Protein AF-0000000079959938 (afdb_homodimer)

Sequence (916 aa):
MVASRHRDLFRQQSANSYNKYDHTDLESGNGFNQGPRPRQRFRDAIETTVQKSRAQEMKKLLLESVDHKGLEKFRKSDGELKKMQNKRLRHFYEEQNRRLDDWLEVDMVVMALADDVLDSMGPRDLDHDGVAEDRGPLGVSEENVECFLPDDEREKRRKNARHVKWAININVIVNILLLAAKGFAAIYSNSLSLIASLVDSALDLLCTLIIWTTNKLVGWRLAKLKKKFPVGRRRLEPIGILVFSIIMIVSFLQILQESIQKLLPSGDHTTATLPPAAIFSMVATIVVKGTIWFGCARVKTTQVQALAQDCKTDVYFNTFSLAFPLIGHQLDVWWLDPVGATLLSLFIIYDWAGTCLENVTRLTGEAANDRIARKMMYMAYRFSPLVGGFKNITSYHAGDGVWVEMDVLMDEKTPLRRCHDVAETLQYCTEGLNEVDRAFVTIDYTSQGPTGHATENQMVASRHRDLFRQQSANSYNKYDHTDLESGNGFNQGPRPRQRFRDAIETTVQKSRAQEMKKLLLESVDHKGLEKFRKSDGELKKMQNKRLRHFYEEQNRRLDDWLEVDMVVMALADDVLDSMGPRDLDHDGVAEDRGPLGVSEENVECFLPDDEREKRRKNARHVKWAININVIVNILLLAAKGFAAIYSNSLSLIASLVDSALDLLCTLIIWTTNKLVGWRLAKLKKKFPVGRRRLEPIGILVFSIIMIVSFLQILQESIQKLLPSGDHTTATLPPAAIFSMVATIVVKGTIWFGCARVKTTQVQALAQDCKTDVYFNTFSLAFPLIGHQLDVWWLDPVGATLLSLFIIYDWAGTCLENVTRLTGEAANDRIARKMMYMAYRFSPLVGGFKNITSYHAGDGVWVEMDVLMDEKTPLRRCHDVAETLQYCTEGLNEVDRAFVTIDYTSQGPTGHATENQ

pLDDT: mean 74.13, std 17.36, range [21.45, 92.62]

Secondary structure (DSSP, 8-state):
-TTSGGGSGGGTGGG----------TTTTS-------HHHHHHHHHHHHHHHHHHHHHHHHHHHS--HHHHHTTPPPHHHHHH---HHHHHHHHHHHHHHHHHHHHHHHHHHHHHHHHHHSS-B-TT-SSS-SB-HHHHHTTT-SGGGS-HHHHHHHHHHHHHHHHHHHHHHHHHHHHHHHHHHHHHHH--HHHHHHHHHHHHHHHHHHHHHHHHHHHH---HHHHHH-SS-GGGHHHHHHHHHHHHHHHHHHHHHHHHHHHHSTTS--------HHHHHHHHHHHHHHHHHHHHHTT--SHHHHHHHHHHHHHHHHHHHHHHHHHHHHHHT-TTHHHHHHHHHHHHHHHHHHHHHHHHHHHHTTPBPPHHHHHHHHHHHHHTTTTSSEEEEEEEEEETTEEEEEEEEE--TT-BHHHHHHHHHHHHHHHHTSTTEEEEEEEEES-SSS--SS-GGG-/-TTSGGGSHHHHGGG----------TTTTS-------HHHHHHHHHHHHHHHHHHHHHHHHHHHS--HHHHHTTPPPHHHHHH---HHHHHHHHHHHHHHHHHHHHHHHHHHHHHHHHHHSS-B-TTSSSS-SB-HHHHHTTT-SGGGS-HHHHHHHHHHHHHHHHHHHHHHHHHHHHHHHHHHHHHHH--HHHHHHHHHHHHHHHHHHHHHHHHHHHH---HHHHHH-SS-GGGHHHHHHHHHHHHHHHHHHHHHHHHHHHHSTTS--------HHHHHHHHHHHHHHHHHHHHHTT--SHHHHHHHHHHHHHHHHHHHHHHHHHHHHHHT-TTHHHHHHHHHHHHHHHHHHHHHHHHHHHHTTPBPPHHHHHHHHHHHHHTGGGSSEEEEEEEEEETTEEEEEEEEE--TT-BHHHHHHHHHHHHHHHHTSTTEEEEEEEEES-SSS--SS-GGG-

Foldseek 3Di:
DVVPPPVPPVVPPVPDPDDPPVPPPVVPPPPPPPPDPPVVVVVVVVVVVVLVVVLVVLLCLLLVPDPLVVLCVLQDDPVRLVPDPDPVVSVVNVVSNVLNVLLNVLSQLLNQQSNQLSQQLDQDPVVPPPDRPPRTPCVVVVNDSQVSGDPVVNVVVVVLLVLVLVLLVVQLVVLVVLLVLLVVVCVVPVDPLSVVVSVVSVLSNVLSVLQNVLSVQLVDPDPVVCVVDVDASLQSNLVSLLVSLVSLLVVLVVLLVLLVQCLPPVHPLPLPPQPPVNLVSLVVLLVVLVVSLVSLVPRPDLSSVSSSLVSVLSNVQSVQLNVQSVVCVVVVPSSSNSVSSNVSSVVSSVVSVVSNVVSVCLQVWAFDDPSVQVSLVSLVVSSCVLFVAWQDWTWTHNHQAIEIETETAHAPPDDPSSVVSSQVSSFSSVCNDPRHPGYHYHYDHDNPDDPPDDPVVD/DVVPDPVPPVVPPVPDPDDPPCPPPVVPPPPPPPPDPPVVVVVVVVVVVVLVVVLVVLLCLLLVPDPLVVLCVLQDDPVRLVPDPDPVVSVVNVVSNVLNVLLVVLSQLLNQQSNQLSQQLDQDPVVPPPDRPPRTPCVVVVNDSQVSGDPVVNVVVVVLLVLVLVLLVVQLVVLVVLLVLLVVVCVVPVDPLSVVVSVVSVLSNVLSVLQNVLSVQLPDPDPVVCVVDVDASLQSNLVSLLVSLVSLLVVLVVLLVLLVQCLPPVHPLPLPPQPPVNLVSLVVLLVSLVVSLVSLVPRPDLSSVSSSLVSVLSNVQSVQLNVQSVVCVVVVPSSSNSVSSNVSSVVSSVVSVVSNVVSVCLQVWAFDDPSVQVSLVSLVVSSCVLFVAWQDWTWTHNHQAIEIETETAHAPPDDPSSVVSSQSSSFSSVCNDPRHPGYHYHYDHDNPDDPPDDPVVD

Solvent-accessible surface area (backbone atoms only — not comparable to full-atom values): 48568 Å² total; per-residue (Å²): 128,82,83,67,63,75,73,59,64,76,67,59,73,71,65,70,75,74,80,75,76,71,72,64,71,61,80,62,57,80,76,83,73,74,61,79,55,71,64,56,54,49,51,50,49,48,50,47,49,52,50,52,50,51,47,48,51,55,46,49,54,53,63,66,68,61,68,70,71,65,61,56,72,73,54,73,52,70,70,59,47,70,67,43,81,49,65,66,58,34,49,51,50,50,50,48,43,49,50,51,50,52,52,50,49,50,50,50,37,42,68,43,34,44,61,42,46,60,58,14,62,65,42,42,39,83,78,72,73,82,56,51,78,48,36,33,60,34,52,74,47,65,32,40,56,68,78,51,47,57,67,68,60,49,50,52,51,48,50,52,53,48,52,51,53,49,52,51,51,50,52,44,51,50,35,51,49,53,35,52,54,38,46,56,49,25,72,72,60,71,40,69,70,36,48,54,50,34,52,52,33,49,50,50,36,50,45,44,47,43,45,48,50,30,53,48,56,51,67,55,81,46,68,70,50,44,67,44,29,54,38,34,41,64,28,35,48,42,50,30,51,34,55,39,27,49,54,51,36,55,55,35,50,49,52,31,50,53,25,52,48,44,65,36,89,87,27,81,70,64,71,73,79,72,53,69,68,52,52,51,53,39,51,50,48,32,54,54,33,45,54,50,25,66,63,29,64,76,46,87,47,69,68,44,40,52,51,23,49,49,25,48,48,49,31,53,49,41,50,49,64,51,48,30,46,54,51,16,63,73,65,71,35,70,62,44,36,34,50,49,48,35,53,51,26,52,51,50,37,52,55,33,48,51,53,32,51,53,39,49,42,24,53,24,12,24,43,48,52,70,66,56,49,48,51,53,50,49,55,54,54,60,47,42,88,81,38,77,41,72,70,45,78,48,47,25,18,56,25,83,30,28,34,37,38,37,32,34,27,39,63,47,75,40,36,33,51,62,54,39,53,51,38,48,36,52,22,46,34,51,38,53,37,89,58,28,42,44,50,45,59,46,70,38,63,59,84,79,35,74,89,69,60,50,51,77,53,58,128,82,80,68,64,75,72,58,65,75,67,60,72,71,65,70,74,75,81,75,75,71,73,64,70,60,81,62,58,79,75,82,72,75,60,79,54,71,65,56,54,49,50,50,49,49,52,47,49,51,51,50,49,53,48,48,52,53,45,49,55,54,62,66,68,61,70,70,74,68,62,56,72,73,55,73,52,71,70,59,47,70,68,43,82,49,64,67,61,34,51,50,51,50,50,48,43,49,51,51,51,51,52,48,49,50,50,51,36,43,67,42,36,43,60,43,47,60,59,14,62,65,43,41,37,81,78,71,73,82,56,52,75,48,36,34,61,34,53,75,47,65,33,40,56,66,79,52,47,57,65,68,59,48,49,52,53,50,51,51,53,48,52,51,52,48,52,51,49,51,52,44,52,50,36,51,49,52,36,49,53,39,48,55,49,24,72,72,60,72,40,70,68,36,48,55,50,34,51,51,34,48,50,51,37,49,44,44,47,42,46,48,50,29,54,50,57,50,66,57,80,46,69,70,52,43,66,45,30,54,38,36,42,63,28,34,48,42,50,29,51,35,54,41,26,50,54,52,35,53,55,33,50,51,52,30,52,53,23,53,48,44,64,37,88,86,26,80,70,66,72,73,78,72,52,68,67,52,52,51,52,40,51,50,48,30,54,54,32,45,54,48,24,66,62,28,64,75,46,86,47,70,71,44,39,51,51,23,49,48,25,48,49,50,29,52,50,40,50,49,64,50,48,29,47,55,50,17,64,73,64,70,35,71,62,45,35,31,49,52,47,34,52,51,28,52,51,51,36,50,55,33,49,50,52,31,51,52,39,50,42,25,54,26,13,24,44,50,54,70,67,57,48,49,51,52,49,50,54,53,54,60,47,43,88,82,39,76,41,73,70,46,77,47,48,25,18,58,24,82,30,28,34,35,38,37,31,35,26,40,63,48,75,39,35,33,51,62,54,37,53,52,38,48,36,52,23,47,36,51,39,54,37,89,57,29,42,45,50,44,58,46,72,36,64,59,83,77,34,74,87,68,61,50,50,78,54,59

InterPro domains:
  IPR027469 Cation efflux transmembrane domain superfamily [G3DSA:1.20.1510.10] (165-363)
  IPR027469 Cation efflux transmembrane domain superfamily [SSF161111] (162-365)
  IPR036837 Cation efflux protein, cytoplasmic domain superfamily [G3DSA:3.30.70.1350] (366-446)
  IPR036837 Cation efflux protein, cytoplasmic domain superfamily [SSF160240] (368-445)
  IPR050291 Cation-efflux pump FieF-like [PTHR43840] (59-448)
  IPR058533 Cation efflux protein, transmembrane domain [PF01545] (170-363)

Structure (mmCIF, N/CA/C/O backbone):
data_AF-0000000079959938-model_v1
#
loop_
_entity.id
_entity.type
_entity.pdbx_description
1 polymer 'Cation efflux protein'
#
loop_
_atom_site.group_PDB
_atom_site.id
_atom_site.type_symbol
_atom_site.label_atom_id
_atom_site.label_alt_id
_atom_site.label_comp_id
_atom_site.label_asym_id
_atom_site.label_entity_id
_atom_site.label_seq_id
_atom_site.pdbx_PDB_ins_code
_atom_site.Cartn_x
_atom_site.Cartn_y
_atom_site.Cartn_z
_atom_site.occupancy
_atom_site.B_iso_or_equiv
_atom_site.auth_seq_id
_atom_site.auth_comp_id
_atom_site.auth_asym_id
_atom_site.auth_atom_id
_atom_site.pdbx_PDB_model_num
ATOM 1 N N . MET A 1 1 ? -24.688 16.094 35.438 1 21.64 1 MET A N 1
ATOM 2 C CA . MET A 1 1 ? -24.328 15.445 36.719 1 21.64 1 MET A CA 1
ATOM 3 C C . MET A 1 1 ? -23.344 14.305 36.469 1 21.64 1 MET A C 1
ATOM 5 O O . MET A 1 1 ? -22.812 13.734 37.438 1 21.64 1 MET A O 1
ATOM 9 N N . VAL A 1 2 ? -23.391 13.773 35.219 1 24.5 2 VAL A N 1
ATOM 10 C CA . VAL A 1 2 ? -22.641 12.562 34.844 1 24.5 2 VAL A CA 1
ATOM 11 C C . VAL A 1 2 ? -21.156 12.891 34.719 1 24.5 2 VAL A C 1
ATOM 13 O O . VAL A 1 2 ? -20.344 11.992 34.5 1 24.5 2 VAL A O 1
ATOM 16 N N . ALA A 1 3 ? -20.75 14.211 34.656 1 27.92 3 ALA A N 1
ATOM 17 C CA . ALA A 1 3 ? -19.391 14.664 34.438 1 27.92 3 ALA A CA 1
ATOM 18 C C . ALA A 1 3 ? -18.516 14.344 35.656 1 27.92 3 ALA A C 1
ATOM 20 O O . ALA A 1 3 ? -17.281 14.359 35.531 1 27.92 3 ALA A O 1
ATOM 21 N N . SER A 1 4 ? -19.047 14.148 36.906 1 27.94 4 SER A N 1
ATOM 22 C CA . SER A 1 4 ? -18.312 14.164 38.156 1 27.94 4 SER A CA 1
ATOM 23 C C . SER A 1 4 ? -17.562 12.859 38.375 1 27.94 4 SER A C 1
ATOM 25 O O . SER A 1 4 ? -16.562 12.828 39.062 1 27.94 4 SER A O 1
ATOM 27 N N . ARG A 1 5 ? -18.109 11.734 37.938 1 28.14 5 ARG A N 1
ATOM 28 C CA . ARG A 1 5 ? -17.703 10.492 38.594 1 28.14 5 ARG A CA 1
ATOM 29 C C . ARG A 1 5 ? -16.344 10.023 38.062 1 28.14 5 ARG A C 1
ATOM 31 O O . ARG A 1 5 ? -15.633 9.297 38.781 1 28.14 5 ARG A O 1
ATOM 38 N N . HIS A 1 6 ? -16.031 10.234 36.812 1 29.06 6 HIS A N 1
ATOM 39 C CA . HIS A 1 6 ? -14.953 9.43 36.25 1 29.06 6 HIS A CA 1
ATOM 40 C C . HIS A 1 6 ? -13.594 9.938 36.719 1 29.06 6 HIS A C 1
ATOM 42 O O . HIS A 1 6 ? -12.555 9.414 36.312 1 29.06 6 HIS A O 1
ATOM 48 N N . ARG A 1 7 ? -13.406 11.039 37.531 1 30.69 7 ARG A N 1
ATOM 49 C CA . ARG A 1 7 ? -12.141 11.453 38.125 1 30.69 7 ARG A CA 1
ATOM 50 C C . ARG A 1 7 ? -11.633 10.406 39.125 1 30.69 7 ARG A C 1
ATOM 52 O O . ARG A 1 7 ? -10.445 10.375 39.438 1 30.69 7 ARG A O 1
ATOM 59 N N . ASP A 1 8 ? -12.531 9.539 39.719 1 29.17 8 ASP A N 1
ATOM 60 C CA . ASP A 1 8 ? -12.133 8.75 40.875 1 29.17 8 ASP A CA 1
ATOM 61 C C . ASP A 1 8 ? -11.312 7.527 40.438 1 29.17 8 ASP A C 1
ATOM 63 O O . ASP A 1 8 ? -10.539 6.996 41.25 1 29.17 8 ASP A O 1
ATOM 67 N N . LEU A 1 9 ? -11.609 6.922 39.312 1 29.69 9 LEU A N 1
ATOM 68 C CA . LEU A 1 9 ? -11.047 5.586 39.125 1 29.69 9 LEU A CA 1
ATOM 69 C C . LEU A 1 9 ? -9.539 5.652 38.906 1 29.69 9 LEU A C 1
ATOM 71 O O . LEU A 1 9 ? -8.805 4.75 39.344 1 29.69 9 LEU A O 1
ATOM 75 N N . PHE A 1 10 ? -8.977 6.578 38.219 1 30.97 10 PHE A N 1
ATOM 76 C CA . PHE A 1 10 ? -7.547 6.512 37.938 1 30.97 10 PHE A CA 1
ATOM 77 C C . PHE A 1 10 ? -6.723 6.805 39.188 1 30.97 10 PHE A C 1
ATOM 79 O O . PHE A 1 10 ? -5.492 6.82 39.125 1 30.97 10 PHE A O 1
ATOM 86 N N . ARG A 1 11 ? -7.289 7.258 40.344 1 28.69 11 ARG A N 1
ATOM 87 C CA . ARG A 1 11 ? -6.477 7.465 41.531 1 28.69 11 ARG A CA 1
ATOM 88 C C . ARG A 1 11 ? -5.902 6.145 42.031 1 28.69 11 ARG A C 1
ATOM 90 O O . ARG A 1 11 ? -4.855 6.129 42.688 1 28.69 11 ARG A O 1
ATOM 97 N N . GLN A 1 12 ? -6.645 4.996 41.875 1 27.98 12 GLN A N 1
ATOM 98 C CA . GLN A 1 12 ? -6.234 3.893 42.75 1 27.98 12 GLN A CA 1
ATOM 99 C C . GLN A 1 12 ? -5.008 3.182 42.188 1 27.98 12 GLN A C 1
ATOM 101 O O . GLN A 1 12 ? -4.191 2.65 42.938 1 27.98 12 GLN A O 1
ATOM 106 N N . GLN A 1 13 ? -4.984 2.855 40.906 1 28.83 13 GLN A N 1
ATOM 107 C CA . GLN A 1 13 ? -4.062 1.768 40.594 1 28.83 13 GLN A CA 1
ATOM 108 C C . GLN A 1 13 ? -2.613 2.242 40.656 1 28.83 13 GLN A C 1
ATOM 110 O O . GLN A 1 13 ? -1.689 1.466 40.406 1 28.83 13 GLN A O 1
ATOM 115 N N . SER A 1 14 ? -2.348 3.479 40.719 1 26.94 14 SER A N 1
ATOM 116 C CA . SER A 1 14 ? -0.933 3.83 40.625 1 26.94 14 SER A CA 1
ATOM 117 C C . SER A 1 14 ? -0.186 3.381 41.875 1 26.94 14 SER A C 1
ATOM 119 O O . SER A 1 14 ? 0.963 3.771 42.094 1 26.94 14 SER A O 1
ATOM 121 N N . ALA A 1 15 ? -0.83 2.652 42.875 1 26.81 15 ALA A N 1
ATOM 122 C CA . ALA A 1 15 ? -0.04 2.438 44.062 1 26.81 15 ALA A CA 1
ATOM 123 C C . ALA A 1 15 ? 1.046 1.391 43.844 1 26.81 15 ALA A C 1
ATOM 125 O O . ALA A 1 15 ? 1.589 0.829 44.781 1 26.81 15 ALA A O 1
ATOM 126 N N . ASN A 1 16 ? 1.205 0.768 42.719 1 24.61 16 ASN A N 1
ATOM 127 C CA . ASN A 1 16 ? 2.279 -0.212 42.812 1 24.61 16 ASN A CA 1
ATOM 128 C C . ASN A 1 16 ? 3.572 0.433 43.312 1 24.61 16 ASN A C 1
ATOM 130 O O . ASN A 1 16 ? 3.867 1.579 42.969 1 24.61 16 ASN A O 1
ATOM 134 N N . SER A 1 17 ? 4.32 -0.161 44.375 1 25.92 17 SER A N 1
ATOM 135 C CA . SER A 1 17 ? 5.453 0.086 45.25 1 25.92 17 SER A CA 1
ATOM 136 C C . SER A 1 17 ? 6.73 0.346 44.469 1 25.92 17 SER A C 1
ATOM 138 O O . SER A 1 17 ? 7.773 -0.239 44.75 1 25.92 17 SER A O 1
ATOM 140 N N . TYR A 1 18 ? 6.816 0.511 43.219 1 24.86 18 TYR A N 1
ATOM 141 C CA . TYR A 1 18 ? 8.211 0.694 42.844 1 24.86 18 TYR A CA 1
ATOM 142 C C . TYR A 1 18 ? 8.914 1.688 43.75 1 24.86 18 TYR A C 1
ATOM 144 O O . TYR A 1 18 ? 8.289 2.623 44.25 1 24.86 18 TYR A O 1
ATOM 152 N N . ASN A 1 19 ? 10.133 1.261 44.312 1 23.69 19 ASN A N 1
ATOM 153 C CA . ASN A 1 19 ? 11.117 1.885 45.188 1 23.69 19 ASN A CA 1
ATOM 154 C C . ASN A 1 19 ? 11.289 3.369 44.875 1 23.69 19 ASN A C 1
ATOM 156 O O . ASN A 1 19 ? 11.414 3.756 43.719 1 23.69 19 ASN A O 1
ATOM 160 N N . LYS A 1 20 ? 10.82 4.227 45.75 1 26.97 20 LYS A N 1
ATOM 161 C CA . LYS A 1 20 ? 11.039 5.645 46.031 1 26.97 20 LYS A CA 1
ATOM 162 C C . LYS A 1 20 ? 12.523 6.004 45.906 1 26.97 20 LYS A C 1
ATOM 164 O O . LYS A 1 20 ? 13.25 5.977 46.906 1 26.97 20 LYS A O 1
ATOM 169 N N . TYR A 1 21 ? 13.344 5.324 45.031 1 26.23 21 TYR A N 1
ATOM 170 C CA . TYR A 1 21 ? 14.625 6.012 45.094 1 26.23 21 TYR A CA 1
ATOM 171 C C . TYR A 1 21 ? 14.438 7.523 45.031 1 26.23 21 TYR A C 1
ATOM 173 O O . TYR A 1 21 ? 13.711 8.031 44.188 1 26.23 21 TYR A O 1
ATOM 181 N N . ASP A 1 22 ? 14.398 8.164 46.219 1 26.19 22 ASP A N 1
ATOM 182 C CA . ASP A 1 22 ? 14.523 9.555 46.656 1 26.19 22 ASP A CA 1
ATOM 183 C C . ASP A 1 22 ? 15.516 10.32 45.781 1 26.19 22 ASP A C 1
ATOM 185 O O . ASP A 1 22 ? 16.734 10.25 46 1 26.19 22 ASP A O 1
ATOM 189 N N . HIS A 1 23 ? 15.609 10.07 44.562 1 27.2 23 HIS A N 1
ATOM 190 C CA . HIS A 1 23 ? 16.562 11 43.969 1 27.2 23 HIS A CA 1
ATOM 191 C C . HIS A 1 23 ? 16.297 12.43 44.438 1 27.2 23 HIS A C 1
ATOM 193 O O . HIS A 1 23 ? 15.219 12.977 44.188 1 27.2 23 HIS A O 1
ATOM 199 N N . THR A 1 24 ? 16.703 12.75 45.625 1 28.41 24 THR A N 1
ATOM 200 C CA . THR A 1 24 ? 16.906 14.086 46.188 1 28.41 24 THR A CA 1
ATOM 201 C C . THR A 1 24 ? 17.219 15.086 45.062 1 28.41 24 THR A C 1
ATOM 203 O O . THR A 1 24 ? 18.047 14.812 44.188 1 28.41 24 THR A O 1
ATOM 206 N N . ASP A 1 25 ? 16.172 15.75 44.688 1 28.25 25 ASP A N 1
ATOM 207 C CA . ASP A 1 25 ? 16.375 16.938 43.875 1 28.25 25 ASP A CA 1
ATOM 208 C C . ASP A 1 25 ? 17.656 17.672 44.25 1 28.25 25 ASP A C 1
ATOM 210 O O . ASP A 1 25 ? 17.703 18.344 45.281 1 28.25 25 ASP A O 1
ATOM 214 N N . LEU A 1 26 ? 18.797 16.844 44.25 1 31.64 26 LEU A N 1
ATOM 215 C CA . LEU A 1 26 ? 20.094 17.406 44.625 1 31.64 26 LEU A CA 1
ATOM 216 C C . LEU A 1 26 ? 20.234 18.828 44.062 1 31.64 26 LEU A C 1
ATOM 218 O O . LEU A 1 26 ? 21.25 19.484 44.312 1 31.64 26 LEU A O 1
ATOM 222 N N . GLU A 1 27 ? 19.531 19.047 42.906 1 29.09 27 GLU A N 1
ATOM 223 C CA . GLU A 1 27 ? 19.906 20.375 42.469 1 29.09 27 GLU A CA 1
ATOM 224 C C . GLU A 1 27 ? 19.5 21.438 43.469 1 29.09 27 GLU A C 1
ATOM 226 O O . GLU A 1 27 ? 19.594 22.641 43.188 1 29.09 27 GLU A O 1
ATOM 231 N N . SER A 1 28 ? 18.656 20.984 44.562 1 29.06 28 SER A N 1
ATOM 232 C CA . SER A 1 28 ? 18.469 22.031 45.562 1 29.06 28 SER A CA 1
ATOM 233 C C . SER A 1 28 ? 19.797 22.469 46.156 1 29.06 28 SER A C 1
ATOM 235 O O . SER A 1 28 ? 20.094 22.141 47.312 1 29.06 28 SER A O 1
ATOM 237 N N . GLY A 1 29 ? 20.828 22.109 45.562 1 29.47 29 GLY A N 1
ATOM 238 C CA . GLY A 1 29 ? 21.922 22.578 46.406 1 29.47 29 GLY A CA 1
ATOM 239 C C . GLY A 1 29 ? 21.672 23.984 46.938 1 29.47 29 GLY A C 1
ATOM 240 O O . GLY A 1 29 ? 21.906 24.234 48.125 1 29.47 29 GLY A O 1
ATOM 241 N N . ASN A 1 30 ? 21.969 25.047 46.062 1 28.23 30 ASN A N 1
ATOM 242 C CA . ASN A 1 30 ? 22.109 26.328 46.75 1 28.23 30 ASN A CA 1
ATOM 243 C C . ASN A 1 30 ? 20.781 26.797 47.344 1 28.23 30 ASN A C 1
ATOM 245 O O . ASN A 1 30 ? 19.719 26.5 46.812 1 28.23 30 ASN A O 1
ATOM 249 N N . GLY A 1 31 ? 20.531 27.094 48.656 1 29.81 31 GLY A N 1
ATOM 250 C CA . GLY A 1 31 ? 19.625 27.594 49.656 1 29.81 31 GLY A CA 1
ATOM 251 C C . GLY A 1 31 ? 18.703 28.688 49.156 1 29.81 31 GLY A C 1
ATOM 252 O O . GLY A 1 31 ? 17.859 29.203 49.906 1 29.81 31 GLY A O 1
ATOM 253 N N . PHE A 1 32 ? 19.172 29.672 48.312 1 30.59 32 PHE A N 1
ATOM 254 C CA . PHE A 1 32 ? 18.375 30.891 48.25 1 30.59 32 PHE A CA 1
ATOM 255 C C . PHE A 1 32 ? 17.031 30.609 47.594 1 30.59 32 PHE A C 1
ATOM 257 O O . PHE A 1 32 ? 16.969 30.281 46.406 1 30.59 32 PHE A O 1
ATOM 264 N N . ASN A 1 33 ? 16.016 30.047 48.25 1 33.19 33 ASN A N 1
ATOM 265 C CA . ASN A 1 33 ? 14.586 29.812 48.125 1 33.19 33 ASN A CA 1
ATOM 266 C C . ASN A 1 33 ? 13.891 30.969 47.438 1 33.19 33 ASN A C 1
ATOM 268 O O . ASN A 1 33 ? 13.297 31.828 48.094 1 33.19 33 ASN A O 1
ATOM 272 N N . GLN A 1 34 ? 14.625 31.859 46.688 1 33.31 34 GLN A N 1
ATOM 273 C CA . GLN A 1 34 ? 13.805 33 46.312 1 33.31 34 GLN A CA 1
ATOM 274 C C . GLN A 1 34 ? 12.562 32.531 45.531 1 33.31 34 GLN A C 1
ATOM 276 O O . GLN A 1 34 ? 12.664 31.875 44.531 1 33.31 34 GLN A O 1
ATOM 281 N N . GLY A 1 35 ? 11.539 32.094 46.281 1 37.66 35 GLY A N 1
ATOM 282 C CA . GLY A 1 35 ? 10.164 31.906 45.844 1 37.66 35 GLY A CA 1
ATOM 283 C C . GLY A 1 35 ? 9.805 32.75 44.625 1 37.66 35 GLY A C 1
ATOM 284 O O . GLY A 1 35 ? 10.469 33.75 44.344 1 37.66 35 GLY A O 1
ATOM 285 N N . PRO A 1 36 ? 9.414 32.125 43.562 1 41.97 36 PRO A N 1
ATOM 286 C CA . PRO A 1 36 ? 9.047 33.031 42.469 1 41.97 36 PRO A CA 1
ATOM 287 C C . PRO A 1 36 ? 8.328 34.281 42.969 1 41.97 36 PRO A C 1
ATOM 289 O O . PRO A 1 36 ? 7.699 34.281 44.031 1 41.97 36 PRO A O 1
ATOM 292 N N . ARG A 1 37 ? 8.828 35.469 42.719 1 47.91 37 ARG A N 1
ATOM 293 C CA . ARG A 1 37 ? 8.242 36.75 43.156 1 47.91 37 ARG A CA 1
ATOM 294 C C . ARG A 1 37 ? 6.723 36.719 43.031 1 47.91 37 ARG A C 1
ATOM 296 O O . ARG A 1 37 ? 6.18 36 42.188 1 47.91 37 ARG A O 1
ATOM 303 N N . PRO A 1 38 ? 5.926 37.156 44.031 1 46.22 38 PRO A N 1
ATOM 304 C CA . PRO A 1 38 ? 4.461 37.219 44.062 1 46.22 38 PRO A CA 1
ATOM 305 C C . PRO A 1 38 ? 3.871 37.688 42.719 1 46.22 38 PRO A C 1
ATOM 307 O O . PRO A 1 38 ? 2.805 37.188 42.312 1 46.22 38 PRO A O 1
ATOM 310 N N . ARG A 1 39 ? 4.562 38.469 42.062 1 47.06 39 ARG A N 1
ATOM 311 C CA . ARG A 1 39 ? 4.02 39 40.812 1 47.06 39 ARG A CA 1
ATOM 312 C C . ARG A 1 39 ? 4.012 37.938 39.719 1 47.06 39 ARG A C 1
ATOM 314 O O . ARG A 1 39 ? 3.098 37.875 38.906 1 47.06 39 ARG A O 1
ATOM 321 N N . GLN A 1 40 ? 4.996 37.094 39.719 1 48.94 40 GLN A N 1
ATOM 322 C CA . GLN A 1 40 ? 5.078 36.094 38.688 1 48.94 40 GLN A CA 1
ATOM 323 C C . GLN A 1 40 ? 4.02 35 38.875 1 48.94 40 GLN A C 1
ATOM 325 O O . GLN A 1 40 ? 3.439 34.5 37.906 1 48.94 40 GLN A O 1
ATOM 330 N N . ARG A 1 41 ? 3.779 34.719 40.156 1 51.19 41 ARG A N 1
ATOM 331 C CA . ARG A 1 41 ? 2.717 33.75 40.438 1 51.19 41 ARG A CA 1
ATOM 332 C C . ARG A 1 41 ? 1.357 34.312 40.031 1 51.19 41 ARG A C 1
ATOM 334 O O . ARG A 1 41 ? 0.509 33.562 39.531 1 51.19 41 ARG A O 1
ATOM 341 N N . PHE A 1 42 ? 1.251 35.625 40.281 1 50.5 42 PHE A N 1
ATOM 342 C CA . PHE A 1 42 ? -0.007 36.25 39.906 1 50.5 42 PHE A CA 1
ATOM 343 C C . PHE A 1 42 ? -0.201 36.25 38.375 1 50.5 42 PHE A C 1
ATOM 345 O O . PHE A 1 42 ? -1.298 35.969 37.906 1 50.5 42 PHE A O 1
ATOM 352 N N . ARG A 1 43 ? 0.856 36.531 37.656 1 49.19 43 ARG A N 1
ATOM 353 C CA . ARG A 1 43 ? 0.787 36.5 36.188 1 49.19 43 ARG A CA 1
ATOM 354 C C . ARG A 1 43 ? 0.532 35.094 35.688 1 49.19 43 ARG A C 1
ATOM 356 O O . ARG A 1 43 ? -0.245 34.875 34.75 1 49.19 43 ARG A O 1
ATOM 363 N N . ASP A 1 44 ? 1.136 34.188 36.312 1 55.34 44 ASP A N 1
ATOM 364 C CA . ASP A 1 44 ? 0.918 32.781 35.906 1 55.34 44 ASP A CA 1
ATOM 365 C C . ASP A 1 44 ? -0.518 32.344 36.188 1 55.34 44 ASP A C 1
ATOM 367 O O . ASP A 1 44 ? -1.121 31.625 35.406 1 55.34 44 ASP A O 1
ATOM 371 N N . ALA A 1 45 ? -1.018 32.812 37.344 1 53.06 45 ALA A N 1
ATOM 372 C CA . ALA A 1 45 ? -2.393 32.469 37.719 1 53.06 45 ALA A CA 1
ATOM 373 C C . ALA A 1 45 ? -3.387 33.125 36.75 1 53.06 45 ALA A C 1
ATOM 375 O O . ALA A 1 45 ? -4.391 32.531 36.375 1 53.06 45 ALA A O 1
ATOM 376 N N . ILE A 1 46 ? -3.041 34.375 36.375 1 50.53 46 ILE A N 1
ATOM 377 C CA . ILE A 1 46 ? -3.912 35.062 35.438 1 50.53 46 ILE A CA 1
ATOM 378 C C . ILE A 1 46 ? -3.871 34.375 34.094 1 50.53 46 ILE A C 1
ATOM 380 O O . ILE A 1 46 ? -4.91 34.125 33.469 1 50.53 46 ILE A O 1
ATOM 384 N N . GLU A 1 47 ? -2.678 34.031 33.75 1 58.78 47 GLU A N 1
ATOM 385 C CA . GLU A 1 47 ? -2.527 33.375 32.438 1 58.78 47 GLU A CA 1
ATOM 386 C C . GLU A 1 47 ? -3.219 32 32.438 1 58.78 47 GLU A C 1
ATOM 388 O O . GLU A 1 47 ? -3.834 31.625 31.453 1 58.78 47 GLU A O 1
ATOM 393 N N . THR A 1 48 ? -3.156 31.406 33.562 1 61.03 48 THR A N 1
ATOM 394 C CA . THR A 1 48 ? -3.824 30.109 33.656 1 61.03 48 THR A CA 1
ATOM 395 C C . THR A 1 48 ? -5.34 30.281 33.656 1 61.03 48 THR A C 1
ATOM 397 O O . THR A 1 48 ? -6.051 29.484 33.031 1 61.03 48 THR A O 1
ATOM 400 N N . THR A 1 49 ? -5.82 31.297 34.344 1 58.47 49 THR A N 1
ATOM 401 C CA . THR A 1 49 ? -7.262 31.531 34.375 1 58.47 49 THR A CA 1
ATOM 402 C C . THR A 1 49 ? -7.781 31.922 33 1 58.47 49 THR A C 1
ATOM 404 O O . THR A 1 49 ? -8.852 31.484 32.562 1 58.47 49 THR A O 1
ATOM 407 N N . VAL A 1 50 ? -6.984 32.719 32.312 1 56.53 50 VAL A N 1
ATOM 408 C CA . VAL A 1 50 ? -7.379 33.156 30.984 1 56.53 50 VAL A CA 1
ATOM 409 C C . VAL A 1 50 ? -7.387 31.953 30.031 1 56.53 50 VAL A C 1
ATOM 411 O O . VAL A 1 50 ? -8.297 31.797 29.203 1 56.53 50 VAL A O 1
ATOM 414 N N . GLN A 1 51 ? -6.406 31.141 30.266 1 63.81 51 GLN A N 1
ATOM 415 C CA . GLN A 1 51 ? -6.336 29.938 29.438 1 63.81 51 GLN A CA 1
ATOM 416 C C . GLN A 1 51 ? -7.52 29.016 29.719 1 63.81 51 GLN A C 1
ATOM 418 O O . GLN A 1 51 ? -8.102 28.453 28.781 1 63.81 51 GLN A O 1
ATOM 423 N N . LYS A 1 52 ? -7.852 28.875 30.922 1 64.81 52 LYS A N 1
ATOM 424 C CA . LYS A 1 52 ? -8.969 28.016 31.312 1 64.81 52 LYS A CA 1
ATOM 425 C C . LYS A 1 52 ? -10.297 28.594 30.812 1 64.81 52 LYS A C 1
ATOM 427 O O . LYS A 1 52 ? -11.18 27.859 30.391 1 64.81 52 LYS A O 1
ATOM 432 N N . SER A 1 53 ? -10.398 29.922 30.859 1 65.06 53 SER A N 1
ATOM 433 C CA . SER A 1 53 ? -11.633 30.547 30.406 1 65.06 53 SER A CA 1
ATOM 434 C C . SER A 1 53 ? -11.82 30.375 28.906 1 65.06 53 SER A C 1
ATOM 436 O O . SER A 1 53 ? -12.93 30.094 28.438 1 65.06 53 SER A O 1
ATOM 438 N N . ARG A 1 54 ? -10.789 30.5 28.203 1 68.38 54 ARG A N 1
ATOM 439 C CA . ARG A 1 54 ? -10.867 30.344 26.766 1 68.38 54 ARG A CA 1
ATOM 440 C C . ARG A 1 54 ? -11.211 28.906 26.391 1 68.38 54 ARG A C 1
ATOM 442 O O . ARG A 1 54 ? -12.008 28.656 25.484 1 68.38 54 ARG A O 1
ATOM 449 N N . ALA A 1 55 ? -10.586 28.062 27.125 1 72.38 55 ALA A N 1
ATOM 450 C CA . ALA A 1 55 ? -10.898 26.656 26.891 1 72.38 55 ALA A CA 1
ATOM 451 C C . ALA A 1 55 ? -12.352 26.344 27.219 1 72.38 55 ALA A C 1
ATOM 453 O O . ALA A 1 55 ? -13.008 25.578 26.516 1 72.38 55 ALA A O 1
ATOM 454 N N . GLN A 1 56 ? -12.82 26.984 28.25 1 72.44 56 GLN A N 1
ATOM 455 C CA . GLN A 1 56 ? -14.203 26.766 28.656 1 72.44 56 GLN A CA 1
ATOM 456 C C . GLN A 1 56 ? -15.172 27.344 27.625 1 72.44 56 GLN A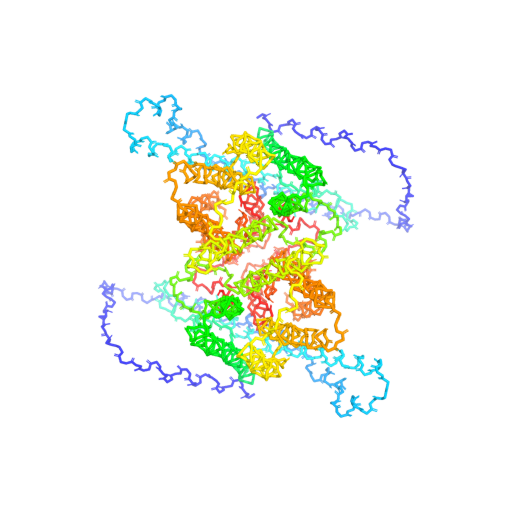 C 1
ATOM 458 O O . GLN A 1 56 ? -16.219 26.766 27.359 1 72.44 56 GLN A O 1
ATOM 463 N N . GLU A 1 57 ? -14.789 28.438 27.047 1 73.75 57 GLU A N 1
ATOM 464 C CA . GLU A 1 57 ? -15.633 29.031 26 1 73.75 57 GLU A CA 1
ATOM 465 C C . GLU A 1 57 ? -15.695 28.125 24.766 1 73.75 57 GLU A C 1
ATOM 467 O O . GLU A 1 57 ? -16.766 27.953 24.188 1 73.75 57 GLU A O 1
ATOM 472 N N . MET A 1 58 ? -14.594 27.672 24.453 1 74.44 58 MET A N 1
ATOM 473 C CA . MET A 1 58 ? -14.539 26.766 23.312 1 74.44 58 MET A CA 1
ATOM 474 C C . MET A 1 58 ? -15.367 25.516 23.562 1 74.44 58 MET A C 1
ATOM 476 O O . MET A 1 58 ? -16.062 25.031 22.672 1 74.44 58 MET A O 1
ATOM 480 N N . LYS A 1 59 ? -15.297 25.078 24.75 1 74.25 59 LYS A N 1
ATOM 481 C CA . LYS A 1 59 ? -16.062 23.891 25.156 1 74.25 59 LYS A CA 1
ATOM 482 C C . LYS A 1 59 ? -17.562 24.156 25.07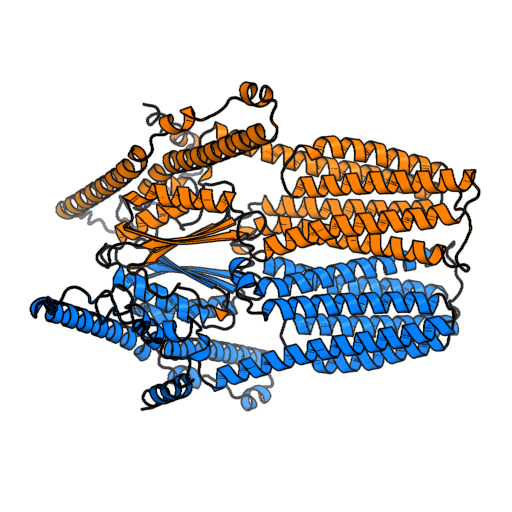8 1 74.25 59 LYS A C 1
ATOM 484 O O . LYS A 1 59 ? -18.312 23.312 24.578 1 74.25 59 LYS A O 1
ATOM 489 N N . LYS A 1 60 ? -17.922 25.25 25.547 1 73.94 60 LYS A N 1
ATOM 490 C CA . LYS A 1 60 ? -19.328 25.609 25.562 1 73.94 60 LYS A CA 1
ATOM 491 C C . LYS A 1 60 ? -19.891 25.719 24.156 1 73.94 60 LYS A C 1
ATOM 493 O O . LYS A 1 60 ? -21 25.25 23.875 1 73.94 60 LYS A O 1
ATOM 498 N N . LEU A 1 61 ? -19.094 26.219 23.281 1 74.88 61 LEU A N 1
ATOM 499 C CA . LEU A 1 61 ? -19.547 26.375 21.906 1 74.88 61 LEU A CA 1
ATOM 500 C C . LEU A 1 61 ? -19.672 25.031 21.219 1 74.88 61 LEU A C 1
ATOM 502 O O . LEU A 1 61 ? -20.578 24.828 20.391 1 74.88 61 LEU A O 1
ATOM 506 N N . LEU A 1 62 ? -18.859 24.188 21.562 1 73.06 62 LEU A N 1
ATOM 507 C CA . LEU A 1 62 ? -18.875 22.875 20.922 1 73.06 62 LEU A CA 1
ATOM 508 C C . LEU A 1 62 ? -19.984 22.016 21.5 1 73.06 62 LEU A C 1
ATOM 510 O O . LEU A 1 62 ? -20.609 21.234 20.781 1 73.06 62 LEU A O 1
ATOM 514 N N . LEU A 1 63 ? -20.266 22.125 22.781 1 69 63 LEU A N 1
ATOM 515 C CA . LEU A 1 63 ? -21.234 21.266 23.469 1 69 63 LEU A CA 1
ATOM 516 C C . LEU A 1 63 ? -22.656 21.781 23.266 1 69 63 LEU A C 1
ATOM 518 O O . LEU A 1 63 ? -23.594 21 23.203 1 69 63 LEU A O 1
ATOM 522 N N . GLU A 1 64 ? -22.828 23.047 23.141 1 64.94 64 GLU A N 1
ATOM 523 C CA . GLU A 1 64 ? -24.172 23.641 23.078 1 64.94 64 GLU A CA 1
ATOM 524 C C . GLU A 1 64 ? -24.688 23.641 21.641 1 64.94 64 GLU A C 1
ATOM 526 O O . GLU A 1 64 ? -25.891 23.734 21.406 1 64.94 64 GLU A O 1
ATOM 531 N N . SER A 1 65 ? -23.922 23.531 20.609 1 59.78 65 SER A N 1
ATOM 532 C CA . SER A 1 65 ? -24.344 23.75 19.234 1 59.78 65 SER A CA 1
ATOM 533 C C . SER A 1 65 ? -25.203 22.594 18.734 1 59.78 65 SER A C 1
ATOM 535 O O . SER A 1 65 ? -25.906 22.719 17.734 1 59.78 65 SER A O 1
ATOM 537 N N . VAL A 1 66 ? -25.172 21.391 19.234 1 62.25 66 VAL A N 1
ATOM 538 C CA . VAL A 1 66 ? -25.906 20.359 18.5 1 62.25 66 VAL A CA 1
ATOM 539 C C . VAL A 1 66 ? -27.047 19.828 19.359 1 62.25 66 VAL A C 1
ATOM 541 O O . VAL A 1 66 ? -26.844 19.484 20.531 1 62.25 66 VAL A O 1
ATOM 544 N N . ASP A 1 67 ? -28.281 20.062 18.891 1 60.78 67 ASP A N 1
ATOM 545 C CA . ASP A 1 67 ? -29.5 19.453 19.438 1 60.78 67 ASP A CA 1
ATOM 546 C C . ASP A 1 67 ? -29.531 17.953 19.203 1 60.78 67 ASP A C 1
ATOM 548 O O . ASP A 1 67 ? -29.906 17.5 18.109 1 60.78 67 ASP A O 1
ATOM 552 N N . HIS A 1 68 ? -28.859 17.141 19.953 1 60.19 68 HIS A N 1
ATOM 553 C CA . HIS A 1 68 ? -28.812 15.688 19.844 1 60.19 68 HIS A CA 1
ATOM 554 C C . HIS A 1 68 ? -30.219 15.109 19.703 1 60.19 68 HIS A C 1
ATOM 556 O O . HIS A 1 68 ? -30.438 14.172 18.922 1 60.19 68 HIS A O 1
ATOM 562 N N . LYS A 1 69 ? -31.156 15.594 20.516 1 61.69 69 LYS A N 1
ATOM 563 C CA . LYS A 1 69 ? -32.469 15.008 20.641 1 61.69 69 LYS A CA 1
ATOM 564 C C . LYS A 1 69 ? -33.344 15.32 19.422 1 61.69 69 LYS A C 1
ATOM 566 O O . LYS A 1 69 ? -34.219 14.547 19.062 1 61.69 69 LYS A O 1
ATOM 571 N N . GLY A 1 70 ? -32.875 16.297 18.719 1 64.06 70 GLY A N 1
ATOM 572 C CA . GLY A 1 70 ? -33.719 16.703 17.609 1 64.06 70 GLY A CA 1
ATOM 573 C C . GLY A 1 70 ? -33.656 15.758 16.422 1 64.06 70 GLY A C 1
ATOM 574 O O . GLY A 1 70 ? -34.656 15.539 15.734 1 64.06 70 GLY A O 1
ATOM 575 N N . LEU A 1 71 ? -32.531 15.078 16.25 1 69.62 71 LEU A N 1
ATOM 576 C CA . LEU A 1 71 ? -32.406 14.25 15.055 1 69.62 71 LEU A CA 1
ATOM 577 C C . LEU A 1 71 ? -32.938 12.852 15.297 1 69.62 71 LEU A C 1
ATOM 579 O O . LEU A 1 71 ? -33.281 12.141 14.344 1 69.62 71 LEU A O 1
ATOM 583 N N . GLU A 1 72 ? -33.125 12.477 16.531 1 75.12 72 GLU A N 1
ATOM 584 C CA . GLU A 1 72 ? -33.594 11.133 16.844 1 75.12 72 GLU A CA 1
ATOM 585 C C . GLU A 1 72 ? -35.094 10.977 16.547 1 75.12 72 GLU A C 1
ATOM 587 O O . GLU A 1 72 ? -35.594 9.859 16.359 1 75.12 72 GLU A O 1
ATOM 592 N N . LYS A 1 73 ? -35.719 12.094 16.375 1 71.88 73 LYS A N 1
ATOM 593 C CA . LYS A 1 73 ? -37.156 12.023 16.062 1 71.88 73 LYS A CA 1
ATOM 594 C C . LYS A 1 73 ? -37.375 11.406 14.695 1 71.88 73 LYS A C 1
ATOM 596 O O . LYS A 1 73 ? -38.438 10.844 14.43 1 71.88 73 LYS A O 1
ATOM 601 N N . PHE A 1 74 ? -36.375 11.406 13.93 1 75.75 74 PHE A N 1
ATOM 602 C CA . PHE A 1 74 ? -36.531 10.93 12.555 1 75.75 74 PHE A CA 1
ATOM 603 C C . PHE A 1 74 ? -36.125 9.469 12.445 1 75.75 74 PHE A C 1
ATOM 605 O O . PHE A 1 74 ? -36.25 8.859 11.383 1 75.75 74 PHE A O 1
ATOM 612 N N . ARG A 1 75 ? -35.719 8.875 13.562 1 80.69 75 ARG A N 1
ATOM 613 C CA . ARG A 1 75 ? -35.281 7.477 13.531 1 80.69 75 ARG A CA 1
ATOM 614 C C . ARG A 1 75 ? -36.5 6.539 13.484 1 80.69 75 ARG A C 1
ATOM 616 O O . ARG A 1 75 ? -37.469 6.762 14.18 1 80.69 75 ARG A O 1
ATOM 623 N N . LYS A 1 76 ? -36.375 5.641 12.477 1 80.88 76 LYS A N 1
ATOM 624 C CA . LYS A 1 76 ? -37.406 4.613 12.391 1 80.88 76 LYS A CA 1
ATOM 625 C C . LYS A 1 76 ? -36.938 3.312 13.039 1 80.88 76 LYS A C 1
ATOM 627 O O . LYS A 1 76 ? -35.781 2.92 12.891 1 80.88 76 LYS A O 1
ATOM 632 N N . SER A 1 77 ? -37.75 2.732 13.875 1 79.62 77 SER A N 1
ATOM 633 C CA . SER A 1 77 ? -37.406 1.5 14.578 1 79.62 77 SER A CA 1
ATOM 634 C C . SER A 1 77 ? -37.375 0.311 13.625 1 79.62 77 SER A C 1
ATOM 636 O O . SER A 1 77 ? -37.906 0.379 12.516 1 79.62 77 SER A O 1
ATOM 638 N N . ASP A 1 78 ? -36.594 -0.652 14.008 1 80 78 ASP A N 1
ATOM 639 C CA . ASP A 1 78 ? -36.469 -1.866 13.211 1 80 78 ASP A CA 1
ATOM 640 C C . ASP A 1 78 ? -37.844 -2.482 12.938 1 80 78 ASP A C 1
ATOM 642 O O . ASP A 1 78 ? -38.094 -3.012 11.852 1 80 78 ASP A O 1
ATOM 646 N N . GLY A 1 79 ? -38.688 -2.402 13.859 1 77.75 79 GLY A N 1
ATOM 647 C CA . GLY A 1 79 ? -40.031 -2.936 13.688 1 77.75 79 GLY A CA 1
ATOM 648 C C . GLY A 1 79 ? -40.844 -2.219 12.609 1 77.75 79 GLY A C 1
ATOM 649 O O . GLY A 1 79 ? -41.531 -2.854 11.82 1 77.75 79 GLY A O 1
ATOM 650 N N . GLU A 1 80 ? -40.625 -0.94 12.562 1 82.88 80 GLU A N 1
ATOM 651 C CA . GLU A 1 80 ? -41.312 -0.145 11.555 1 82.88 80 GLU A CA 1
ATOM 652 C C . GLU A 1 80 ? -40.75 -0.422 10.164 1 82.88 80 GLU A C 1
ATOM 654 O O . GLU A 1 80 ? -41.5 -0.405 9.18 1 82.88 80 GLU A O 1
ATOM 659 N N . LEU A 1 81 ? -39.469 -0.682 10.078 1 84.44 81 LEU A N 1
ATOM 660 C CA . LEU A 1 81 ? -38.812 -0.946 8.797 1 84.44 81 LEU A CA 1
ATOM 661 C C . LEU A 1 81 ? -39.281 -2.285 8.227 1 84.44 81 LEU A C 1
ATOM 663 O O . LEU A 1 81 ? -39.469 -2.41 7.02 1 84.44 81 LEU A O 1
ATOM 667 N N . LYS A 1 82 ? -39.469 -3.23 9.086 1 82 82 LYS A N 1
ATOM 668 C CA . LYS A 1 82 ? -39.875 -4.555 8.641 1 82 82 LYS A CA 1
ATOM 669 C C . LYS A 1 82 ? -41.344 -4.539 8.148 1 82 82 LYS A C 1
ATOM 671 O O . LYS A 1 82 ? -41.719 -5.336 7.289 1 82 82 LYS A O 1
ATOM 676 N N . LYS A 1 83 ? -42.031 -3.604 8.648 1 80.19 83 LYS A N 1
ATOM 677 C CA . LYS A 1 83 ? -43.469 -3.521 8.281 1 80.19 83 LYS A CA 1
ATOM 678 C C . LYS A 1 83 ? -43.625 -2.811 6.945 1 80.19 83 LYS A C 1
ATOM 680 O O . LYS A 1 83 ? -44.688 -2.924 6.316 1 80.19 83 LYS A O 1
ATOM 685 N N . MET A 1 84 ? -42.562 -2.283 6.562 1 81.31 84 MET A N 1
ATOM 686 C CA . MET A 1 84 ? -42.625 -1.556 5.301 1 81.31 84 MET A CA 1
ATOM 687 C C . MET A 1 84 ? -42.562 -2.512 4.117 1 81.31 84 MET A C 1
ATOM 689 O O . MET A 1 84 ? -41.594 -3.295 4.016 1 81.31 84 MET A O 1
ATOM 693 N N . GLN A 1 85 ? -43.469 -2.574 3.328 1 78.5 85 GLN A N 1
ATOM 694 C CA . GLN A 1 85 ? -43.562 -3.504 2.209 1 78.5 85 GLN A CA 1
ATOM 695 C C . GLN A 1 85 ? -42.75 -3.023 1.019 1 78.5 85 GLN A C 1
ATOM 697 O O . GLN A 1 85 ? -42.219 -3.834 0.266 1 78.5 85 GLN A O 1
ATOM 702 N N . ASN A 1 86 ? -42.594 -1.749 0.938 1 84.38 86 ASN A N 1
ATOM 703 C CA . ASN A 1 86 ? -41.844 -1.207 -0.185 1 84.38 86 ASN A CA 1
ATOM 704 C C . ASN A 1 86 ? -40.312 -1.29 0.061 1 84.38 86 ASN A C 1
ATOM 706 O O . ASN A 1 86 ? -39.812 -0.669 0.991 1 84.38 86 ASN A O 1
ATOM 710 N N . LYS A 1 87 ? -39.656 -1.995 -0.731 1 85.06 87 LYS A N 1
ATOM 711 C CA . LYS A 1 87 ? -38.25 -2.213 -0.564 1 85.06 87 LYS A CA 1
ATOM 712 C C . LYS A 1 87 ? -37.469 -0.91 -0.722 1 85.06 87 LYS A C 1
ATOM 714 O O . LYS A 1 87 ? -36.5 -0.663 0.006 1 85.06 87 LYS A O 1
ATOM 719 N N . ARG A 1 88 ? -38 -0.097 -1.605 1 86.62 88 ARG A N 1
ATOM 720 C CA . ARG A 1 88 ? -37.281 1.155 -1.855 1 86.62 88 ARG A CA 1
ATOM 721 C C . ARG A 1 88 ? -37.406 2.1 -0.664 1 86.62 88 ARG A C 1
ATOM 723 O O . ARG A 1 88 ? -36.438 2.75 -0.281 1 86.62 88 ARG A O 1
ATOM 730 N N . LEU A 1 89 ? -38.531 2.146 -0.134 1 84.88 89 LEU A N 1
ATOM 731 C CA . LEU A 1 89 ? -38.781 2.982 1.039 1 84.88 89 LEU A CA 1
ATOM 732 C C . LEU A 1 89 ? -38 2.451 2.246 1 84.88 89 LEU A C 1
ATOM 734 O O . LEU A 1 89 ? -37.469 3.229 3.037 1 84.88 89 LEU A O 1
ATOM 738 N N . ARG A 1 90 ? -37.969 1.174 2.285 1 85.56 90 ARG A N 1
ATOM 739 C CA . ARG A 1 90 ? -37.219 0.558 3.373 1 85.56 90 ARG A CA 1
ATOM 740 C C . ARG A 1 90 ? -35.719 0.905 3.281 1 85.56 90 ARG A C 1
ATOM 742 O O . ARG A 1 90 ? -35.094 1.216 4.289 1 85.56 90 ARG A O 1
ATOM 749 N N . HIS A 1 91 ? -35.281 0.922 2.045 1 86.19 91 HIS A N 1
ATOM 750 C CA . HIS A 1 91 ? -33.875 1.236 1.854 1 86.19 91 HIS A CA 1
ATOM 751 C C . HIS A 1 91 ? -33.562 2.701 2.168 1 86.19 91 HIS A C 1
ATOM 753 O O . HIS A 1 91 ? -32.531 3.029 2.707 1 86.19 91 HIS A O 1
ATOM 759 N N . PHE A 1 92 ? -34.562 3.463 1.882 1 85 92 PHE A N 1
ATOM 760 C CA . PHE A 1 92 ? -34.438 4.887 2.168 1 85 92 PHE A CA 1
ATOM 761 C C . PHE A 1 92 ? -34.312 5.129 3.668 1 85 92 PHE A C 1
ATOM 763 O O . PHE A 1 92 ? -33.438 5.852 4.125 1 85 92 PHE A O 1
ATOM 770 N N . TYR A 1 93 ? -35.156 4.453 4.352 1 84.25 93 TYR A N 1
ATOM 771 C CA . TYR A 1 93 ? -35.156 4.676 5.793 1 84.25 93 TYR A CA 1
ATOM 772 C C . TYR A 1 93 ? -33.969 3.973 6.457 1 84.25 93 TYR A C 1
ATOM 774 O O . TYR A 1 93 ? -33.469 4.438 7.477 1 84.25 93 TYR A O 1
ATOM 782 N N . GLU A 1 94 ? -33.594 2.955 5.871 1 84.75 94 GLU A N 1
ATOM 783 C CA . GLU A 1 94 ? -32.375 2.305 6.379 1 84.75 94 GLU A CA 1
ATOM 784 C C . GLU A 1 94 ? -31.156 3.201 6.211 1 84.75 94 GLU A C 1
ATOM 786 O O . GLU A 1 94 ? -30.312 3.285 7.105 1 84.75 94 GLU A O 1
ATOM 791 N N . GLU A 1 95 ? -31.141 3.838 5.117 1 85.25 95 GLU A N 1
ATOM 792 C CA . GLU A 1 95 ? -30.047 4.762 4.855 1 85.25 95 GLU A CA 1
ATOM 793 C C . GLU A 1 95 ? -30.109 5.973 5.781 1 85.25 95 GLU A C 1
ATOM 795 O O . GLU A 1 95 ? -29.078 6.469 6.238 1 85.25 95 GLU A O 1
ATOM 800 N N . GLN A 1 96 ? -31.281 6.348 5.984 1 83.69 96 GLN A N 1
ATOM 801 C CA . GLN A 1 96 ? -31.469 7.469 6.902 1 83.69 96 GLN A CA 1
ATOM 802 C C . GLN A 1 96 ? -31.031 7.102 8.32 1 83.69 96 GLN A C 1
ATOM 804 O O . GLN A 1 96 ? -30.375 7.895 9 1 83.69 96 GLN A O 1
ATOM 809 N N . ASN A 1 97 ? -31.469 5.941 8.688 1 84.94 97 ASN A N 1
ATOM 810 C CA . ASN A 1 97 ? -31.047 5.48 10.008 1 84.94 97 ASN A CA 1
ATOM 811 C C . ASN A 1 97 ? -29.531 5.367 10.102 1 84.94 97 ASN A C 1
ATOM 813 O O . ASN A 1 97 ? -28.938 5.691 11.141 1 84.94 97 ASN A O 1
ATOM 817 N N . ARG A 1 98 ? -28.953 5.008 9.031 1 84.5 98 ARG A N 1
ATOM 818 C CA . ARG A 1 98 ? -27.5 4.891 9.016 1 84.5 98 ARG A CA 1
ATOM 819 C C . ARG A 1 98 ? -26.828 6.262 9.133 1 84.5 98 ARG A C 1
ATOM 821 O O . ARG A 1 98 ? -25.812 6.41 9.812 1 84.5 98 ARG A O 1
ATOM 828 N N . ARG A 1 99 ? -27.406 7.176 8.547 1 84.25 99 ARG A N 1
ATOM 829 C CA . ARG A 1 99 ? -26.891 8.539 8.625 1 84.25 99 ARG A CA 1
ATOM 830 C C . ARG A 1 99 ? -27.016 9.094 10.039 1 84.25 99 ARG A C 1
ATOM 832 O O . ARG A 1 99 ? -26.109 9.758 10.539 1 84.25 99 ARG A O 1
ATOM 839 N N . LEU A 1 100 ? -28.125 8.758 10.602 1 83.81 100 LEU A N 1
ATOM 840 C CA . LEU A 1 100 ? -28.344 9.227 11.969 1 83.81 100 LEU A CA 1
ATOM 841 C C . LEU A 1 100 ? -27.359 8.562 12.93 1 83.81 100 LEU A C 1
ATOM 843 O O . LEU A 1 100 ? -26.875 9.203 13.867 1 83.81 100 LEU A O 1
ATOM 847 N N . ASP A 1 101 ? -27.094 7.348 12.641 1 83.31 101 ASP A N 1
ATOM 848 C CA . ASP A 1 101 ? -26.109 6.648 13.469 1 83.31 101 ASP A CA 1
ATOM 849 C C . ASP A 1 101 ? -24.734 7.285 13.344 1 83.31 101 ASP A C 1
ATOM 851 O O . ASP A 1 101 ? -24.016 7.418 14.336 1 83.31 101 ASP A O 1
ATOM 855 N N . ASP A 1 102 ? -24.406 7.676 12.18 1 85.56 102 ASP A N 1
ATOM 856 C CA . ASP A 1 102 ? -23.109 8.305 11.945 1 85.56 102 ASP A CA 1
ATOM 857 C C . ASP A 1 102 ? -23.016 9.648 12.648 1 85.56 102 ASP A C 1
ATOM 859 O O . ASP A 1 102 ? -21.984 9.977 13.234 1 85.56 102 ASP A O 1
ATOM 863 N N . TRP A 1 103 ? -24.094 10.359 12.609 1 83.94 103 TRP A N 1
ATOM 864 C CA . TRP A 1 103 ? -24.094 11.672 13.258 1 83.94 103 TRP A CA 1
ATOM 865 C C . TRP A 1 103 ? -24.016 11.531 14.773 1 83.94 103 TRP A C 1
ATOM 867 O O . TRP A 1 103 ? -23.359 12.32 15.445 1 83.94 103 TRP A O 1
ATOM 877 N N . LEU A 1 104 ? -24.641 10.5 15.211 1 82.56 104 LEU A N 1
ATOM 878 C CA . LEU A 1 104 ? -24.625 10.258 16.656 1 82.56 104 LEU A CA 1
ATOM 879 C C . LEU A 1 104 ? -23.219 9.852 17.109 1 82.56 104 LEU A C 1
ATOM 881 O O . LEU A 1 104 ? -22.781 10.219 18.203 1 82.56 104 LEU A O 1
ATOM 885 N N . GLU A 1 105 ? -22.609 9.164 16.328 1 85.12 105 GLU A N 1
ATOM 886 C CA . GLU A 1 105 ? -21.25 8.758 16.656 1 85.12 105 GLU A CA 1
ATOM 887 C C . GLU A 1 105 ? -20.312 9.961 16.703 1 85.12 105 GLU A C 1
ATOM 889 O O . GLU A 1 105 ? -19.469 10.07 17.594 1 85.12 105 GLU A O 1
ATOM 894 N N . VAL A 1 106 ? -20.438 10.797 15.734 1 87.12 106 VAL A N 1
ATOM 895 C CA . VAL A 1 106 ? -19.594 11.992 15.688 1 87.12 106 VAL A CA 1
ATOM 896 C C . VAL A 1 106 ? -19.844 12.852 16.922 1 87.12 106 VAL A C 1
ATOM 898 O O . VAL A 1 106 ? -18.906 13.328 17.562 1 87.12 106 VAL A O 1
ATOM 901 N N . ASP A 1 107 ? -21.094 12.961 17.266 1 83.62 107 ASP A N 1
ATOM 902 C CA . ASP A 1 107 ? -21.453 13.773 18.438 1 83.62 107 ASP A CA 1
ATOM 903 C C . ASP A 1 107 ? -20.906 13.148 19.719 1 83.62 107 ASP A C 1
ATOM 905 O O . ASP A 1 107 ? -20.422 13.859 20.609 1 83.62 107 ASP A O 1
ATOM 909 N N . MET A 1 108 ? -21 11.922 19.766 1 81.38 108 MET A N 1
ATOM 910 C CA . MET A 1 108 ? -20.484 11.211 20.938 1 81.38 108 MET A CA 1
ATOM 911 C C . MET A 1 108 ? -18.984 11.414 21.078 1 81.38 108 MET A C 1
ATOM 913 O O . MET A 1 108 ? -18.484 11.664 22.172 1 81.38 108 MET A O 1
ATOM 917 N N . VAL A 1 109 ? -18.281 11.352 20 1 84.06 109 VAL A N 1
ATOM 918 C CA . VAL A 1 109 ? -16.828 11.484 20.016 1 84.06 109 VAL A CA 1
ATOM 919 C C . VAL A 1 109 ? -16.438 12.906 20.406 1 84.06 109 VAL A C 1
ATOM 921 O O . VAL A 1 109 ? -15.531 13.109 21.219 1 84.06 109 VAL A O 1
ATOM 924 N N . VAL A 1 110 ? -17.109 13.852 19.844 1 84.62 110 VAL A N 1
ATOM 925 C CA . VAL A 1 110 ? -16.797 15.25 20.125 1 84.62 110 VAL A CA 1
ATOM 926 C C . VAL A 1 110 ? -17.094 15.57 21.578 1 84.62 110 VAL A C 1
ATOM 928 O O . VAL A 1 110 ? -16.297 16.219 22.266 1 84.62 110 VAL A O 1
ATOM 931 N N . MET A 1 111 ? -18.141 15.078 22.062 1 80.75 111 MET A N 1
ATOM 932 C CA . MET A 1 111 ? -18.547 15.352 23.438 1 80.75 111 MET A CA 1
ATOM 933 C C . MET A 1 111 ? -17.625 14.656 24.438 1 80.75 111 MET A C 1
ATOM 935 O O . MET A 1 111 ? -17.344 15.188 25.516 1 80.75 111 MET A O 1
ATOM 939 N N . ALA A 1 112 ? -17.125 13.594 24.047 1 79.38 112 ALA A N 1
ATOM 940 C CA . ALA A 1 112 ? -16.297 12.805 24.953 1 79.38 112 ALA A CA 1
ATOM 941 C C . ALA A 1 112 ? -14.844 13.281 24.938 1 79.38 112 ALA A C 1
ATOM 943 O O . ALA A 1 112 ? -14.18 13.312 25.969 1 79.38 112 ALA A O 1
ATOM 944 N N . LEU A 1 113 ? -14.359 13.703 23.766 1 80.75 113 LEU A N 1
ATOM 945 C CA . LEU A 1 113 ? -12.93 13.93 23.594 1 80.75 113 LEU A CA 1
ATOM 946 C C . LEU A 1 113 ? -12.594 15.414 23.703 1 80.75 113 LEU A C 1
ATOM 948 O O . LEU A 1 113 ? -11.523 15.781 24.203 1 80.75 113 LEU A O 1
ATOM 952 N N . ALA A 1 114 ? -13.438 16.25 23.281 1 78.31 114 ALA A N 1
ATOM 953 C CA . ALA A 1 114 ? -13.125 17.672 23.156 1 78.31 114 ALA A CA 1
ATOM 954 C C . ALA A 1 114 ? -12.688 18.266 24.5 1 78.31 114 ALA A C 1
ATOM 956 O O . ALA A 1 114 ? -11.695 18.984 24.562 1 78.31 114 ALA A O 1
ATOM 957 N N . ASP A 1 115 ? -13.375 17.844 25.547 1 76.25 115 ASP A N 1
ATOM 958 C CA . ASP A 1 1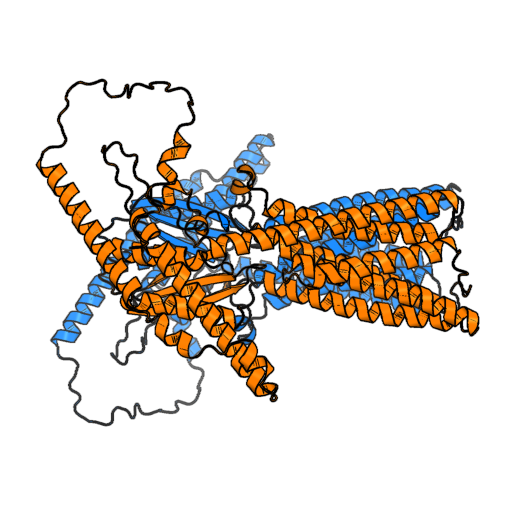15 ? -13.078 18.391 26.859 1 76.25 115 ASP A CA 1
ATOM 959 C C . ASP A 1 115 ? -11.703 17.938 27.344 1 76.25 115 ASP A C 1
ATOM 961 O O . ASP A 1 115 ? -10.898 18.766 27.781 1 76.25 115 ASP A O 1
ATOM 965 N N . ASP A 1 116 ? -11.445 16.75 27.172 1 76.19 116 ASP A N 1
ATOM 966 C CA . ASP A 1 116 ? -10.203 16.172 27.672 1 76.19 116 ASP A CA 1
ATOM 967 C C . ASP A 1 116 ? -9.008 16.656 26.844 1 76.19 116 ASP A C 1
ATOM 969 O O . ASP A 1 116 ? -7.918 16.859 27.391 1 76.19 116 ASP A O 1
ATOM 973 N N . VAL A 1 117 ? -9.188 16.797 25.609 1 76.69 117 VAL A N 1
ATOM 974 C CA . VAL A 1 117 ? -8.102 17.219 24.719 1 76.69 117 VAL A CA 1
ATOM 975 C C . VAL A 1 117 ? -7.758 18.688 25 1 76.69 117 VAL A C 1
ATOM 977 O O . VAL A 1 117 ? -6.582 19.047 25.078 1 76.69 117 VAL A O 1
ATOM 980 N N . LEU A 1 118 ? -8.75 19.516 25.156 1 76 118 LEU A N 1
ATOM 981 C CA . LEU A 1 118 ? -8.539 20.938 25.406 1 76 118 LEU A CA 1
ATOM 982 C C . LEU A 1 118 ? -7.836 21.156 26.734 1 76 118 LEU A C 1
ATOM 984 O O . LEU A 1 118 ? -7.02 22.078 26.875 1 76 118 LEU A O 1
AT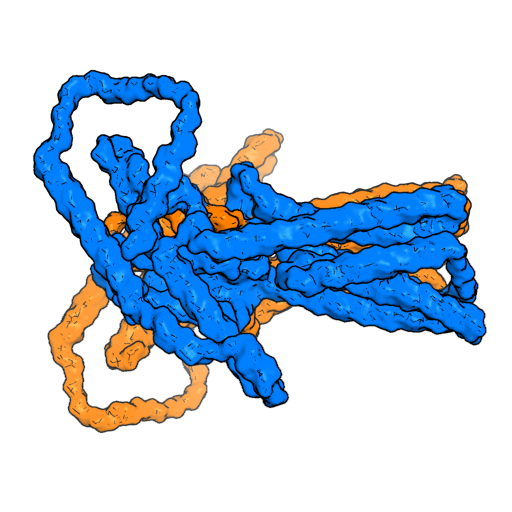OM 988 N N . ASP A 1 119 ? -8.117 20.266 27.641 1 71.69 119 ASP A N 1
ATOM 989 C CA . ASP A 1 119 ? -7.5 20.375 28.969 1 71.69 119 ASP A CA 1
ATOM 990 C C . ASP A 1 119 ? -6.031 19.953 28.922 1 71.69 119 ASP A C 1
ATOM 992 O O . ASP A 1 119 ? -5.258 20.297 29.812 1 71.69 119 ASP A O 1
ATOM 996 N N . SER A 1 120 ? -5.617 19.328 27.859 1 71.5 120 SER A N 1
ATOM 997 C CA . SER A 1 120 ? -4.266 18.781 27.781 1 71.5 120 SER A CA 1
ATOM 998 C C . SER A 1 120 ? -3.342 19.703 26.984 1 71.5 120 SER A C 1
ATOM 1000 O O . SER A 1 120 ? -2.141 19.438 26.891 1 71.5 120 SER A O 1
ATOM 1002 N N . MET A 1 121 ? -3.701 20.703 26.344 1 70.88 121 MET A N 1
ATOM 1003 C CA . MET A 1 121 ? -2.908 21.547 25.453 1 70.88 121 MET A CA 1
ATOM 1004 C C . MET A 1 121 ? -1.949 22.422 26.25 1 70.88 121 MET A C 1
ATOM 1006 O O . MET A 1 121 ? -0.915 22.844 25.734 1 70.88 121 MET A O 1
ATOM 1010 N N . GLY A 1 122 ? -2.189 22.766 27.438 1 61 122 GLY A N 1
ATOM 1011 C CA . GLY A 1 122 ? -1.327 23.625 28.234 1 61 122 GLY A CA 1
ATOM 1012 C C . GLY A 1 122 ? -0.734 22.938 29.438 1 61 122 GLY A C 1
ATOM 1013 O O . GLY A 1 122 ? -1.203 23.125 30.562 1 61 122 GLY A O 1
ATOM 1014 N N . PRO A 1 123 ? 0.33 21.984 28.969 1 60.5 123 PRO A N 1
ATOM 1015 C CA . PRO A 1 123 ? 0.902 21.328 30.156 1 60.5 123 PRO A CA 1
ATOM 1016 C C . PRO A 1 123 ? 1.551 22.328 31.109 1 60.5 123 PRO A C 1
ATOM 1018 O O . PRO A 1 123 ? 2.1 23.344 30.688 1 60.5 123 PRO A O 1
ATOM 1021 N N . ARG A 1 124 ? 1.155 22.422 32.406 1 55.03 124 ARG A N 1
ATOM 1022 C CA . ARG A 1 124 ? 1.564 23.359 33.438 1 55.03 124 ARG A CA 1
ATOM 1023 C C . ARG A 1 124 ? 2.764 22.828 34.219 1 55.03 124 ARG A C 1
ATOM 1025 O O . ARG A 1 124 ? 2.771 21.672 34.656 1 55.03 124 ARG A O 1
ATOM 1032 N N . ASP A 1 125 ? 3.902 23.453 33.812 1 47.16 125 ASP A N 1
ATOM 1033 C CA . ASP A 1 125 ? 5.023 23.234 34.719 1 47.16 125 ASP A CA 1
ATOM 1034 C C . ASP A 1 125 ? 4.789 23.922 36.062 1 47.16 125 ASP A C 1
ATOM 1036 O O . ASP A 1 125 ? 4.98 25.125 36.219 1 47.16 125 ASP A O 1
ATOM 1040 N N . LEU A 1 126 ? 4.043 23.266 36.969 1 45.56 126 LEU A N 1
ATOM 1041 C CA . LEU A 1 126 ? 3.668 23.859 38.25 1 45.56 126 LEU A CA 1
ATOM 1042 C C . LEU A 1 126 ? 4.906 24.266 39.031 1 45.56 126 LEU A C 1
ATOM 1044 O O . LEU A 1 126 ? 4.879 25.25 39.781 1 45.56 126 LEU A O 1
ATOM 1048 N N . ASP A 1 127 ? 5.961 23.469 38.875 1 44.84 127 ASP A N 1
ATOM 1049 C CA . ASP A 1 127 ? 7.102 23.781 39.719 1 44.84 127 ASP A CA 1
ATOM 1050 C C . ASP A 1 127 ? 8.219 24.469 38.938 1 44.84 127 ASP A C 1
ATOM 1052 O O . ASP A 1 127 ? 9.328 24.625 39.438 1 44.84 127 ASP A O 1
ATOM 1056 N N . HIS A 1 128 ? 7.879 25.016 37.719 1 48.41 128 HIS A N 1
ATOM 1057 C CA . HIS A 1 128 ? 8.766 25.828 36.906 1 48.41 128 HIS A CA 1
ATOM 1058 C C . HIS A 1 128 ? 10.086 25.109 36.656 1 48.41 128 HIS A C 1
ATOM 1060 O O . HIS A 1 128 ? 11.148 25.719 36.688 1 48.41 128 HIS A O 1
ATOM 1066 N N . ASP A 1 129 ? 10.188 23.75 36.719 1 46.16 129 ASP A N 1
ATOM 1067 C CA . ASP A 1 129 ? 11.445 23.047 36.5 1 46.16 129 ASP A CA 1
ATOM 1068 C C . ASP A 1 129 ? 11.602 22.672 35.031 1 46.16 129 ASP A C 1
ATOM 1070 O O . ASP A 1 129 ? 12.539 21.969 34.656 1 46.16 129 ASP A O 1
ATOM 1074 N N . GLY A 1 130 ? 10.766 23.078 34.219 1 49.97 130 GLY A N 1
ATOM 1075 C CA . GLY A 1 130 ? 10.914 22.859 32.781 1 49.97 130 GLY A CA 1
ATOM 1076 C C . GLY A 1 130 ? 10.141 21.656 32.281 1 49.97 130 GLY A C 1
ATOM 1077 O O . GLY A 1 130 ? 10.055 21.422 31.078 1 49.97 130 GLY A O 1
ATOM 1078 N N . VAL A 1 131 ? 9.859 20.812 33.344 1 52.66 131 VAL A N 1
ATOM 1079 C CA . VAL A 1 131 ? 9.102 19.625 32.938 1 52.66 131 VAL A CA 1
ATOM 1080 C C . VAL A 1 131 ? 7.645 19.781 33.375 1 52.66 131 VAL A C 1
ATOM 1082 O O . VAL A 1 131 ? 7.352 20.109 34.531 1 52.66 131 VAL A O 1
ATOM 1085 N N . ALA A 1 132 ? 6.754 19.766 32.438 1 56.81 132 ALA A N 1
ATOM 1086 C CA . ALA A 1 132 ? 5.332 19.922 32.75 1 56.81 132 ALA A CA 1
ATOM 1087 C C . ALA A 1 132 ? 4.812 18.719 33.531 1 56.81 132 ALA A C 1
ATOM 1089 O O . ALA A 1 132 ? 4.93 17.578 33.094 1 56.81 132 ALA A O 1
ATOM 1090 N N . GLU A 1 133 ? 4.484 18.719 34.812 1 51.69 133 GLU A N 1
ATOM 1091 C CA . GLU A 1 133 ? 3.967 17.656 35.688 1 51.69 133 GLU A CA 1
ATOM 1092 C C . GLU A 1 133 ? 2.529 17.312 35.344 1 51.69 133 GLU A C 1
ATOM 1094 O O . GLU A 1 133 ? 2.135 16.141 35.406 1 51.69 133 GLU A O 1
ATOM 1099 N N . ASP A 1 134 ? 1.717 18.281 35 1 53.81 134 ASP A N 1
ATOM 1100 C CA . ASP A 1 134 ? 0.323 18 34.656 1 53.81 134 ASP A CA 1
ATOM 1101 C C . ASP A 1 134 ? 0.11 17.984 33.156 1 53.81 134 ASP A C 1
ATOM 1103 O O . ASP A 1 134 ? 0.043 19.047 32.531 1 53.81 134 ASP A O 1
ATOM 1107 N N . ARG A 1 135 ? 0.241 16.812 32.594 1 60.59 135 ARG A N 1
ATOM 1108 C CA . ARG A 1 135 ? 0.149 16.688 31.141 1 60.59 135 ARG A CA 1
ATOM 1109 C C . ARG A 1 135 ? -1.292 16.453 30.703 1 60.59 135 ARG A C 1
ATOM 1111 O O . ARG A 1 135 ? -1.543 16.078 29.562 1 60.59 135 ARG A O 1
ATOM 1118 N N . GLY A 1 136 ? -2.271 16.672 31.531 1 64.81 136 GLY A N 1
ATOM 1119 C CA . GLY A 1 136 ? -3.672 16.516 31.172 1 64.81 136 GLY A CA 1
ATOM 1120 C C . GLY A 1 136 ? -4.062 15.086 30.875 1 64.81 136 GLY A C 1
ATOM 1121 O O . GLY A 1 136 ? -3.236 14.172 30.984 1 64.81 136 GLY A O 1
ATOM 1122 N N . PRO A 1 137 ? -5.262 14.828 30.672 1 66.31 137 PRO A N 1
ATOM 1123 C CA . PRO A 1 137 ? -5.773 13.469 30.453 1 66.31 137 PRO A CA 1
ATOM 1124 C C . PRO A 1 137 ? -5.125 12.789 29.25 1 66.31 137 PRO A C 1
ATOM 1126 O O . PRO A 1 137 ? -4.926 11.57 29.266 1 66.31 137 PRO A O 1
ATOM 1129 N N . LEU A 1 138 ? -4.785 13.531 28.281 1 71.38 138 LEU A N 1
ATOM 1130 C CA . LEU A 1 138 ? -4.176 12.93 27.109 1 71.38 138 LEU A CA 1
ATOM 1131 C C . LEU A 1 138 ? -2.75 12.477 27.391 1 71.38 138 LEU A C 1
ATOM 1133 O O . LEU A 1 138 ? -2.275 11.492 26.828 1 71.38 138 LEU A O 1
ATOM 1137 N N . GLY A 1 139 ? -2.076 13.227 28.172 1 62.41 139 GLY A N 1
ATOM 1138 C CA . GLY A 1 139 ? -0.728 12.859 28.578 1 62.41 139 GLY A CA 1
ATOM 1139 C C . GLY A 1 139 ? -0.678 11.586 29.406 1 62.41 139 GLY A C 1
ATOM 1140 O O . GLY A 1 139 ? 0.192 10.742 29.203 1 62.41 139 GLY A O 1
ATOM 1141 N N . VAL A 1 140 ? -1.691 11.422 30.234 1 61.28 140 VAL A N 1
ATOM 1142 C CA . VAL A 1 140 ? -1.76 10.266 31.125 1 61.28 140 VAL A CA 1
ATOM 1143 C C . VAL A 1 140 ? -2.098 9.016 30.328 1 61.28 140 VAL A C 1
ATOM 1145 O O . VAL A 1 140 ? -1.601 7.926 30.609 1 61.28 140 VAL A O 1
ATOM 1148 N N . SER A 1 141 ? -2.885 9.266 29.344 1 62.66 141 SER A N 1
ATOM 1149 C CA . SER A 1 141 ? -3.328 8.133 28.531 1 62.66 141 SER A CA 1
ATOM 1150 C C . SER A 1 141 ? -2.357 7.848 27.391 1 62.66 141 SER A C 1
ATOM 1152 O O . SER A 1 141 ? -2.631 7.008 26.531 1 62.66 141 SER A O 1
ATOM 1154 N N . GLU A 1 142 ? -1.211 8.383 27.422 1 60.09 142 GLU A N 1
ATOM 1155 C CA . GLU A 1 142 ? -0.224 8.188 26.375 1 60.09 142 GLU A CA 1
ATOM 1156 C C . GLU A 1 142 ? -0.822 8.469 25 1 60.09 142 GLU A C 1
ATOM 1158 O O . GLU A 1 142 ? -0.584 7.723 24.047 1 60.09 142 GLU A O 1
ATOM 1163 N N . GLU A 1 143 ? -1.849 9.414 25.031 1 67.31 143 GLU A N 1
ATOM 1164 C CA . GLU A 1 143 ? -2.453 9.945 23.812 1 67.31 143 GLU A CA 1
ATOM 1165 C C . GLU A 1 143 ? -3.375 8.922 23.156 1 67.31 143 GLU A C 1
ATOM 1167 O O . GLU A 1 143 ? -3.477 8.867 21.922 1 67.31 143 GLU A O 1
ATOM 1172 N N . ASN A 1 144 ? -3.861 8 23.953 1 70.88 144 ASN A N 1
ATOM 1173 C CA . ASN A 1 144 ? -4.91 7.094 23.5 1 70.88 144 ASN A CA 1
ATOM 1174 C C . ASN A 1 144 ? -6.289 7.734 23.594 1 70.88 144 ASN A C 1
ATOM 1176 O O . ASN A 1 144 ? -6.66 8.273 24.641 1 70.88 144 ASN A O 1
ATOM 1180 N N . VAL A 1 145 ? -7.004 7.809 22.562 1 73 145 VAL A N 1
ATOM 1181 C CA . VAL A 1 145 ? -8.289 8.5 22.516 1 73 145 VAL A CA 1
ATOM 1182 C C . VAL A 1 145 ? -9.414 7.516 22.812 1 73 145 VAL A C 1
ATOM 1184 O O . VAL A 1 145 ? -10.508 7.914 23.219 1 73 145 VAL A O 1
ATOM 1187 N N . GLU A 1 146 ? -9.18 6.25 22.688 1 74.69 146 GLU A N 1
ATOM 1188 C CA . GLU A 1 146 ? -10.242 5.258 22.844 1 74.69 146 GLU A CA 1
ATOM 1189 C C . GLU A 1 146 ? -10.688 5.152 24.297 1 74.69 146 GLU A C 1
ATOM 1191 O O . GLU A 1 146 ? -11.836 4.797 24.578 1 74.69 146 GLU A O 1
ATOM 1196 N N . CYS A 1 147 ? -9.828 5.469 25.156 1 70.38 147 CYS A N 1
ATOM 1197 C CA . CYS A 1 147 ? -10.141 5.344 26.578 1 70.38 147 CYS A CA 1
ATOM 1198 C C . CYS A 1 147 ? -11.172 6.383 27 1 70.38 147 CYS A C 1
ATOM 1200 O O . CYS A 1 147 ? -11.836 6.227 28.031 1 70.38 147 CYS A O 1
ATOM 1202 N N . PHE A 1 148 ? -11.312 7.418 26.188 1 71.12 148 PHE A N 1
ATOM 1203 C CA . PHE A 1 148 ? -12.219 8.5 26.562 1 71.12 148 PHE A CA 1
ATOM 1204 C C . PHE A 1 148 ? -13.609 8.266 25.984 1 71.12 148 PHE A C 1
ATOM 1206 O O . PHE A 1 148 ? -14.547 8.992 26.297 1 71.12 148 PHE A O 1
ATOM 1213 N N . LEU A 1 149 ? -13.734 7.234 25.219 1 74.56 149 LEU A N 1
ATOM 1214 C CA . LEU A 1 149 ? -15.023 6.934 24.609 1 74.56 149 LEU A CA 1
ATOM 1215 C C . LEU A 1 149 ? -15.945 6.246 25.625 1 74.56 149 LEU A C 1
ATOM 1217 O O . LEU A 1 149 ? -15.477 5.68 26.609 1 74.56 149 LEU A O 1
ATOM 1221 N N . PRO A 1 150 ? -17.188 6.336 25.438 1 76 150 PRO A N 1
ATOM 1222 C CA . PRO A 1 150 ? -18.141 5.676 26.344 1 76 150 PRO A CA 1
ATOM 1223 C C . PRO A 1 150 ? -17.922 4.164 26.422 1 76 150 PRO A C 1
ATOM 1225 O O . PRO A 1 150 ? -17.422 3.561 25.469 1 76 150 PRO A O 1
ATOM 1228 N N . ASP A 1 151 ? -18.25 3.574 27.453 1 75.75 151 ASP A N 1
ATOM 1229 C CA . ASP A 1 151 ? -18.016 2.168 27.766 1 75.75 151 ASP A CA 1
ATOM 1230 C C . ASP A 1 151 ? -18.719 1.257 26.766 1 75.75 151 ASP A C 1
ATOM 1232 O O . ASP A 1 151 ? -18.188 0.216 26.375 1 75.75 151 ASP A O 1
ATOM 1236 N N . ASP A 1 152 ? -19.844 1.724 26.359 1 76.12 152 ASP A N 1
ATOM 1237 C CA . ASP A 1 152 ? -20.609 0.887 25.438 1 76.12 152 ASP A CA 1
ATOM 1238 C C . ASP A 1 152 ? -19.875 0.724 24.109 1 76.12 152 ASP A C 1
ATOM 1240 O O . ASP A 1 152 ? -19.812 -0.378 23.562 1 76.12 152 ASP A O 1
ATOM 1244 N N . GLU A 1 153 ? -19.359 1.812 23.75 1 77.94 153 GLU A N 1
ATOM 1245 C CA . GLU A 1 153 ? -18.641 1.763 22.484 1 77.94 153 GLU A CA 1
ATOM 1246 C C . GLU A 1 153 ? -17.328 1.014 22.609 1 77.94 153 GLU A C 1
ATOM 1248 O O . GLU A 1 153 ? -16.922 0.288 21.703 1 77.94 153 GLU A O 1
ATOM 1253 N N . ARG A 1 154 ? -16.703 1.147 23.688 1 79.56 154 ARG A N 1
ATOM 1254 C CA . ARG A 1 154 ? -15.438 0.451 23.922 1 79.56 154 ARG A CA 1
ATOM 1255 C C . ARG A 1 154 ? -15.648 -1.06 23.969 1 79.56 154 ARG A C 1
ATOM 1257 O O . ARG A 1 154 ? -14.852 -1.82 23.422 1 79.56 154 ARG A O 1
ATOM 1264 N N . GLU A 1 155 ? -16.719 -1.421 24.562 1 79.56 155 GLU A N 1
ATOM 1265 C CA . GLU A 1 155 ? -17.016 -2.848 24.672 1 79.56 155 GLU A CA 1
ATOM 1266 C C . GLU A 1 155 ? -17.375 -3.436 23.312 1 79.56 155 GLU A C 1
ATOM 1268 O O . GLU A 1 155 ? -16.984 -4.562 22.984 1 79.56 155 GLU A O 1
ATOM 1273 N N . LYS A 1 156 ? -18.109 -2.654 22.609 1 80.94 156 LYS A N 1
ATOM 1274 C CA . LYS A 1 156 ? -18.469 -3.096 21.266 1 80.94 156 LYS A CA 1
ATOM 1275 C C . LYS A 1 156 ? -17.234 -3.297 20.406 1 80.94 156 LYS A C 1
ATOM 1277 O O . LYS A 1 156 ? -17.125 -4.297 19.688 1 80.94 156 LYS A O 1
ATOM 1282 N N . ARG A 1 157 ? -16.312 -2.379 20.578 1 79.31 157 ARG A N 1
ATOM 1283 C CA . ARG A 1 157 ? -15.07 -2.469 19.797 1 79.31 157 ARG A CA 1
ATOM 1284 C C . ARG A 1 157 ? -14.227 -3.652 20.25 1 79.31 157 ARG A C 1
ATOM 1286 O O . ARG A 1 157 ? -13.625 -4.344 19.422 1 79.31 157 ARG A O 1
ATOM 1293 N N . ARG A 1 158 ? -14.227 -3.934 21.453 1 82.19 158 ARG A N 1
ATOM 1294 C CA . ARG A 1 158 ? -13.453 -5.039 22 1 82.19 158 ARG A CA 1
ATOM 1295 C C . ARG A 1 158 ? -14.047 -6.383 21.594 1 82.19 158 ARG A C 1
ATOM 1297 O O . ARG A 1 158 ? -13.312 -7.316 21.25 1 82.19 158 ARG A O 1
ATOM 1304 N N . LYS A 1 159 ? -15.336 -6.426 21.641 1 83.12 159 LYS A N 1
ATOM 1305 C CA . LYS A 1 159 ? -16.016 -7.656 21.25 1 83.12 159 LYS A CA 1
ATOM 1306 C C . LYS A 1 159 ? -15.766 -7.965 19.766 1 83.12 159 LYS A C 1
ATOM 1308 O O . LYS A 1 159 ? -15.516 -9.117 19.406 1 83.12 159 LYS A O 1
ATOM 1313 N N . ASN A 1 160 ? -15.844 -7 19.031 1 82.5 160 ASN A N 1
ATOM 1314 C CA . ASN A 1 160 ? -15.586 -7.184 17.609 1 82.5 160 ASN A CA 1
ATOM 1315 C C . ASN A 1 160 ? -14.156 -7.637 17.359 1 82.5 160 ASN A C 1
ATOM 1317 O O . ASN A 1 160 ? -13.914 -8.5 16.5 1 82.5 160 ASN A O 1
ATOM 1321 N N . ALA A 1 161 ? -13.234 -7.039 18.047 1 83.06 161 ALA A N 1
ATOM 1322 C CA . ALA A 1 161 ? -11.828 -7.414 17.906 1 83.06 161 ALA A CA 1
ATOM 1323 C C . ALA A 1 161 ? -11.602 -8.859 18.328 1 83.06 161 ALA A C 1
ATOM 1325 O O . ALA A 1 161 ? -10.812 -9.578 17.719 1 83.06 161 ALA A O 1
ATOM 1326 N N . ARG A 1 162 ? -12.312 -9.273 19.297 1 84.38 162 ARG A N 1
ATOM 1327 C CA . ARG A 1 162 ? -12.188 -10.641 19.781 1 84.38 162 ARG A CA 1
ATOM 1328 C C . ARG A 1 162 ? -12.766 -11.633 18.781 1 84.38 162 ARG A C 1
ATOM 1330 O O . ARG A 1 162 ? -12.203 -12.711 18.562 1 84.38 162 ARG A O 1
ATOM 1337 N N . HIS A 1 163 ? -13.844 -11.32 18.234 1 85.75 163 HIS A N 1
ATOM 1338 C CA . HIS A 1 163 ? -14.461 -12.18 17.234 1 85.75 163 HIS A CA 1
ATOM 1339 C C . HIS A 1 163 ? -13.555 -12.359 16.016 1 85.75 163 HIS A C 1
ATOM 1341 O O . HIS A 1 163 ? -13.477 -13.445 15.453 1 85.75 163 HIS A O 1
ATOM 1347 N N . VAL A 1 164 ? -12.891 -11.289 15.68 1 85.56 164 VAL A N 1
ATOM 1348 C CA . VAL A 1 164 ? -11.969 -11.336 14.547 1 85.56 164 VAL A CA 1
ATOM 1349 C C . VAL A 1 164 ? -10.797 -12.258 14.867 1 85.56 164 VAL A C 1
ATOM 1351 O O . VAL A 1 164 ? -10.453 -13.133 14.078 1 85.56 164 VAL A O 1
ATOM 1354 N N . LYS A 1 165 ? -10.273 -12.156 16 1 87 165 LYS A N 1
ATOM 1355 C CA . LYS A 1 165 ? -9.133 -12.969 16.422 1 87 165 LYS A CA 1
ATOM 1356 C C . LYS A 1 165 ? -9.516 -14.445 16.516 1 87 165 LYS A C 1
ATOM 1358 O O . LYS A 1 165 ? -8.75 -15.32 16.094 1 87 165 LYS A O 1
ATOM 1363 N N . TRP A 1 166 ? -10.648 -14.664 16.984 1 87.81 166 TRP A N 1
ATOM 1364 C CA . TRP A 1 166 ? -11.133 -16.031 17.125 1 87.81 166 TRP A CA 1
ATOM 1365 C C . TRP A 1 166 ? -11.383 -16.672 15.758 1 87.81 166 TRP A C 1
ATOM 1367 O O . TRP A 1 166 ? -11.047 -17.828 15.539 1 87.81 166 TRP A O 1
ATOM 1377 N N . ALA A 1 167 ? -12.008 -15.914 14.93 1 87.44 167 ALA A N 1
ATOM 1378 C CA . ALA A 1 167 ? -12.289 -16.422 13.586 1 87.44 167 ALA A CA 1
ATOM 1379 C C . ALA A 1 167 ? -11.008 -16.797 12.859 1 87.44 167 ALA A C 1
ATOM 1381 O O . ALA A 1 167 ? -10.922 -17.844 12.234 1 87.44 167 ALA A O 1
ATOM 1382 N N . ILE A 1 168 ? -9.992 -15.977 12.992 1 88.25 168 ILE A N 1
ATOM 1383 C CA . ILE A 1 168 ? -8.719 -16.203 12.312 1 88.25 168 ILE A CA 1
ATOM 1384 C C . ILE A 1 168 ? -8.016 -17.406 12.922 1 88.25 168 ILE A C 1
ATOM 1386 O O . ILE A 1 168 ? -7.523 -18.281 12.203 1 88.25 168 ILE A O 1
ATOM 1390 N N . ASN A 1 169 ? -8.055 -17.578 14.219 1 90.69 169 ASN A N 1
ATOM 1391 C CA . ASN A 1 169 ? -7.383 -18.672 14.906 1 90.69 169 ASN A CA 1
ATOM 1392 C C . ASN A 1 169 ? -8.039 -20.016 14.609 1 90.69 169 ASN A C 1
ATOM 1394 O O . ASN A 1 169 ? -7.352 -21.016 14.422 1 90.69 169 ASN A O 1
ATOM 1398 N N . ILE A 1 170 ? -9.281 -19.953 14.547 1 88.81 170 ILE A N 1
ATOM 1399 C CA . ILE A 1 170 ? -10.008 -21.188 14.25 1 88.81 170 ILE A CA 1
ATOM 1400 C C . ILE A 1 170 ? -9.68 -21.656 12.836 1 88.81 170 ILE A C 1
ATOM 1402 O O . ILE A 1 170 ? -9.469 -22.844 12.602 1 88.81 170 ILE A O 1
ATOM 1406 N N . ASN A 1 171 ? -9.664 -20.766 11.984 1 89 171 ASN A N 1
ATOM 1407 C CA . ASN A 1 171 ? -9.336 -21.109 10.602 1 89 171 ASN A CA 1
ATOM 1408 C C . ASN A 1 171 ? -7.922 -21.672 10.492 1 89 171 ASN A C 1
ATOM 1410 O O . ASN A 1 171 ? -7.688 -22.625 9.742 1 89 171 ASN A O 1
ATOM 1414 N N . VAL A 1 172 ? -6.984 -21.125 11.203 1 90.69 172 VAL A N 1
ATOM 1415 C CA . VAL A 1 172 ? -5.605 -21.594 11.172 1 90.69 172 VAL A CA 1
ATOM 1416 C C . VAL A 1 172 ? -5.531 -23.016 11.734 1 90.69 172 VAL A C 1
ATOM 1418 O O . VAL A 1 172 ? -4.914 -23.906 11.133 1 90.69 172 VAL A O 1
ATOM 1421 N N . ILE A 1 173 ? -6.207 -23.25 12.812 1 91.94 173 ILE A N 1
ATOM 1422 C CA . ILE A 1 173 ? -6.184 -24.562 13.469 1 91.94 173 ILE A CA 1
ATOM 1423 C C . ILE A 1 173 ? -6.82 -25.609 12.555 1 91.94 173 ILE A C 1
ATOM 1425 O O . ILE A 1 173 ? -6.297 -26.719 12.414 1 91.94 173 ILE A O 1
ATOM 1429 N N . VAL A 1 174 ? -7.895 -25.266 12.008 1 89.38 174 VAL A N 1
ATOM 1430 C CA . VAL A 1 174 ? -8.602 -26.188 11.133 1 89.38 174 VAL A CA 1
ATOM 1431 C C . VAL A 1 174 ? -7.734 -26.531 9.93 1 89.38 174 VAL A C 1
ATOM 1433 O O . VAL A 1 174 ? -7.652 -27.703 9.523 1 89.38 174 VAL A O 1
ATOM 1436 N N . ASN A 1 175 ? -7.059 -25.547 9.359 1 88.69 175 ASN A N 1
ATOM 1437 C CA . ASN A 1 175 ? -6.188 -25.797 8.219 1 88.69 175 ASN A CA 1
ATOM 1438 C C . ASN A 1 175 ? -4.988 -26.656 8.609 1 88.69 175 ASN A C 1
ATOM 1440 O O . ASN A 1 175 ? -4.527 -27.484 7.816 1 88.69 175 ASN A O 1
ATOM 1444 N N . ILE A 1 176 ? -4.531 -26.438 9.781 1 91 176 ILE A N 1
ATOM 1445 C CA . ILE A 1 176 ? -3.436 -27.266 10.273 1 91 176 ILE A CA 1
ATOM 1446 C C . ILE A 1 176 ? -3.906 -28.703 10.43 1 91 176 ILE A C 1
ATOM 1448 O O . ILE A 1 176 ? -3.201 -29.641 10.039 1 91 176 ILE A O 1
ATOM 1452 N N . LEU A 1 177 ? -5.086 -28.891 10.938 1 89.62 177 LEU A N 1
ATOM 1453 C CA . LEU A 1 177 ? -5.652 -30.219 11.141 1 89.62 177 LEU A CA 1
ATOM 1454 C C . LEU A 1 177 ? -5.922 -30.906 9.805 1 89.62 177 LEU A C 1
ATOM 1456 O O . LEU A 1 177 ? -5.656 -32.094 9.648 1 89.62 177 LEU A O 1
ATOM 1460 N N . LEU A 1 178 ? -6.445 -30.203 8.852 1 86.88 178 LEU A N 1
ATOM 1461 C CA . LEU A 1 178 ? -6.711 -30.766 7.527 1 86.88 178 LEU A CA 1
ATOM 1462 C C . LEU A 1 178 ? -5.414 -31.188 6.84 1 86.88 178 LEU A C 1
ATOM 1464 O O . LEU A 1 178 ? -5.352 -32.219 6.199 1 86.88 178 LEU A O 1
ATOM 1468 N N . LEU A 1 179 ? -4.414 -30.312 6.922 1 88.19 179 LEU A N 1
ATOM 1469 C CA . LEU A 1 179 ? -3.117 -30.641 6.332 1 88.19 179 LEU A CA 1
ATOM 1470 C C . LEU A 1 179 ? -2.518 -31.875 6.98 1 88.19 179 LEU A C 1
ATOM 1472 O O . LEU A 1 179 ? -1.982 -32.75 6.289 1 88.19 179 LEU A O 1
ATOM 1476 N N . ALA A 1 180 ? -2.602 -32 8.297 1 88.06 180 ALA A N 1
ATOM 1477 C CA . ALA A 1 180 ? -2.082 -33.156 9.023 1 88.06 180 ALA A CA 1
ATOM 1478 C C . ALA A 1 180 ? -2.824 -34.438 8.625 1 88.06 180 ALA A C 1
ATOM 1480 O O . ALA A 1 180 ? -2.207 -35.469 8.43 1 88.06 180 ALA A O 1
ATOM 1481 N N . ALA A 1 181 ? -4.113 -34.344 8.5 1 83.94 181 ALA A N 1
ATOM 1482 C CA . ALA A 1 181 ? -4.918 -35.5 8.117 1 83.94 181 ALA A CA 1
ATOM 1483 C C . ALA A 1 181 ? -4.57 -35.969 6.711 1 83.94 181 ALA A C 1
ATOM 1485 O O . ALA A 1 181 ? -4.387 -37.156 6.477 1 83.94 181 ALA A O 1
ATOM 1486 N N . LYS A 1 182 ? -4.449 -35.031 5.789 1 82.19 182 LYS A N 1
ATOM 1487 C CA . LYS A 1 182 ? -4.09 -35.406 4.418 1 82.19 182 LYS A CA 1
ATOM 1488 C C . LYS A 1 182 ? -2.652 -35.906 4.34 1 82.19 182 LYS A C 1
ATOM 1490 O O . LYS A 1 182 ? -2.336 -36.75 3.514 1 82.19 182 LYS A O 1
ATOM 1495 N N . GLY A 1 183 ? -1.812 -35.25 5.168 1 82.88 183 GLY A N 1
ATOM 1496 C CA . GLY A 1 183 ? -0.434 -35.719 5.219 1 82.88 183 GLY A CA 1
ATOM 1497 C C . GLY A 1 183 ? -0.303 -37.156 5.672 1 82.88 183 GLY A C 1
ATOM 1498 O O . GLY A 1 183 ? 0.447 -37.938 5.078 1 82.88 183 GLY A O 1
ATOM 1499 N N . PHE A 1 184 ? -1.069 -37.562 6.625 1 82.62 184 PHE A N 1
ATOM 1500 C CA . PHE A 1 184 ? -1.078 -38.906 7.125 1 82.62 184 PHE A CA 1
ATOM 1501 C C . PHE A 1 184 ? -1.642 -39.875 6.078 1 82.62 184 PHE A C 1
ATOM 1503 O O . PHE A 1 184 ? -1.122 -40.969 5.887 1 82.62 184 PHE A O 1
ATOM 1510 N N . ALA A 1 185 ? -2.645 -39.438 5.387 1 77.31 185 ALA A N 1
ATOM 1511 C CA . ALA A 1 185 ? -3.258 -40.281 4.348 1 77.31 185 ALA A CA 1
ATOM 1512 C C . ALA A 1 185 ? -2.316 -40.438 3.16 1 77.31 185 ALA A C 1
ATOM 1514 O O . ALA A 1 185 ? -2.258 -41.531 2.562 1 77.31 185 ALA A O 1
ATOM 1515 N N . ALA A 1 186 ? -1.634 -39.438 2.818 1 76.75 186 ALA A N 1
ATOM 1516 C CA . ALA A 1 186 ? -0.726 -39.469 1.674 1 76.75 186 ALA A CA 1
ATOM 1517 C C . ALA A 1 186 ? 0.449 -40.406 1.935 1 76.75 186 ALA A C 1
ATOM 1519 O O . ALA A 1 186 ? 0.931 -41.062 1.019 1 76.75 186 ALA A O 1
ATOM 1520 N N . ILE A 1 187 ? 0.954 -40.438 3.133 1 76.25 187 ILE A N 1
ATOM 1521 C CA . ILE A 1 187 ? 2.076 -41.312 3.477 1 76.25 187 ILE A CA 1
ATOM 1522 C C . ILE A 1 187 ? 1.646 -42.781 3.385 1 76.25 187 ILE A C 1
ATOM 1524 O O . ILE A 1 187 ? 2.41 -43.625 2.922 1 76.25 187 ILE A O 1
ATOM 1528 N N . TYR A 1 188 ? 0.409 -43 3.627 1 74.56 188 TYR A N 1
ATOM 1529 C CA . TYR A 1 188 ? -0.063 -44.375 3.635 1 74.56 188 TYR A CA 1
ATOM 1530 C C . TYR A 1 188 ? -0.538 -44.812 2.248 1 74.56 188 TYR A C 1
ATOM 1532 O O . TYR A 1 188 ? -0.438 -45.969 1.883 1 74.56 188 TYR A O 1
ATOM 1540 N N . SER A 1 189 ? -1.094 -43.969 1.404 1 66.88 189 SER A N 1
ATOM 1541 C CA . SER A 1 189 ? -1.693 -44.375 0.135 1 66.88 189 SER A CA 1
ATOM 1542 C C . SER A 1 189 ? -0.744 -44.125 -1.03 1 66.88 189 SER A C 1
ATOM 1544 O O . SER A 1 189 ? -0.887 -44.719 -2.1 1 66.88 189 SER A O 1
ATOM 1546 N N . ASN A 1 190 ? 0.348 -43.625 -0.871 1 60.69 190 ASN A N 1
ATOM 1547 C CA . ASN A 1 190 ? 1.338 -43.281 -1.881 1 60.69 190 ASN A CA 1
ATOM 1548 C C . ASN A 1 190 ? 0.675 -42.844 -3.182 1 60.69 190 ASN A C 1
ATOM 1550 O O . ASN A 1 190 ? 1.171 -43.125 -4.27 1 60.69 190 ASN A O 1
ATOM 1554 N N . SER A 1 191 ? -0.562 -42.312 -3.186 1 64.94 191 SER A N 1
ATOM 1555 C CA . SER A 1 191 ? -1.253 -41.875 -4.391 1 64.94 191 SER A CA 1
ATOM 1556 C C . SER A 1 191 ? -0.844 -40.438 -4.766 1 64.94 191 SER A C 1
ATOM 1558 O O . SER A 1 191 ? -0.689 -39.594 -3.896 1 64.94 191 SER A O 1
ATOM 1560 N N . LEU A 1 192 ? -0.507 -40.219 -6.031 1 64 192 LEU A N 1
ATOM 1561 C CA . LEU A 1 192 ? -0.134 -38.906 -6.566 1 64 192 LEU A CA 1
ATOM 1562 C C . LEU A 1 192 ? -1.251 -37.875 -6.344 1 64 192 LEU A C 1
ATOM 1564 O O . LEU A 1 192 ? -0.984 -36.719 -6.125 1 64 192 LEU A O 1
ATOM 1568 N N . SER A 1 193 ? -2.467 -38.406 -6.363 1 65.69 193 SER A N 1
ATOM 1569 C CA . SER A 1 193 ? -3.605 -37.531 -6.172 1 65.69 193 SER A CA 1
ATOM 1570 C C . SER A 1 193 ? -3.645 -36.969 -4.754 1 65.69 193 SER A C 1
ATOM 1572 O O . SER A 1 193 ? -3.955 -35.781 -4.547 1 65.69 193 SER A O 1
ATOM 1574 N N . LEU A 1 194 ? -3.129 -37.812 -3.812 1 71.12 194 LEU A N 1
ATOM 1575 C CA . LEU A 1 194 ? -3.135 -37.375 -2.418 1 71.12 194 LEU A CA 1
ATOM 1576 C C . LEU A 1 194 ? -2.01 -36.375 -2.152 1 71.12 194 LEU A C 1
ATOM 1578 O O . LEU A 1 194 ? -2.174 -35.438 -1.356 1 71.12 194 LEU A O 1
ATOM 1582 N N . ILE A 1 195 ? -1.016 -36.531 -2.832 1 70.06 195 ILE A N 1
ATOM 1583 C CA . ILE A 1 195 ? 0.103 -35.625 -2.703 1 70.06 195 ILE A CA 1
ATOM 1584 C C . ILE A 1 195 ? -0.287 -34.25 -3.271 1 70.06 195 ILE A C 1
ATOM 1586 O O . ILE A 1 195 ? 0.028 -33.219 -2.684 1 70.06 195 ILE A O 1
ATOM 1590 N N . ALA A 1 196 ? -0.981 -34.281 -4.426 1 67 196 ALA A N 1
ATOM 1591 C CA . ALA A 1 196 ? -1.463 -33.031 -5.008 1 67 196 ALA A CA 1
ATOM 1592 C C . ALA A 1 196 ? -2.416 -32.312 -4.055 1 67 196 ALA A C 1
ATOM 1594 O O . ALA A 1 196 ? -2.361 -31.094 -3.92 1 67 196 ALA A O 1
ATOM 1595 N N . SER A 1 197 ? -3.172 -33.094 -3.4 1 72.81 197 SER A N 1
ATOM 1596 C CA . SER A 1 197 ? -4.125 -32.531 -2.449 1 72.81 197 SER A CA 1
ATOM 1597 C C . SER A 1 197 ? -3.412 -31.953 -1.225 1 72.81 197 SER A C 1
ATOM 1599 O O . SER A 1 197 ? -3.863 -30.969 -0.636 1 72.81 197 SER A O 1
ATOM 1601 N N . LEU A 1 198 ? -2.328 -32.625 -0.875 1 77.44 198 LEU A N 1
ATOM 1602 C CA . LEU A 1 198 ? -1.524 -32.125 0.242 1 77.44 198 LEU A CA 1
ATOM 1603 C C . LEU A 1 198 ? -0.923 -30.766 -0.071 1 77.44 198 LEU A C 1
ATOM 1605 O O . LEU A 1 198 ? -0.901 -29.875 0.787 1 77.44 198 LEU A O 1
ATOM 1609 N N . VAL A 1 199 ? -0.498 -30.578 -1.23 1 74 199 VAL A N 1
ATOM 1610 C CA . VAL A 1 199 ? 0.089 -29.312 -1.656 1 74 199 VAL A CA 1
ATOM 1611 C C . VAL A 1 199 ? -0.968 -28.219 -1.612 1 74 199 VAL A C 1
ATOM 1613 O O . VAL A 1 199 ? -0.692 -27.094 -1.168 1 74 199 VAL A O 1
ATOM 1616 N N . ASP A 1 200 ? -2.053 -28.594 -2.043 1 74.06 200 ASP A N 1
ATOM 1617 C CA . ASP A 1 200 ? -3.162 -27.641 -2.016 1 74.06 200 ASP A CA 1
ATOM 1618 C C . ASP A 1 200 ? -3.463 -27.188 -0.588 1 74.06 200 ASP A C 1
ATOM 1620 O O . ASP A 1 200 ? -3.617 -26 -0.33 1 74.06 200 ASP A O 1
ATOM 1624 N N . SER A 1 201 ? -3.465 -28.188 0.246 1 84.31 201 SER A N 1
ATOM 1625 C CA . SER A 1 201 ? -3.729 -27.875 1.646 1 84.31 201 SER A CA 1
ATOM 1626 C C . SER A 1 201 ? -2.602 -27.047 2.248 1 84.31 201 SER A C 1
ATOM 1628 O O . SER A 1 201 ? -2.84 -26.203 3.119 1 84.31 201 SER A O 1
ATOM 1630 N N . ALA A 1 202 ? -1.442 -27.281 1.789 1 84.19 202 ALA A N 1
ATOM 1631 C CA . ALA A 1 202 ? -0.305 -26.484 2.256 1 84.19 202 ALA A CA 1
ATOM 1632 C C . ALA A 1 202 ? -0.433 -25.031 1.816 1 84.19 202 ALA A C 1
ATOM 1634 O O . ALA A 1 202 ? -0.101 -24.125 2.574 1 84.19 202 ALA A O 1
ATOM 1635 N N . LEU A 1 203 ? -0.889 -24.906 0.658 1 79.75 203 LEU A N 1
ATOM 1636 C CA . LEU A 1 203 ? -1.099 -23.547 0.149 1 79.75 203 LEU A CA 1
ATOM 1637 C C . LEU A 1 203 ? -2.191 -22.844 0.938 1 79.75 203 LEU A C 1
ATOM 1639 O O . LEU A 1 203 ? -2.08 -21.641 1.216 1 79.75 203 LEU A O 1
ATOM 1643 N N . ASP A 1 204 ? -3.156 -23.609 1.28 1 85.31 204 ASP A N 1
ATOM 1644 C CA . ASP A 1 204 ? -4.23 -23.062 2.098 1 85.31 204 ASP A CA 1
ATOM 1645 C C . ASP A 1 204 ? -3.701 -22.562 3.441 1 85.31 204 ASP A C 1
ATOM 1647 O O . ASP A 1 204 ? -4.039 -21.469 3.883 1 85.31 204 ASP A O 1
ATOM 1651 N N . LEU A 1 205 ? -2.924 -23.406 3.975 1 88.31 205 LEU A N 1
ATOM 1652 C CA . LEU A 1 205 ? -2.344 -23.047 5.266 1 88.31 205 LEU A CA 1
ATOM 1653 C C . LEU A 1 205 ? -1.456 -21.812 5.137 1 88.31 205 LEU A C 1
ATOM 1655 O O . LEU A 1 205 ? -1.484 -20.938 6 1 88.31 205 LEU A O 1
ATOM 1659 N N . LEU A 1 206 ? -0.747 -21.75 4.102 1 85.56 206 LEU A N 1
ATOM 1660 C CA . LEU A 1 206 ? 0.117 -20.594 3.875 1 85.56 206 LEU A CA 1
ATOM 1661 C C . LEU A 1 206 ? -0.701 -19.312 3.785 1 85.56 206 LEU A C 1
ATOM 1663 O O . LEU A 1 206 ? -0.34 -18.297 4.383 1 85.56 206 LEU A O 1
ATOM 1667 N N . CYS A 1 207 ? -1.749 -19.359 3.055 1 86.44 207 CYS A N 1
ATOM 1668 C CA . CYS A 1 207 ? -2.609 -18.203 2.893 1 86.44 207 CYS A CA 1
ATOM 1669 C C . CYS A 1 207 ? -3.178 -17.75 4.234 1 86.44 207 CYS A C 1
ATOM 1671 O O . CYS A 1 207 ? -3.178 -16.562 4.547 1 86.44 207 CYS A O 1
ATOM 1673 N N . THR A 1 208 ? -3.572 -18.75 5.016 1 88.56 208 THR A N 1
ATOM 1674 C CA . THR A 1 208 ? -4.133 -18.422 6.32 1 88.56 208 THR A CA 1
ATOM 1675 C C . THR A 1 208 ? -3.059 -17.859 7.246 1 88.56 208 THR A C 1
ATOM 1677 O O . THR A 1 208 ? -3.326 -16.969 8.039 1 88.56 208 THR A O 1
ATOM 1680 N N . LEU A 1 209 ? -1.894 -18.406 7.09 1 89.81 209 LEU A N 1
ATOM 1681 C CA . LEU A 1 209 ? -0.794 -17.922 7.922 1 89.81 209 LEU A CA 1
ATOM 1682 C C . LEU A 1 209 ? -0.427 -16.484 7.57 1 89.81 209 LEU A C 1
ATOM 1684 O O . LEU A 1 209 ? -0.037 -15.711 8.445 1 89.81 209 LEU A O 1
ATOM 1688 N N . ILE A 1 210 ? -0.57 -16.156 6.379 1 87.75 210 ILE A N 1
ATOM 1689 C CA . ILE A 1 210 ? -0.278 -14.797 5.941 1 87.75 210 ILE A CA 1
ATOM 1690 C C . ILE A 1 210 ? -1.259 -13.828 6.598 1 87.75 210 ILE A C 1
ATOM 1692 O O . ILE A 1 210 ? -0.853 -12.805 7.145 1 87.75 210 ILE A O 1
ATOM 1696 N N . ILE A 1 211 ? -2.539 -14.188 6.566 1 87.62 211 ILE A N 1
ATOM 1697 C CA . ILE A 1 211 ? -3.559 -13.328 7.16 1 87.62 211 ILE A CA 1
ATOM 1698 C C . ILE A 1 211 ? -3.371 -13.273 8.672 1 87.62 211 ILE A C 1
ATOM 1700 O O . ILE A 1 211 ? -3.494 -12.211 9.281 1 87.62 211 ILE A O 1
ATOM 1704 N N . TRP A 1 212 ? -3.008 -14.445 9.234 1 89.31 212 TRP A N 1
ATOM 1705 C CA . TRP A 1 212 ? -2.791 -14.516 10.68 1 89.31 212 TRP A CA 1
ATOM 1706 C C . TRP A 1 212 ? -1.59 -13.672 11.094 1 89.31 212 TRP A C 1
ATOM 1708 O O . TRP A 1 212 ? -1.655 -12.922 12.07 1 89.31 212 TRP A O 1
ATOM 1718 N N . THR A 1 213 ? -0.547 -13.75 10.398 1 87.31 213 THR A N 1
ATOM 1719 C CA . THR A 1 213 ? 0.666 -13 10.719 1 87.31 213 THR A CA 1
ATOM 1720 C C . THR A 1 213 ? 0.434 -11.5 10.57 1 87.31 213 THR A C 1
ATOM 1722 O O . THR A 1 213 ? 0.903 -10.711 11.391 1 87.31 213 THR A O 1
ATOM 1725 N N . THR A 1 214 ? -0.233 -11.094 9.523 1 85.44 214 THR A N 1
ATOM 1726 C CA . THR A 1 214 ? -0.512 -9.68 9.312 1 85.44 214 THR A CA 1
ATOM 1727 C C . THR A 1 214 ? -1.399 -9.133 10.43 1 85.44 214 THR A C 1
ATOM 1729 O O . THR A 1 214 ? -1.189 -8.016 10.906 1 85.44 214 THR A O 1
ATOM 1732 N N . ASN A 1 215 ? -2.365 -9.922 10.859 1 83.69 215 ASN A N 1
ATOM 1733 C CA . ASN A 1 215 ? -3.23 -9.5 11.953 1 83.69 215 ASN A CA 1
ATOM 1734 C C . ASN A 1 215 ? -2.461 -9.391 13.266 1 83.69 215 ASN A C 1
ATOM 1736 O O . ASN A 1 215 ? -2.686 -8.469 14.047 1 83.69 215 ASN A O 1
ATOM 1740 N N . LYS A 1 216 ? -1.553 -10.273 13.469 1 84.12 216 LYS A N 1
ATOM 1741 C CA . LYS A 1 216 ? -0.758 -10.281 14.695 1 84.12 216 LYS A CA 1
ATOM 1742 C C . LYS A 1 216 ? 0.22 -9.109 14.719 1 84.12 216 LYS A C 1
ATOM 1744 O O . LYS A 1 216 ? 0.425 -8.492 15.766 1 84.12 216 LYS A O 1
ATOM 1749 N N . LEU A 1 217 ? 0.727 -8.797 13.664 1 77.88 217 LEU A N 1
ATOM 1750 C CA . LEU A 1 217 ? 1.696 -7.711 13.57 1 77.88 217 LEU A CA 1
ATOM 1751 C C . LEU A 1 217 ? 1.023 -6.359 13.797 1 77.88 217 LEU A C 1
ATOM 1753 O O . LEU A 1 217 ? 1.623 -5.453 14.375 1 77.88 217 LEU A O 1
ATOM 1757 N N . VAL A 1 218 ? -0.171 -6.215 13.383 1 74.5 218 VAL A N 1
ATOM 1758 C CA . VAL A 1 218 ? -0.914 -4.977 13.586 1 74.5 218 VAL A CA 1
ATOM 1759 C C . VAL A 1 218 ? -1.208 -4.793 15.07 1 74.5 218 VAL A C 1
ATOM 1761 O O . VAL A 1 218 ? -1.206 -3.666 15.578 1 74.5 218 VAL A O 1
ATOM 1764 N N . GLY A 1 219 ? -1.345 -5.891 15.781 1 68.38 219 GLY A N 1
ATOM 1765 C CA . GLY A 1 219 ? -1.692 -5.828 17.188 1 68.38 219 GLY A CA 1
ATOM 1766 C C . GLY A 1 219 ? -0.484 -5.707 18.109 1 68.38 219 GLY A C 1
ATOM 1767 O O . GLY A 1 219 ? -0.599 -5.246 19.234 1 68.38 219 GLY A O 1
ATOM 1768 N N . TRP A 1 220 ? 0.688 -6.098 17.609 1 63.69 220 TRP A N 1
ATOM 1769 C CA . TRP A 1 220 ? 1.876 -6.125 18.469 1 63.69 220 TRP A CA 1
ATOM 1770 C C . TRP A 1 220 ? 2.406 -4.719 18.703 1 63.69 220 TRP A C 1
ATOM 1772 O O . TRP A 1 220 ? 2.592 -3.947 17.766 1 63.69 220 TRP A O 1
ATOM 1782 N N . ARG A 1 221 ? 2.201 -4.219 19.828 1 57.88 221 ARG A N 1
ATOM 1783 C CA . ARG A 1 221 ? 2.621 -2.885 20.25 1 57.88 221 ARG A CA 1
ATOM 1784 C C . ARG A 1 221 ? 4.051 -2.904 20.781 1 57.88 221 ARG A C 1
ATOM 1786 O O . ARG A 1 221 ? 4.277 -2.812 21.984 1 57.88 221 ARG A O 1
ATOM 1793 N N . LEU A 1 222 ? 4.883 -3.496 20.078 1 54.72 222 LEU A N 1
ATOM 1794 C CA . LEU A 1 222 ? 6.25 -3.439 20.594 1 54.72 222 LEU A CA 1
ATOM 1795 C C . LEU A 1 222 ? 6.891 -2.094 20.266 1 54.72 222 LEU A C 1
ATOM 1797 O O . LEU A 1 222 ? 6.68 -1.543 19.188 1 54.72 222 LEU A O 1
ATOM 1801 N N . ALA A 1 223 ? 7.398 -1.503 21.234 1 55.59 223 ALA A N 1
ATOM 1802 C CA . ALA A 1 223 ? 8.078 -0.214 21.141 1 55.59 223 ALA A CA 1
ATOM 1803 C C . ALA A 1 223 ? 9.016 -0.175 19.938 1 55.59 223 ALA A C 1
ATOM 1805 O O . ALA A 1 223 ? 9.094 0.834 19.234 1 55.59 223 ALA A O 1
ATOM 1806 N N . LYS A 1 224 ? 9.773 -1.205 19.766 1 58.03 224 LYS A N 1
ATOM 1807 C CA . LYS A 1 224 ? 10.742 -1.245 18.688 1 58.03 224 LYS A CA 1
ATOM 1808 C C . LYS A 1 224 ? 10.047 -1.164 17.328 1 58.03 224 LYS A C 1
ATOM 1810 O O . LYS A 1 224 ? 10.555 -0.515 16.406 1 58.03 224 LYS A O 1
ATOM 1815 N N . LEU A 1 225 ? 8.906 -1.658 17.297 1 59.16 225 LEU A N 1
ATOM 1816 C CA . LEU A 1 225 ? 8.164 -1.641 16.031 1 59.16 225 LEU A CA 1
ATOM 1817 C C . LEU A 1 225 ? 7.582 -0.258 15.766 1 59.16 225 LEU A C 1
ATOM 1819 O O . LEU A 1 225 ? 7.473 0.163 14.617 1 59.16 225 LEU A O 1
ATOM 1823 N N . LYS A 1 226 ? 7.422 0.471 16.875 1 63.91 226 LYS A N 1
ATOM 1824 C CA . LYS A 1 226 ? 6.887 1.823 16.719 1 63.91 226 LYS A CA 1
ATOM 1825 C C . LYS A 1 226 ? 7.914 2.754 16.094 1 63.91 226 LYS A C 1
ATOM 1827 O O . LYS A 1 226 ? 7.555 3.66 15.336 1 63.91 226 LYS A O 1
ATOM 1832 N N . LYS A 1 227 ? 9.133 2.494 16.422 1 68.06 227 LYS A N 1
ATOM 1833 C CA . LYS A 1 227 ? 10.18 3.34 15.867 1 68.06 227 LYS A CA 1
ATOM 1834 C C . LYS A 1 227 ? 10.438 3.004 14.398 1 68.06 227 LYS A C 1
ATOM 1836 O O . LYS A 1 227 ? 10.664 3.898 13.586 1 68.06 227 LYS A O 1
ATOM 1841 N N . LYS A 1 228 ? 10.242 1.77 14.133 1 71.06 228 LYS A N 1
ATOM 1842 C CA . LYS A 1 228 ? 10.516 1.329 12.773 1 71.06 228 LYS A CA 1
ATOM 1843 C C . LYS A 1 228 ? 9.336 1.619 11.844 1 71.06 228 LYS A C 1
ATOM 1845 O O . LYS A 1 228 ? 9.531 1.951 10.672 1 71.06 228 LYS A O 1
ATOM 1850 N N . PHE A 1 229 ? 8.156 1.535 12.469 1 70.94 229 PHE A N 1
ATOM 1851 C CA . PHE A 1 229 ? 6.949 1.797 11.688 1 70.94 229 PHE A CA 1
ATOM 1852 C C . PHE A 1 229 ? 6.102 2.875 12.359 1 70.94 229 PHE A C 1
ATOM 1854 O O . PHE A 1 229 ? 5.102 2.57 13.008 1 70.94 229 PHE A O 1
ATOM 1861 N N . PRO A 1 230 ? 6.562 3.996 12.156 1 65.75 230 PRO A N 1
ATOM 1862 C CA . PRO A 1 230 ? 5.871 5.078 12.859 1 65.75 230 PRO A CA 1
ATOM 1863 C C . PRO A 1 230 ? 4.398 5.191 12.469 1 65.75 230 PRO A C 1
ATOM 1865 O O . PRO A 1 230 ? 3.568 5.578 13.289 1 65.75 230 PRO A O 1
ATOM 1868 N N . VAL A 1 231 ? 4.199 4.914 11.18 1 68.56 231 VAL A N 1
ATOM 1869 C CA . VAL A 1 231 ? 2.822 5.09 10.727 1 68.56 231 VAL A CA 1
ATOM 1870 C C . VAL A 1 231 ? 2.432 3.938 9.805 1 68.56 231 VAL A C 1
ATOM 1872 O O . VAL A 1 231 ? 3.283 3.359 9.125 1 68.56 231 VAL A O 1
ATOM 1875 N N . GLY A 1 232 ? 1.308 3.316 10.023 1 62.12 232 GLY A N 1
ATOM 1876 C CA . GLY A 1 232 ? 0.802 2.539 8.906 1 62.12 232 GLY A CA 1
ATOM 1877 C C . GLY A 1 232 ? 0.731 1.051 9.195 1 62.12 232 GLY A C 1
ATOM 1878 O O . GLY A 1 232 ? 0.894 0.228 8.289 1 62.12 232 GLY A O 1
ATOM 1879 N N . ARG A 1 233 ? 0.72 0.619 10.375 1 73.75 233 ARG A N 1
ATOM 1880 C CA . ARG A 1 233 ? 0.632 -0.811 10.656 1 73.75 233 ARG A CA 1
ATOM 1881 C C . ARG A 1 233 ? -0.705 -1.378 10.195 1 73.75 233 ARG A C 1
ATOM 1883 O O . ARG A 1 233 ? -0.801 -2.561 9.859 1 73.75 233 ARG A O 1
ATOM 1890 N N . ARG A 1 234 ? -1.64 -0.52 10.148 1 77.94 234 ARG A N 1
ATOM 1891 C CA . ARG A 1 234 ? -2.955 -0.971 9.711 1 77.94 234 ARG A CA 1
ATOM 1892 C C . ARG A 1 234 ? -2.953 -1.284 8.219 1 77.94 234 ARG A C 1
ATOM 1894 O O . ARG A 1 234 ? -3.83 -1.997 7.727 1 77.94 234 ARG A O 1
ATOM 1901 N N . ARG A 1 235 ? -1.939 -0.84 7.582 1 84.19 235 ARG A N 1
ATOM 1902 C CA . ARG A 1 235 ? -1.846 -1.073 6.145 1 84.19 235 ARG A CA 1
ATOM 1903 C C . ARG A 1 235 ? -1.413 -2.506 5.852 1 84.19 235 ARG A C 1
ATOM 1905 O O . ARG A 1 235 ? -1.549 -2.98 4.723 1 84.19 235 ARG A O 1
ATOM 1912 N N . LEU A 1 236 ? -0.923 -3.168 6.848 1 84.56 236 LEU A N 1
ATOM 1913 C CA . LEU A 1 236 ? -0.479 -4.547 6.656 1 84.56 236 LEU A CA 1
ATOM 1914 C C . LEU A 1 236 ? -1.662 -5.465 6.375 1 84.56 236 LEU A C 1
ATOM 1916 O O . LEU A 1 236 ? -1.514 -6.484 5.699 1 84.56 236 LEU A O 1
ATOM 1920 N N . GLU A 1 237 ? -2.799 -5.066 6.863 1 85.75 237 GLU A N 1
ATOM 1921 C CA . GLU A 1 237 ? -3.979 -5.906 6.688 1 85.75 237 GLU A CA 1
ATOM 1922 C C . GLU A 1 237 ? -4.383 -5.988 5.219 1 85.75 237 GLU A C 1
ATOM 1924 O O . GLU A 1 237 ? -4.453 -7.078 4.648 1 85.75 237 GLU A O 1
ATOM 1929 N N . PRO A 1 238 ? -4.543 -4.887 4.531 1 87.5 238 PRO A N 1
ATOM 1930 C CA . PRO A 1 238 ? -4.871 -4.977 3.105 1 87.5 238 PRO A CA 1
ATOM 1931 C C . PRO A 1 238 ? -3.736 -5.574 2.277 1 87.5 238 PRO A C 1
ATOM 1933 O O . PRO A 1 238 ? -3.984 -6.211 1.25 1 87.5 238 PRO A O 1
ATOM 1936 N N . ILE A 1 239 ? -2.521 -5.395 2.654 1 89.31 239 ILE A N 1
ATOM 1937 C CA . ILE A 1 239 ? -1.392 -5.984 1.943 1 89.31 239 ILE A CA 1
ATOM 1938 C C . ILE A 1 239 ? -1.441 -7.504 2.064 1 89.31 239 ILE A C 1
ATOM 1940 O O . ILE A 1 239 ? -1.171 -8.219 1.096 1 89.31 239 ILE A O 1
ATOM 1944 N N . GLY A 1 240 ? -1.748 -7.945 3.293 1 89.19 240 GLY A N 1
ATOM 1945 C CA . GLY A 1 240 ? -1.908 -9.375 3.471 1 89.19 240 GLY A CA 1
ATOM 1946 C C . GLY A 1 240 ? -2.986 -9.977 2.586 1 89.19 240 GLY A C 1
ATOM 1947 O O . GLY A 1 240 ? -2.801 -11.047 2.008 1 89.19 240 GLY A O 1
ATOM 1948 N N . ILE A 1 241 ? -4.086 -9.289 2.463 1 91.31 241 ILE A N 1
ATOM 1949 C CA . ILE A 1 241 ? -5.188 -9.75 1.628 1 91.31 241 ILE A CA 1
ATOM 1950 C C . ILE A 1 241 ? -4.773 -9.727 0.159 1 91.31 241 ILE A C 1
ATOM 1952 O O . ILE A 1 241 ? -5.145 -10.609 -0.614 1 91.31 241 ILE A O 1
ATOM 1956 N N . LEU A 1 242 ? -3.984 -8.734 -0.163 1 91.38 242 LEU A N 1
ATOM 1957 C CA . LEU A 1 242 ? -3.482 -8.633 -1.529 1 91.38 242 LEU A CA 1
ATOM 1958 C C . LEU A 1 242 ? -2.596 -9.82 -1.876 1 91.38 242 LEU A C 1
ATOM 1960 O O . LEU A 1 242 ? -2.777 -10.453 -2.92 1 91.38 242 LEU A O 1
ATOM 1964 N N . VAL A 1 243 ? -1.662 -10.102 -1.012 1 90.94 243 VAL A N 1
ATOM 1965 C CA . VAL A 1 243 ? -0.765 -11.234 -1.212 1 90.94 243 VAL A CA 1
ATOM 1966 C C . VAL A 1 243 ? -1.575 -12.523 -1.322 1 90.94 243 VAL A C 1
ATOM 1968 O O . VAL A 1 243 ? -1.351 -13.328 -2.229 1 90.94 243 VAL A O 1
ATOM 1971 N N . PHE A 1 244 ? -2.49 -12.625 -0.439 1 89.81 244 PHE A N 1
ATOM 1972 C CA . PHE A 1 244 ? -3.381 -13.781 -0.425 1 89.81 244 PHE A CA 1
ATOM 1973 C C . PHE A 1 244 ? -4.137 -13.898 -1.744 1 89.81 244 PHE A C 1
ATOM 1975 O O . PHE A 1 244 ? -4.203 -14.977 -2.332 1 89.81 244 PHE A O 1
ATOM 1982 N N . SER A 1 245 ? -4.699 -12.883 -2.174 1 91.75 245 SER A N 1
ATOM 1983 C CA . SER A 1 245 ? -5.508 -12.875 -3.391 1 91.75 245 SER A CA 1
ATOM 1984 C C . SER A 1 245 ? -4.664 -13.227 -4.613 1 91.75 245 SER A C 1
ATOM 1986 O O . SER A 1 245 ? -5.105 -13.984 -5.48 1 91.75 245 SER A O 1
ATOM 1988 N N . ILE A 1 246 ? -3.484 -12.719 -4.68 1 90.62 246 ILE A N 1
ATOM 1989 C CA . ILE A 1 246 ? -2.611 -12.984 -5.82 1 90.62 246 ILE A CA 1
ATOM 1990 C C . ILE A 1 246 ? -2.211 -14.453 -5.836 1 90.62 246 ILE A C 1
ATOM 1992 O O . ILE A 1 246 ? -2.195 -15.086 -6.895 1 90.62 246 ILE A O 1
ATOM 1996 N N . ILE A 1 247 ? -1.863 -14.977 -4.723 1 88.69 247 ILE A N 1
ATOM 1997 C CA . ILE A 1 247 ? -1.511 -16.391 -4.613 1 88.69 247 ILE A CA 1
ATOM 1998 C C . ILE A 1 247 ? -2.664 -17.25 -5.125 1 88.69 247 ILE A C 1
ATOM 2000 O O . ILE A 1 247 ? -2.449 -18.219 -5.867 1 88.69 247 ILE A O 1
ATOM 2004 N N . MET A 1 248 ? -3.881 -16.859 -4.785 1 88.5 248 MET A N 1
ATOM 2005 C CA . MET A 1 248 ? -5.055 -17.625 -5.211 1 88.5 248 MET A CA 1
ATOM 2006 C C . MET A 1 248 ? -5.242 -17.531 -6.723 1 88.5 248 MET A C 1
ATOM 2008 O O . MET A 1 248 ? -5.543 -18.531 -7.375 1 88.5 248 MET A O 1
ATOM 2012 N N . ILE A 1 249 ? -5.023 -16.391 -7.242 1 88.44 249 ILE A N 1
ATOM 2013 C CA . ILE A 1 249 ? -5.199 -16.172 -8.672 1 88.44 249 ILE A CA 1
ATOM 2014 C C . ILE A 1 249 ? -4.191 -17.016 -9.445 1 88.44 249 ILE A C 1
ATOM 2016 O O . ILE A 1 249 ? -4.555 -17.719 -10.398 1 88.44 249 ILE A O 1
ATOM 2020 N N . VAL A 1 250 ? -2.973 -17.016 -9.039 1 86.62 250 VAL A N 1
ATOM 2021 C CA . VAL A 1 250 ? -1.925 -17.75 -9.734 1 86.62 250 VAL A CA 1
ATOM 2022 C C . VAL A 1 250 ? -2.158 -19.25 -9.578 1 86.62 250 VAL A C 1
ATOM 2024 O O . VAL A 1 250 ? -1.972 -20.016 -10.531 1 86.62 250 VAL A O 1
ATOM 2027 N N . SER A 1 251 ? -2.506 -19.656 -8.438 1 85.19 251 SER A N 1
ATOM 2028 C CA . SER A 1 251 ? -2.783 -21.062 -8.195 1 85.19 251 SER A CA 1
ATOM 2029 C C . SER A 1 251 ? -3.891 -21.578 -9.109 1 85.19 251 SER A C 1
ATOM 2031 O O . SER A 1 251 ? -3.785 -22.672 -9.672 1 85.19 251 SER A O 1
ATOM 2033 N N . PHE A 1 252 ? -4.926 -20.797 -9.32 1 86.12 252 PHE A N 1
ATOM 2034 C CA . PHE A 1 252 ? -6.043 -21.25 -10.141 1 86.12 252 PHE A CA 1
ATOM 2035 C C . PHE A 1 252 ? -5.742 -21.062 -11.617 1 86.12 252 PHE A C 1
ATOM 2037 O O . PHE A 1 252 ? -6.359 -21.703 -12.469 1 86.12 252 PHE A O 1
ATOM 2044 N N . LEU A 1 253 ? -4.82 -20.156 -11.898 1 83.56 253 LEU A N 1
ATOM 2045 C CA . LEU A 1 253 ? -4.328 -20.078 -13.273 1 83.56 253 LEU A CA 1
ATOM 2046 C C . LEU A 1 253 ? -3.588 -21.344 -13.656 1 83.56 253 LEU A C 1
ATOM 2048 O O . LEU A 1 253 ? -3.689 -21.812 -14.797 1 83.56 253 LEU A O 1
ATOM 2052 N N . GLN A 1 254 ? -2.898 -21.875 -12.727 1 82.12 254 GLN A N 1
ATOM 2053 C CA . GLN A 1 254 ? -2.193 -23.125 -12.969 1 82.12 254 GLN A CA 1
ATOM 2054 C C . GLN A 1 254 ? -3.174 -24.281 -13.18 1 82.12 254 GLN A C 1
ATOM 2056 O O . GLN A 1 254 ? -2.959 -25.141 -14.039 1 82.12 254 GLN A O 1
ATOM 2061 N N . ILE A 1 255 ? -4.18 -24.297 -12.359 1 79.56 255 ILE A N 1
ATOM 2062 C CA . ILE A 1 255 ? -5.199 -25.328 -12.516 1 79.56 255 ILE A CA 1
ATOM 2063 C C . ILE A 1 255 ? -5.883 -25.172 -13.875 1 79.56 255 ILE A C 1
ATOM 2065 O O . ILE A 1 255 ? -6.176 -26.172 -14.539 1 79.56 255 ILE A O 1
ATOM 2069 N N . LEU A 1 256 ? -6.102 -23.938 -14.242 1 81.06 256 LEU A N 1
ATOM 2070 C CA . LEU A 1 256 ? -6.684 -23.672 -15.555 1 81.06 256 LEU A CA 1
ATOM 2071 C C . LEU A 1 256 ? -5.785 -24.188 -16.672 1 81.06 256 LEU A C 1
ATOM 2073 O O . LEU A 1 256 ? -6.27 -24.797 -17.625 1 81.06 256 LEU A O 1
ATOM 2077 N N . GLN A 1 257 ? -4.527 -24.031 -16.547 1 78.56 257 GLN A N 1
ATOM 2078 C CA . GLN A 1 257 ? -3.566 -24.516 -17.531 1 78.56 257 GLN A CA 1
ATOM 2079 C C . GLN A 1 257 ? -3.572 -26.047 -17.625 1 78.56 257 GLN A C 1
ATOM 2081 O O . GLN A 1 257 ? -3.539 -26.609 -18.703 1 78.56 257 GLN A O 1
ATOM 2086 N N . GLU A 1 258 ? -3.604 -26.672 -16.484 1 75.38 258 GLU A N 1
ATOM 2087 C CA . GLU A 1 258 ? -3.635 -28.125 -16.453 1 75.38 258 GLU A CA 1
ATOM 2088 C C . GLU A 1 258 ? -4.922 -28.672 -17.078 1 75.38 258 GLU A C 1
ATOM 2090 O O . GLU A 1 258 ? -4.906 -29.688 -17.766 1 75.38 258 GLU A O 1
ATOM 2095 N N . SER A 1 259 ? -5.988 -27.969 -16.781 1 76.5 259 SER A N 1
ATOM 2096 C CA . SER A 1 259 ? -7.273 -28.406 -17.312 1 76.5 259 SER A CA 1
ATOM 2097 C C . SER A 1 259 ? -7.32 -28.266 -18.828 1 76.5 259 SER A C 1
ATOM 2099 O O . SER A 1 259 ? -7.879 -29.109 -19.531 1 76.5 259 SER A O 1
ATOM 2101 N N . ILE A 1 260 ? -6.723 -27.281 -19.297 1 74.19 260 ILE A N 1
ATOM 2102 C CA . ILE A 1 260 ? -6.699 -27.047 -20.734 1 74.19 260 ILE A CA 1
ATOM 2103 C C . ILE A 1 260 ? -5.789 -28.078 -21.406 1 74.19 260 ILE A C 1
ATOM 2105 O O . ILE A 1 260 ? -6.09 -28.562 -22.516 1 74.19 260 ILE A O 1
ATOM 2109 N N . GLN A 1 261 ? -4.695 -28.438 -20.797 1 72.44 261 GLN A N 1
ATOM 2110 C CA . GLN A 1 261 ? -3.789 -29.438 -21.328 1 72.44 261 GLN A CA 1
ATOM 2111 C C . GLN A 1 261 ? -4.461 -30.812 -21.391 1 72.44 261 GLN A C 1
ATOM 2113 O O . GLN A 1 261 ? -4.227 -31.594 -22.312 1 72.44 261 GLN A O 1
ATOM 2118 N N . LYS A 1 262 ? -5.305 -31.031 -20.406 1 71.81 262 LYS A N 1
ATOM 2119 C CA . LYS A 1 262 ? -6.012 -32.312 -20.375 1 71.81 262 LYS A CA 1
ATOM 2120 C C . LYS A 1 262 ? -7.086 -32.375 -21.453 1 71.81 262 LYS A C 1
ATOM 2122 O O . LYS A 1 262 ? -7.445 -33.469 -21.922 1 71.81 262 LYS A O 1
ATOM 2127 N N . LEU A 1 263 ? -7.547 -31.234 -21.781 1 68.94 263 LEU A N 1
ATOM 2128 C CA . LEU A 1 263 ? -8.586 -31.172 -22.812 1 68.94 263 LEU A CA 1
ATOM 2129 C C . LEU A 1 263 ? -7.984 -31.359 -24.203 1 68.94 263 LEU A C 1
ATOM 2131 O O . LEU A 1 263 ? -8.688 -31.766 -25.125 1 68.94 263 LEU A O 1
ATOM 2135 N N . LEU A 1 264 ? -6.648 -31.219 -24.25 1 62.91 264 LEU A N 1
ATOM 2136 C CA . LEU A 1 264 ? -5.996 -31.422 -25.531 1 62.91 264 LEU A CA 1
ATOM 2137 C C . LEU A 1 264 ? -5.863 -32.906 -25.844 1 62.91 264 LEU A C 1
ATOM 2139 O O . LEU A 1 264 ? -5.785 -33.719 -24.938 1 62.91 264 LEU A O 1
ATOM 2143 N N . PRO A 1 265 ? -6.203 -33.344 -26.984 1 56.44 265 PRO A N 1
ATOM 2144 C CA . PRO A 1 265 ? -6.234 -34.75 -27.406 1 56.44 265 PRO A CA 1
ATOM 2145 C C . PRO A 1 265 ? -5.031 -35.531 -26.906 1 56.44 265 PRO A C 1
ATOM 2147 O O . PRO A 1 265 ? -5.141 -36.75 -26.641 1 56.44 265 PRO A O 1
ATOM 2150 N N . SER A 1 266 ? -3.877 -35 -26.734 1 50.84 266 SER A N 1
ATOM 2151 C CA . SER A 1 266 ? -2.684 -35.75 -26.359 1 50.84 266 SER A CA 1
ATOM 2152 C C . SER A 1 266 ? -2.562 -35.875 -24.844 1 50.84 266 SER A C 1
ATOM 2154 O O . SER A 1 266 ? -1.567 -36.406 -24.344 1 50.84 266 SER A O 1
ATOM 2156 N N . GLY A 1 267 ? -3.475 -35.312 -24.125 1 53 267 GLY A N 1
ATOM 2157 C CA . GLY A 1 267 ? -3.355 -35.312 -22.672 1 53 267 GLY A CA 1
ATOM 2158 C C . GLY A 1 267 ? -3.889 -36.594 -22.047 1 53 267 GLY A C 1
ATOM 2159 O O . GLY A 1 267 ? -4.488 -37.438 -22.719 1 53 267 GLY A O 1
ATOM 2160 N N . ASP A 1 268 ? -3.311 -37.094 -20.906 1 51.09 268 ASP A N 1
ATOM 2161 C CA . ASP A 1 268 ? -3.709 -38.312 -20.219 1 51.09 268 ASP A CA 1
ATOM 2162 C C . ASP A 1 268 ? -5.215 -38.312 -19.969 1 51.09 268 ASP A C 1
ATOM 2164 O O . ASP A 1 268 ? -5.746 -37.5 -19.234 1 51.09 268 ASP A O 1
ATOM 2168 N N . HIS A 1 269 ? -6.016 -38.781 -20.953 1 50.44 269 HIS A N 1
ATOM 2169 C CA . HIS A 1 269 ? -7.465 -38.938 -20.969 1 50.44 269 HIS A CA 1
ATOM 2170 C C . HIS A 1 269 ? -7.938 -39.875 -19.859 1 50.44 269 HIS A C 1
ATOM 2172 O O . HIS A 1 269 ? -9.078 -40.344 -19.875 1 50.44 269 HIS A O 1
ATOM 2178 N N . THR A 1 270 ? -6.988 -40.312 -19.016 1 48.66 270 THR A N 1
ATOM 2179 C CA . THR A 1 270 ? -7.477 -41.312 -18.094 1 48.66 270 THR A CA 1
ATOM 2180 C C . THR A 1 270 ? -8.406 -40.688 -17.062 1 48.66 270 THR A C 1
ATOM 2182 O O . THR A 1 270 ? -8.102 -39.656 -16.484 1 48.66 270 THR A O 1
ATOM 2185 N N . THR A 1 271 ? -9.672 -40.969 -17.25 1 50.03 271 THR A N 1
ATOM 2186 C CA . THR A 1 271 ? -10.688 -40.656 -16.25 1 50.03 271 THR A CA 1
ATOM 2187 C C . THR A 1 271 ? -10.164 -40.938 -14.844 1 50.03 271 THR A C 1
ATOM 2189 O O . THR A 1 271 ? -9.758 -42.062 -14.547 1 50.03 271 THR A O 1
ATOM 2192 N N . ALA A 1 272 ? -9.445 -40.094 -14.227 1 52.69 272 ALA A N 1
ATOM 2193 C CA . ALA A 1 272 ? -8.773 -40.25 -12.945 1 52.69 272 ALA A CA 1
ATOM 2194 C C . ALA A 1 272 ? -9.703 -40.875 -11.914 1 52.69 272 ALA A C 1
ATOM 2196 O O . ALA A 1 272 ? -10.789 -40.375 -11.648 1 52.69 272 ALA A O 1
ATOM 2197 N N . THR A 1 273 ? -9.828 -42.25 -11.766 1 56.81 273 THR A N 1
ATOM 2198 C CA . THR A 1 273 ? -10.516 -42.875 -10.641 1 56.81 273 THR A CA 1
ATOM 2199 C C . THR A 1 273 ? -10.008 -42.312 -9.32 1 56.81 273 THR A C 1
ATOM 2201 O O . THR A 1 273 ? -8.805 -42.344 -9.055 1 56.81 273 THR A O 1
ATOM 2204 N N . LEU A 1 274 ? -10.742 -41.375 -8.75 1 63.47 274 LEU A N 1
ATOM 2205 C CA . LEU A 1 274 ? -10.367 -40.781 -7.473 1 63.47 274 LEU A CA 1
ATOM 2206 C C . LEU A 1 274 ? -10.352 -41.844 -6.367 1 63.47 274 LEU A C 1
ATOM 2208 O O . LEU A 1 274 ? -11.367 -42.5 -6.125 1 63.47 274 LEU A O 1
ATOM 2212 N N . PRO A 1 275 ? -9.195 -42.219 -5.809 1 71.06 275 PRO A N 1
ATOM 2213 C CA . PRO A 1 275 ? -9.156 -43.125 -4.664 1 71.06 275 PRO A CA 1
ATOM 2214 C C . PRO A 1 275 ? -10.117 -42.719 -3.549 1 71.06 275 PRO A C 1
ATOM 2216 O O . PRO A 1 275 ? -10.414 -41.531 -3.4 1 71.06 275 PRO A O 1
ATOM 2219 N N . PRO A 1 276 ? -10.781 -43.656 -2.949 1 75.44 276 PRO A N 1
ATOM 2220 C CA . PRO A 1 276 ? -11.734 -43.375 -1.87 1 75.44 276 PRO A CA 1
ATOM 2221 C C . PRO A 1 276 ? -11.164 -42.438 -0.814 1 75.44 276 PRO A C 1
ATOM 2223 O O . PRO A 1 276 ? -11.898 -41.594 -0.249 1 75.44 276 PRO A O 1
ATOM 2226 N N . ALA A 1 277 ? -9.891 -42.531 -0.6 1 73.81 277 ALA A N 1
ATOM 2227 C CA . ALA A 1 277 ? -9.266 -41.656 0.39 1 73.81 277 ALA A CA 1
ATOM 2228 C C . ALA A 1 277 ? -9.32 -40.188 -0.056 1 73.81 277 ALA A C 1
ATOM 2230 O O . ALA A 1 277 ? -9.5 -39.281 0.766 1 73.81 277 ALA A O 1
ATOM 2231 N N . ALA A 1 278 ? -9.227 -40.094 -1.378 1 72 278 ALA A N 1
ATOM 2232 C CA . ALA A 1 278 ? -9.289 -38.719 -1.916 1 72 278 ALA A CA 1
ATOM 2233 C C . ALA A 1 278 ? -10.703 -38.156 -1.807 1 72 278 ALA A C 1
ATOM 2235 O O . ALA A 1 278 ? -10.875 -36.969 -1.487 1 72 278 ALA A O 1
ATOM 2236 N N . ILE A 1 279 ? -11.68 -39 -1.945 1 77.69 279 ILE A N 1
ATOM 2237 C CA . ILE A 1 279 ? -13.078 -38.562 -1.865 1 77.69 279 ILE A CA 1
ATOM 2238 C C . ILE A 1 279 ? -13.414 -38.188 -0.43 1 77.69 279 ILE A C 1
ATOM 2240 O O . ILE A 1 279 ? -14.047 -37.156 -0.198 1 77.69 279 ILE A O 1
ATOM 2244 N N . PHE A 1 280 ? -12.906 -38.969 0.517 1 80.31 280 PHE A N 1
ATOM 2245 C CA . PHE A 1 280 ? -13.18 -38.688 1.92 1 80.31 280 PHE A CA 1
ATOM 2246 C C . PHE A 1 280 ? -12.547 -37.344 2.334 1 80.31 280 PHE A C 1
ATOM 2248 O O . PHE A 1 280 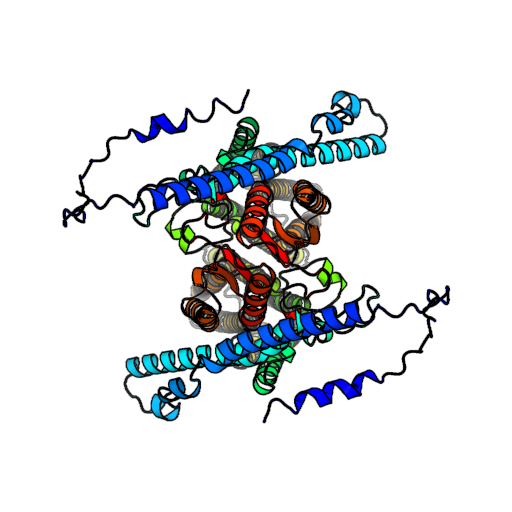? -13.156 -36.562 3.064 1 80.31 280 PHE A O 1
ATOM 2255 N N . SER A 1 281 ? -11.336 -37.188 1.885 1 78.94 281 SER A N 1
ATOM 2256 C CA . SER A 1 281 ? -10.625 -35.969 2.238 1 78.94 281 SER A CA 1
ATOM 2257 C C . SER A 1 281 ? -11.32 -34.719 1.666 1 78.94 281 SER A C 1
ATOM 2259 O O . SER A 1 281 ? -11.422 -33.688 2.332 1 78.94 281 SER A O 1
ATOM 2261 N N . MET A 1 282 ? -11.867 -34.875 0.472 1 81.12 282 MET A N 1
ATOM 2262 C CA . MET A 1 282 ? -12.531 -33.75 -0.171 1 81.12 282 MET A CA 1
ATOM 2263 C C . MET A 1 282 ? -13.859 -33.438 0.512 1 81.12 282 MET A C 1
ATOM 2265 O O . MET A 1 282 ? -14.203 -32.281 0.713 1 81.12 282 MET A O 1
ATOM 2269 N N . VAL A 1 283 ? -14.531 -34.469 0.887 1 85.56 283 VAL A N 1
ATOM 2270 C CA . VAL A 1 283 ? -15.812 -34.281 1.562 1 85.56 283 VAL A CA 1
ATOM 2271 C C . VAL A 1 283 ? -15.586 -33.656 2.936 1 85.56 283 VAL A C 1
ATOM 2273 O O . VAL A 1 283 ? -16.344 -32.781 3.354 1 85.56 283 VAL A O 1
ATOM 2276 N N . ALA A 1 284 ? -14.547 -34.156 3.588 1 84.19 284 ALA A N 1
ATOM 2277 C CA . ALA A 1 284 ? -14.203 -33.594 4.895 1 84.19 284 ALA A CA 1
ATOM 2278 C C . ALA A 1 284 ? -13.875 -32.125 4.785 1 84.19 284 ALA A C 1
ATOM 2280 O O . ALA A 1 284 ? -14.281 -31.312 5.633 1 84.19 284 ALA A O 1
ATOM 2281 N N . THR A 1 285 ? -13.164 -31.75 3.758 1 84.19 285 THR A N 1
ATOM 2282 C CA . THR A 1 285 ? -12.797 -30.359 3.537 1 84.19 285 THR A CA 1
ATOM 2283 C C . THR A 1 285 ? -14.039 -29.5 3.281 1 84.19 285 THR A C 1
ATOM 2285 O O . THR A 1 285 ? -14.156 -28.391 3.799 1 84.19 285 THR A O 1
ATOM 2288 N N . ILE A 1 286 ? -15.031 -30.031 2.586 1 88.25 286 ILE A N 1
ATOM 2289 C CA . ILE A 1 286 ? -16.25 -29.312 2.244 1 88.25 286 ILE A CA 1
ATOM 2290 C C . ILE A 1 286 ? -17.062 -29.031 3.514 1 88.25 286 ILE A C 1
ATOM 2292 O O . ILE A 1 286 ? -17.516 -27.906 3.725 1 88.25 286 ILE A O 1
ATOM 2296 N N . VAL A 1 287 ? -17.109 -30.016 4.34 1 90 287 VAL A N 1
ATOM 2297 C CA . VAL A 1 287 ? -17.922 -29.906 5.543 1 90 287 VAL A CA 1
ATOM 2298 C C . VAL A 1 287 ? -17.266 -28.938 6.527 1 90 287 VAL A C 1
ATOM 2300 O O . VAL A 1 287 ? -17.906 -28.047 7.062 1 90 287 VAL A O 1
ATOM 2303 N N . VAL A 1 288 ? -16 -29.141 6.719 1 88.81 288 VAL A N 1
ATOM 2304 C CA . VAL A 1 288 ? -15.281 -28.344 7.703 1 88.81 288 VAL A CA 1
ATOM 2305 C C . VAL A 1 288 ? -15.219 -26.875 7.242 1 88.81 288 VAL A C 1
ATOM 2307 O O . VAL A 1 288 ? -15.562 -25.969 8 1 88.81 288 VAL A O 1
ATOM 2310 N N . LYS A 1 289 ? -14.852 -26.656 6.012 1 88.5 289 LYS A N 1
ATOM 2311 C CA . LYS A 1 289 ? -14.734 -25.281 5.508 1 88.5 289 LYS A CA 1
ATOM 2312 C C . LYS A 1 289 ? -16.109 -24.641 5.332 1 88.5 289 LYS A C 1
ATOM 2314 O O . LYS A 1 289 ? -16.266 -23.438 5.512 1 88.5 289 LYS A O 1
ATOM 2319 N N . GLY A 1 290 ? -17.062 -25.453 5.047 1 90 290 GLY A N 1
ATOM 2320 C CA . GLY A 1 290 ? -18.438 -24.953 4.973 1 90 290 GLY A CA 1
ATOM 2321 C C . GLY A 1 290 ? -18.953 -24.438 6.305 1 90 290 GLY A C 1
ATOM 2322 O O . GLY A 1 290 ? -19.594 -23.391 6.363 1 90 290 GLY A O 1
ATOM 2323 N N . THR A 1 291 ? -18.594 -25.141 7.305 1 90.25 291 THR A N 1
ATOM 2324 C CA . THR A 1 291 ? -19.016 -24.734 8.641 1 90.25 291 THR A CA 1
ATOM 2325 C C . THR A 1 291 ? -18.312 -23.438 9.062 1 90.25 291 THR A C 1
ATOM 2327 O O . THR A 1 291 ? -18.938 -22.562 9.664 1 90.25 291 THR A O 1
ATOM 2330 N N . ILE A 1 292 ? -17.094 -23.312 8.734 1 87.94 292 ILE A N 1
ATOM 2331 C CA . ILE A 1 292 ? -16.344 -22.109 9.078 1 87.94 292 ILE A CA 1
ATOM 2332 C C . ILE A 1 292 ? -16.875 -20.906 8.305 1 87.94 292 ILE A C 1
ATOM 2334 O O . ILE A 1 292 ? -16.953 -19.797 8.836 1 87.94 292 ILE A O 1
ATOM 2338 N N . TRP A 1 293 ? -17.234 -21.172 7.082 1 88.25 293 TRP A N 1
ATOM 2339 C CA . TRP A 1 293 ? -17.75 -20.109 6.238 1 88.25 293 TRP A CA 1
ATOM 2340 C C . TRP A 1 293 ? -19 -19.484 6.859 1 88.25 293 TRP A C 1
ATOM 2342 O O . TRP A 1 293 ? -19.172 -18.266 6.859 1 88.25 293 TRP A O 1
ATOM 2352 N N . PHE A 1 294 ? -19.844 -20.281 7.449 1 86.56 294 PHE A N 1
ATOM 2353 C CA . PHE A 1 294 ? -21.078 -19.812 8.062 1 86.56 294 PHE A CA 1
ATOM 2354 C C . PHE A 1 294 ? -20.766 -18.938 9.273 1 86.56 294 PHE A C 1
ATOM 2356 O O . PHE A 1 294 ? -21.453 -17.938 9.5 1 86.56 294 PHE A O 1
ATOM 2363 N N . GLY A 1 295 ? -19.781 -19.234 9.953 1 83 295 GLY A N 1
ATOM 2364 C CA . GLY A 1 295 ? -19.406 -18.469 11.125 1 83 295 GLY A CA 1
ATOM 2365 C C . GLY A 1 295 ? -18.688 -17.172 10.781 1 83 295 GLY A C 1
ATOM 2366 O O . GLY A 1 295 ? -18.938 -16.141 11.406 1 83 295 GLY A O 1
ATOM 2367 N N . CYS A 1 296 ? -17.906 -17.203 9.789 1 84.81 296 CYS A N 1
ATOM 2368 C CA . CYS A 1 296 ? -17.078 -16.047 9.438 1 84.81 296 CYS A CA 1
ATOM 2369 C C . CYS A 1 296 ? -17.844 -15.055 8.586 1 84.81 296 CYS A C 1
ATOM 2371 O O . CYS A 1 296 ? -17.5 -13.875 8.523 1 84.81 296 CYS A O 1
ATOM 2373 N N . ALA A 1 297 ? -18.938 -15.469 7.969 1 84.5 297 ALA A N 1
ATOM 2374 C CA . ALA A 1 297 ? -19.688 -14.602 7.062 1 84.5 297 ALA A CA 1
ATOM 2375 C C . ALA A 1 297 ? -20.359 -13.461 7.816 1 84.5 297 ALA A C 1
ATOM 2377 O O . ALA A 1 297 ? -20.641 -12.406 7.242 1 84.5 297 ALA A O 1
ATOM 2378 N N . ARG A 1 298 ? -20.438 -13.492 9.156 1 80 298 ARG A N 1
ATOM 2379 C CA . ARG A 1 298 ? -21.156 -12.5 9.953 1 80 298 ARG A CA 1
ATOM 2380 C C . ARG A 1 298 ? -20.25 -11.344 10.352 1 80 298 ARG A C 1
ATOM 2382 O O . ARG A 1 298 ? -20.719 -10.258 10.688 1 80 298 ARG A O 1
ATOM 2389 N N . VAL A 1 299 ? -19.016 -11.625 10.242 1 81.56 299 VAL A N 1
ATOM 2390 C CA . VAL A 1 299 ? -18.078 -10.602 10.656 1 81.56 299 VAL A CA 1
ATOM 2391 C C . VAL A 1 299 ? -17.703 -9.719 9.461 1 81.56 299 VAL A C 1
ATOM 2393 O O . VAL A 1 299 ? -17.328 -10.219 8.398 1 81.56 299 VAL A O 1
ATOM 2396 N N . LYS A 1 300 ? -17.828 -8.406 9.586 1 79 300 LYS A N 1
ATOM 2397 C CA . LYS A 1 300 ? -17.734 -7.484 8.453 1 79 300 LYS A CA 1
ATOM 2398 C C . LYS A 1 300 ? -16.312 -6.918 8.32 1 79 300 LYS A C 1
ATOM 2400 O O . LYS A 1 300 ? -16.062 -6.051 7.484 1 79 300 LYS A O 1
ATOM 2405 N N . THR A 1 301 ? -15.359 -7.504 8.945 1 83.06 301 THR A N 1
ATOM 2406 C CA . THR A 1 301 ? -13.992 -7.004 8.781 1 83.06 301 THR A CA 1
ATOM 2407 C C . THR A 1 301 ? -13.359 -7.566 7.516 1 83.06 301 THR A C 1
ATOM 2409 O O . THR A 1 301 ? -13.695 -8.664 7.078 1 83.06 301 THR A O 1
ATOM 2412 N N . THR A 1 302 ? -12.555 -6.848 6.871 1 83.31 302 THR A N 1
ATOM 2413 C CA . THR A 1 302 ? -11.977 -7.207 5.582 1 83.31 302 THR A CA 1
ATOM 2414 C C . THR A 1 302 ? -11.141 -8.477 5.699 1 83.31 302 THR A C 1
ATOM 2416 O O . THR A 1 302 ? -11.141 -9.312 4.793 1 83.31 302 THR A O 1
ATOM 2419 N N . GLN A 1 303 ? -10.453 -8.719 6.754 1 85.5 303 GLN A N 1
ATOM 2420 C CA . GLN A 1 303 ? -9.609 -9.898 6.93 1 85.5 303 GLN A CA 1
ATOM 2421 C C . GLN A 1 303 ? -10.453 -11.164 7.023 1 85.5 303 GLN A C 1
ATOM 2423 O O . GLN A 1 303 ? -10.148 -12.172 6.379 1 85.5 303 GLN A O 1
ATOM 2428 N N . VAL A 1 304 ? -11.531 -11.055 7.789 1 87.62 304 VAL A N 1
ATOM 2429 C CA . VAL A 1 304 ? -12.383 -12.219 7.996 1 87.62 304 VAL A CA 1
ATOM 2430 C C . VAL A 1 304 ? -13.195 -12.5 6.73 1 87.62 304 VAL A C 1
ATOM 2432 O O . VAL A 1 304 ? -13.477 -13.656 6.41 1 87.62 304 VAL A O 1
ATOM 2435 N N . GLN A 1 305 ? -13.484 -11.492 6.035 1 88.81 305 GLN A N 1
ATOM 2436 C CA . GLN A 1 305 ? -14.211 -11.664 4.781 1 88.81 305 GLN A CA 1
ATOM 2437 C C . GLN A 1 305 ? -13.344 -12.352 3.732 1 88.81 305 GLN A C 1
ATOM 2439 O O . GLN A 1 305 ? -13.844 -13.133 2.918 1 88.81 305 GLN A O 1
ATOM 2444 N N . ALA A 1 306 ? -12.102 -11.992 3.768 1 88.06 306 ALA A N 1
ATOM 2445 C CA . ALA A 1 306 ? -11.188 -12.664 2.854 1 88.06 306 ALA A CA 1
ATOM 2446 C C . ALA A 1 306 ? -11.078 -14.148 3.186 1 88.06 306 ALA A C 1
ATOM 2448 O O . ALA A 1 306 ? -11.031 -14.992 2.285 1 88.06 306 ALA A O 1
ATOM 2449 N N . LEU A 1 307 ? -11.086 -14.477 4.453 1 88.38 307 LEU A N 1
ATOM 2450 C CA . LEU A 1 307 ? -11.039 -15.867 4.879 1 88.38 307 LEU A CA 1
ATOM 2451 C C . LEU A 1 307 ? -12.336 -16.594 4.516 1 88.38 307 LEU A C 1
ATOM 2453 O O . LEU A 1 307 ? -12.305 -17.75 4.105 1 88.38 307 LEU A O 1
ATOM 2457 N N . ALA A 1 308 ? -13.398 -15.891 4.684 1 90.06 308 ALA A N 1
ATOM 2458 C CA . ALA A 1 308 ? -14.695 -16.453 4.312 1 90.06 308 ALA A CA 1
ATOM 2459 C C . ALA A 1 308 ? -14.766 -16.734 2.814 1 90.06 308 ALA A C 1
ATOM 2461 O O . ALA A 1 308 ? -15.32 -17.75 2.389 1 90.06 308 ALA A O 1
ATOM 2462 N N . GLN A 1 309 ? -14.242 -15.82 2.084 1 89.56 309 GLN A N 1
ATOM 2463 C CA . GLN A 1 309 ? -14.203 -16 0.638 1 89.56 309 GLN A CA 1
ATOM 2464 C C . GLN A 1 309 ? -13.359 -17.219 0.263 1 89.56 309 GLN A C 1
ATOM 2466 O O . GLN A 1 309 ? -13.695 -17.953 -0.663 1 89.56 309 GLN A O 1
ATOM 2471 N N . ASP A 1 310 ? -12.25 -17.359 0.923 1 89.62 310 ASP A N 1
ATOM 2472 C CA . ASP A 1 310 ? -11.391 -18.516 0.693 1 89.62 310 ASP A CA 1
ATOM 2473 C C . ASP A 1 310 ? -12.125 -19.812 1.001 1 89.62 310 ASP A C 1
ATOM 2475 O O . ASP A 1 310 ? -12.062 -20.766 0.223 1 89.62 310 ASP A O 1
ATOM 2479 N N . CYS A 1 311 ? -12.82 -19.812 2.125 1 88.62 311 CYS A N 1
ATOM 2480 C CA . CYS A 1 311 ? -13.602 -21 2.502 1 88.62 311 CYS A CA 1
ATOM 2481 C C . CYS A 1 311 ? -14.664 -21.312 1.454 1 88.62 311 CYS A C 1
ATOM 2483 O O . CYS A 1 311 ? -14.891 -22.469 1.118 1 88.62 311 CYS A O 1
ATOM 2485 N N . LYS A 1 312 ? -15.281 -20.312 1 1 89.38 312 LYS A N 1
ATOM 2486 C CA . LYS A 1 312 ? -16.281 -20.484 -0.042 1 89.38 312 LYS A CA 1
ATOM 2487 C C . LYS A 1 312 ? -15.672 -21.078 -1.312 1 89.38 312 LYS A C 1
ATOM 2489 O O . LYS A 1 312 ? -16.25 -21.969 -1.93 1 89.38 312 LYS A O 1
ATOM 2494 N N . THR A 1 313 ? -14.547 -20.516 -1.679 1 88.06 313 THR A N 1
ATOM 2495 C CA . THR A 1 313 ? -13.844 -21 -2.863 1 88.06 313 THR A CA 1
ATOM 2496 C C . THR A 1 313 ? -13.469 -22.469 -2.711 1 88.06 313 THR A C 1
ATOM 2498 O O . THR A 1 313 ? -13.633 -23.25 -3.643 1 88.06 313 THR A O 1
ATOM 2501 N N . ASP A 1 314 ? -12.977 -22.781 -1.557 1 87.25 314 ASP A N 1
ATOM 2502 C CA . ASP A 1 314 ? -12.586 -24.172 -1.298 1 87.25 314 ASP A CA 1
ATOM 2503 C C . ASP A 1 314 ? -13.789 -25.109 -1.384 1 87.25 314 ASP A C 1
ATOM 2505 O O . ASP A 1 314 ? -13.68 -26.203 -1.922 1 87.25 314 ASP A O 1
ATOM 2509 N N . VAL A 1 315 ? -14.906 -24.719 -0.87 1 86.75 315 VAL A N 1
ATOM 2510 C CA . VAL A 1 315 ? -16.125 -25.531 -0.886 1 86.75 315 VAL A CA 1
ATOM 2511 C C . VAL A 1 315 ? -16.609 -25.703 -2.324 1 86.75 315 VAL A C 1
ATOM 2513 O O . VAL A 1 315 ? -16.922 -26.828 -2.738 1 86.75 315 VAL A O 1
ATOM 2516 N N . TYR A 1 316 ? -16.578 -24.625 -3.062 1 85.81 316 TYR A N 1
ATOM 2517 C CA . TYR A 1 316 ? -17 -24.703 -4.457 1 85.81 316 TYR A CA 1
ATOM 2518 C C . TYR A 1 316 ? -16.047 -25.594 -5.262 1 85.81 316 TYR A C 1
ATOM 2520 O O . TYR A 1 316 ? -16.484 -26.453 -6.02 1 85.81 316 TYR A O 1
ATOM 2528 N N . PHE A 1 317 ? -14.773 -25.406 -5.055 1 82.19 317 PHE A N 1
ATOM 2529 C CA . PHE A 1 317 ? -13.773 -26.141 -5.816 1 82.19 317 PHE A CA 1
ATOM 2530 C C . PHE A 1 317 ? -13.828 -27.641 -5.492 1 82.19 317 PHE A C 1
ATOM 2532 O O . PHE A 1 317 ? -13.82 -28.469 -6.398 1 82.19 317 PHE A O 1
ATOM 2539 N N . ASN A 1 318 ? -13.93 -27.938 -4.234 1 80.56 318 ASN A N 1
ATOM 2540 C CA . ASN A 1 318 ? -13.945 -29.344 -3.838 1 80.56 318 ASN A CA 1
ATOM 2541 C C . ASN A 1 318 ? -15.273 -30.016 -4.203 1 80.56 318 ASN A C 1
ATOM 2543 O O . ASN A 1 318 ? -15.297 -31.188 -4.582 1 80.56 318 ASN A O 1
ATOM 2547 N N . THR A 1 319 ? -16.344 -29.328 -4.148 1 83.94 319 THR A N 1
ATOM 2548 C CA . THR A 1 319 ? -17.641 -29.859 -4.504 1 83.94 319 THR A CA 1
ATOM 2549 C C . THR A 1 319 ? -17.719 -30.172 -6 1 83.94 319 THR A C 1
ATOM 2551 O O . THR A 1 319 ? -18.125 -31.266 -6.398 1 83.94 319 THR A O 1
ATOM 2554 N N . PHE A 1 320 ? -17.219 -29.281 -6.762 1 81.88 320 PHE A N 1
ATOM 2555 C CA . PHE A 1 320 ? -17.312 -29.438 -8.203 1 81.88 320 PHE A CA 1
ATOM 2556 C C . PHE A 1 320 ? -16.25 -30.422 -8.695 1 81.88 320 PHE A C 1
ATOM 2558 O O . PHE A 1 320 ? -16.469 -31.141 -9.672 1 81.88 320 PHE A O 1
ATOM 2565 N N . SER A 1 321 ? -15.062 -30.391 -8.039 1 77.94 321 SER A N 1
ATOM 2566 C CA . SER A 1 321 ? -14.008 -31.328 -8.406 1 77.94 321 SER A CA 1
ATOM 2567 C C . SER A 1 321 ? -14.414 -32.781 -8.102 1 77.94 321 SER A C 1
ATOM 2569 O O . SER A 1 321 ? -13.898 -33.719 -8.711 1 77.94 321 SER A O 1
ATOM 2571 N N . LEU A 1 322 ? -15.312 -32.938 -7.125 1 77.06 322 LEU A N 1
ATOM 2572 C CA . LEU A 1 322 ? -15.844 -34.25 -6.812 1 77.06 322 LEU A CA 1
ATOM 2573 C C . LEU A 1 322 ? -17.031 -34.594 -7.715 1 77.06 322 LEU A C 1
ATOM 2575 O O . LEU A 1 322 ? -17.141 -35.719 -8.195 1 77.06 322 LEU A O 1
ATOM 2579 N N . ALA A 1 323 ? -17.844 -33.656 -8.016 1 78.62 323 ALA A N 1
ATOM 2580 C CA . ALA A 1 323 ? -19.094 -33.875 -8.75 1 78.62 323 ALA A CA 1
ATOM 2581 C C . ALA A 1 323 ? -18.812 -34.156 -10.219 1 78.62 323 ALA A C 1
ATOM 2583 O O . ALA A 1 323 ? -19.438 -35.062 -10.805 1 78.62 323 ALA A O 1
ATOM 2584 N N . PHE A 1 324 ? -17.891 -33.531 -10.805 1 77.38 324 PHE A N 1
ATOM 2585 C CA . PHE A 1 324 ? -17.672 -33.656 -12.242 1 77.38 324 PHE A CA 1
ATOM 2586 C C . PHE A 1 324 ? -17.094 -35 -12.609 1 77.38 324 PHE A C 1
ATOM 2588 O O . PHE A 1 324 ? -17.562 -35.656 -13.531 1 77.38 324 PHE A O 1
ATOM 2595 N N . PRO A 1 325 ? -16.016 -35.438 -11.898 1 71.25 325 PRO A N 1
ATOM 2596 C CA . PRO A 1 325 ? -15.516 -36.781 -12.227 1 71.25 325 PRO A CA 1
ATOM 2597 C C . PRO A 1 325 ? -16.516 -37.875 -11.906 1 71.25 325 PRO A C 1
ATOM 2599 O O . PRO A 1 325 ? -16.578 -38.906 -12.617 1 71.25 325 PRO A O 1
ATOM 2602 N N . LEU A 1 326 ? -17.312 -37.688 -10.836 1 72.88 326 LEU A N 1
ATOM 2603 C CA . LEU A 1 326 ? -18.312 -38.688 -10.5 1 72.88 326 LEU A CA 1
ATOM 2604 C C . LEU A 1 326 ? -19.391 -38.75 -11.57 1 72.88 326 LEU A C 1
ATOM 2606 O O . LEU A 1 326 ? -19.797 -39.844 -11.977 1 72.88 326 LEU A O 1
ATOM 2610 N N . ILE A 1 327 ? -19.781 -37.594 -11.969 1 73.38 327 ILE A N 1
ATOM 2611 C CA . ILE A 1 327 ? -20.797 -37.531 -13.008 1 73.38 327 ILE A CA 1
ATOM 2612 C C . ILE A 1 327 ? -20.203 -37.969 -14.344 1 73.38 327 ILE A C 1
ATOM 2614 O O . ILE A 1 327 ? -20.859 -38.656 -15.141 1 73.38 327 ILE A O 1
ATOM 2618 N N . GLY A 1 328 ? -18.938 -37.562 -14.562 1 68.19 328 GLY A N 1
ATOM 2619 C CA . GLY A 1 328 ? -18.25 -37.938 -15.789 1 68.19 328 GLY A CA 1
ATOM 2620 C C . GLY A 1 328 ? -18.031 -39.438 -15.891 1 68.19 328 GLY A C 1
ATOM 2621 O O . GLY A 1 328 ? -18.156 -40.031 -16.984 1 68.19 328 GLY A O 1
ATOM 2622 N N . HIS A 1 329 ? -17.688 -40.031 -14.766 1 69.94 329 HIS A N 1
ATOM 2623 C CA . HIS A 1 329 ? -17.516 -41.5 -14.75 1 69.94 329 HIS A CA 1
ATOM 2624 C C . HIS A 1 329 ? -18.828 -42.219 -15.016 1 69.94 329 HIS A C 1
ATOM 2626 O O . HIS A 1 329 ? -18.859 -43.219 -15.719 1 69.94 329 HIS A O 1
ATOM 2632 N N . GLN A 1 330 ? -19.844 -41.594 -14.516 1 70.62 330 GLN A N 1
ATOM 2633 C CA . GLN A 1 330 ? -21.141 -42.25 -14.703 1 70.62 330 GLN A CA 1
ATOM 2634 C C . GLN A 1 330 ? -21.641 -42.062 -16.125 1 70.62 330 GLN A C 1
ATOM 2636 O O . GLN A 1 330 ? -22.25 -42.969 -16.688 1 70.62 330 GLN A O 1
ATOM 2641 N N . LEU A 1 331 ? -21.297 -40.938 -16.703 1 69.06 331 LEU A N 1
ATOM 2642 C CA . LEU A 1 331 ? -21.797 -40.625 -18.047 1 69.06 331 LEU A CA 1
ATOM 2643 C C . LEU A 1 331 ? -20.734 -40.938 -19.094 1 69.06 331 LEU A C 1
ATOM 2645 O O . LEU A 1 331 ? -21 -40.844 -20.297 1 69.06 331 LEU A O 1
ATOM 2649 N N . ASP A 1 332 ? -19.609 -41.438 -18.828 1 63.91 332 ASP A N 1
ATOM 2650 C CA . ASP A 1 332 ? -18.484 -41.781 -19.688 1 63.91 332 ASP A CA 1
ATOM 2651 C C . ASP A 1 332 ? -18.031 -40.562 -20.516 1 63.91 332 ASP A C 1
ATOM 2653 O O . ASP A 1 332 ? -17.797 -40.688 -21.719 1 63.91 332 ASP A O 1
ATOM 2657 N N . VAL A 1 333 ? -18.266 -39.469 -19.953 1 68.5 333 VAL A N 1
ATOM 2658 C CA . VAL A 1 333 ? -17.859 -38.281 -20.656 1 68.5 333 VAL A CA 1
ATOM 2659 C C . VAL A 1 333 ? -16.562 -37.719 -20.062 1 68.5 333 VAL A C 1
ATOM 2661 O O . VAL A 1 333 ? -16.562 -37.219 -18.938 1 68.5 333 VAL A O 1
ATOM 2664 N N . TRP A 1 334 ? -15.453 -37.938 -20.656 1 64.88 334 TRP A N 1
ATOM 2665 C CA . TRP A 1 334 ? -14.117 -37.594 -20.172 1 64.88 334 TRP A CA 1
ATOM 2666 C C . TRP A 1 334 ? -13.906 -36.094 -20.188 1 64.88 334 TRP A C 1
ATOM 2668 O O . TRP A 1 334 ? -13.125 -35.562 -19.391 1 64.88 334 TRP A O 1
ATOM 2678 N N . TRP A 1 335 ? -14.789 -35.406 -21 1 68.88 335 TRP A N 1
ATOM 2679 C CA . TRP A 1 335 ? -14.492 -33.969 -21.188 1 68.88 335 TRP A CA 1
ATOM 2680 C C . TRP A 1 335 ? -15.188 -33.125 -20.125 1 68.88 335 TRP A C 1
ATOM 2682 O O . TRP A 1 335 ? -14.891 -31.953 -19.984 1 68.88 335 TRP A O 1
ATOM 2692 N N . LEU A 1 336 ? -16.031 -33.781 -19.359 1 72.88 336 LEU A N 1
ATOM 2693 C CA . LEU A 1 336 ? -16.797 -33 -18.391 1 72.88 336 LEU A CA 1
ATOM 2694 C C . LEU A 1 336 ? -15.898 -32.531 -17.25 1 72.88 336 LEU A C 1
ATOM 2696 O O . LEU A 1 336 ? -16.047 -31.391 -16.781 1 72.88 336 LEU A O 1
ATOM 2700 N N . ASP A 1 337 ? -14.914 -33.281 -16.859 1 76.56 337 ASP A N 1
ATOM 2701 C CA . ASP A 1 337 ? -14.031 -32.938 -15.758 1 76.56 337 ASP A CA 1
ATOM 2702 C C . ASP A 1 337 ? -13.141 -31.75 -16.109 1 76.56 337 ASP A C 1
ATOM 2704 O O . ASP A 1 337 ? -13.172 -30.719 -15.445 1 76.56 337 ASP A O 1
ATOM 2708 N N . PRO A 1 338 ? -12.609 -31.859 -17.312 1 78.31 338 PRO A N 1
ATOM 2709 C CA . PRO A 1 338 ? -11.742 -30.734 -17.656 1 78.31 338 PRO A CA 1
ATOM 2710 C C . PRO A 1 338 ? -12.523 -29.469 -17.984 1 78.31 338 PRO A C 1
ATOM 2712 O O . PRO A 1 338 ? -12.07 -28.359 -17.672 1 78.31 338 PRO A O 1
ATOM 2715 N N . VAL A 1 339 ? -13.633 -29.609 -18.516 1 80.5 339 VAL A N 1
ATOM 2716 C CA . VAL A 1 339 ? -14.445 -28.438 -18.828 1 80.5 339 VAL A CA 1
ATOM 2717 C C . VAL A 1 339 ? -14.969 -27.812 -17.531 1 80.5 339 VAL A C 1
ATOM 2719 O O . VAL A 1 339 ? -14.977 -26.594 -17.391 1 80.5 339 VAL A O 1
ATOM 2722 N N . GLY A 1 340 ? -15.453 -28.625 -16.656 1 79.81 340 GLY A N 1
ATOM 2723 C CA . GLY A 1 340 ? -15.898 -28.141 -15.359 1 79.81 340 GLY A CA 1
ATOM 2724 C C . GLY A 1 340 ? -14.805 -27.422 -14.578 1 79.81 340 GLY A C 1
ATOM 2725 O O . GLY A 1 340 ? -15.039 -26.375 -13.992 1 79.81 340 GLY A O 1
ATOM 2726 N N . ALA A 1 341 ? -13.625 -27.969 -14.617 1 81.44 341 ALA A N 1
ATOM 2727 C CA . ALA A 1 341 ? -12.492 -27.375 -13.922 1 81.44 341 ALA A CA 1
ATOM 2728 C C . ALA A 1 341 ? -12.109 -26.031 -14.539 1 81.44 341 ALA A C 1
ATOM 2730 O O . ALA A 1 341 ? -11.734 -25.109 -13.828 1 81.44 341 ALA A O 1
ATOM 2731 N N . THR A 1 342 ? -12.305 -25.984 -15.852 1 85.12 342 THR A N 1
ATOM 2732 C CA . THR A 1 342 ? -11.977 -24.75 -16.547 1 85.12 342 THR A CA 1
ATOM 2733 C C . THR A 1 342 ? -12.953 -23.641 -16.188 1 85.12 342 THR A C 1
ATOM 2735 O O . THR A 1 342 ? -12.547 -22.516 -15.867 1 85.12 342 THR A O 1
ATOM 2738 N N . LEU A 1 343 ? -14.148 -23.953 -16.172 1 86.69 343 LEU A N 1
ATOM 2739 C CA . LEU A 1 343 ? -15.172 -22.953 -15.859 1 86.69 343 LEU A CA 1
ATOM 2740 C C . LEU A 1 343 ? -15.07 -22.5 -14.414 1 86.69 343 LEU A C 1
ATOM 2742 O O . LEU A 1 343 ? -15.18 -21.312 -14.125 1 86.69 343 LEU A O 1
ATOM 2746 N N . LEU A 1 344 ? -14.875 -23.438 -13.57 1 86.69 344 LEU A N 1
ATOM 2747 C CA . LEU A 1 344 ? -14.75 -23.109 -12.156 1 86.69 344 LEU A CA 1
ATOM 2748 C C . LEU A 1 344 ? -13.523 -22.25 -11.898 1 86.69 344 LEU A C 1
ATOM 2750 O O . LEU A 1 344 ? -13.578 -21.297 -11.125 1 86.69 344 LEU A O 1
ATOM 2754 N N . SER A 1 345 ? -12.414 -22.594 -12.539 1 89.75 345 SER A N 1
ATOM 2755 C CA . SER A 1 345 ? -11.188 -21.828 -12.367 1 89.75 345 SER A CA 1
ATOM 2756 C C . SER A 1 345 ? -11.359 -20.391 -12.859 1 89.75 345 SER A C 1
ATOM 2758 O O . SER A 1 345 ? -10.891 -19.453 -12.211 1 89.75 345 SER A O 1
ATOM 2760 N N . LEU A 1 346 ? -12.102 -20.234 -13.922 1 90.25 346 LEU A N 1
ATOM 2761 C CA . LEU A 1 346 ? -12.328 -18.891 -14.461 1 90.25 346 LEU A CA 1
ATOM 2762 C C . LEU A 1 346 ? -13.188 -18.062 -13.508 1 90.25 346 LEU A C 1
ATOM 2764 O O . LEU A 1 346 ? -12.93 -16.875 -13.297 1 90.25 346 LEU A O 1
ATOM 2768 N N . PHE A 1 347 ? -14.117 -18.703 -12.992 1 89.81 347 PHE A N 1
ATOM 2769 C CA . PHE A 1 347 ? -14.992 -18.031 -12.039 1 89.81 347 PHE A CA 1
ATOM 2770 C C . PHE A 1 347 ? -14.211 -17.594 -10.805 1 89.81 347 PHE A C 1
ATOM 2772 O O . PHE A 1 347 ? -14.375 -16.469 -10.32 1 89.81 347 PHE A O 1
ATOM 2779 N N . ILE A 1 348 ? -13.375 -18.422 -10.234 1 89.19 348 ILE A N 1
ATOM 2780 C CA . ILE A 1 348 ? -12.609 -18.141 -9.023 1 89.19 348 ILE A CA 1
ATOM 2781 C C . ILE A 1 348 ? -11.594 -17.031 -9.297 1 89.19 348 ILE A C 1
ATOM 2783 O O . ILE A 1 348 ? -11.406 -16.141 -8.469 1 89.19 348 ILE A O 1
ATOM 2787 N N . ILE A 1 349 ? -10.992 -17.125 -10.445 1 90.88 349 ILE A N 1
ATOM 2788 C CA . ILE A 1 349 ? -10.023 -16.094 -10.812 1 90.88 349 ILE A CA 1
ATOM 2789 C C . ILE A 1 349 ? -10.703 -14.734 -10.891 1 90.88 349 ILE A C 1
ATOM 2791 O O . ILE A 1 349 ? -10.164 -13.734 -10.414 1 90.88 349 ILE A O 1
ATOM 2795 N N . TYR A 1 350 ? -11.898 -14.758 -11.398 1 92.56 350 TYR A N 1
ATOM 2796 C CA . TYR A 1 350 ? -12.648 -13.508 -11.508 1 92.56 350 TYR A CA 1
ATOM 2797 C C . TYR A 1 350 ? -13.008 -12.969 -10.125 1 92.56 350 TYR A C 1
ATOM 2799 O O . TYR A 1 350 ? -12.883 -11.766 -9.875 1 92.56 350 TYR A O 1
ATOM 2807 N N . ASP A 1 351 ? -13.422 -13.812 -9.305 1 91 351 ASP A N 1
ATOM 2808 C CA . ASP A 1 351 ? -13.812 -13.414 -7.953 1 91 351 ASP A CA 1
ATOM 2809 C C . ASP A 1 351 ? -12.625 -12.859 -7.172 1 91 351 ASP A C 1
ATOM 2811 O O . ASP A 1 351 ? -12.727 -11.789 -6.562 1 91 351 ASP A O 1
ATOM 2815 N N . TRP A 1 352 ? -11.516 -13.508 -7.203 1 91 352 TRP A N 1
ATOM 2816 C CA . TRP A 1 352 ? -10.328 -13.086 -6.457 1 91 352 TRP A CA 1
ATOM 2817 C C . TRP A 1 352 ? -9.672 -11.875 -7.113 1 91 352 TRP A C 1
ATOM 2819 O O . TRP A 1 352 ? -9.031 -11.07 -6.434 1 91 352 TRP A O 1
ATOM 2829 N N . ALA A 1 353 ? -9.828 -11.773 -8.438 1 91.69 353 ALA A N 1
ATOM 2830 C CA . ALA A 1 353 ? -9.328 -10.578 -9.109 1 91.69 353 ALA A CA 1
ATOM 2831 C C . ALA A 1 353 ? -10.078 -9.336 -8.648 1 91.69 353 ALA A C 1
ATOM 2833 O O . ALA A 1 353 ? -9.484 -8.266 -8.5 1 91.69 353 ALA A O 1
ATOM 2834 N N . GLY A 1 354 ? -11.359 -9.508 -8.422 1 91.94 354 GLY A N 1
ATOM 2835 C CA . GLY A 1 354 ? -12.133 -8.414 -7.863 1 91.94 354 GLY A CA 1
ATOM 2836 C C . GLY A 1 354 ? -11.656 -7.98 -6.492 1 91.94 354 GLY A C 1
ATOM 2837 O O . GLY A 1 354 ? -11.5 -6.785 -6.234 1 91.94 354 GLY A O 1
ATOM 2838 N N . THR A 1 355 ? -11.391 -8.891 -5.676 1 90.25 355 THR A N 1
ATOM 2839 C CA . THR A 1 355 ? -10.891 -8.609 -4.332 1 90.25 355 THR A CA 1
ATOM 2840 C C . THR A 1 355 ? -9.508 -7.965 -4.395 1 90.25 355 THR A C 1
ATOM 2842 O O . THR A 1 355 ? -9.219 -7.039 -3.635 1 90.25 355 THR A O 1
ATOM 2845 N N . CYS A 1 356 ? -8.703 -8.461 -5.277 1 91.81 356 CYS A N 1
ATOM 2846 C CA . CYS A 1 356 ? -7.355 -7.918 -5.453 1 91.81 356 CYS A CA 1
ATOM 2847 C C . CYS A 1 356 ? -7.41 -6.453 -5.871 1 91.81 356 CYS A C 1
ATOM 2849 O O . CYS A 1 356 ? -6.738 -5.609 -5.273 1 91.81 356 CYS A O 1
ATOM 2851 N N . LEU A 1 357 ? -8.281 -6.105 -6.785 1 90.44 357 LEU A N 1
ATOM 2852 C CA . LEU A 1 357 ? -8.391 -4.742 -7.297 1 90.44 357 LEU A CA 1
ATOM 2853 C C . LEU A 1 357 ? -8.969 -3.811 -6.242 1 90.44 357 LEU A C 1
ATOM 2855 O O . LEU A 1 357 ? -8.562 -2.648 -6.141 1 90.44 357 LEU A O 1
ATOM 2859 N N . GLU A 1 358 ? -9.867 -4.34 -5.527 1 88.81 358 GLU A N 1
ATOM 2860 C CA . GLU A 1 358 ? -10.453 -3.535 -4.457 1 88.81 358 GLU A CA 1
ATOM 2861 C C . GLU A 1 358 ? -9.398 -3.166 -3.412 1 88.81 358 GLU A C 1
ATOM 2863 O O . GLU A 1 358 ? -9.352 -2.025 -2.947 1 88.81 358 GLU A O 1
ATOM 2868 N N . ASN A 1 359 ? -8.594 -4.102 -3.07 1 88.5 359 ASN A N 1
ATOM 2869 C CA . ASN A 1 359 ? -7.562 -3.83 -2.074 1 88.5 359 ASN A CA 1
ATOM 2870 C C . ASN A 1 359 ? -6.453 -2.947 -2.641 1 88.5 359 ASN A C 1
ATOM 2872 O O . ASN A 1 359 ? -5.883 -2.123 -1.924 1 88.5 359 ASN A O 1
ATOM 2876 N N . VAL A 1 360 ? -6.184 -3.07 -3.9 1 87.56 360 VAL A N 1
ATOM 2877 C CA . VAL A 1 360 ? -5.199 -2.209 -4.547 1 87.56 360 VAL A CA 1
ATOM 2878 C C . VAL A 1 360 ? -5.695 -0.765 -4.547 1 87.56 360 VAL A C 1
ATOM 2880 O O . VAL A 1 360 ? -4.934 0.16 -4.254 1 87.56 360 VAL A O 1
ATOM 2883 N N . THR A 1 361 ? -6.922 -0.564 -4.824 1 85.88 361 THR A N 1
ATOM 2884 C CA . THR A 1 361 ? -7.488 0.778 -4.875 1 85.88 361 THR A CA 1
ATOM 2885 C C . THR A 1 361 ? -7.523 1.403 -3.484 1 85.88 361 THR A C 1
ATOM 2887 O O . THR A 1 361 ? -7.32 2.609 -3.334 1 85.88 361 THR A O 1
ATOM 2890 N N . ARG A 1 362 ? -7.727 0.586 -2.559 1 84.56 362 ARG A N 1
ATOM 2891 C CA . ARG A 1 362 ? -7.75 1.09 -1.189 1 84.56 362 ARG A CA 1
ATOM 2892 C C . ARG A 1 362 ? -6.348 1.474 -0.724 1 84.56 362 ARG A C 1
ATOM 2894 O O . ARG A 1 362 ? -6.184 2.402 0.069 1 84.56 362 ARG A O 1
ATOM 2901 N N . LEU A 1 363 ? -5.426 0.777 -1.214 1 85.56 363 LEU A N 1
ATOM 2902 C CA . LEU A 1 363 ? -4.047 1.045 -0.823 1 85.56 363 LEU A CA 1
ATOM 2903 C C . LEU A 1 363 ? -3.494 2.25 -1.576 1 85.56 363 LEU A C 1
ATOM 2905 O O . LEU A 1 363 ? -2.547 2.893 -1.118 1 85.56 363 LEU A O 1
ATOM 2909 N N . THR A 1 364 ? -4.086 2.547 -2.777 1 83.25 364 THR A N 1
ATOM 2910 C CA . THR A 1 364 ? -3.562 3.625 -3.607 1 83.25 364 THR A CA 1
ATOM 2911 C C . THR A 1 364 ? -4.258 4.945 -3.283 1 83.25 364 THR A C 1
ATOM 2913 O O . THR A 1 364 ? -4.078 5.938 -3.99 1 83.25 364 THR A O 1
ATOM 2916 N N . GLY A 1 365 ? -4.898 5.074 -2.234 1 79 365 GLY A N 1
ATOM 2917 C CA . GLY A 1 365 ? -5.469 6.34 -1.802 1 79 365 GLY A CA 1
ATOM 2918 C C . GLY A 1 365 ? -6.742 6.703 -2.541 1 79 365 GLY A C 1
ATOM 2919 O O . GLY A 1 365 ? -6.918 7.852 -2.959 1 79 365 GLY A O 1
ATOM 2920 N N . GLU A 1 366 ? -7.52 5.832 -2.699 1 81.62 366 GLU A N 1
ATOM 2921 C CA . GLU A 1 366 ? -8.812 6.113 -3.312 1 81.62 366 GLU A CA 1
ATOM 2922 C C . GLU A 1 366 ? -9.664 7.016 -2.418 1 81.62 366 GLU A C 1
ATOM 2924 O O . GLU A 1 366 ? -9.578 6.934 -1.19 1 81.62 366 GLU A O 1
ATOM 2929 N N . ALA A 1 367 ? -10.367 7.879 -3.146 1 83.94 367 ALA A N 1
ATOM 2930 C CA . ALA A 1 367 ? -11.258 8.758 -2.395 1 83.94 367 ALA A CA 1
ATOM 2931 C C . ALA A 1 367 ? -12.234 7.953 -1.545 1 83.94 367 ALA A C 1
ATOM 2933 O O . ALA A 1 367 ? -12.727 6.906 -1.976 1 83.94 367 ALA A O 1
ATOM 2934 N N . ALA A 1 368 ? -12.414 8.406 -0.382 1 84.19 368 ALA A N 1
ATOM 2935 C CA . ALA A 1 368 ? -13.328 7.723 0.538 1 84.19 368 ALA A CA 1
ATOM 2936 C C . ALA A 1 368 ? -14.75 7.703 -0.01 1 84.19 368 ALA A C 1
ATOM 2938 O O . ALA A 1 368 ? -15.094 8.508 -0.879 1 84.19 368 ALA A O 1
ATOM 2939 N N . ASN A 1 369 ? -15.484 6.812 0.402 1 85.31 369 ASN A N 1
ATOM 2940 C CA . ASN A 1 369 ? -16.891 6.695 0.018 1 85.31 369 ASN A CA 1
ATOM 2941 C C . ASN A 1 369 ? -17.688 7.906 0.472 1 85.31 369 ASN A C 1
ATOM 2943 O O . ASN A 1 369 ? -17.281 8.625 1.389 1 85.31 369 ASN A O 1
ATOM 2947 N N . ASP A 1 370 ? -18.797 8.156 -0.129 1 86.38 370 ASP A N 1
ATOM 2948 C CA . ASP A 1 370 ? -19.672 9.297 0.141 1 86.38 370 ASP A CA 1
ATOM 2949 C C . ASP A 1 370 ? -20.141 9.305 1.594 1 86.38 370 ASP A C 1
ATOM 2951 O O . ASP A 1 370 ? -20.266 10.367 2.205 1 86.38 370 ASP A O 1
ATOM 2955 N N . ARG A 1 371 ? -20.297 8.188 2.072 1 88 371 ARG A N 1
ATOM 2956 C CA . ARG A 1 371 ? -20.75 8.094 3.455 1 88 371 ARG A CA 1
ATOM 2957 C C . ARG A 1 371 ? -19.703 8.648 4.418 1 88 371 ARG A C 1
ATOM 2959 O O . ARG A 1 371 ? -20.031 9.477 5.277 1 88 371 ARG A O 1
ATOM 2966 N N . ILE A 1 372 ? -18.516 8.227 4.191 1 88.31 372 ILE A N 1
ATOM 2967 C CA . ILE A 1 372 ? -17.422 8.664 5.07 1 88.31 372 ILE A CA 1
ATOM 2968 C C . ILE A 1 372 ? -17.156 10.148 4.848 1 88.31 372 ILE A C 1
ATOM 2970 O O . ILE A 1 372 ? -16.906 10.891 5.801 1 88.31 372 ILE A O 1
ATOM 2974 N N . ALA A 1 373 ? -17.234 10.562 3.631 1 88.69 373 ALA A N 1
ATOM 2975 C CA . ALA A 1 373 ? -17.016 11.977 3.318 1 88.69 373 ALA A CA 1
ATOM 2976 C C . ALA A 1 373 ? -18.047 12.859 4.016 1 88.69 373 ALA A C 1
ATOM 2978 O O . ALA A 1 373 ? -17.703 13.922 4.543 1 88.69 373 ALA A O 1
ATOM 2979 N N . ARG A 1 374 ? -19.234 12.383 4.004 1 88.25 374 ARG A N 1
ATOM 2980 C CA . ARG A 1 374 ? -20.297 13.133 4.668 1 88.25 374 ARG A CA 1
ATOM 2981 C C . ARG A 1 374 ? -20.078 13.172 6.176 1 88.25 374 ARG A C 1
ATOM 2983 O O . ARG A 1 374 ? -20.344 14.188 6.82 1 88.25 374 ARG A O 1
ATOM 2990 N N . LYS A 1 375 ? -19.703 12.078 6.641 1 90.31 375 LYS A N 1
ATOM 2991 C CA . LYS A 1 375 ? -19.406 12 8.07 1 90.31 375 LYS A CA 1
ATOM 2992 C C . LYS A 1 375 ? -18.312 12.984 8.461 1 90.31 375 LYS A C 1
ATOM 2994 O O . LYS A 1 375 ? -18.406 13.656 9.492 1 90.31 375 LYS A O 1
ATOM 2999 N N . MET A 1 376 ? -17.297 13.102 7.637 1 90.88 376 MET A N 1
ATOM 3000 C CA . MET A 1 376 ? -16.203 14.023 7.906 1 90.88 376 MET A CA 1
ATOM 3001 C C . MET A 1 376 ? -16.656 15.469 7.762 1 90.88 376 MET A C 1
ATOM 3003 O O . MET A 1 376 ? -16.203 16.344 8.508 1 90.88 376 MET A O 1
ATOM 3007 N N . MET A 1 377 ? -17.516 15.672 6.855 1 89.62 377 MET A N 1
ATOM 3008 C CA . MET A 1 377 ? -18.062 17.016 6.688 1 89.62 377 MET A CA 1
ATOM 3009 C C . MET A 1 377 ? -18.875 17.438 7.914 1 89.62 377 MET A C 1
ATOM 3011 O O . MET A 1 377 ? -18.797 18.578 8.344 1 89.62 377 MET A O 1
ATOM 3015 N N . TYR A 1 378 ? -19.594 16.5 8.414 1 88.81 378 TYR A N 1
ATOM 3016 C CA . TYR A 1 378 ? -20.359 16.781 9.609 1 88.81 378 TYR A CA 1
ATOM 3017 C C . TYR A 1 378 ? -19.453 17.062 10.797 1 88.81 378 TYR A C 1
ATOM 3019 O O . TYR A 1 378 ? -19.75 17.922 11.625 1 88.81 378 TYR A O 1
ATOM 3027 N N . MET A 1 379 ? -18.422 16.344 10.938 1 90.56 379 MET A N 1
ATOM 3028 C CA . MET A 1 379 ? -17.438 16.594 11.984 1 90.56 379 MET A CA 1
ATOM 3029 C C . MET A 1 379 ? -16.875 18.016 11.875 1 90.56 379 MET A C 1
ATOM 3031 O O . MET A 1 379 ? -16.781 18.734 12.883 1 90.56 379 MET A O 1
ATOM 3035 N N . ALA A 1 380 ? -16.547 18.359 10.664 1 89.31 380 ALA A N 1
ATOM 3036 C CA . ALA A 1 380 ? -16.047 19.703 10.438 1 89.31 380 ALA A CA 1
ATOM 3037 C C . ALA A 1 380 ? -17.125 20.75 10.773 1 89.31 380 ALA A C 1
ATOM 3039 O O . ALA A 1 380 ? -16.812 21.797 11.344 1 89.31 380 ALA A O 1
ATOM 3040 N N . TYR A 1 381 ? -18.312 20.453 10.445 1 86.62 381 TYR A N 1
ATOM 3041 C CA . TYR A 1 381 ? -19.422 21.359 10.68 1 86.62 381 TYR A CA 1
ATOM 3042 C C . TYR A 1 381 ? -19.625 21.609 12.172 1 86.62 381 TYR A C 1
ATOM 3044 O O . TYR A 1 381 ? -19.984 22.703 12.586 1 86.62 381 TYR A O 1
ATOM 3052 N N . ARG A 1 382 ? -19.422 20.656 12.945 1 86.25 382 ARG A N 1
ATOM 3053 C CA . ARG A 1 382 ? -19.578 20.766 14.391 1 86.25 382 ARG A CA 1
ATOM 3054 C C . ARG A 1 382 ? -18.609 21.812 14.961 1 86.25 382 ARG A C 1
ATOM 3056 O O . ARG A 1 382 ? -18.891 22.406 16 1 86.25 382 ARG A O 1
ATOM 3063 N N . PHE A 1 383 ? -17.516 22.031 14.281 1 87.62 383 PHE A N 1
ATOM 3064 C CA . PHE A 1 383 ? -16.516 23 14.742 1 87.62 383 PHE A CA 1
ATOM 3065 C C . PHE A 1 383 ? -16.688 24.344 14.023 1 87.62 383 PHE A C 1
ATOM 3067 O O . PHE A 1 383 ? -15.852 25.219 14.148 1 87.62 383 PHE A O 1
ATOM 3074 N N . SER A 1 384 ? -17.75 24.531 13.367 1 85.5 384 SER A N 1
ATOM 3075 C CA . SER A 1 384 ? -18.016 25.719 12.555 1 85.5 384 SER A CA 1
ATOM 3076 C C . SER A 1 384 ? -18.094 26.969 13.422 1 85.5 384 SER A C 1
ATOM 3078 O O . SER A 1 384 ? -17.688 28.062 12.992 1 85.5 384 SER A O 1
ATOM 3080 N N . PRO A 1 385 ? -18.562 26.812 14.641 1 84.06 385 PRO A N 1
ATOM 3081 C CA . PRO A 1 385 ? -18.656 28.016 15.469 1 84.06 385 PRO A CA 1
ATOM 3082 C C . PRO A 1 385 ? -17.281 28.547 15.883 1 84.06 385 PRO A C 1
ATOM 3084 O O . PRO A 1 385 ? -17.156 29.703 16.266 1 84.06 385 PRO A O 1
ATOM 3087 N N . LEU A 1 386 ? -16.328 27.734 15.812 1 84.62 386 LEU A N 1
ATOM 3088 C CA . LEU A 1 386 ? -14.992 28.109 16.266 1 84.62 386 LEU A CA 1
ATOM 3089 C C . LEU A 1 386 ? -14.125 28.594 15.109 1 84.62 386 LEU A C 1
ATOM 3091 O O . LEU A 1 386 ? -13.078 29.203 15.312 1 84.62 386 LEU A O 1
ATOM 3095 N N . VAL A 1 387 ? -14.609 28.281 13.938 1 85.44 387 VAL A N 1
ATOM 3096 C CA . VAL A 1 387 ? -13.773 28.562 12.773 1 85.44 387 VAL A CA 1
ATOM 3097 C C . VAL A 1 387 ? -14.547 29.438 11.789 1 85.44 387 VAL A C 1
ATOM 3099 O O . VAL A 1 387 ? -15.773 29.562 11.891 1 85.44 387 VAL A O 1
ATOM 3102 N N . GLY A 1 388 ? -13.844 30.203 10.945 1 81.12 388 GLY A N 1
ATOM 3103 C CA . GLY A 1 388 ? -14.477 31.078 9.969 1 81.12 388 GLY A CA 1
ATOM 3104 C C . GLY A 1 388 ? -15.062 30.328 8.789 1 81.12 388 GLY A C 1
ATOM 3105 O O . GLY A 1 388 ? -16 30.812 8.148 1 81.12 388 GLY A O 1
ATOM 3106 N N . GLY A 1 389 ? -14.438 29.203 8.516 1 85.12 389 GLY A N 1
ATOM 3107 C CA . GLY A 1 389 ? -14.875 28.406 7.375 1 85.12 389 GLY A CA 1
ATOM 3108 C C . GLY A 1 389 ? -13.945 27.25 7.051 1 85.12 389 GLY A C 1
ATOM 3109 O O . GLY A 1 389 ? -12.953 27.031 7.75 1 85.12 389 GLY A O 1
ATOM 3110 N N . PHE A 1 390 ? -14.492 26.516 6.141 1 86.44 390 PHE A N 1
ATOM 3111 C CA . PHE A 1 390 ? -13.695 25.391 5.695 1 86.44 390 PHE A CA 1
ATOM 3112 C C . PHE A 1 390 ? -13.344 25.516 4.215 1 86.44 390 PHE A C 1
ATOM 3114 O O . PHE A 1 390 ? -14.219 25.781 3.389 1 86.44 390 PHE A O 1
ATOM 3121 N N . LYS A 1 391 ? -12.094 25.484 3.91 1 82.19 391 LYS A N 1
ATOM 3122 C CA . LYS A 1 391 ? -11.617 25.609 2.537 1 82.19 391 LYS A CA 1
ATOM 3123 C C . LYS A 1 391 ? -11.734 24.297 1.781 1 82.19 391 LYS A C 1
ATOM 3125 O O . LYS A 1 391 ? -12.297 24.25 0.685 1 82.19 391 LYS A O 1
ATOM 3130 N N . ASN A 1 392 ? -11.133 23.25 2.359 1 86.44 392 ASN A N 1
ATOM 3131 C CA . ASN A 1 392 ? -11.117 21.953 1.698 1 86.44 392 ASN A CA 1
ATOM 3132 C C . ASN A 1 392 ? -11.07 20.812 2.709 1 86.44 392 ASN A C 1
ATOM 3134 O O . ASN A 1 392 ? -10.391 20.906 3.732 1 86.44 392 ASN A O 1
ATOM 3138 N N . ILE A 1 393 ? -11.938 19.828 2.416 1 88.12 393 ILE A N 1
ATOM 3139 C CA . ILE A 1 393 ? -11.898 18.578 3.18 1 88.12 393 ILE A CA 1
ATOM 3140 C C . ILE A 1 393 ? -11.656 17.406 2.238 1 88.12 393 ILE A C 1
ATOM 3142 O O . ILE A 1 393 ? -12.445 17.156 1.326 1 88.12 393 ILE A O 1
ATOM 3146 N N . THR A 1 394 ? -10.508 16.828 2.389 1 87.38 394 THR A N 1
ATOM 3147 C CA . THR A 1 394 ? -10.164 15.688 1.551 1 87.38 394 THR A CA 1
ATOM 3148 C C . THR A 1 394 ? -9.992 14.43 2.396 1 87.38 394 THR A C 1
ATOM 3150 O O . THR A 1 394 ? -9.289 14.445 3.408 1 87.38 394 THR A O 1
ATOM 3153 N N . SER A 1 395 ? -10.742 13.461 2.029 1 89.88 395 SER A N 1
ATOM 3154 C CA . SER A 1 395 ? -10.641 12.164 2.691 1 89.88 395 SER A CA 1
ATOM 3155 C C . SER A 1 395 ? -10.289 11.062 1.699 1 89.88 395 SER A C 1
ATOM 3157 O O . SER A 1 395 ? -10.906 10.953 0.638 1 89.88 395 SER A O 1
ATOM 3159 N N . TYR A 1 396 ? -9.258 10.312 1.969 1 87.19 396 TYR A N 1
ATOM 3160 C CA . TYR A 1 396 ? -8.836 9.234 1.079 1 87.19 396 TYR A CA 1
ATOM 3161 C C . TYR A 1 396 ? -8.422 7.996 1.873 1 87.19 396 TYR A C 1
ATOM 3163 O O . TYR A 1 396 ? -8.086 8.094 3.055 1 87.19 396 TYR A O 1
ATOM 3171 N N . HIS A 1 397 ? -8.57 6.961 1.246 1 85.81 397 HIS A N 1
ATOM 3172 C CA . HIS A 1 397 ? -8.25 5.703 1.905 1 85.81 397 HIS A CA 1
ATOM 3173 C C . HIS A 1 397 ? -6.738 5.48 1.954 1 85.81 397 HIS A C 1
ATOM 3175 O O . HIS A 1 397 ? -6.031 5.777 0.989 1 85.81 397 HIS A O 1
ATOM 3181 N N . ALA A 1 398 ? -6.242 5.156 3.029 1 81.56 398 ALA A N 1
ATOM 3182 C CA . ALA A 1 398 ? -4.879 4.668 3.236 1 81.56 398 ALA A CA 1
ATOM 3183 C C . ALA A 1 398 ? -4.883 3.285 3.881 1 81.56 398 ALA A C 1
ATOM 3185 O O . ALA A 1 398 ? -4.625 3.152 5.078 1 81.56 398 ALA A O 1
ATOM 3186 N N . GLY A 1 399 ? -5.191 2.238 3.125 1 79.12 399 GLY A N 1
ATOM 3187 C CA . GLY A 1 399 ? -5.441 0.911 3.66 1 79.12 399 GLY A CA 1
ATOM 3188 C C . GLY A 1 399 ? -6.895 0.676 4.023 1 79.12 399 GLY A C 1
ATOM 3189 O O . GLY A 1 399 ? -7.797 1.004 3.248 1 79.12 399 GLY A O 1
ATOM 3190 N N . ASP A 1 400 ? -7.133 0.075 5.168 1 79.62 400 ASP A N 1
ATOM 3191 C CA . ASP A 1 400 ? -8.508 -0.155 5.605 1 79.62 400 ASP A CA 1
ATOM 3192 C C . ASP A 1 400 ? -9.086 1.088 6.277 1 79.62 400 ASP A C 1
ATOM 3194 O O . ASP A 1 400 ? -10.297 1.288 6.285 1 79.62 400 ASP A O 1
ATOM 3198 N N . GLY A 1 401 ? -8.219 1.943 6.664 1 85.25 401 GLY A N 1
ATOM 3199 C CA . GLY A 1 401 ? -8.648 3.193 7.266 1 85.25 401 GLY A CA 1
ATOM 3200 C C . GLY A 1 401 ? -8.609 4.363 6.305 1 85.25 401 GLY A C 1
ATOM 3201 O O . GLY A 1 401 ? -8.289 4.195 5.125 1 85.25 401 GLY A O 1
ATOM 3202 N N . VAL A 1 402 ? -9.133 5.527 6.863 1 88.38 402 VAL A N 1
ATOM 3203 C CA . VAL A 1 402 ? -9.211 6.711 6.012 1 88.38 402 VAL A CA 1
ATOM 3204 C C . VAL A 1 402 ? -8.352 7.828 6.602 1 88.38 402 VAL A C 1
ATOM 3206 O O . VAL A 1 402 ? -8.281 7.988 7.824 1 88.38 402 VAL A O 1
ATOM 3209 N N . TRP A 1 403 ? -7.637 8.492 5.789 1 88.19 403 TRP A N 1
ATOM 3210 C CA . TRP A 1 403 ? -6.922 9.719 6.148 1 88.19 403 TRP A CA 1
ATOM 3211 C C . TRP A 1 403 ? -7.73 10.953 5.773 1 88.19 403 TRP A C 1
ATOM 3213 O O . TRP A 1 403 ? -8.352 10.992 4.707 1 88.19 403 TRP A O 1
ATOM 3223 N N . VAL A 1 404 ? -7.734 11.836 6.664 1 91 404 VAL A N 1
ATOM 3224 C CA . VAL A 1 404 ? -8.547 13.031 6.434 1 91 404 VAL A CA 1
ATOM 3225 C C . VAL A 1 404 ? -7.672 14.281 6.531 1 91 404 VAL A C 1
ATOM 3227 O O . VAL A 1 404 ? -6.859 14.406 7.453 1 91 404 VAL A O 1
ATOM 3230 N N . GLU A 1 405 ? -7.73 15.117 5.547 1 89.94 405 GLU A N 1
ATOM 3231 C CA . GLU A 1 405 ? -7.102 16.438 5.559 1 89.94 405 GLU A CA 1
ATOM 3232 C C . GLU A 1 405 ? -8.141 17.547 5.539 1 89.94 405 GLU A C 1
ATOM 3234 O O . GLU A 1 405 ? -9.008 17.578 4.66 1 89.94 405 GLU A O 1
ATOM 3239 N N . MET A 1 406 ? -8.094 18.344 6.504 1 90.5 406 MET A N 1
ATOM 3240 C CA . MET A 1 406 ? -9.047 19.453 6.582 1 90.5 406 MET A CA 1
ATOM 3241 C C . MET A 1 406 ? -8.32 20.781 6.57 1 90.5 406 MET A C 1
ATOM 3243 O O . MET A 1 406 ? -7.293 20.953 7.234 1 90.5 406 MET A O 1
ATOM 3247 N N . ASP A 1 407 ? -8.742 21.641 5.762 1 89.5 407 ASP A N 1
ATOM 3248 C CA . ASP A 1 407 ? -8.25 23.016 5.727 1 89.5 407 ASP A CA 1
ATOM 3249 C C . ASP A 1 407 ? -9.297 23.984 6.277 1 89.5 407 ASP A C 1
ATOM 3251 O O . ASP A 1 407 ? -10.359 24.172 5.684 1 89.5 407 ASP A O 1
ATOM 3255 N N . VAL A 1 408 ? -8.93 24.609 7.371 1 89.44 408 VAL A N 1
ATOM 3256 C CA . VAL A 1 408 ? -9.859 25.484 8.07 1 89.44 408 VAL A CA 1
ATOM 3257 C C . VAL A 1 408 ? -9.453 26.938 7.844 1 89.44 408 VAL A C 1
ATOM 3259 O O . VAL A 1 408 ? -8.266 27.25 7.707 1 89.44 408 VAL A O 1
ATOM 3262 N N . LEU A 1 409 ? -10.469 27.828 7.801 1 90.25 409 LEU A N 1
ATOM 3263 C CA . LEU A 1 409 ? -10.234 29.25 7.594 1 90.25 409 LEU A CA 1
ATOM 3264 C C . LEU A 1 409 ? -10.453 30.031 8.883 1 90.25 409 LEU A C 1
ATOM 3266 O O . LEU A 1 409 ? -11.461 29.828 9.57 1 90.25 409 LEU A O 1
ATOM 3270 N N . MET A 1 410 ? -9.469 30.75 9.234 1 89.12 410 MET A N 1
ATOM 3271 C CA . MET A 1 410 ? -9.57 31.656 10.375 1 89.12 410 MET A CA 1
ATOM 3272 C C . MET A 1 410 ? -9.047 33.062 10.008 1 89.12 410 MET A C 1
ATOM 3274 O O . MET A 1 410 ? -8.484 33.25 8.93 1 89.12 410 MET A O 1
ATOM 3278 N N . ASP A 1 411 ? -9.281 33.969 10.875 1 86.12 411 ASP A N 1
ATOM 3279 C CA . ASP A 1 411 ? -8.844 35.344 10.633 1 86.12 411 ASP A CA 1
ATOM 3280 C C . ASP A 1 411 ? -7.324 35.469 10.727 1 86.12 411 ASP A C 1
ATOM 3282 O O . ASP A 1 411 ? -6.691 34.781 11.531 1 86.12 411 ASP A O 1
ATOM 3286 N N . GLU A 1 412 ? -6.766 36.281 9.922 1 83.81 412 GLU A N 1
ATOM 3287 C CA . GLU A 1 412 ? -5.32 36.406 9.781 1 83.81 412 GLU A CA 1
ATOM 3288 C C . GLU A 1 412 ? -4.684 36.875 11.086 1 83.81 412 GLU A C 1
ATOM 3290 O O . GLU A 1 412 ? -3.518 36.594 11.359 1 83.81 412 GLU A O 1
ATOM 3295 N N . LYS A 1 413 ? -5.418 37.562 11.938 1 84.31 413 LYS A N 1
ATOM 3296 C CA . LYS A 1 413 ? -4.855 38.156 13.148 1 84.31 413 LYS A CA 1
ATOM 3297 C C . LYS A 1 413 ? -5.051 37.25 14.352 1 84.31 413 LYS A C 1
ATOM 3299 O O . LYS A 1 413 ? -4.59 37.562 15.453 1 84.31 413 LYS A O 1
ATOM 3304 N N . THR A 1 414 ? -5.625 36.094 14.094 1 87.38 414 THR A N 1
ATOM 3305 C CA . THR A 1 414 ? -5.855 35.188 15.203 1 87.38 414 THR A CA 1
ATOM 3306 C C . THR A 1 414 ? -4.535 34.656 15.75 1 87.38 414 THR A C 1
ATOM 3308 O O . THR A 1 414 ? -3.645 34.281 14.984 1 87.38 414 THR A O 1
ATOM 3311 N N . PRO A 1 415 ? -4.438 34.75 17.016 1 87.75 415 PRO A N 1
ATOM 3312 C CA . PRO A 1 415 ? -3.193 34.25 17.625 1 87.75 415 PRO A CA 1
ATOM 3313 C C . PRO A 1 415 ? -3.006 32.75 17.422 1 87.75 415 PRO A C 1
ATOM 3315 O O . PRO A 1 415 ? -3.986 32 17.312 1 87.75 415 PRO A O 1
ATOM 3318 N N . LEU A 1 416 ? -1.821 32.344 17.469 1 87.88 416 LEU A N 1
ATOM 3319 C CA . LEU A 1 416 ? -1.439 30.938 17.234 1 87.88 416 LEU A CA 1
ATOM 3320 C C . LEU A 1 416 ? -2.047 30.016 18.281 1 87.88 416 LEU A C 1
ATOM 3322 O O . LEU A 1 416 ? -2.432 28.891 17.969 1 87.88 416 LEU A O 1
ATOM 3326 N N . ARG A 1 417 ? -2.207 30.406 19.469 1 84.31 417 ARG A N 1
ATOM 3327 C CA . ARG A 1 417 ? -2.725 29.562 20.547 1 84.31 417 ARG A CA 1
ATOM 3328 C C . ARG A 1 417 ? -4.137 29.078 20.219 1 84.31 417 ARG A C 1
ATOM 3330 O O . ARG A 1 417 ? -4.441 27.891 20.375 1 84.31 417 ARG A O 1
ATOM 3337 N N . ARG A 1 418 ? -4.922 30 19.859 1 84.62 418 ARG A N 1
ATOM 3338 C CA . ARG A 1 418 ? -6.301 29.641 19.516 1 84.62 418 ARG A CA 1
ATOM 3339 C C . ARG A 1 418 ? -6.359 28.734 18.297 1 84.62 418 ARG A C 1
ATOM 3341 O O . ARG A 1 418 ? -7.102 27.75 18.297 1 84.62 418 ARG A O 1
ATOM 3348 N N . CYS A 1 419 ? -5.578 29.094 17.328 1 86.19 419 CYS A N 1
ATOM 3349 C CA . CYS A 1 419 ? -5.551 28.281 16.109 1 86.19 419 CYS A CA 1
ATOM 3350 C C . CYS A 1 419 ? -5.098 26.859 16.406 1 86.19 419 CYS A C 1
ATOM 3352 O O . CYS A 1 419 ? -5.707 25.906 15.93 1 86.19 419 CYS A O 1
ATOM 3354 N N . HIS A 1 420 ? -4.078 26.828 17.156 1 86.19 420 HIS A N 1
ATOM 3355 C CA . HIS A 1 420 ? -3.498 25.531 17.5 1 86.19 420 HIS A CA 1
ATOM 3356 C C . HIS A 1 420 ? -4.484 24.672 18.281 1 86.19 420 HIS A C 1
ATOM 3358 O O . HIS A 1 420 ? -4.648 23.484 18 1 86.19 420 HIS A O 1
ATOM 3364 N N . ASP A 1 421 ? -5.137 25.188 19.266 1 83.88 421 ASP A N 1
ATOM 3365 C CA . ASP A 1 421 ? -6.039 24.422 20.125 1 83.88 421 ASP A CA 1
ATOM 3366 C C . ASP A 1 421 ? -7.242 23.906 19.344 1 83.88 421 ASP A C 1
ATOM 3368 O O . ASP A 1 421 ? -7.684 22.781 19.547 1 83.88 421 ASP A O 1
ATOM 3372 N N . VAL A 1 422 ? -7.73 24.75 18.484 1 85.69 422 VAL A N 1
ATOM 3373 C CA . VAL A 1 422 ? -8.875 24.344 17.672 1 85.69 422 VAL A CA 1
ATOM 3374 C C . VAL A 1 422 ? -8.461 23.234 16.719 1 85.69 422 VAL A C 1
ATOM 3376 O O . VAL A 1 422 ? -9.164 22.219 16.578 1 85.69 422 VAL A O 1
ATOM 3379 N N . ALA A 1 423 ? -7.355 23.453 16.094 1 87.38 423 ALA A N 1
ATOM 3380 C CA . ALA A 1 423 ? -6.875 22.469 15.109 1 87.38 423 ALA A CA 1
ATOM 3381 C C . ALA A 1 423 ? -6.574 21.141 15.773 1 87.38 423 ALA A C 1
ATOM 3383 O O . ALA A 1 423 ? -6.934 20.078 15.25 1 87.38 423 ALA A O 1
ATOM 3384 N N . GLU A 1 424 ? -5.926 21.125 16.844 1 86.44 424 GLU A N 1
ATOM 3385 C CA . GLU A 1 424 ? -5.559 19.891 17.531 1 86.44 424 GLU A CA 1
ATOM 3386 C C . GLU A 1 424 ? -6.789 19.172 18.062 1 86.44 424 GLU A C 1
ATOM 3388 O O . GLU A 1 424 ? -6.84 17.938 18.047 1 86.44 424 GLU A O 1
ATOM 3393 N N . THR A 1 425 ? -7.719 19.922 18.609 1 85.19 425 THR A N 1
ATOM 3394 C CA . THR A 1 425 ? -8.945 19.297 19.094 1 85.19 425 THR A CA 1
ATOM 3395 C C . THR A 1 425 ? -9.711 18.625 17.953 1 85.19 425 THR A C 1
ATOM 3397 O O . THR A 1 425 ? -10.188 17.5 18.094 1 85.19 425 THR A O 1
ATOM 3400 N N . LEU A 1 426 ? -9.789 19.359 16.906 1 88.19 426 LEU A N 1
ATOM 3401 C CA . LEU A 1 426 ? -10.453 18.812 15.727 1 88.19 426 LEU A CA 1
ATOM 3402 C C . LEU A 1 426 ? -9.719 17.562 15.234 1 88.19 426 LEU A C 1
ATOM 3404 O O . LEU A 1 426 ? -10.359 16.594 14.82 1 88.19 426 LEU A O 1
ATOM 3408 N N . GLN A 1 427 ? -8.445 17.609 15.258 1 88.69 427 GLN A N 1
ATOM 3409 C CA . GLN A 1 427 ? -7.633 16.484 14.82 1 88.69 427 GLN A CA 1
ATOM 3410 C C . GLN A 1 427 ? -7.875 15.258 15.703 1 88.69 427 GLN A C 1
ATOM 3412 O O . GLN A 1 427 ? -8.125 14.156 15.195 1 88.69 427 GLN A O 1
ATOM 3417 N N . TYR A 1 428 ? -7.816 15.391 16.984 1 86.31 428 TYR A N 1
ATOM 3418 C CA . TYR A 1 428 ? -8.016 14.273 17.906 1 86.31 428 TYR A CA 1
ATOM 3419 C C . TYR A 1 428 ? -9.445 13.75 17.844 1 86.31 428 TYR A C 1
ATOM 3421 O O . TYR A 1 428 ? -9.672 12.539 17.922 1 86.31 428 TYR A O 1
ATOM 3429 N N . CYS A 1 429 ? -10.383 14.633 17.703 1 86.12 429 CYS A N 1
ATOM 3430 C CA . CYS A 1 429 ? -11.773 14.211 17.594 1 86.12 429 CYS A CA 1
ATOM 3431 C C . CYS A 1 429 ? -12 13.398 16.312 1 86.12 429 CYS A C 1
ATOM 3433 O O . CYS A 1 429 ? -12.734 12.414 16.328 1 86.12 429 CYS A O 1
ATOM 3435 N N . THR A 1 430 ? -11.414 13.859 15.305 1 89.25 430 THR A N 1
ATOM 3436 C CA . THR A 1 430 ? -11.547 13.141 14.047 1 89.25 430 THR A CA 1
ATOM 3437 C C . THR A 1 430 ? -10.875 11.773 14.133 1 89.25 430 THR A C 1
ATOM 3439 O O . THR A 1 430 ? -11.398 10.781 13.602 1 89.25 430 THR A O 1
ATOM 3442 N N . GLU A 1 431 ? -9.734 11.727 14.789 1 87.5 431 GLU A N 1
ATOM 3443 C CA . GLU A 1 431 ? -9.016 10.461 14.938 1 87.5 431 GLU A CA 1
ATOM 3444 C C . GLU A 1 431 ? -9.719 9.547 15.938 1 87.5 431 GLU A C 1
ATOM 3446 O O . GLU A 1 431 ? -9.391 8.359 16.031 1 87.5 431 GLU A O 1
ATOM 3451 N N . GLY A 1 432 ? -10.602 10.062 16.625 1 83.44 432 GLY A N 1
ATOM 3452 C CA . GLY A 1 432 ? -11.383 9.258 17.562 1 83.44 432 GLY A CA 1
ATOM 3453 C C . GLY A 1 432 ? -12.398 8.375 16.875 1 83.44 432 GLY A C 1
ATOM 3454 O O . GLY A 1 432 ? -12.891 7.41 17.469 1 83.44 432 GLY A O 1
ATOM 3455 N N . LEU A 1 433 ? -12.656 8.727 15.672 1 86.12 433 LEU A N 1
ATOM 3456 C CA . LEU A 1 433 ? -13.555 7.883 14.898 1 86.12 433 LEU A CA 1
ATOM 3457 C C . LEU A 1 433 ? -12.875 6.582 14.492 1 86.12 433 LEU A C 1
ATOM 3459 O O . LEU A 1 433 ? -11.68 6.574 14.164 1 86.12 433 LEU A O 1
ATOM 3463 N N . ASN A 1 434 ? -13.539 5.555 14.531 1 79.5 434 ASN A N 1
ATOM 3464 C CA . ASN A 1 434 ? -12.984 4.227 14.281 1 79.5 434 ASN A CA 1
ATOM 3465 C C . ASN A 1 434 ? -12.469 4.094 12.852 1 79.5 434 ASN A C 1
ATOM 3467 O O . ASN A 1 434 ? -11.516 3.352 12.594 1 79.5 434 ASN A O 1
ATOM 3471 N N . GLU A 1 435 ? -13.016 4.844 11.969 1 85.38 435 GLU A N 1
ATOM 3472 C CA . GLU A 1 435 ? -12.688 4.695 10.555 1 85.38 435 GLU A CA 1
ATOM 3473 C C . GLU A 1 435 ? -11.477 5.539 10.172 1 85.38 435 GLU A C 1
ATOM 3475 O O . GLU A 1 435 ? -10.859 5.32 9.125 1 85.38 435 GLU A O 1
ATOM 3480 N N . VAL A 1 436 ? -11.109 6.48 11.031 1 87.94 436 VAL A N 1
ATOM 3481 C CA . VAL A 1 436 ? -10.055 7.418 10.664 1 87.94 436 VAL A CA 1
ATOM 3482 C C . VAL A 1 436 ? -8.742 7 11.336 1 87.94 436 VAL A C 1
ATOM 3484 O O . VAL A 1 436 ? -8.695 6.797 12.547 1 87.94 436 VAL A O 1
ATOM 3487 N N . ASP A 1 437 ? -7.785 6.863 10.555 1 84.88 437 ASP A N 1
ATOM 3488 C CA . ASP A 1 437 ? -6.477 6.496 11.078 1 84.88 437 ASP A CA 1
ATOM 3489 C C . ASP A 1 437 ? -5.652 7.734 11.422 1 84.88 437 ASP A C 1
ATOM 3491 O O . ASP A 1 437 ? -4.992 7.781 12.461 1 84.88 437 ASP A O 1
ATOM 3495 N N . ARG A 1 438 ? -5.668 8.664 10.555 1 87.38 438 ARG A N 1
ATOM 3496 C CA . ARG A 1 438 ? -4.887 9.883 10.75 1 87.38 438 ARG A CA 1
ATOM 3497 C C . ARG A 1 438 ? -5.598 11.094 10.164 1 87.38 438 ARG A C 1
ATOM 3499 O O . ARG A 1 438 ? -6.23 11 9.109 1 87.38 438 ARG A O 1
ATOM 3506 N N . ALA A 1 439 ? -5.504 12.141 10.836 1 89.81 439 ALA A N 1
ATOM 3507 C CA . ALA A 1 439 ? -6.125 13.383 10.398 1 89.81 439 ALA A CA 1
ATOM 3508 C C . ALA A 1 439 ? -5.125 14.539 10.43 1 89.81 439 ALA A C 1
ATOM 3510 O O . ALA A 1 439 ? -4.281 14.609 11.328 1 89.81 439 ALA A O 1
ATOM 3511 N N . PHE A 1 440 ? -5.141 15.359 9.422 1 88.94 440 PHE A N 1
ATOM 3512 C CA . PHE A 1 440 ? -4.309 16.562 9.344 1 88.94 440 PHE A CA 1
ATOM 3513 C C . PHE A 1 440 ? -5.172 17.812 9.188 1 88.94 440 PHE A C 1
ATOM 3515 O O . PHE A 1 440 ? -5.98 17.891 8.258 1 88.94 440 PHE A O 1
ATOM 3522 N N . VAL A 1 441 ? -5.016 18.672 10.109 1 90.69 441 VAL A N 1
ATOM 3523 C CA . VAL A 1 441 ? -5.785 19.922 10.055 1 90.69 441 VAL A CA 1
ATOM 3524 C C . VAL A 1 441 ? -4.844 21.094 9.836 1 90.69 441 VAL A C 1
ATOM 3526 O O . VAL A 1 441 ? -3.912 21.312 10.617 1 90.69 441 VAL A O 1
ATOM 3529 N N . THR A 1 442 ? -4.984 21.75 8.758 1 87.12 442 THR A N 1
ATOM 3530 C CA . THR A 1 442 ? -4.211 22.953 8.477 1 87.12 442 THR A CA 1
ATOM 3531 C C . THR A 1 442 ? -5.098 24.188 8.555 1 87.12 442 THR A C 1
ATOM 3533 O O . THR A 1 442 ? -6.309 24.109 8.328 1 87.12 442 THR A O 1
ATOM 3536 N N . ILE A 1 443 ? -4.527 25.281 8.945 1 86.88 443 ILE A N 1
ATOM 3537 C CA . ILE A 1 443 ? -5.277 26.531 9.086 1 86.88 443 ILE A CA 1
ATOM 3538 C C . ILE A 1 443 ? -4.809 27.547 8.047 1 86.88 443 ILE A C 1
ATOM 3540 O O . ILE A 1 443 ? -3.609 27.781 7.891 1 86.88 443 ILE A O 1
ATOM 3544 N N . ASP A 1 444 ? -5.758 28.062 7.332 1 84.62 444 ASP A N 1
ATOM 3545 C CA . ASP A 1 444 ? -5.492 29.078 6.32 1 84.62 444 ASP A CA 1
ATOM 3546 C C . ASP A 1 444 ? -6.277 30.359 6.609 1 84.62 444 ASP A C 1
ATOM 3548 O O . ASP A 1 444 ? -7.266 30.328 7.344 1 84.62 444 ASP A O 1
ATOM 3552 N N . TYR A 1 445 ? -5.738 31.516 6.113 1 82.88 445 TYR A N 1
ATOM 3553 C CA . TYR A 1 445 ? -6.445 32.781 6.336 1 82.88 445 TYR A CA 1
ATOM 3554 C C . TYR A 1 445 ? -7.145 33.25 5.066 1 82.88 445 TYR A C 1
ATOM 3556 O O . TYR A 1 445 ? -7.945 34.188 5.098 1 82.88 445 TYR A O 1
ATOM 3564 N N . THR A 1 446 ? -6.73 32.594 3.896 1 75.06 446 THR A N 1
ATOM 3565 C CA . THR A 1 446 ? -7.371 33 2.65 1 75.06 446 THR A CA 1
ATOM 3566 C C . THR A 1 446 ? -7.992 31.781 1.944 1 75.06 446 THR A C 1
ATOM 3568 O O . THR A 1 446 ? -7.461 30.672 2.018 1 75.06 446 THR A O 1
ATOM 3571 N N . SER A 1 447 ? -9.125 32 1.372 1 71.62 447 SER A N 1
ATOM 3572 C CA . SER A 1 447 ? -9.812 30.938 0.666 1 71.62 447 SER A CA 1
ATOM 3573 C C . SER A 1 447 ? -9.211 30.703 -0.714 1 71.62 447 SER A C 1
ATOM 3575 O O . SER A 1 447 ? -9.328 29.609 -1.271 1 71.62 447 SER A O 1
ATOM 3577 N N . GLN A 1 448 ? -8.539 31.609 -1.269 1 66.81 448 GLN A N 1
ATOM 3578 C CA . GLN A 1 448 ? -8.055 31.5 -2.643 1 66.81 448 GLN A CA 1
ATOM 3579 C C . GLN A 1 448 ? -6.559 31.203 -2.682 1 66.81 448 GLN A C 1
ATOM 3581 O O . GLN A 1 448 ? -5.922 31.344 -3.729 1 66.81 448 GLN A O 1
ATOM 3586 N N . GLY A 1 449 ? -6.039 30.812 -1.721 1 64.06 449 GLY A N 1
ATOM 3587 C CA . GLY A 1 449 ? -4.613 30.516 -1.678 1 64.06 449 GLY A CA 1
ATOM 3588 C C . GLY A 1 449 ? -4.273 29.156 -2.23 1 64.06 449 GLY A C 1
ATOM 3589 O O . GLY A 1 449 ? -5.156 28.422 -2.674 1 64.06 449 GLY A O 1
ATOM 3590 N N . PRO A 1 450 ? -3.031 28.984 -2.48 1 69.38 450 PRO A N 1
ATOM 3591 C CA . PRO A 1 450 ? -2.592 27.672 -2.982 1 69.38 450 PRO A CA 1
ATOM 3592 C C . PRO A 1 450 ? -3.092 26.516 -2.127 1 69.38 450 PRO A C 1
ATOM 3594 O O . PRO A 1 450 ? -3.463 26.719 -0.967 1 69.38 450 PRO A O 1
ATOM 3597 N N . THR A 1 451 ? -3.391 25.406 -2.633 1 66.62 451 THR A N 1
ATOM 3598 C CA . THR A 1 451 ? -3.971 24.25 -1.975 1 66.62 451 THR A CA 1
ATOM 3599 C C . THR A 1 451 ? -2.996 23.656 -0.958 1 66.62 451 THR A C 1
ATOM 3601 O O . THR A 1 451 ? -3.4 22.922 -0.058 1 66.62 451 THR A O 1
ATOM 3604 N N . GLY A 1 452 ? -1.753 24.016 -1.032 1 67.5 452 GLY A N 1
ATOM 3605 C CA . GLY A 1 452 ? -0.823 23.594 0.004 1 67.5 452 GLY A CA 1
ATOM 3606 C C . GLY A 1 452 ? 0.041 22.422 -0.41 1 67.5 452 GLY A C 1
ATOM 3607 O O . GLY A 1 452 ? 0.981 22.062 0.298 1 67.5 452 GLY A O 1
ATOM 3608 N N . HIS A 1 453 ? -0.372 21.719 -1.485 1 72.94 453 HIS A N 1
ATOM 3609 C CA . HIS A 1 453 ? 0.429 20.594 -1.922 1 72.94 453 HIS A CA 1
ATOM 3610 C C . HIS A 1 453 ? 0.771 20.688 -3.404 1 72.94 453 HIS A C 1
ATOM 3612 O O . HIS A 1 453 ? -0.035 21.172 -4.199 1 72.94 453 HIS A O 1
ATOM 3618 N N . ALA A 1 454 ? 1.962 20.266 -3.693 1 71.44 454 ALA A N 1
ATOM 3619 C CA . ALA A 1 454 ? 2.383 20.25 -5.094 1 71.44 454 ALA A CA 1
ATOM 3620 C C . ALA A 1 454 ? 1.566 19.234 -5.898 1 71.44 454 ALA A C 1
ATOM 3622 O O . ALA A 1 454 ? 1.394 18.094 -5.477 1 71.44 454 ALA A O 1
ATOM 3623 N N . THR A 1 455 ? 0.955 19.672 -6.969 1 64.56 455 THR A N 1
ATOM 3624 C CA . THR A 1 455 ? 0.045 18.859 -7.77 1 64.56 455 THR A CA 1
ATOM 3625 C C . THR A 1 455 ? 0.793 17.719 -8.445 1 64.56 455 THR A C 1
ATOM 3627 O O . THR A 1 455 ? 0.207 16.672 -8.734 1 64.56 455 THR A O 1
ATOM 3630 N N . GLU A 1 456 ? 2.109 17.906 -8.664 1 62.69 456 GLU A N 1
ATOM 3631 C CA . GLU A 1 456 ? 2.863 16.891 -9.406 1 62.69 456 GLU A CA 1
ATOM 3632 C C . GLU A 1 456 ? 3.025 15.617 -8.586 1 62.69 456 GLU A C 1
ATOM 3634 O O . GLU A 1 456 ? 3.123 14.523 -9.148 1 62.69 456 GLU A O 1
ATOM 3639 N N . ASN A 1 457 ? 3.043 15.852 -7.312 1 58.94 457 ASN A N 1
ATOM 3640 C CA . ASN A 1 457 ? 3.312 14.711 -6.438 1 58.94 457 ASN A CA 1
ATOM 3641 C C . ASN A 1 457 ? 2.031 13.977 -6.059 1 58.94 457 ASN A C 1
ATOM 3643 O O . ASN A 1 457 ? 2.074 12.953 -5.383 1 58.94 457 ASN A O 1
ATOM 3647 N N . GLN A 1 458 ? 0.885 14.531 -6.543 1 65 458 GLN A N 1
ATOM 3648 C CA . GLN A 1 458 ? -0.375 13.93 -6.129 1 65 458 GLN A CA 1
ATOM 3649 C C . GLN A 1 458 ? -0.732 12.742 -7.016 1 65 458 GLN A C 1
ATOM 3651 O O . GLN A 1 458 ? -0.419 12.734 -8.211 1 65 458 GLN A O 1
ATOM 3656 N N . MET B 1 1 ? 22.109 39.125 -10.156 1 21.45 1 MET B N 1
ATOM 3657 C CA . MET B 1 1 ? 21.766 39.625 -11.484 1 21.45 1 MET B CA 1
ATOM 3658 C C . MET B 1 1 ? 20.891 38.625 -12.234 1 21.45 1 MET B C 1
ATOM 3660 O O . MET B 1 1 ? 20.438 38.906 -13.344 1 21.45 1 MET B O 1
ATOM 3664 N N . VAL B 1 2 ? 20.984 37.344 -11.789 1 24.8 2 VAL B N 1
ATOM 3665 C CA . VAL B 1 2 ? 20.359 36.188 -12.469 1 24.8 2 VAL B CA 1
ATOM 3666 C C . VAL B 1 2 ? 18.844 36.219 -12.227 1 24.8 2 VAL B C 1
ATOM 3668 O O . VAL B 1 2 ? 18.109 35.406 -12.773 1 24.8 2 VAL B O 1
ATOM 3671 N N . ALA B 1 3 ? 18.344 37.062 -11.25 1 28.3 3 ALA B N 1
ATOM 3672 C CA . ALA B 1 3 ? 16.938 37.156 -10.82 1 28.3 3 ALA B CA 1
ATOM 3673 C C . ALA B 1 3 ? 16.078 37.75 -11.914 1 28.3 3 ALA B C 1
ATOM 3675 O O . ALA B 1 3 ? 14.844 37.625 -11.883 1 28.3 3 ALA B O 1
ATOM 3676 N N . SER B 1 4 ? 16.609 38.562 -12.898 1 28.22 4 SER B N 1
ATOM 3677 C CA . SER B 1 4 ? 15.828 39.438 -13.75 1 28.22 4 SER B CA 1
ATOM 3678 C C . SER B 1 4 ? 15.148 38.688 -14.883 1 28.22 4 SER B C 1
ATOM 3680 O O . SER B 1 4 ? 14.117 39.125 -15.406 1 28.22 4 SER B O 1
ATOM 3682 N N . ARG B 1 5 ? 15.773 37.656 -15.414 1 28.38 5 ARG B N 1
ATOM 3683 C CA . ARG B 1 5 ? 15.414 37.25 -16.766 1 28.38 5 ARG B CA 1
ATOM 3684 C C . ARG B 1 5 ? 14.117 36.469 -16.781 1 28.38 5 ARG B C 1
ATOM 3686 O O . ARG B 1 5 ? 13.445 36.375 -17.812 1 28.38 5 ARG B O 1
ATOM 3693 N N . HIS B 1 6 ? 13.836 35.688 -15.766 1 29.44 6 HIS B N 1
ATOM 3694 C CA . HIS B 1 6 ? 12.844 34.625 -15.961 1 29.44 6 HIS B CA 1
ATOM 3695 C C . HIS B 1 6 ? 11.43 35.188 -15.953 1 29.44 6 HIS B C 1
ATOM 3697 O O . HIS B 1 6 ? 10.453 34.469 -16.047 1 29.44 6 HIS B O 1
ATOM 3703 N N . ARG B 1 7 ? 11.109 36.531 -15.719 1 30.88 7 ARG B N 1
ATOM 3704 C CA . ARG B 1 7 ? 9.789 37.125 -15.844 1 30.88 7 ARG B CA 1
ATOM 3705 C C . ARG B 1 7 ? 9.312 37.094 -17.297 1 30.88 7 ARG B C 1
ATOM 3707 O O . ARG B 1 7 ? 8.117 37.188 -17.562 1 30.88 7 ARG B O 1
ATOM 3714 N N . ASP B 1 8 ? 10.234 37.031 -18.312 1 29.25 8 ASP B N 1
ATOM 3715 C CA . ASP B 1 8 ? 9.852 37.281 -19.703 1 29.25 8 ASP B CA 1
ATOM 3716 C C . ASP B 1 8 ? 9.148 36.094 -20.312 1 29.25 8 ASP B C 1
ATOM 3718 O O . ASP B 1 8 ? 8.406 36.219 -21.297 1 29.25 8 ASP B O 1
ATOM 3722 N N . LEU B 1 9 ? 9.516 34.875 -19.969 1 30.09 9 LEU B N 1
ATOM 3723 C CA . LEU B 1 9 ? 9.062 33.781 -20.828 1 30.09 9 LEU B CA 1
ATOM 3724 C C . LEU B 1 9 ? 7.562 33.562 -20.672 1 30.09 9 LEU B C 1
ATOM 3726 O O . LEU B 1 9 ? 6.883 33.188 -21.641 1 30.09 9 LEU B O 1
ATOM 3730 N N . PHE B 1 10 ? 6.941 33.656 -19.547 1 31.27 10 PHE B N 1
ATOM 3731 C CA . PHE B 1 10 ? 5.527 33.312 -19.438 1 31.27 10 PHE B CA 1
ATOM 3732 C C . PHE B 1 10 ? 4.66 34.375 -20.109 1 31.27 10 PHE B C 1
ATOM 3734 O O . PHE B 1 10 ? 3.434 34.25 -20.125 1 31.27 10 PHE B O 1
ATOM 3741 N N . ARG B 1 11 ? 5.16 35.562 -20.531 1 28.98 11 ARG B N 1
ATOM 3742 C CA . ARG B 1 11 ? 4.309 36.531 -21.219 1 28.98 11 ARG B CA 1
ATOM 3743 C C . ARG B 1 11 ? 3.857 36 -22.578 1 28.98 11 ARG B C 1
ATOM 3745 O O . ARG B 1 11 ? 2.807 36.375 -23.094 1 28.98 11 ARG B O 1
ATOM 3752 N N . GLN B 1 12 ? 4.711 35.188 -23.281 1 28.09 12 GLN B N 1
ATOM 3753 C CA . GLN B 1 12 ? 4.387 35.062 -24.703 1 28.09 12 GLN B CA 1
ATOM 3754 C C . GLN B 1 12 ? 3.252 34.062 -24.922 1 28.09 12 GLN B C 1
ATOM 3756 O O . GLN B 1 12 ? 2.467 34.219 -25.859 1 28.09 12 GLN B O 1
ATOM 3761 N N . GLN B 1 13 ? 3.299 32.906 -24.312 1 29.17 13 GLN B N 1
ATOM 3762 C CA . GLN B 1 13 ? 2.486 31.875 -24.969 1 29.17 13 GLN B CA 1
ATOM 3763 C C . GLN B 1 13 ? 0.999 32.125 -24.719 1 29.17 13 GLN B C 1
ATOM 3765 O O . GLN B 1 13 ? 0.156 31.344 -25.172 1 29.17 13 GLN B O 1
ATOM 3770 N N . SER B 1 14 ? 0.628 32.969 -23.844 1 27.05 14 SER B N 1
ATOM 3771 C CA . SER B 1 14 ? -0.811 33 -23.609 1 27.05 14 SER B CA 1
ATOM 3772 C C . SER B 1 14 ? -1.544 33.594 -24.812 1 27.05 14 SER B C 1
ATOM 3774 O O . SER B 1 14 ? -2.732 33.906 -24.734 1 27.05 14 SER B O 1
ATOM 3776 N N . ALA B 1 15 ? -0.833 33.938 -25.953 1 26.52 15 ALA B N 1
ATOM 3777 C CA . ALA B 1 15 ? -1.631 34.625 -26.953 1 26.52 15 ALA B CA 1
ATOM 3778 C C . ALA B 1 15 ? -2.578 33.688 -27.672 1 26.52 15 ALA B C 1
ATOM 3780 O O . ALA B 1 15 ? -3.078 34 -28.75 1 26.52 15 ALA B O 1
ATOM 3781 N N . ASN B 1 16 ? -2.645 32.406 -27.406 1 24.42 16 ASN B N 1
ATOM 3782 C CA . ASN B 1 16 ? -3.605 31.766 -28.297 1 24.42 16 ASN B CA 1
ATOM 3783 C C . ASN B 1 16 ? -4.977 32.438 -28.219 1 24.42 16 ASN B C 1
ATOM 3785 O O . ASN B 1 16 ? -5.379 32.906 -27.156 1 24.42 16 ASN B O 1
ATOM 3789 N N . SER B 1 17 ? -5.688 32.75 -29.406 1 25.72 17 SER B N 1
ATOM 3790 C CA . SER B 1 17 ? -6.875 33.438 -29.891 1 25.72 17 SER B CA 1
ATOM 3791 C C . SER B 1 17 ? -8.141 32.906 -29.234 1 25.72 17 SER B C 1
ATOM 3793 O O . SER B 1 17 ? -9.188 32.812 -29.875 1 25.72 17 SER B O 1
ATOM 3795 N N . TYR B 1 18 ? -8.188 32.062 -28.312 1 24.67 18 TYR B N 1
ATOM 3796 C CA . TYR B 1 18 ? -9.578 31.703 -28.016 1 24.67 18 TYR B CA 1
ATOM 3797 C C . TYR B 1 18 ? -10.438 32.969 -27.875 1 24.67 18 TYR B C 1
ATOM 3799 O O . TYR B 1 18 ? -9.945 34 -27.469 1 24.67 18 TYR B O 1
ATOM 3807 N N . ASN B 1 19 ? -11.703 32.938 -28.531 1 23.33 19 ASN B N 1
ATOM 3808 C CA . ASN B 1 19 ? -12.812 33.875 -28.688 1 23.33 19 ASN B CA 1
ATOM 3809 C C . ASN B 1 19 ? -13.086 34.625 -27.406 1 23.33 19 ASN B C 1
ATOM 3811 O O . ASN B 1 19 ? -13.148 34.062 -26.312 1 23.33 19 ASN B O 1
ATOM 3815 N N . LYS B 1 20 ? -12.805 35.938 -27.375 1 26.92 20 LYS B N 1
ATOM 3816 C CA . LYS B 1 20 ? -13.172 37.094 -26.562 1 26.92 20 LYS B CA 1
ATOM 3817 C C . LYS B 1 20 ? -14.664 37.062 -26.219 1 26.92 20 LYS B C 1
ATOM 3819 O O . LYS B 1 20 ? -15.469 37.688 -26.922 1 26.92 20 LYS B O 1
ATOM 3824 N N . TYR B 1 21 ? -15.352 35.906 -26.172 1 26.08 21 TYR B N 1
ATOM 3825 C CA . TYR B 1 21 ? -16.703 36.25 -25.734 1 26.08 21 TYR B CA 1
ATOM 3826 C C . TYR B 1 21 ? -16.656 37.219 -24.547 1 26.08 21 TYR B C 1
ATOM 3828 O O . TYR B 1 21 ? -15.906 37 -23.594 1 26.08 21 TYR B O 1
ATOM 3836 N N . ASP B 1 22 ? -16.766 38.531 -24.844 1 26.11 22 ASP B N 1
ATOM 3837 C CA . ASP B 1 22 ? -17.062 39.75 -24.125 1 26.11 22 ASP B CA 1
ATOM 3838 C C . ASP B 1 22 ? -18.062 39.5 -23 1 26.11 22 ASP B C 1
ATOM 3840 O O . ASP B 1 22 ? -19.266 39.5 -23.219 1 26.11 22 ASP B O 1
ATOM 3844 N N . HIS B 1 23 ? -18.062 38.406 -22.406 1 27.17 23 HIS B N 1
ATOM 3845 C CA . HIS B 1 23 ? -19.047 38.469 -21.344 1 27.17 23 HIS B CA 1
ATOM 3846 C C . HIS B 1 23 ? -18.922 39.75 -20.547 1 27.17 23 HIS B C 1
ATOM 3848 O O . HIS B 1 23 ? -17.875 40.031 -19.953 1 27.17 23 HIS B O 1
ATOM 3854 N N . THR B 1 24 ? -19.406 40.844 -21.109 1 28.58 24 THR B N 1
ATOM 3855 C CA . THR B 1 24 ? -19.734 42.125 -20.469 1 28.58 24 THR B CA 1
ATOM 3856 C C . THR B 1 24 ? -20.062 41.906 -18.984 1 28.58 24 THR B C 1
ATOM 3858 O O . THR B 1 24 ? -20.797 40.969 -18.625 1 28.58 24 THR B O 1
ATOM 3861 N N . ASP B 1 25 ? -19.047 42.156 -18.219 1 28.06 25 ASP B N 1
ATOM 3862 C CA . ASP B 1 25 ? -19.281 42.312 -16.781 1 28.06 25 ASP B CA 1
ATOM 3863 C C . ASP B 1 25 ? -20.641 42.938 -16.516 1 28.06 25 ASP B C 1
ATOM 3865 O O . ASP B 1 25 ? -20.828 44.156 -16.688 1 28.06 25 ASP B O 1
ATOM 3869 N N . LEU B 1 26 ? -21.719 42.25 -17.172 1 31.3 26 LEU B N 1
ATOM 3870 C CA . LEU B 1 26 ? -23.078 42.75 -17.031 1 31.3 26 LEU B CA 1
ATOM 3871 C C . LEU B 1 26 ? -23.312 43.281 -15.609 1 31.3 26 LEU B C 1
ATOM 3873 O O . LEU B 1 26 ? -24.391 43.812 -15.312 1 31.3 26 LEU B O 1
ATOM 3877 N N . GLU B 1 27 ? -22.547 42.625 -14.688 1 28.77 27 GLU B N 1
ATOM 3878 C CA . GLU B 1 27 ? -23.031 43.125 -13.406 1 28.77 27 GLU B CA 1
ATOM 3879 C C . GLU B 1 27 ? -22.766 44.625 -13.273 1 28.77 27 GLU B C 1
ATOM 3881 O O . GLU B 1 27 ? -22.938 45.188 -12.195 1 28.77 27 GLU B O 1
ATOM 3886 N N . SER B 1 28 ? -21.938 45.188 -14.297 1 29.02 28 SER B N 1
ATOM 3887 C CA . SER B 1 28 ? -21.859 46.656 -14.148 1 29.02 28 SER B CA 1
ATOM 3888 C C . SER B 1 28 ? -23.25 47.281 -14.266 1 29.02 28 SER B C 1
ATOM 3890 O O . SER B 1 28 ? -23.438 48.25 -15.016 1 29.02 28 SER B O 1
ATOM 3892 N N . GLY B 1 29 ? -24.234 46.5 -14.242 1 29.27 29 GLY B N 1
ATOM 3893 C CA . GLY B 1 29 ? -25.391 47.344 -14.469 1 29.27 29 GLY B CA 1
ATOM 3894 C C . GLY B 1 29 ? -25.328 48.656 -13.711 1 29.27 29 GLY B C 1
ATOM 3895 O O . GLY B 1 29 ? -25.656 49.719 -14.266 1 29.27 29 GLY B O 1
ATOM 3896 N N . ASN B 1 30 ? -25.656 48.594 -12.328 1 28.14 30 ASN B N 1
ATOM 3897 C CA . ASN B 1 30 ? -25.969 49.938 -11.797 1 28.14 30 ASN B CA 1
ATOM 3898 C C . ASN B 1 30 ? -24.734 50.812 -11.773 1 28.14 30 ASN B C 1
ATOM 3900 O O . ASN B 1 30 ? -23.609 50.344 -11.602 1 28.14 30 ASN B O 1
ATOM 3904 N N . GLY B 1 31 ? -24.594 52.031 -12.383 1 29.8 31 GLY B N 1
ATOM 3905 C CA . GLY B 1 31 ? -23.812 53.25 -12.617 1 29.8 31 GLY B CA 1
ATOM 3906 C C . GLY B 1 31 ? -22.984 53.656 -11.414 1 29.8 31 GLY B C 1
ATOM 3907 O O . GLY B 1 31 ? -22.281 54.656 -11.469 1 29.8 31 GLY B O 1
ATOM 3908 N N . PHE B 1 32 ? -23.516 53.562 -10.117 1 30.62 32 PHE B N 1
ATOM 3909 C CA . PHE B 1 32 ? -22.828 54.406 -9.141 1 30.62 32 PHE B CA 1
ATOM 3910 C C . PHE B 1 32 ? -21.406 53.906 -8.898 1 30.62 32 PHE B C 1
ATOM 3912 O O . PHE B 1 32 ? -21.219 52.812 -8.391 1 30.62 32 PHE B O 1
ATOM 3919 N N . ASN B 1 33 ? -20.422 54.219 -9.734 1 33.03 33 ASN B N 1
ATOM 3920 C CA . ASN B 1 33 ? -18.953 54.188 -9.812 1 33.03 33 ASN B CA 1
ATOM 3921 C C . ASN B 1 33 ? -18.312 54.469 -8.461 1 33.03 33 ASN B C 1
ATOM 3923 O O . ASN B 1 33 ? -17.781 55.562 -8.234 1 33.03 33 ASN B O 1
ATOM 3927 N N . GLN B 1 34 ? -19.078 54.438 -7.324 1 33.16 34 GLN B N 1
ATOM 3928 C CA . GLN B 1 34 ? -18.328 54.969 -6.191 1 33.16 34 GLN B CA 1
ATOM 3929 C C . GLN B 1 34 ? -17.016 54.219 -6.008 1 33.16 34 GLN B C 1
ATOM 3931 O O . GLN B 1 34 ? -17 53 -5.832 1 33.16 34 GLN B O 1
ATOM 3936 N N . GLY B 1 35 ? -16 54.594 -6.777 1 37.78 35 GLY B N 1
ATOM 3937 C CA . GLY B 1 35 ? -14.594 54.281 -6.613 1 37.78 35 GLY B CA 1
ATOM 3938 C C . GLY B 1 35 ? -14.227 53.969 -5.176 1 37.78 35 GLY B C 1
ATOM 3939 O O . GLY B 1 35 ? -14.953 54.312 -4.246 1 37.78 35 GLY B O 1
ATOM 3940 N N . PRO B 1 36 ? -13.711 52.781 -4.945 1 41.84 36 PRO B N 1
ATOM 3941 C CA . PRO B 1 36 ? -13.344 52.594 -3.541 1 41.84 36 PRO B CA 1
ATOM 3942 C C . PRO B 1 36 ? -12.766 53.875 -2.906 1 41.84 36 PRO B C 1
ATOM 3944 O O . PRO B 1 36 ? -12.195 54.719 -3.605 1 41.84 36 PRO B O 1
ATOM 3947 N N . ARG B 1 37 ? -13.352 54.438 -1.871 1 47.19 37 ARG B N 1
ATOM 3948 C CA . ARG B 1 37 ? -12.883 55.625 -1.178 1 47.19 37 ARG B CA 1
ATOM 3949 C C . ARG B 1 37 ? -11.359 55.656 -1.081 1 47.19 37 ARG B C 1
ATOM 3951 O O . ARG B 1 37 ? -10.727 54.594 -1.031 1 47.19 37 ARG B O 1
ATOM 3958 N N . PRO B 1 38 ? -10.664 56.75 -1.396 1 45.88 38 PRO B N 1
ATOM 3959 C CA . PRO B 1 38 ? -9.211 56.969 -1.307 1 45.88 38 PRO B CA 1
ATOM 3960 C C . PRO B 1 38 ? -8.602 56.312 -0.07 1 45.88 38 PRO B C 1
ATOM 3962 O O . PRO B 1 38 ? -7.477 55.812 -0.13 1 45.88 38 PRO B O 1
ATOM 3965 N N . ARG B 1 39 ? -9.312 56.312 0.962 1 46.19 39 ARG B N 1
ATOM 3966 C CA . ARG B 1 39 ? -8.758 55.781 2.197 1 46.19 39 ARG B CA 1
ATOM 3967 C C . ARG B 1 39 ? -8.602 54.25 2.105 1 46.19 39 ARG B C 1
ATOM 3969 O O . ARG B 1 39 ? -7.668 53.688 2.668 1 46.19 39 ARG B O 1
ATOM 3976 N N . GLN B 1 40 ? -9.508 53.625 1.468 1 48.72 40 GLN B N 1
ATOM 3977 C CA . GLN B 1 40 ? -9.453 52.188 1.39 1 48.72 40 GLN B CA 1
ATOM 3978 C C . GLN B 1 40 ? -8.32 51.719 0.483 1 48.72 40 GLN B C 1
ATOM 3980 O O . GLN B 1 40 ? -7.656 50.719 0.767 1 48.72 40 GLN B O 1
ATOM 3985 N N . ARG B 1 41 ? -8.102 52.5 -0.541 1 50.78 41 ARG B N 1
ATOM 3986 C CA . ARG B 1 41 ? -6.977 52.188 -1.417 1 50.78 41 ARG B CA 1
ATOM 3987 C C . ARG B 1 41 ? -5.652 52.344 -0.676 1 50.78 41 ARG B C 1
ATOM 3989 O O . ARG B 1 41 ? -4.719 51.562 -0.896 1 50.78 41 ARG B O 1
ATOM 3996 N N . PHE B 1 42 ? -5.664 53.406 0.151 1 50.06 42 PHE B N 1
ATOM 3997 C CA . PHE B 1 42 ? -4.453 53.656 0.923 1 50.06 42 PHE B CA 1
ATOM 3998 C C . PHE B 1 42 ? -4.199 52.531 1.911 1 50.06 42 PHE B C 1
ATOM 4000 O O . PHE B 1 42 ? -3.064 52.062 2.062 1 50.06 42 PHE B O 1
ATOM 4007 N N . ARG B 1 43 ? -5.242 52.062 2.568 1 48.5 43 ARG B N 1
ATOM 4008 C CA . ARG B 1 43 ? -5.109 50.938 3.512 1 48.5 43 ARG B CA 1
ATOM 4009 C C . ARG B 1 43 ? -4.711 49.656 2.797 1 48.5 43 ARG B C 1
ATOM 4011 O O . ARG B 1 43 ? -3.885 48.906 3.299 1 48.5 43 ARG B O 1
ATOM 4018 N N . ASP B 1 44 ? -5.258 49.469 1.692 1 54.69 44 ASP B N 1
ATOM 4019 C CA . ASP B 1 44 ? -4.902 48.281 0.916 1 54.69 44 ASP B CA 1
ATOM 4020 C C . ASP B 1 44 ? -3.445 48.344 0.462 1 54.69 44 ASP B C 1
ATOM 4022 O O . ASP B 1 44 ? -2.748 47.344 0.463 1 54.69 44 ASP B O 1
ATOM 4026 N N . ALA B 1 45 ? -3.037 49.562 0.054 1 52.53 45 ALA B N 1
ATOM 4027 C CA . ALA B 1 45 ? -1.654 49.75 -0.377 1 52.53 45 ALA B CA 1
ATOM 4028 C C . ALA B 1 45 ? -0.686 49.562 0.783 1 52.53 45 ALA B C 1
ATOM 4030 O O . ALA B 1 45 ? 0.381 48.969 0.609 1 52.53 45 ALA B O 1
ATOM 4031 N N . ILE B 1 46 ? -1.121 50.062 1.943 1 50.38 46 ILE B N 1
ATOM 4032 C CA . ILE B 1 46 ? -0.28 49.875 3.123 1 50.38 46 ILE B CA 1
ATOM 4033 C C . ILE B 1 46 ? -0.208 48.375 3.484 1 50.38 46 ILE B C 1
ATOM 4035 O O . ILE B 1 46 ? 0.871 47.875 3.777 1 50.38 46 ILE B O 1
ATOM 4039 N N . GLU B 1 47 ? -1.351 47.812 3.434 1 58.34 47 GLU B N 1
ATOM 4040 C CA . GLU B 1 47 ? -1.39 46.375 3.771 1 58.34 47 GLU B CA 1
ATOM 4041 C C . GLU B 1 47 ? -0.58 45.562 2.777 1 58.34 47 GLU B C 1
ATOM 4043 O O . GLU B 1 47 ? 0.107 44.625 3.164 1 58.34 47 GLU B O 1
ATOM 4048 N N . THR B 1 48 ? -0.639 46 1.586 1 60.84 48 THR B N 1
ATOM 4049 C CA . THR B 1 48 ? 0.137 45.312 0.563 1 60.84 48 THR B CA 1
ATOM 4050 C C . THR B 1 48 ? 1.632 45.531 0.776 1 60.84 48 THR B C 1
ATOM 4052 O O . THR B 1 48 ? 2.432 44.594 0.615 1 60.84 48 THR B O 1
ATOM 4055 N N . THR B 1 49 ? 1.99 46.75 1.104 1 57.62 49 THR B N 1
ATOM 4056 C CA . THR B 1 49 ? 3.4 47.062 1.316 1 57.62 49 THR B CA 1
ATOM 4057 C C . THR B 1 49 ? 3.934 46.312 2.543 1 57.62 49 THR B C 1
ATOM 4059 O O . THR B 1 49 ? 5.055 45.812 2.525 1 57.62 49 THR B O 1
ATOM 4062 N N . VAL B 1 50 ? 3.109 46.25 3.557 1 55.75 50 VAL B N 1
ATOM 4063 C CA . VAL B 1 50 ? 3.516 45.562 4.777 1 55.75 50 VAL B CA 1
ATOM 4064 C C . VAL B 1 50 ? 3.666 44.094 4.5 1 55.75 50 VAL B C 1
ATOM 4066 O O . VAL B 1 50 ? 4.613 43.438 4.969 1 55.75 50 VAL B O 1
ATOM 4069 N N . GLN B 1 51 ? 2.756 43.625 3.705 1 63.31 51 GLN B N 1
ATOM 4070 C CA . GLN B 1 51 ? 2.822 42.219 3.346 1 63.31 51 GLN B CA 1
ATOM 4071 C C . GLN B 1 51 ? 4.07 41.906 2.52 1 63.31 51 GLN B C 1
ATOM 4073 O O . GLN B 1 51 ? 4.738 40.906 2.738 1 63.31 51 GLN B O 1
ATOM 4078 N N . LYS B 1 52 ? 4.363 42.781 1.619 1 64.19 52 LYS B N 1
ATOM 4079 C CA . LYS B 1 52 ? 5.539 42.594 0.771 1 64.19 52 LYS B CA 1
ATOM 4080 C C . LYS B 1 52 ? 6.828 42.719 1.581 1 64.19 52 LYS B C 1
ATOM 4082 O O . LYS B 1 52 ? 7.793 42 1.34 1 64.19 52 LYS B O 1
ATOM 4087 N N . SER B 1 53 ? 6.82 43.625 2.559 1 64.25 53 SER B N 1
ATOM 4088 C CA . SER B 1 53 ? 8.016 43.812 3.381 1 64.25 53 SER B CA 1
ATOM 4089 C C . SER B 1 53 ? 8.273 42.594 4.25 1 64.25 53 SER B C 1
ATOM 4091 O O . SER B 1 53 ? 9.414 42.156 4.395 1 64.25 53 SER B O 1
ATOM 4093 N N . ARG B 1 54 ? 7.258 42.062 4.766 1 68.06 54 ARG B N 1
ATOM 4094 C CA . ARG B 1 54 ? 7.406 40.875 5.598 1 68.06 54 ARG B CA 1
ATOM 4095 C C . ARG B 1 54 ? 7.887 39.688 4.777 1 68.06 54 ARG B C 1
ATOM 4097 O O . ARG B 1 54 ? 8.734 38.906 5.23 1 68.06 54 ARG B O 1
ATOM 4104 N N . ALA B 1 55 ? 7.309 39.625 3.639 1 71.81 55 ALA B N 1
ATOM 4105 C CA . ALA B 1 55 ? 7.75 38.562 2.74 1 71.81 55 ALA B CA 1
ATOM 4106 C C . ALA B 1 55 ? 9.219 38.719 2.361 1 71.81 55 ALA B C 1
ATOM 4108 O O . ALA B 1 55 ? 9.961 37.75 2.277 1 71.81 55 ALA B O 1
ATOM 4109 N N . GLN B 1 56 ? 9.586 39.969 2.18 1 72.06 56 GLN B N 1
ATOM 4110 C CA . GLN B 1 56 ? 10.969 40.25 1.807 1 72.06 56 GLN B CA 1
ATOM 4111 C C . GLN B 1 56 ? 11.922 39.938 2.957 1 72.06 56 GLN B C 1
ATOM 4113 O O . GLN B 1 56 ? 13.031 39.438 2.734 1 72.06 56 GLN B O 1
ATOM 4118 N N . GLU B 1 57 ? 11.461 40.188 4.148 1 73.44 57 GLU B N 1
ATOM 4119 C CA . GLU B 1 57 ? 12.297 39.875 5.309 1 73.44 57 GLU B CA 1
ATOM 4120 C C . GLU B 1 57 ? 12.484 38.344 5.457 1 73.44 57 GLU B C 1
ATOM 4122 O O . GLU B 1 57 ? 13.586 37.875 5.75 1 73.44 57 GLU B O 1
ATOM 4127 N N . MET B 1 58 ? 11.438 37.719 5.277 1 74.38 58 MET B N 1
ATOM 4128 C CA . MET B 1 58 ? 11.516 36.25 5.359 1 74.38 58 MET B CA 1
ATOM 4129 C C . MET B 1 58 ? 12.438 35.688 4.281 1 74.38 58 MET B C 1
ATOM 4131 O O . MET B 1 58 ? 13.219 34.781 4.539 1 74.38 58 MET B O 1
ATOM 4135 N N . LYS B 1 59 ? 12.367 36.281 3.174 1 74.06 59 LYS B N 1
ATOM 4136 C CA . LYS B 1 59 ? 13.203 35.906 2.049 1 74.06 59 LYS B CA 1
ATOM 4137 C C . LYS B 1 59 ? 14.68 36.125 2.357 1 74.06 59 LYS B C 1
ATOM 4139 O O . LYS B 1 59 ? 15.523 35.281 2.082 1 74.06 59 LYS B O 1
ATOM 4144 N N . LYS B 1 60 ? 14.922 37.25 2.881 1 73.69 60 LYS B N 1
ATOM 4145 C CA . LYS B 1 60 ? 16.297 37.625 3.191 1 73.69 60 LYS B CA 1
ATOM 4146 C C . LYS B 1 60 ? 16.906 36.688 4.23 1 73.69 60 LYS B C 1
ATOM 4148 O O . LYS B 1 60 ? 18.047 36.25 4.102 1 73.69 60 LYS B O 1
ATOM 4153 N N . LEU B 1 61 ? 16.094 36.281 5.137 1 74.5 61 LEU B N 1
ATOM 4154 C CA . LEU B 1 61 ? 16.578 35.406 6.191 1 74.5 61 LEU B CA 1
ATOM 4155 C C . LEU B 1 61 ? 16.859 34 5.641 1 74.5 61 LEU B C 1
ATOM 4157 O O . LEU B 1 61 ? 17.812 33.344 6.062 1 74.5 61 LEU B O 1
ATOM 4161 N N . LEU B 1 62 ? 16.094 33.656 4.754 1 72.88 62 LEU B N 1
ATOM 4162 C CA . LEU B 1 62 ? 16.25 32.312 4.184 1 72.88 62 LEU B CA 1
ATOM 4163 C C . LEU B 1 62 ? 17.422 32.281 3.199 1 72.88 62 LEU B C 1
ATOM 4165 O O . LEU B 1 62 ? 18.125 31.266 3.117 1 72.88 62 LEU B O 1
ATOM 4169 N N . LEU B 1 63 ? 17.656 33.312 2.455 1 68.31 63 LEU B N 1
ATOM 4170 C CA . LEU B 1 63 ? 18.656 33.344 1.401 1 68.31 63 LEU B CA 1
ATOM 4171 C C . LEU B 1 63 ? 20.031 33.656 1.977 1 68.31 63 LEU B C 1
ATOM 4173 O O . LEU B 1 63 ? 21.047 33.188 1.47 1 68.31 63 LEU B O 1
ATOM 4177 N N . GLU B 1 64 ? 20.109 34.438 3.012 1 64.44 64 GLU B N 1
ATOM 4178 C CA . GLU B 1 64 ? 21.391 34.875 3.549 1 64.44 64 GLU B CA 1
ATOM 4179 C C . GLU B 1 64 ? 21.969 33.844 4.527 1 64.44 64 GLU B C 1
ATOM 4181 O O . GLU B 1 64 ? 23.172 33.844 4.789 1 64.44 64 GLU B O 1
ATOM 4186 N N . SER B 1 65 ? 21.234 32.938 5.102 1 59.44 65 SER B N 1
ATOM 4187 C CA . SER B 1 65 ? 21.703 32.094 6.191 1 59.44 65 SER B CA 1
ATOM 4188 C C . SER B 1 65 ? 22.672 31.031 5.691 1 59.44 65 SER B C 1
ATOM 4190 O O . SER B 1 65 ? 23.406 30.438 6.484 1 59.44 65 SER B O 1
ATOM 4192 N N . VAL B 1 66 ? 22.734 30.609 4.461 1 62.03 66 VAL B N 1
ATOM 4193 C CA . VAL B 1 66 ? 23.594 29.438 4.207 1 62.03 66 VAL B CA 1
ATOM 4194 C C . VAL B 1 66 ? 24.719 29.828 3.258 1 62.03 66 VAL B C 1
ATOM 4196 O O . VAL B 1 66 ? 24.484 30.453 2.225 1 62.03 66 VAL B O 1
ATOM 4199 N N . ASP B 1 67 ? 25.969 29.75 3.795 1 60.66 67 ASP B N 1
ATOM 4200 C CA . ASP B 1 67 ? 27.188 29.875 3.012 1 60.66 67 ASP B CA 1
ATOM 4201 C C . ASP B 1 67 ? 27.359 28.703 2.047 1 60.66 67 ASP B C 1
ATOM 4203 O O . ASP B 1 67 ? 27.812 27.625 2.439 1 60.66 67 ASP B O 1
ATOM 4207 N N . HIS B 1 68 ? 26.719 28.688 0.923 1 60.28 68 HIS B N 1
ATOM 4208 C CA . HIS B 1 68 ? 26.812 27.641 -0.095 1 60.28 68 HIS B CA 1
ATOM 4209 C C . HIS B 1 68 ? 28.266 27.281 -0.384 1 60.28 68 HIS B C 1
ATOM 4211 O O . HIS B 1 68 ? 28.594 26.109 -0.562 1 60.28 68 HIS B O 1
ATOM 4217 N N . LYS B 1 69 ? 29.109 28.297 -0.54 1 61.47 69 LYS B N 1
ATOM 4218 C CA . LYS B 1 69 ? 30.484 28.141 -1.014 1 61.47 69 LYS B CA 1
ATOM 4219 C C . LYS B 1 69 ? 31.359 27.5 0.053 1 61.47 69 LYS B C 1
ATOM 4221 O O . LYS B 1 69 ? 32.344 26.797 -0.269 1 61.47 69 LYS B O 1
ATOM 4226 N N . GLY B 1 70 ? 30.859 27.562 1.245 1 63.88 70 GLY B N 1
ATOM 4227 C CA . GLY B 1 70 ? 31.719 27.062 2.299 1 63.88 70 GLY B CA 1
ATOM 4228 C C . GLY B 1 70 ? 31.766 25.547 2.373 1 63.88 70 GLY B C 1
ATOM 4229 O O . GLY B 1 70 ? 32.812 24.969 2.701 1 63.88 70 GLY B O 1
ATOM 4230 N N . LEU B 1 71 ? 30.719 24.875 1.94 1 69.75 71 LEU B N 1
ATOM 4231 C CA . LEU B 1 71 ? 30.688 23.422 2.098 1 69.75 71 LEU B CA 1
ATOM 4232 C C . LEU B 1 71 ? 31.344 22.734 0.912 1 69.75 71 LEU B C 1
ATOM 4234 O O . LEU B 1 71 ? 31.797 21.594 1.022 1 69.75 71 LEU B O 1
ATOM 4238 N N . GLU B 1 72 ? 31.516 23.438 -0.184 1 74.75 72 GLU B N 1
ATOM 4239 C CA . GLU B 1 72 ? 32.094 22.828 -1.386 1 74.75 72 GLU B CA 1
ATOM 4240 C C . GLU B 1 72 ? 33.594 22.641 -1.244 1 74.75 72 GLU B C 1
ATOM 4242 O O . GLU B 1 72 ? 34.188 21.812 -1.938 1 74.75 72 GLU B O 1
ATOM 4247 N N . LYS B 1 73 ? 34.125 23.297 -0.263 1 71.5 73 LYS B N 1
ATOM 4248 C CA . LYS B 1 73 ? 35.562 23.156 -0.054 1 71.5 73 LYS B CA 1
ATOM 4249 C C . LYS B 1 73 ? 35.906 21.734 0.399 1 71.5 73 LYS B C 1
ATOM 4251 O O . LYS B 1 73 ? 37.031 21.266 0.186 1 71.5 73 LYS B O 1
ATOM 4256 N N . PHE B 1 74 ? 34.938 21.062 0.873 1 75.31 74 PHE B N 1
ATOM 4257 C CA . PHE B 1 74 ? 35.188 19.734 1.422 1 75.31 74 PHE B CA 1
ATOM 4258 C C . PHE B 1 74 ? 34.906 18.656 0.386 1 75.31 74 PHE B C 1
ATOM 4260 O O . PHE B 1 74 ? 35.125 17.469 0.642 1 75.31 74 PHE B O 1
ATOM 4267 N N . ARG B 1 75 ? 34.531 19.078 -0.817 1 80.25 75 ARG B N 1
ATOM 4268 C CA . ARG B 1 75 ? 34.219 18.094 -1.857 1 80.25 75 ARG B CA 1
ATOM 4269 C C . ARG B 1 75 ? 35.5 17.547 -2.482 1 80.25 75 ARG B C 1
ATOM 4271 O O . ARG B 1 75 ? 36.438 18.297 -2.742 1 80.25 75 ARG B O 1
ATOM 4278 N N . LYS B 1 76 ? 35.5 16.188 -2.486 1 80.44 76 LYS B N 1
ATOM 4279 C CA . LYS B 1 76 ? 36.625 15.539 -3.162 1 80.44 76 LYS B CA 1
ATOM 4280 C C . LYS B 1 76 ? 36.25 15.125 -4.582 1 80.44 76 LYS B C 1
ATOM 4282 O O . LYS B 1 76 ? 35.125 14.648 -4.816 1 80.44 76 LYS B O 1
ATOM 4287 N N . SER B 1 77 ? 37.031 15.461 -5.562 1 79.19 77 SER B N 1
ATOM 4288 C CA . SER B 1 77 ? 36.781 15.148 -6.961 1 79.19 77 SER B CA 1
ATOM 4289 C C . SER B 1 77 ? 36.875 13.648 -7.227 1 79.19 77 SER B C 1
ATOM 4291 O O . SER B 1 77 ? 37.469 12.914 -6.426 1 79.19 77 SER B O 1
ATOM 4293 N N . ASP B 1 78 ? 36.188 13.234 -8.227 1 79.62 78 ASP B N 1
ATOM 4294 C CA . ASP B 1 78 ? 36.188 11.828 -8.609 1 79.62 78 ASP B CA 1
ATOM 4295 C C . ASP B 1 78 ? 37.625 11.344 -8.844 1 79.62 78 ASP B C 1
ATOM 4297 O O . ASP B 1 78 ? 37.969 10.203 -8.508 1 79.62 78 ASP B O 1
ATOM 4301 N N . GLY B 1 79 ? 38.438 12.164 -9.352 1 77.12 79 GLY B N 1
ATOM 4302 C CA . GLY B 1 79 ? 39.812 11.805 -9.586 1 77.12 79 GLY B CA 1
ATOM 4303 C C . GLY B 1 79 ? 40.594 11.539 -8.305 1 77.12 79 GLY B C 1
ATOM 4304 O O . GLY B 1 79 ? 41.375 10.586 -8.234 1 77.12 79 GLY B O 1
ATOM 4305 N N . GLU B 1 80 ? 40.281 12.32 -7.32 1 82.19 80 GLU B N 1
ATOM 4306 C CA . GLU B 1 80 ? 40.938 12.148 -6.031 1 82.19 80 GLU B CA 1
ATOM 4307 C C . GLU B 1 80 ? 40.469 10.875 -5.336 1 82.19 80 GLU B C 1
ATOM 4309 O O . GLU B 1 80 ? 41.25 10.219 -4.641 1 82.19 80 GLU B O 1
ATOM 4314 N N . LEU B 1 81 ? 39.219 10.539 -5.543 1 84.06 81 LEU B N 1
ATOM 4315 C CA . LEU B 1 81 ? 38.656 9.352 -4.914 1 84.06 81 LEU B CA 1
ATOM 4316 C C . LEU B 1 81 ? 39.219 8.078 -5.523 1 84.06 81 LEU B C 1
ATOM 4318 O O . LEU B 1 81 ? 39.5 7.113 -4.809 1 84.06 81 LEU B O 1
ATOM 4322 N N . LYS B 1 82 ? 39.469 8.102 -6.781 1 81.75 82 LYS B N 1
ATOM 4323 C CA . LYS B 1 82 ? 40 6.938 -7.465 1 81.75 82 LYS B CA 1
ATOM 4324 C C . LYS B 1 82 ? 41.469 6.711 -7.078 1 81.75 82 LYS B C 1
ATOM 4326 O O . LYS B 1 82 ? 41.969 5.578 -7.09 1 81.75 82 LYS B O 1
ATOM 4331 N N . LYS B 1 83 ? 42.094 7.762 -6.672 1 79.69 83 LYS B N 1
ATOM 4332 C CA . LYS B 1 83 ? 43.5 7.668 -6.324 1 79.69 83 LYS B CA 1
ATOM 4333 C C . LYS B 1 83 ? 43.688 7.148 -4.898 1 79.69 83 LYS B C 1
ATOM 4335 O O . LYS B 1 83 ? 44.781 6.699 -4.531 1 79.69 83 LYS B O 1
ATOM 4340 N N . MET B 1 84 ? 42.562 7.094 -4.281 1 80.94 84 MET B N 1
ATOM 4341 C CA . MET B 1 84 ? 42.656 6.637 -2.898 1 80.94 84 MET B CA 1
ATOM 4342 C C . MET B 1 84 ? 42.688 5.113 -2.83 1 80.94 84 MET B C 1
ATOM 4344 O O . MET B 1 84 ? 41.812 4.438 -3.383 1 80.94 84 MET B O 1
ATOM 4348 N N . GLN B 1 85 ? 43.688 4.586 -2.332 1 78.19 85 GLN B N 1
ATOM 4349 C CA . GLN B 1 85 ? 43.906 3.146 -2.285 1 78.19 85 GLN B CA 1
ATOM 4350 C C . GLN B 1 85 ? 43.094 2.498 -1.166 1 78.19 85 GLN B C 1
ATOM 4352 O O . GLN B 1 85 ? 42.656 1.353 -1.294 1 78.19 85 GLN B O 1
ATOM 4357 N N . ASN B 1 86 ? 42.812 3.26 -0.164 1 83.94 86 ASN B N 1
ATOM 4358 C CA . ASN B 1 86 ? 42.062 2.707 0.959 1 83.94 86 ASN B CA 1
ATOM 4359 C C . ASN B 1 86 ? 40.562 2.697 0.682 1 83.94 86 ASN B C 1
ATOM 4361 O O . ASN B 1 86 ? 39.938 3.754 0.508 1 83.94 86 ASN B O 1
ATOM 4365 N N . LYS B 1 87 ? 40 1.586 0.654 1 84.75 87 LYS B N 1
ATOM 4366 C CA . LYS B 1 87 ? 38.594 1.432 0.33 1 84.75 87 LYS B CA 1
ATOM 4367 C C . LYS B 1 87 ? 37.719 2.098 1.383 1 84.75 87 LYS B C 1
ATOM 4369 O O . LYS B 1 87 ? 36.688 2.717 1.051 1 84.75 87 LYS B O 1
ATOM 4374 N N . ARG B 1 88 ? 38.188 2.025 2.602 1 86.31 88 ARG B N 1
ATOM 4375 C CA . ARG B 1 88 ? 37.406 2.6 3.678 1 86.31 88 ARG B CA 1
ATOM 4376 C C . ARG B 1 88 ? 37.375 4.121 3.596 1 86.31 88 ARG B C 1
ATOM 4378 O O . ARG B 1 88 ? 36.344 4.746 3.789 1 86.31 88 ARG B O 1
ATOM 4385 N N . LEU B 1 89 ? 38.5 4.652 3.328 1 84.5 89 LEU B N 1
ATOM 4386 C CA . LEU B 1 89 ? 38.625 6.098 3.184 1 84.5 89 LEU B CA 1
ATOM 4387 C C . LEU B 1 89 ? 37.844 6.582 1.96 1 84.5 89 LEU B C 1
ATOM 4389 O O . LEU B 1 89 ? 37.188 7.633 2 1 84.5 89 LEU B O 1
ATOM 4393 N N . ARG B 1 90 ? 37.906 5.762 0.974 1 85.06 90 ARG B N 1
ATOM 4394 C CA . ARG B 1 90 ? 37.156 6.105 -0.234 1 85.06 90 ARG B CA 1
ATOM 4395 C C . ARG B 1 90 ? 35.656 6.129 0.036 1 85.06 90 ARG B C 1
ATOM 4397 O O . ARG B 1 90 ? 34.938 7.031 -0.42 1 85.06 90 ARG B O 1
ATOM 4404 N N . HIS B 1 91 ? 35.25 5.164 0.843 1 86 91 HIS B N 1
ATOM 4405 C CA . HIS B 1 91 ? 33.844 5.098 1.157 1 86 91 HIS B CA 1
ATOM 4406 C C . HIS B 1 91 ? 33.406 6.273 2.033 1 86 91 HIS B C 1
ATOM 4408 O O . HIS B 1 91 ? 32.312 6.793 1.884 1 86 91 HIS B O 1
ATOM 4414 N N . PHE B 1 92 ? 34.344 6.652 2.84 1 84.56 92 PHE B N 1
ATOM 4415 C CA . PHE B 1 92 ? 34.062 7.789 3.707 1 84.56 92 PHE B CA 1
ATOM 4416 C C . PHE B 1 92 ? 33.875 9.062 2.889 1 84.56 92 PHE B C 1
ATOM 4418 O O . PHE B 1 92 ? 32.906 9.797 3.098 1 84.56 92 PHE B O 1
ATOM 4425 N N . TYR B 1 93 ? 34.719 9.211 1.954 1 83.88 93 TYR B N 1
ATOM 4426 C CA . TYR B 1 93 ? 34.656 10.438 1.163 1 83.88 93 TYR B CA 1
ATOM 4427 C C . TYR B 1 93 ? 33.5 10.359 0.157 1 83.88 93 TYR B C 1
ATOM 4429 O O . TYR B 1 93 ? 32.906 11.383 -0.187 1 83.88 93 TYR B O 1
ATOM 4437 N N . GLU B 1 94 ? 33.219 9.227 -0.233 1 84.31 94 GLU B N 1
ATOM 4438 C CA . GLU B 1 94 ? 32.062 9.062 -1.098 1 84.31 94 GLU B CA 1
ATOM 4439 C C . GLU B 1 94 ? 30.766 9.422 -0.36 1 84.31 94 GLU B C 1
ATOM 4441 O O . GLU B 1 94 ? 29.891 10.07 -0.921 1 84.31 94 GLU B O 1
ATOM 4446 N N . GLU B 1 95 ? 30.766 9.016 0.84 1 85 95 GLU B N 1
ATOM 4447 C CA . GLU B 1 95 ? 29.594 9.328 1.662 1 85 95 GLU B CA 1
ATOM 4448 C C . GLU B 1 95 ? 29.516 10.828 1.957 1 85 95 GLU B C 1
ATOM 4450 O O . GLU B 1 95 ? 28.422 11.398 1.985 1 85 95 GLU B O 1
ATOM 4455 N N . GLN B 1 96 ? 30.656 11.328 2.156 1 83.25 96 GLN B N 1
ATOM 4456 C CA . GLN B 1 96 ? 30.688 12.766 2.395 1 83.25 96 GLN B CA 1
ATOM 4457 C C . GLN B 1 96 ? 30.234 13.539 1.166 1 83.25 96 GLN B C 1
ATOM 4459 O O . GLN B 1 96 ? 29.484 14.516 1.286 1 83.25 96 GLN B O 1
ATOM 4464 N N . ASN B 1 97 ? 30.75 13.102 0.06 1 84.5 97 ASN B N 1
ATOM 4465 C CA . ASN B 1 97 ? 30.312 13.75 -1.174 1 84.5 97 ASN B CA 1
ATOM 4466 C C . ASN B 1 97 ? 28.812 13.617 -1.377 1 84.5 97 ASN B C 1
ATOM 4468 O O . ASN B 1 97 ? 28.156 14.555 -1.842 1 84.5 97 ASN B O 1
ATOM 4472 N N . ARG B 1 98 ? 28.312 12.523 -0.955 1 84.06 98 ARG B N 1
ATOM 4473 C CA . ARG B 1 98 ? 26.875 12.312 -1.08 1 84.06 98 ARG B CA 1
ATOM 4474 C C . ARG B 1 98 ? 26.094 13.242 -0.155 1 84.06 98 ARG B C 1
ATOM 4476 O O . ARG B 1 98 ? 25.047 13.758 -0.529 1 84.06 98 ARG B O 1
ATOM 4483 N N . ARG B 1 99 ? 26.609 13.453 0.933 1 83.81 99 ARG B N 1
ATOM 4484 C CA . ARG B 1 99 ? 25.984 14.359 1.884 1 83.81 99 ARG B CA 1
ATOM 4485 C C . ARG B 1 99 ? 26 15.797 1.365 1 83.81 99 ARG B C 1
ATOM 4487 O O . ARG B 1 99 ? 25.016 16.531 1.511 1 83.81 99 ARG B O 1
ATOM 4494 N N . LEU B 1 100 ? 27.109 16.094 0.795 1 83.44 100 LEU B N 1
ATOM 4495 C CA . LEU B 1 100 ? 27.234 17.438 0.247 1 83.44 100 LEU B CA 1
ATOM 4496 C C . LEU B 1 100 ? 26.266 17.641 -0.919 1 83.44 100 LEU B C 1
ATOM 4498 O O . LEU B 1 100 ? 25.688 18.719 -1.079 1 83.44 100 LEU B O 1
ATOM 4502 N N . ASP B 1 101 ? 26.109 16.609 -1.656 1 82.94 101 ASP B N 1
ATOM 4503 C CA . ASP B 1 101 ? 25.172 16.688 -2.762 1 82.94 101 ASP B CA 1
ATOM 4504 C C . ASP B 1 101 ? 23.75 16.891 -2.25 1 82.94 101 ASP B C 1
ATOM 4506 O O . ASP B 1 101 ? 22.969 17.656 -2.828 1 82.94 101 ASP B O 1
ATOM 4510 N N . ASP B 1 102 ? 23.438 16.25 -1.206 1 85.38 102 ASP B N 1
ATOM 4511 C CA . ASP B 1 102 ? 22.109 16.375 -0.624 1 85.38 102 ASP B CA 1
ATOM 4512 C C . ASP B 1 102 ? 21.859 17.781 -0.086 1 85.38 102 ASP B C 1
ATOM 4514 O O . ASP B 1 102 ? 20.781 18.344 -0.273 1 85.38 102 ASP B O 1
ATOM 4518 N N . TRP B 1 103 ? 22.875 18.312 0.517 1 83.56 103 TRP B N 1
ATOM 4519 C CA . TRP B 1 103 ? 22.734 19.656 1.072 1 83.56 103 TRP B CA 1
ATOM 4520 C C . TRP B 1 103 ? 22.625 20.688 -0.037 1 83.56 103 TRP B C 1
ATOM 4522 O O . TRP B 1 103 ? 21.859 21.656 0.086 1 83.56 103 TRP B O 1
ATOM 4532 N N . LEU B 1 104 ? 23.312 20.406 -1.076 1 82.19 104 LEU B N 1
ATOM 4533 C CA . LEU B 1 104 ? 23.234 21.312 -2.209 1 82.19 104 LEU B CA 1
ATOM 4534 C C . LEU B 1 104 ? 21.859 21.266 -2.865 1 82.19 104 LEU B C 1
ATOM 4536 O O . LEU B 1 104 ? 21.359 22.297 -3.334 1 82.19 104 LEU B O 1
ATOM 4540 N N . GLU B 1 105 ? 21.359 20.172 -2.891 1 84.81 105 GLU B N 1
ATOM 4541 C CA . GLU B 1 105 ? 20.016 20.031 -3.463 1 84.81 105 GLU B CA 1
ATOM 4542 C C . GLU B 1 105 ? 18.984 20.781 -2.629 1 84.81 105 GLU B C 1
ATOM 4544 O O . GLU B 1 105 ? 18.109 21.453 -3.176 1 84.81 105 GLU B O 1
ATOM 4549 N N . VAL B 1 106 ? 19.078 20.625 -1.367 1 86.88 106 VAL B N 1
ATOM 4550 C CA . VAL B 1 106 ? 18.141 21.297 -0.471 1 86.88 106 VAL B CA 1
ATOM 4551 C C . VAL B 1 106 ? 18.266 22.797 -0.64 1 86.88 106 VAL B C 1
ATOM 4553 O O . VAL B 1 106 ? 17.25 23.516 -0.727 1 86.88 106 VAL B O 1
ATOM 4556 N N . ASP B 1 107 ? 19.484 23.25 -0.724 1 83.44 107 ASP B N 1
ATOM 4557 C CA . ASP B 1 107 ? 19.719 24.688 -0.874 1 83.44 107 ASP B CA 1
ATOM 4558 C C . ASP B 1 107 ? 19.172 25.188 -2.209 1 83.44 107 ASP B C 1
ATOM 4560 O O . ASP B 1 107 ? 18.594 26.281 -2.277 1 83.44 107 ASP B O 1
ATOM 4564 N N . MET B 1 108 ? 19.375 24.422 -3.16 1 81.19 108 MET B N 1
ATOM 4565 C CA . MET B 1 108 ? 18.891 24.797 -4.484 1 81.19 108 MET B CA 1
ATOM 4566 C C . MET B 1 108 ? 17.359 24.906 -4.484 1 81.19 108 MET B C 1
ATOM 4568 O O . MET B 1 108 ? 16.797 25.844 -5.047 1 81.19 108 MET B O 1
ATOM 4572 N N . VAL B 1 109 ? 16.703 24 -3.85 1 83.81 109 VAL B N 1
ATOM 4573 C CA . VAL B 1 109 ? 15.25 23.969 -3.824 1 83.81 109 VAL B CA 1
ATOM 4574 C C . VAL B 1 109 ? 14.719 25.156 -3.029 1 83.81 109 VAL B C 1
ATOM 4576 O O . VAL B 1 109 ? 13.773 25.828 -3.451 1 83.81 109 VAL B O 1
ATOM 4579 N N . VAL B 1 110 ? 15.336 25.422 -1.921 1 84.31 110 VAL B N 1
ATOM 4580 C CA . VAL B 1 110 ? 14.883 26.516 -1.069 1 84.31 110 VAL B CA 1
ATOM 4581 C C . VAL B 1 110 ? 15.102 27.844 -1.782 1 84.31 110 VAL B C 1
ATOM 4583 O O . VAL B 1 110 ? 14.219 28.703 -1.776 1 84.31 110 VAL B O 1
ATOM 4586 N N . MET B 1 111 ? 16.172 27.969 -2.416 1 80.5 111 MET B N 1
ATOM 4587 C CA . MET B 1 111 ? 16.5 29.219 -3.102 1 80.5 111 MET B CA 1
ATOM 4588 C C . MET B 1 111 ? 15.594 29.422 -4.312 1 80.5 111 MET B C 1
ATOM 4590 O O . MET B 1 111 ? 15.219 30.547 -4.637 1 80.5 111 MET B O 1
ATOM 4594 N N . ALA B 1 112 ? 15.195 28.391 -4.891 1 79.19 112 ALA B N 1
ATOM 4595 C CA . ALA B 1 112 ? 14.398 28.484 -6.117 1 79.19 112 ALA B CA 1
ATOM 4596 C C . ALA B 1 112 ? 12.922 28.656 -5.797 1 79.19 112 ALA B C 1
ATOM 4598 O O . ALA B 1 112 ? 12.211 29.391 -6.484 1 79.19 112 ALA B O 1
ATOM 4599 N N . LEU B 1 113 ? 12.453 28.016 -4.73 1 80.19 113 LEU B N 1
ATOM 4600 C CA . LEU B 1 113 ? 11.016 27.922 -4.504 1 80.19 113 LEU B CA 1
ATOM 4601 C C . LEU B 1 113 ? 10.547 28.938 -3.48 1 80.19 113 LEU B C 1
ATOM 4603 O O . LEU B 1 113 ? 9.43 29.453 -3.576 1 80.19 113 LEU B O 1
ATOM 4607 N N . ALA B 1 114 ? 11.328 29.25 -2.537 1 78.06 114 ALA B N 1
ATOM 4608 C CA . ALA B 1 114 ? 10.891 30.062 -1.404 1 78.06 114 ALA B CA 1
ATOM 4609 C C . ALA B 1 114 ? 10.352 31.406 -1.871 1 78.06 114 ALA B C 1
ATOM 4611 O O . ALA B 1 114 ? 9.297 31.859 -1.409 1 78.06 114 ALA B O 1
ATOM 4612 N N . ASP B 1 115 ? 11.039 31.984 -2.848 1 75.81 115 ASP B N 1
ATOM 4613 C CA . ASP B 1 115 ? 10.641 33.312 -3.324 1 75.81 115 ASP B CA 1
ATOM 4614 C C . ASP B 1 115 ? 9.289 33.25 -4.035 1 75.81 115 ASP B C 1
ATOM 4616 O O . ASP B 1 115 ? 8.398 34.031 -3.744 1 75.81 115 ASP B O 1
ATOM 4620 N N . ASP B 1 116 ? 9.148 32.312 -4.812 1 76.12 116 ASP B N 1
ATOM 4621 C CA . ASP B 1 116 ? 7.938 32.188 -5.625 1 76.12 116 ASP B CA 1
ATOM 4622 C C . ASP B 1 116 ? 6.738 31.781 -4.773 1 76.12 116 ASP B C 1
ATOM 4624 O O . ASP B 1 116 ? 5.613 32.219 -5.016 1 76.12 116 ASP B O 1
ATOM 4628 N N . VAL B 1 117 ? 6.953 30.969 -3.822 1 76.5 117 VAL B N 1
ATOM 4629 C CA . VAL B 1 117 ? 5.875 30.484 -2.959 1 76.5 117 VAL B CA 1
ATOM 4630 C C . VAL B 1 117 ? 5.395 31.625 -2.062 1 76.5 117 VAL B C 1
ATOM 4632 O O . VAL B 1 117 ? 4.188 31.828 -1.891 1 76.5 117 VAL B O 1
ATOM 4635 N N . LEU B 1 118 ? 6.301 32.375 -1.513 1 75.81 118 LEU B N 1
ATOM 4636 C CA . LEU B 1 118 ? 5.961 33.5 -0.622 1 75.81 118 LEU B CA 1
ATOM 4637 C C . LEU B 1 118 ? 5.191 34.562 -1.369 1 75.81 118 LEU B C 1
ATOM 4639 O O . LEU B 1 118 ? 4.289 35.188 -0.808 1 75.81 118 LEU B O 1
ATOM 4643 N N . ASP B 1 119 ? 5.512 34.688 -2.631 1 71.44 119 ASP B N 1
ATOM 4644 C CA . ASP B 1 119 ? 4.836 35.688 -3.445 1 71.44 119 ASP B CA 1
ATOM 4645 C C . ASP B 1 119 ? 3.414 35.25 -3.791 1 71.44 119 ASP B C 1
ATOM 4647 O O . ASP B 1 119 ? 2.578 36.094 -4.16 1 71.44 119 ASP B O 1
ATOM 4651 N N . SER B 1 120 ? 3.109 34 -3.582 1 71.5 120 SER B N 1
ATOM 4652 C CA . SER B 1 120 ? 1.814 33.469 -3.994 1 71.5 120 SER B CA 1
ATOM 4653 C C . SER B 1 120 ? 0.845 33.406 -2.82 1 71.5 120 SER B C 1
ATOM 4655 O O . SER B 1 120 ? -0.327 33.062 -2.994 1 71.5 120 SER B O 1
ATOM 4657 N N . MET B 1 121 ? 1.128 33.594 -1.634 1 70.69 121 MET B N 1
ATOM 4658 C CA . MET B 1 121 ? 0.297 33.438 -0.446 1 70.69 121 MET B CA 1
ATOM 4659 C C . MET B 1 121 ? -0.759 34.531 -0.353 1 70.69 121 MET B C 1
ATOM 4661 O O . MET B 1 121 ? -1.811 34.312 0.26 1 70.69 121 MET B O 1
ATOM 4665 N N . GLY B 1 122 ? -0.582 35.656 -0.872 1 60.5 122 GLY B N 1
ATOM 4666 C CA . GLY B 1 122 ? -1.541 36.75 -0.777 1 60.5 122 GLY B CA 1
ATOM 4667 C C . GLY B 1 122 ? -2.125 37.156 -2.119 1 60.5 122 GLY B C 1
ATOM 4668 O O . GLY B 1 122 ? -1.705 38.125 -2.715 1 60.5 122 GLY B O 1
ATOM 4669 N N . PRO B 1 123 ? -3.098 36.062 -2.566 1 60.22 123 PRO B N 1
ATOM 4670 C CA . PRO B 1 123 ? -3.664 36.469 -3.855 1 60.22 123 PRO B CA 1
ATOM 4671 C C . PRO B 1 123 ? -4.434 37.781 -3.773 1 60.22 123 PRO B C 1
ATOM 4673 O O . PRO B 1 123 ? -5.051 38.094 -2.748 1 60.22 123 PRO B O 1
ATOM 4676 N N . ARG B 1 124 ? -4.094 38.844 -4.535 1 54.62 124 ARG B N 1
ATOM 4677 C CA . ARG B 1 124 ? -4.629 40.219 -4.539 1 54.62 124 ARG B CA 1
ATOM 4678 C C . ARG B 1 124 ? -5.801 40.344 -5.504 1 54.62 124 ARG B C 1
ATOM 4680 O O . ARG B 1 124 ? -5.727 39.875 -6.648 1 54.62 124 ARG B O 1
ATOM 4687 N N . ASP B 1 125 ? -6.98 40.344 -4.832 1 47.03 125 ASP B N 1
ATOM 4688 C CA . ASP B 1 125 ? -8.109 40.781 -5.645 1 47.03 125 ASP B CA 1
ATOM 4689 C C . ASP B 1 125 ? -7.988 42.25 -6.02 1 47.03 125 ASP B C 1
ATOM 4691 O O . ASP B 1 125 ? -8.297 43.125 -5.211 1 47.03 125 ASP B O 1
ATOM 4695 N N . LEU B 1 126 ? -7.203 42.562 -7.043 1 45.09 126 LEU B N 1
ATOM 4696 C CA . LEU B 1 126 ? -6.926 43.938 -7.441 1 45.09 126 LEU B CA 1
ATOM 4697 C C . LEU B 1 126 ? -8.219 44.688 -7.719 1 45.09 126 LEU B C 1
ATOM 4699 O O . LEU B 1 126 ? -8.305 45.875 -7.477 1 45.09 126 LEU B O 1
ATOM 4703 N N . ASP B 1 127 ? -9.195 43.938 -8.227 1 45 127 ASP B N 1
ATOM 4704 C CA . ASP B 1 127 ? -10.391 44.688 -8.617 1 45 127 ASP B CA 1
ATOM 4705 C C . ASP B 1 127 ? -11.531 44.438 -7.637 1 45 127 ASP B C 1
ATOM 4707 O O . ASP B 1 127 ? -12.672 44.844 -7.895 1 45 127 ASP B O 1
ATOM 4711 N N . HIS B 1 128 ? -11.195 43.938 -6.398 1 48.22 128 HIS B N 1
ATOM 4712 C CA . HIS B 1 128 ? -12.125 43.812 -5.285 1 48.22 128 HIS B CA 1
ATOM 4713 C C . HIS B 1 128 ? -13.359 43.031 -5.695 1 48.22 128 HIS B C 1
ATOM 4715 O O . HIS B 1 128 ? -14.484 43.375 -5.312 1 48.22 128 HIS B O 1
ATOM 4721 N N . ASP B 1 129 ? -13.344 42.156 -6.77 1 45.88 129 ASP B N 1
ATOM 4722 C CA . ASP B 1 129 ? -14.531 41.406 -7.188 1 45.88 129 ASP B CA 1
ATOM 4723 C C . ASP B 1 129 ? -14.594 40.062 -6.508 1 45.88 129 ASP B C 1
ATOM 4725 O O . ASP B 1 129 ? -15.445 39.219 -6.844 1 45.88 129 ASP B O 1
ATOM 4729 N N . GLY B 1 130 ? -13.789 39.781 -5.637 1 50.19 130 GLY B N 1
ATOM 4730 C CA . GLY B 1 130 ? -13.867 38.562 -4.855 1 50.19 130 GLY B CA 1
ATOM 4731 C C . GLY B 1 130 ? -12.969 37.469 -5.387 1 50.19 130 GLY B C 1
ATOM 4732 O O . GLY B 1 130 ? -12.828 36.406 -4.754 1 50.19 130 GLY B O 1
ATOM 4733 N N . VAL B 1 131 ? -12.656 37.719 -6.703 1 52.38 131 VAL B N 1
ATOM 4734 C CA . VAL B 1 131 ? -11.781 36.719 -7.301 1 52.38 131 VAL B CA 1
ATOM 4735 C C . VAL B 1 131 ? -10.359 37.25 -7.402 1 52.38 131 VAL B C 1
ATOM 4737 O O . VAL B 1 131 ? -10.141 38.344 -7.918 1 52.38 131 VAL B O 1
ATOM 4740 N N . ALA B 1 132 ? -9.422 36.625 -6.758 1 56.53 132 ALA B N 1
ATOM 4741 C CA . ALA B 1 132 ? -8.039 37.094 -6.793 1 56.53 132 ALA B CA 1
ATOM 4742 C C . ALA B 1 132 ? -7.445 36.938 -8.188 1 56.53 132 ALA B C 1
ATOM 4744 O O . ALA B 1 132 ? -7.434 35.812 -8.742 1 56.53 132 ALA B O 1
ATOM 4745 N N . GLU B 1 133 ? -7.176 37.906 -9.039 1 51.38 133 GLU B N 1
ATOM 4746 C CA . GLU B 1 133 ? -6.602 37.906 -10.383 1 51.38 133 GLU B CA 1
ATOM 4747 C C . GLU B 1 133 ? -5.125 37.531 -10.344 1 51.38 133 GLU B C 1
ATOM 4749 O O . GLU B 1 133 ? -4.629 36.844 -11.242 1 51.38 133 GLU B O 1
ATOM 4754 N N . ASP B 1 134 ? -4.379 38.031 -9.375 1 53.59 134 ASP B N 1
ATOM 4755 C CA . ASP B 1 134 ? -2.955 37.719 -9.305 1 53.59 134 ASP B CA 1
ATOM 4756 C C . ASP B 1 134 ? -2.682 36.594 -8.305 1 53.59 134 ASP B C 1
ATOM 4758 O O . ASP B 1 134 ? -2.68 36.812 -7.09 1 53.59 134 ASP B O 1
ATOM 4762 N N . ARG B 1 135 ? -2.703 35.406 -8.82 1 60.38 135 ARG B N 1
ATOM 4763 C CA . ARG B 1 135 ? -2.545 34.25 -7.945 1 60.38 135 ARG B CA 1
ATOM 4764 C C . ARG B 1 135 ? -1.072 33.875 -7.777 1 60.38 135 ARG B C 1
ATOM 4766 O O . ARG B 1 135 ? -0.744 32.781 -7.289 1 60.38 135 ARG B O 1
ATOM 4773 N N . GLY B 1 136 ? -0.139 34.719 -8.125 1 64.75 136 GLY B N 1
ATOM 4774 C CA . GLY B 1 136 ? 1.283 34.469 -7.941 1 64.75 136 GLY B CA 1
ATOM 4775 C C . GLY B 1 136 ? 1.81 33.344 -8.805 1 64.75 136 GLY B C 1
ATOM 4776 O O . GLY B 1 136 ? 1.064 32.75 -9.594 1 64.75 136 GLY B O 1
ATOM 4777 N N . PRO B 1 137 ? 3.031 33.125 -8.82 1 65.75 137 PRO B N 1
ATOM 4778 C CA . PRO B 1 137 ? 3.67 32.125 -9.672 1 65.75 137 PRO B CA 1
ATOM 4779 C C . PRO B 1 137 ? 3.133 30.719 -9.414 1 65.75 137 PRO B C 1
ATOM 4781 O O . PRO B 1 137 ? 3.035 29.906 -10.352 1 65.75 137 PRO B O 1
ATOM 4784 N N . LEU B 1 138 ? 2.762 30.453 -8.227 1 71.19 138 LEU B N 1
ATOM 4785 C CA . LEU B 1 138 ? 2.252 29.109 -7.918 1 71.19 138 LEU B CA 1
ATOM 4786 C C . LEU B 1 138 ? 0.863 28.922 -8.516 1 71.19 138 LEU B C 1
ATOM 4788 O O . LEU B 1 138 ? 0.503 27.797 -8.898 1 71.19 138 LEU B O 1
ATOM 4792 N N . GLY B 1 139 ? 0.094 29.922 -8.477 1 62.22 139 GLY B N 1
ATOM 4793 C CA . GLY B 1 139 ? -1.231 29.859 -9.07 1 62.22 139 GLY B CA 1
ATOM 4794 C C . GLY B 1 139 ? -1.202 29.641 -10.578 1 62.22 139 GLY B C 1
ATOM 4795 O O . GLY B 1 139 ? -1.985 28.859 -11.109 1 62.22 139 GLY B O 1
ATOM 4796 N N . VAL B 1 140 ? -0.214 30.266 -11.211 1 60.78 140 VAL B N 1
ATOM 4797 C CA . VAL B 1 140 ? -0.079 30.172 -12.664 1 60.78 140 VAL B CA 1
ATOM 4798 C C . VAL B 1 140 ? 0.401 28.781 -13.055 1 60.78 140 VAL B C 1
ATOM 4800 O O . VAL B 1 140 ? -0.006 28.234 -14.086 1 60.78 140 VAL B O 1
ATOM 4803 N N . SER B 1 141 ? 1.203 28.266 -12.195 1 62.34 141 SER B N 1
ATOM 4804 C CA . SER B 1 141 ? 1.779 26.969 -12.5 1 62.34 141 SER B CA 1
ATOM 4805 C C . SER B 1 141 ? 0.89 25.828 -11.992 1 62.34 141 SER B C 1
ATOM 4807 O O . SER B 1 141 ? 1.275 24.656 -12.047 1 62.34 141 SER B O 1
ATOM 4809 N N . GLU B 1 142 ? -0.299 26.094 -11.664 1 59.56 142 GLU B N 1
ATOM 4810 C CA . GLU B 1 142 ? -1.219 25.078 -11.156 1 59.56 142 GLU B CA 1
ATOM 4811 C C . GLU B 1 142 ? -0.59 24.297 -10.008 1 59.56 142 GLU B C 1
ATOM 4813 O O . GLU B 1 142 ? -0.715 23.078 -9.945 1 59.56 142 GLU B O 1
ATOM 4818 N N . GLU B 1 143 ? 0.335 25.031 -9.281 1 66.56 143 GLU B N 1
ATOM 4819 C CA . GLU B 1 143 ? 0.94 24.531 -8.047 1 66.56 143 GLU B CA 1
ATOM 4820 C C . GLU B 1 143 ? 1.975 23.453 -8.352 1 66.56 143 GLU B C 1
ATOM 4822 O O . GLU B 1 143 ? 2.125 22.5 -7.578 1 66.56 143 GLU B O 1
ATOM 4827 N N . ASN B 1 144 ? 2.506 23.5 -9.555 1 70.5 144 ASN B N 1
ATOM 4828 C CA . ASN B 1 144 ? 3.643 22.641 -9.891 1 70.5 144 ASN B CA 1
ATOM 4829 C C . ASN B 1 144 ? 4.957 23.25 -9.414 1 70.5 144 ASN B C 1
ATOM 4831 O O . ASN B 1 144 ? 5.254 24.422 -9.703 1 70.5 144 ASN B O 1
ATOM 4835 N N . VAL B 1 145 ? 5.691 22.594 -8.625 1 72.5 145 VAL B N 1
ATOM 4836 C CA . VAL B 1 145 ? 6.906 23.125 -8.023 1 72.5 145 VAL B CA 1
ATOM 4837 C C . VAL B 1 145 ? 8.109 22.797 -8.906 1 72.5 145 VAL B C 1
ATOM 4839 O O . VAL B 1 145 ? 9.141 23.453 -8.836 1 72.5 145 VAL B O 1
ATOM 4842 N N . GLU B 1 146 ? 7.988 21.859 -9.789 1 74.19 146 GLU B N 1
ATOM 4843 C CA . GLU B 1 146 ? 9.125 21.406 -10.594 1 74.19 146 GLU B CA 1
ATOM 4844 C C . GLU B 1 146 ? 9.523 22.469 -11.617 1 74.19 146 GLU B C 1
ATOM 4846 O O . GLU B 1 146 ? 10.688 22.547 -12.023 1 74.19 146 GLU B O 1
ATOM 4851 N N . CYS B 1 147 ? 8.602 23.25 -11.984 1 70 147 CYS B N 1
ATOM 4852 C CA . CYS B 1 147 ? 8.867 24.25 -13.008 1 70 147 CYS B CA 1
ATOM 4853 C C . CYS B 1 147 ? 9.789 25.344 -12.469 1 70 147 CYS B C 1
ATOM 4855 O O . CYS B 1 147 ? 10.422 26.062 -13.242 1 70 147 CYS B O 1
ATOM 4857 N N . PHE B 1 148 ? 9.867 25.422 -11.148 1 71 148 PHE B N 1
ATOM 4858 C CA . PHE B 1 148 ? 10.656 26.5 -10.555 1 71 148 PHE B CA 1
ATOM 4859 C C . PHE B 1 148 ? 12.086 26.031 -10.289 1 71 148 PHE B C 1
ATOM 4861 O O . PHE B 1 148 ? 12.953 26.828 -9.93 1 71 148 PHE B O 1
ATOM 4868 N N . LEU B 1 149 ? 12.328 24.797 -10.57 1 74.31 149 LEU B N 1
ATOM 4869 C CA . LEU B 1 149 ? 13.664 24.266 -10.344 1 74.31 149 LEU B CA 1
ATOM 4870 C C . LEU B 1 149 ? 14.602 24.641 -11.484 1 74.31 149 LEU B C 1
ATOM 4872 O O . LEU B 1 149 ? 14.148 24.969 -12.586 1 74.31 149 LEU B O 1
ATOM 4876 N N . PRO B 1 150 ? 15.844 24.688 -11.242 1 75.81 150 PRO B N 1
ATOM 4877 C CA . PRO B 1 150 ? 16.812 25 -12.297 1 75.81 150 PRO B CA 1
ATOM 4878 C C . PRO B 1 150 ? 16.719 24.047 -13.484 1 75.81 150 PRO B C 1
ATOM 4880 O O . PRO B 1 150 ? 16.312 22.891 -13.328 1 75.81 150 PRO B O 1
ATOM 4883 N N . ASP B 1 151 ? 17.062 24.469 -14.602 1 75.81 151 ASP B N 1
ATOM 4884 C CA . ASP B 1 151 ? 16.922 23.734 -15.859 1 75.81 151 ASP B CA 1
ATOM 4885 C C . ASP B 1 151 ? 17.75 22.453 -15.852 1 75.81 151 ASP B C 1
ATOM 4887 O O . ASP B 1 151 ? 17.312 21.438 -16.391 1 75.81 151 ASP B O 1
ATOM 4891 N N . ASP B 1 152 ? 18.844 22.578 -15.195 1 75.88 152 ASP B N 1
ATOM 4892 C CA . ASP B 1 152 ? 19.719 21.406 -15.18 1 75.88 152 ASP B CA 1
ATOM 4893 C C . ASP B 1 152 ? 19.047 20.234 -14.445 1 75.88 152 ASP B C 1
ATOM 4895 O O . ASP B 1 152 ? 19.109 19.094 -14.906 1 75.88 152 ASP B O 1
ATOM 4899 N N . GLU B 1 153 ? 18.469 20.641 -13.414 1 77.81 153 GLU B N 1
ATOM 4900 C CA . GLU B 1 153 ? 17.812 19.594 -12.633 1 77.81 153 GLU B CA 1
ATOM 4901 C C . GLU B 1 153 ? 16.562 19.078 -13.336 1 77.81 153 GLU B C 1
ATOM 4903 O O . GLU B 1 153 ? 16.266 17.875 -13.289 1 77.81 153 GLU B O 1
ATOM 4908 N N . ARG B 1 154 ? 15.883 19.906 -13.969 1 79.5 154 ARG B N 1
ATOM 4909 C CA . ARG B 1 154 ? 14.68 19.516 -14.695 1 79.5 154 ARG B CA 1
ATOM 4910 C C . ARG B 1 154 ? 15.023 18.578 -15.852 1 79.5 154 ARG B C 1
ATOM 4912 O O . ARG B 1 154 ? 14.32 17.594 -16.078 1 79.5 154 ARG B O 1
ATOM 4919 N N . GLU B 1 155 ? 16.094 18.891 -16.469 1 79.38 155 GLU B N 1
ATOM 4920 C CA . GLU B 1 155 ? 16.516 18.047 -17.594 1 79.38 155 GLU B CA 1
ATOM 4921 C C . GLU B 1 155 ? 16.984 16.672 -17.125 1 79.38 155 GLU B C 1
ATOM 4923 O O . GLU B 1 155 ? 16.719 15.664 -17.766 1 79.38 155 GLU B O 1
ATOM 4928 N N . LYS B 1 156 ? 17.672 16.734 -16.047 1 80.88 156 LYS B N 1
ATOM 4929 C CA . LYS B 1 156 ? 18.125 15.477 -15.469 1 80.88 156 LYS B CA 1
ATOM 4930 C C . LYS B 1 156 ? 16.953 14.578 -15.102 1 80.88 156 LYS B C 1
ATOM 4932 O O . LYS B 1 156 ? 16.953 13.383 -15.383 1 80.88 156 LYS B O 1
ATOM 4937 N N . ARG B 1 157 ? 15.953 15.227 -14.562 1 79.19 157 ARG B N 1
ATOM 4938 C CA . ARG B 1 157 ? 14.766 14.469 -14.164 1 79.19 157 ARG B CA 1
ATOM 4939 C C . ARG B 1 157 ? 14.008 13.953 -15.383 1 79.19 157 ARG B C 1
ATOM 4941 O O . ARG B 1 157 ? 13.508 12.828 -15.375 1 79.19 157 ARG B O 1
ATOM 4948 N N . ARG B 1 158 ? 13.977 14.68 -16.391 1 82.06 158 ARG B N 1
ATOM 4949 C CA . ARG B 1 158 ? 13.281 14.297 -17.609 1 82.06 158 ARG B CA 1
ATOM 4950 C C . ARG B 1 158 ? 14.008 13.164 -18.328 1 82.06 158 ARG B C 1
ATOM 4952 O O . ARG B 1 158 ? 13.375 12.234 -18.828 1 82.06 158 ARG B O 1
ATOM 4959 N N . LYS B 1 159 ? 15.289 13.281 -18.344 1 82.88 159 LYS B N 1
ATOM 4960 C CA . LYS B 1 159 ? 16.094 12.242 -18.969 1 82.88 159 LYS B CA 1
ATOM 4961 C C . LYS B 1 159 ? 15.938 10.906 -18.234 1 82.88 159 LYS B C 1
ATOM 4963 O O . LYS B 1 159 ? 15.805 9.859 -18.859 1 82.88 159 LYS B O 1
ATOM 4968 N N . ASN B 1 160 ? 15.961 11 -17.016 1 82.12 160 ASN B N 1
ATOM 4969 C CA . ASN B 1 160 ? 15.781 9.789 -16.219 1 82.12 160 ASN B CA 1
ATOM 4970 C C . ASN B 1 160 ? 14.406 9.164 -16.438 1 82.12 160 ASN B C 1
ATOM 4972 O O . ASN B 1 160 ? 14.281 7.945 -16.547 1 82.12 160 ASN B O 1
ATOM 4976 N N . ALA B 1 161 ? 13.414 9.992 -16.5 1 82.75 161 ALA B N 1
ATOM 4977 C CA . ALA B 1 161 ? 12.055 9.516 -16.734 1 82.75 161 ALA B CA 1
ATOM 4978 C C . ALA B 1 161 ? 11.938 8.867 -18.125 1 82.75 161 ALA B C 1
ATOM 4980 O O . ALA B 1 161 ? 11.242 7.867 -18.281 1 82.75 161 ALA B O 1
ATOM 4981 N N . ARG B 1 162 ? 12.641 9.383 -19.031 1 84.12 162 ARG B N 1
ATOM 4982 C CA . ARG B 1 162 ? 12.625 8.836 -20.391 1 84.12 162 ARG B CA 1
ATOM 4983 C C . ARG B 1 162 ? 13.328 7.484 -20.438 1 84.12 162 ARG B C 1
ATOM 4985 O O . ARG B 1 162 ? 12.867 6.57 -21.125 1 84.12 162 ARG B O 1
ATOM 4992 N N . HIS B 1 163 ? 14.398 7.379 -19.797 1 85.56 163 HIS B N 1
ATOM 4993 C CA . HIS B 1 163 ? 15.125 6.117 -19.766 1 85.56 163 HIS B CA 1
ATOM 4994 C C . HIS B 1 163 ? 14.281 5.012 -19.125 1 85.56 163 HIS B C 1
ATOM 4996 O O . HIS B 1 163 ? 14.328 3.863 -19.578 1 85.56 163 HIS B O 1
ATOM 5002 N N . VAL B 1 164 ? 13.539 5.402 -18.125 1 85.44 164 VAL B N 1
ATOM 5003 C CA . VAL B 1 164 ? 12.672 4.441 -17.453 1 85.44 164 VAL B CA 1
ATOM 5004 C C . VAL B 1 164 ? 11.578 3.975 -18.406 1 85.44 164 VAL B C 1
ATOM 5006 O O . VAL B 1 164 ? 11.344 2.773 -18.547 1 85.44 164 VAL B O 1
ATOM 5009 N N . LYS B 1 165 ? 10.992 4.848 -19.109 1 86.88 165 LYS B N 1
ATOM 5010 C CA . LYS B 1 165 ? 9.922 4.523 -20.047 1 86.88 165 LYS B CA 1
ATOM 5011 C C . LYS B 1 165 ? 10.43 3.658 -21.188 1 86.88 165 LYS B C 1
ATOM 5013 O O . LYS B 1 165 ? 9.766 2.705 -21.594 1 86.88 165 LYS B O 1
ATOM 5018 N N . TRP B 1 166 ? 11.562 3.967 -21.609 1 87.75 166 TRP B N 1
ATOM 5019 C CA . TRP B 1 166 ? 12.156 3.217 -22.719 1 87.75 166 TRP B CA 1
ATOM 5020 C C . TRP B 1 166 ? 12.516 1.801 -22.266 1 87.75 166 TRP B C 1
ATOM 5022 O O . TRP B 1 166 ? 12.297 0.839 -23.016 1 87.75 166 TRP B O 1
ATOM 5032 N N . ALA B 1 167 ? 13.109 1.728 -21.125 1 87.25 167 ALA B N 1
ATOM 5033 C CA . ALA B 1 167 ? 13.492 0.416 -20.609 1 87.25 167 ALA B CA 1
ATOM 5034 C C . ALA B 1 167 ? 12.266 -0.486 -20.453 1 87.25 167 ALA B C 1
ATOM 5036 O O . ALA B 1 167 ? 12.305 -1.658 -20.828 1 87.25 167 ALA B O 1
ATOM 5037 N N . ILE B 1 168 ? 11.172 0.061 -19.984 1 88.12 168 ILE B N 1
ATOM 5038 C CA . ILE B 1 168 ? 9.961 -0.711 -19.75 1 88.12 168 ILE B CA 1
ATOM 5039 C C . ILE B 1 168 ? 9.336 -1.106 -21.094 1 88.12 168 ILE B C 1
ATOM 5041 O O . ILE B 1 168 ? 8.961 -2.262 -21.297 1 88.12 168 ILE B O 1
ATOM 5045 N N . ASN B 1 169 ? 9.352 -0.243 -22.078 1 90.62 169 ASN B N 1
ATOM 5046 C CA . ASN B 1 169 ? 8.75 -0.505 -23.375 1 90.62 169 ASN B CA 1
ATOM 5047 C C . ASN B 1 169 ? 9.531 -1.555 -24.156 1 90.62 169 ASN B C 1
ATOM 5049 O O . ASN B 1 169 ? 8.945 -2.41 -24.828 1 90.62 169 ASN B O 1
ATOM 5053 N N . ILE B 1 170 ? 10.773 -1.456 -24.016 1 88.62 170 ILE B N 1
ATOM 5054 C CA . ILE B 1 170 ? 11.617 -2.424 -24.703 1 88.62 170 ILE B CA 1
ATOM 5055 C C . ILE B 1 170 ? 11.375 -3.818 -24.141 1 88.62 170 ILE B C 1
ATOM 5057 O O . ILE B 1 170 ? 11.281 -4.797 -24.875 1 88.62 170 ILE B O 1
ATOM 5061 N N . ASN B 1 171 ? 11.32 -3.875 -22.906 1 88.75 171 ASN B N 1
ATOM 5062 C CA . ASN B 1 171 ? 11.078 -5.164 -22.266 1 88.75 171 ASN B CA 1
ATOM 5063 C C . ASN B 1 171 ? 9.727 -5.742 -22.672 1 88.75 171 ASN B C 1
ATOM 5065 O O . ASN B 1 171 ? 9.602 -6.945 -22.906 1 88.75 171 ASN B O 1
ATOM 5069 N N . VAL B 1 172 ? 8.711 -4.922 -22.781 1 90.5 172 VAL B N 1
ATOM 5070 C CA . VAL B 1 172 ? 7.383 -5.375 -23.172 1 90.5 172 VAL B CA 1
ATOM 5071 C C . VAL B 1 172 ? 7.414 -5.895 -24.609 1 90.5 172 VAL B C 1
ATOM 5073 O O . V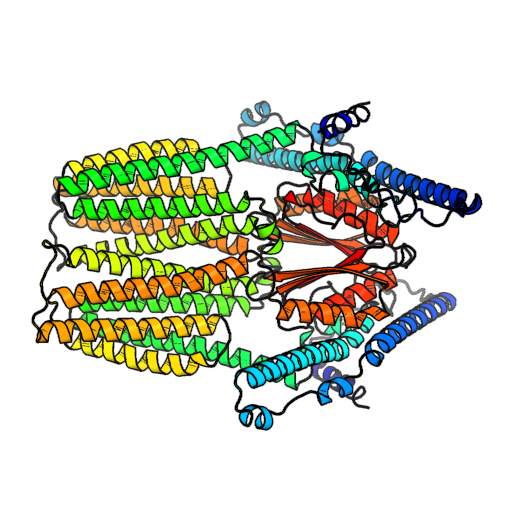AL B 1 172 ? 6.902 -6.977 -24.906 1 90.5 172 VAL B O 1
ATOM 5076 N N . ILE B 1 173 ? 8.07 -5.191 -25.469 1 91.75 173 ILE B N 1
ATOM 5077 C CA . ILE B 1 173 ? 8.141 -5.555 -26.891 1 91.75 173 ILE B CA 1
ATOM 5078 C C . ILE B 1 173 ? 8.898 -6.871 -27.047 1 91.75 173 ILE B C 1
ATOM 5080 O O . ILE B 1 173 ? 8.477 -7.75 -27.797 1 91.75 173 ILE B O 1
ATOM 5084 N N . VAL B 1 174 ? 9.961 -6.965 -26.375 1 89.25 174 VAL B N 1
ATOM 5085 C CA . VAL B 1 174 ? 10.781 -8.164 -26.453 1 89.25 174 VAL B CA 1
ATOM 5086 C C . VAL B 1 174 ? 9.984 -9.375 -25.953 1 89.25 174 VAL B C 1
ATOM 5088 O O . VAL B 1 174 ? 10.023 -10.445 -26.562 1 89.25 174 VAL B O 1
ATOM 5091 N N . ASN B 1 175 ? 9.25 -9.203 -24.859 1 88.56 175 ASN B N 1
ATOM 5092 C CA . ASN B 1 175 ? 8.453 -10.305 -24.344 1 88.56 175 ASN B CA 1
ATOM 5093 C C . ASN B 1 175 ? 7.316 -10.68 -25.297 1 88.56 175 ASN B C 1
ATOM 5095 O O . ASN B 1 175 ? 6.961 -11.852 -25.406 1 88.56 175 ASN B O 1
ATOM 5099 N N . ILE B 1 176 ? 6.797 -9.695 -25.922 1 90.88 176 ILE B N 1
ATOM 5100 C CA . ILE B 1 176 ? 5.762 -9.961 -26.906 1 90.88 176 ILE B CA 1
ATOM 5101 C C . ILE B 1 176 ? 6.355 -10.75 -28.078 1 90.88 176 ILE B C 1
ATOM 5103 O O . ILE B 1 176 ? 5.75 -11.719 -28.547 1 90.88 176 ILE B O 1
ATOM 5107 N N . LEU B 1 177 ? 7.523 -10.398 -28.5 1 89.44 177 LEU B N 1
ATOM 5108 C CA . LEU B 1 177 ? 8.203 -11.07 -29.609 1 89.44 177 LEU B CA 1
ATOM 5109 C C . LEU B 1 177 ? 8.578 -12.492 -29.234 1 89.44 177 LEU B C 1
ATOM 5111 O O . LEU B 1 177 ? 8.422 -13.422 -30.031 1 89.44 177 LEU B O 1
ATOM 5115 N N . LEU B 1 178 ? 9.078 -12.711 -28.047 1 86.81 178 LEU B N 1
ATOM 5116 C CA . LEU B 1 178 ? 9.445 -14.047 -27.594 1 86.81 178 LEU B CA 1
ATOM 5117 C C . LEU B 1 178 ? 8.219 -14.945 -27.5 1 86.81 178 LEU B C 1
ATOM 5119 O O . LEU B 1 178 ? 8.273 -16.125 -27.859 1 86.81 178 LEU B O 1
ATOM 5123 N N . LEU B 1 179 ? 7.141 -14.398 -26.953 1 88.12 179 LEU B N 1
ATOM 5124 C CA . LEU B 1 179 ? 5.898 -15.164 -26.859 1 88.12 179 LEU B CA 1
ATOM 5125 C C . LEU B 1 179 ? 5.391 -15.547 -28.234 1 88.12 179 LEU B C 1
ATOM 5127 O O . LEU B 1 179 ? 4.961 -16.688 -28.453 1 88.12 179 LEU B O 1
ATOM 5131 N N . ALA B 1 180 ? 5.445 -14.633 -29.188 1 88.06 180 ALA B N 1
ATOM 5132 C CA . ALA B 1 180 ? 5.004 -14.891 -30.562 1 88.06 180 ALA B CA 1
ATOM 5133 C C . ALA B 1 180 ? 5.867 -15.953 -31.219 1 88.06 180 ALA B C 1
ATOM 5135 O O . ALA B 1 180 ? 5.355 -16.844 -31.906 1 88.06 180 ALA B O 1
ATOM 5136 N N . ALA B 1 181 ? 7.137 -15.883 -31.031 1 83.94 181 ALA B N 1
ATOM 5137 C CA . ALA B 1 181 ? 8.062 -16.859 -31.609 1 83.94 181 ALA B CA 1
ATOM 5138 C C . ALA B 1 181 ? 7.805 -18.25 -31.031 1 83.94 181 ALA B C 1
ATOM 5140 O O . ALA B 1 181 ? 7.746 -19.234 -31.781 1 83.94 181 ALA B O 1
ATOM 5141 N N . LYS B 1 182 ? 7.633 -18.344 -29.734 1 81.94 182 LYS B N 1
ATOM 5142 C CA . LYS B 1 182 ? 7.355 -19.625 -29.109 1 81.94 182 LYS B CA 1
ATOM 5143 C C . LYS B 1 182 ? 5.973 -20.141 -29.484 1 81.94 182 LYS B C 1
ATOM 5145 O O . LYS B 1 182 ? 5.766 -21.359 -29.609 1 81.94 182 LYS B O 1
ATOM 5150 N N . GLY B 1 183 ? 5.055 -19.172 -29.594 1 82.81 183 GLY B N 1
ATOM 5151 C CA . GLY B 1 183 ? 3.725 -19.547 -30.031 1 82.81 183 GLY B CA 1
ATOM 5152 C C . GLY B 1 183 ? 3.707 -20.172 -31.422 1 82.81 183 GLY B C 1
ATOM 5153 O O . GLY B 1 183 ? 3.051 -21.188 -31.641 1 82.81 183 GLY B O 1
ATOM 5154 N N . PHE B 1 184 ? 4.473 -19.641 -32.312 1 82.62 184 PHE B N 1
ATOM 5155 C CA . PHE B 1 184 ? 4.586 -20.172 -33.656 1 82.62 184 PHE B CA 1
ATOM 5156 C C . PHE B 1 184 ? 5.273 -21.531 -33.656 1 82.62 184 PHE B C 1
ATOM 5158 O O . PHE B 1 184 ? 4.863 -22.438 -34.375 1 82.62 184 PHE B O 1
ATOM 5165 N N . ALA B 1 185 ? 6.262 -21.688 -32.844 1 77.38 185 ALA B N 1
ATOM 5166 C CA . ALA B 1 185 ? 6.984 -22.953 -32.75 1 77.38 185 ALA B CA 1
ATOM 5167 C C . ALA B 1 185 ? 6.109 -24.047 -32.125 1 77.38 185 ALA B C 1
ATOM 5169 O O . ALA B 1 185 ? 6.168 -25.203 -32.531 1 77.38 185 ALA B O 1
ATOM 5170 N N . ALA B 1 186 ? 5.344 -23.688 -31.188 1 76.69 186 ALA B N 1
ATOM 5171 C CA . ALA B 1 186 ? 4.484 -24.656 -30.484 1 76.69 186 ALA B CA 1
ATOM 5172 C C . ALA B 1 186 ? 3.389 -25.172 -31.406 1 76.69 186 ALA B C 1
ATOM 5174 O O . ALA B 1 186 ? 3.006 -26.344 -31.328 1 76.69 186 ALA B O 1
ATOM 5175 N N . ILE B 1 187 ? 2.85 -24.344 -32.25 1 76.31 187 ILE B N 1
ATOM 5176 C CA . ILE B 1 187 ? 1.798 -24.75 -33.188 1 76.31 187 ILE B CA 1
ATOM 5177 C C . ILE B 1 187 ? 2.359 -25.75 -34.188 1 76.31 187 ILE B C 1
ATOM 5179 O O . ILE B 1 187 ? 1.69 -26.719 -34.562 1 76.31 187 ILE B O 1
ATOM 5183 N N . TYR B 1 188 ? 3.609 -25.609 -34.469 1 74.19 188 TYR B N 1
ATOM 5184 C CA . TYR B 1 188 ? 4.203 -26.453 -35.5 1 74.19 188 TYR B CA 1
ATOM 5185 C C . TYR B 1 188 ? 4.766 -27.734 -34.875 1 74.19 188 TYR B C 1
ATOM 5187 O O . TYR B 1 188 ? 4.797 -28.781 -35.531 1 74.19 188 TYR B O 1
ATOM 5195 N N . SER B 1 189 ? 5.25 -27.781 -33.656 1 66.69 189 SER B N 1
ATOM 5196 C CA . SER B 1 189 ? 5.93 -28.953 -33.094 1 66.69 189 SER B CA 1
ATOM 5197 C C . SER B 1 189 ? 5.004 -29.734 -32.188 1 66.69 189 SER B C 1
ATOM 5199 O O . SER B 1 189 ? 5.242 -30.922 -31.922 1 66.69 189 SER B O 1
ATOM 5201 N N . ASN B 1 190 ? 3.869 -29.391 -31.969 1 60.44 190 ASN B N 1
ATOM 5202 C CA . ASN B 1 190 ? 2.891 -30 -31.078 1 60.44 190 ASN B CA 1
ATOM 5203 C C . ASN B 1 190 ? 3.559 -30.625 -29.859 1 60.44 190 ASN B C 1
ATOM 5205 O O . ASN B 1 190 ? 3.125 -31.672 -29.375 1 60.44 190 ASN B O 1
ATOM 5209 N N . SER B 1 191 ? 4.742 -30.188 -29.406 1 64.94 191 SER B N 1
ATOM 5210 C CA . SER B 1 191 ? 5.434 -30.734 -28.25 1 64.94 191 SER B CA 1
ATOM 5211 C C . SER B 1 191 ? 4.914 -30.109 -26.953 1 64.94 191 SER B C 1
ATOM 5213 O O . SER B 1 191 ? 4.656 -28.906 -26.891 1 64.94 191 SER B O 1
ATOM 5215 N N . LEU B 1 192 ? 4.602 -30.938 -25.969 1 63.94 192 LEU B N 1
ATOM 5216 C CA . LEU B 1 192 ? 4.141 -30.516 -24.641 1 63.94 192 LEU B CA 1
ATOM 5217 C C . LEU B 1 192 ? 5.152 -29.578 -23.984 1 63.94 192 LEU B C 1
ATOM 5219 O O . LEU B 1 192 ? 4.773 -28.656 -23.266 1 63.94 192 LEU B O 1
ATOM 5223 N N . SER B 1 193 ? 6.406 -29.844 -24.328 1 65.69 193 SER B N 1
ATOM 5224 C CA . SER B 1 193 ? 7.453 -29.016 -23.734 1 65.69 193 SER B CA 1
ATOM 5225 C C . SER B 1 193 ? 7.391 -27.578 -24.25 1 65.69 193 SER B C 1
ATOM 5227 O O . SER B 1 193 ? 7.59 -26.625 -23.5 1 65.69 193 SER B O 1
ATOM 5229 N N . LEU B 1 194 ? 6.922 -27.469 -25.516 1 71 194 LEU B N 1
ATOM 5230 C CA . LEU B 1 194 ? 6.836 -26.141 -26.109 1 71 194 LEU B CA 1
ATOM 5231 C C . LEU B 1 194 ? 5.621 -25.375 -25.594 1 71 194 LEU B C 1
ATOM 5233 O O . LEU B 1 194 ? 5.672 -24.156 -25.406 1 71 194 LEU B O 1
ATOM 5237 N N . ILE B 1 195 ? 4.664 -26.094 -25.312 1 70.06 195 ILE B N 1
ATOM 5238 C CA . ILE B 1 195 ? 3.465 -25.484 -24.75 1 70.06 195 ILE B CA 1
ATOM 5239 C C . ILE B 1 195 ? 3.752 -24.984 -23.328 1 70.06 195 ILE B C 1
ATOM 5241 O O . ILE B 1 195 ? 3.322 -23.891 -22.953 1 70.06 195 ILE B O 1
ATOM 5245 N N . ALA B 1 196 ? 4.484 -25.812 -22.578 1 66.81 196 ALA B N 1
ATOM 5246 C CA . ALA B 1 196 ? 4.871 -25.391 -21.234 1 66.81 196 ALA B CA 1
ATOM 5247 C C . ALA B 1 196 ? 5.723 -24.125 -21.281 1 66.81 196 ALA B C 1
ATOM 5249 O O . ALA B 1 196 ? 5.555 -23.219 -20.453 1 66.81 196 ALA B O 1
ATOM 5250 N N . SER B 1 197 ? 6.523 -24.078 -22.25 1 72.88 197 SER B N 1
ATOM 5251 C CA . SER B 1 197 ? 7.387 -22.906 -22.422 1 72.88 197 SER B CA 1
ATOM 5252 C C . SER B 1 197 ? 6.582 -21.688 -22.844 1 72.88 197 SER B C 1
ATOM 5254 O O . SER B 1 197 ? 6.926 -20.547 -22.469 1 72.88 197 SER B O 1
ATOM 5256 N N . LEU B 1 198 ? 5.543 -21.922 -23.594 1 77.25 198 LEU B N 1
ATOM 5257 C CA . LEU B 1 198 ? 4.66 -20.844 -24.016 1 77.25 198 LEU B CA 1
ATOM 5258 C C . LEU B 1 198 ? 3.951 -20.234 -22.812 1 77.25 198 LEU B C 1
ATOM 5260 O O . LEU B 1 198 ? 3.82 -19.016 -22.719 1 77.25 198 LEU B O 1
ATOM 5264 N N . VAL B 1 199 ? 3.561 -21.031 -21.922 1 73.94 199 VAL B N 1
ATOM 5265 C CA . VAL B 1 199 ? 2.877 -20.562 -20.719 1 73.94 199 VAL B CA 1
ATOM 5266 C C . VAL B 1 199 ? 3.83 -19.719 -19.875 1 73.94 199 VAL B C 1
ATOM 5268 O O . VAL B 1 199 ? 3.441 -18.672 -19.344 1 73.94 199 VAL B O 1
ATOM 5271 N N . ASP B 1 200 ? 4.957 -20.203 -19.828 1 73.94 200 ASP B N 1
ATOM 5272 C CA . ASP B 1 200 ? 5.973 -19.453 -19.078 1 73.94 200 ASP B CA 1
ATOM 5273 C C . ASP B 1 200 ? 6.184 -18.062 -19.672 1 73.94 200 ASP B C 1
ATOM 5275 O O . ASP B 1 200 ? 6.227 -17.078 -18.938 1 73.94 200 ASP B O 1
ATOM 5279 N N . SER B 1 201 ? 6.25 -18.094 -20.969 1 84.31 201 SER B N 1
ATOM 5280 C CA . SER B 1 201 ? 6.434 -16.812 -21.656 1 84.31 201 SER B CA 1
ATOM 5281 C C . SER B 1 201 ? 5.219 -15.914 -21.484 1 84.31 201 SER B C 1
ATOM 5283 O O . SER B 1 201 ? 5.348 -14.688 -21.422 1 84.31 201 SER B O 1
ATOM 5285 N N . ALA B 1 202 ? 4.102 -16.516 -21.406 1 84.12 202 ALA B N 1
ATOM 5286 C CA . ALA B 1 202 ? 2.885 -15.742 -21.172 1 84.12 202 ALA B CA 1
ATOM 5287 C C . ALA B 1 202 ? 2.9 -15.102 -19.781 1 84.12 202 ALA B C 1
ATOM 5289 O O . ALA B 1 202 ? 2.459 -13.961 -19.609 1 84.12 202 ALA B O 1
ATOM 5290 N N . LEU B 1 203 ? 3.377 -15.836 -18.891 1 79.5 203 LEU B N 1
ATOM 5291 C CA . LEU B 1 203 ? 3.484 -15.312 -17.547 1 79.5 203 LEU B CA 1
ATOM 5292 C C . LEU B 1 203 ? 4.48 -14.164 -17.484 1 79.5 203 LEU B C 1
ATOM 5294 O O . LEU B 1 203 ? 4.254 -13.172 -16.781 1 79.5 203 LEU B O 1
ATOM 5298 N N . ASP B 1 204 ? 5.504 -14.336 -18.25 1 85.19 204 ASP B N 1
ATOM 5299 C CA . ASP B 1 204 ? 6.496 -13.266 -18.328 1 85.19 204 ASP B CA 1
ATOM 5300 C C . ASP B 1 204 ? 5.871 -11.984 -18.875 1 85.19 204 ASP B C 1
ATOM 5302 O O . ASP B 1 204 ? 6.098 -10.898 -18.328 1 85.19 204 ASP B O 1
ATOM 5306 N N . LEU B 1 205 ? 5.148 -12.203 -19.891 1 88.25 205 LEU B N 1
ATOM 5307 C CA . LEU B 1 205 ? 4.492 -11.055 -20.5 1 88.25 205 LEU B CA 1
ATOM 5308 C C . LEU B 1 205 ? 3.504 -10.414 -19.516 1 88.25 205 LEU B C 1
ATOM 5310 O O . LEU B 1 205 ? 3.42 -9.188 -19.438 1 88.25 205 LEU B O 1
ATOM 5314 N N . LEU B 1 206 ? 2.83 -11.219 -18.812 1 85.62 206 LEU B N 1
ATOM 5315 C CA . LEU B 1 206 ? 1.877 -10.703 -17.844 1 85.62 206 LEU B CA 1
ATOM 5316 C C . LEU B 1 206 ? 2.582 -9.859 -16.781 1 85.62 206 LEU B C 1
ATOM 5318 O O . LEU B 1 206 ? 2.111 -8.773 -16.438 1 85.62 206 LEU B O 1
ATOM 5322 N N . CYS B 1 207 ? 3.652 -10.336 -16.297 1 86.38 207 CYS B N 1
ATOM 5323 C CA . CYS B 1 207 ? 4.41 -9.625 -15.273 1 86.38 207 CYS B CA 1
ATOM 5324 C C . CYS B 1 207 ? 4.887 -8.273 -15.805 1 86.38 207 CYS B C 1
ATOM 5326 O O . CYS B 1 207 ? 4.773 -7.258 -15.117 1 86.38 207 CYS B O 1
ATOM 5328 N N . THR B 1 208 ? 5.344 -8.312 -17.062 1 88.38 208 THR B N 1
ATOM 5329 C CA . THR B 1 208 ? 5.824 -7.074 -17.656 1 88.38 208 THR B CA 1
ATOM 5330 C C . THR B 1 208 ? 4.672 -6.102 -17.891 1 88.38 208 THR B C 1
ATOM 5332 O O . THR B 1 208 ? 4.828 -4.891 -17.719 1 88.38 208 THR B O 1
ATOM 5335 N N . LEU B 1 209 ? 3.562 -6.668 -18.219 1 89.88 209 LEU B N 1
ATOM 5336 C CA . LEU B 1 209 ? 2.395 -5.824 -18.469 1 89.88 209 LEU B CA 1
ATOM 5337 C C . LEU B 1 209 ? 1.917 -5.176 -17.172 1 89.88 209 LEU B C 1
ATOM 5339 O O . LEU B 1 209 ? 1.425 -4.043 -17.188 1 89.88 209 LEU B O 1
ATOM 5343 N N . ILE B 1 210 ? 2.078 -5.852 -16.125 1 87.88 210 ILE B N 1
ATOM 5344 C CA . ILE B 1 210 ? 1.685 -5.309 -14.836 1 87.88 210 ILE B CA 1
ATOM 5345 C C . ILE B 1 210 ? 2.549 -4.094 -14.5 1 87.88 210 ILE B C 1
ATOM 5347 O O . ILE B 1 210 ? 2.033 -3.045 -14.109 1 87.88 210 ILE B O 1
ATOM 5351 N N . ILE B 1 211 ? 3.854 -4.238 -14.703 1 87.44 211 ILE B N 1
ATOM 5352 C CA . ILE B 1 211 ? 4.77 -3.143 -14.406 1 87.44 211 ILE B CA 1
ATOM 5353 C C . ILE B 1 211 ? 4.52 -1.988 -15.375 1 87.44 211 ILE B C 1
ATOM 5355 O O . ILE B 1 211 ? 4.527 -0.822 -14.977 1 87.44 211 ILE B O 1
ATOM 5359 N N . TRP B 1 212 ? 4.242 -2.363 -16.641 1 89.19 212 TRP B N 1
ATOM 5360 C CA . TRP B 1 212 ? 3.979 -1.351 -17.656 1 89.19 212 TRP B CA 1
ATOM 5361 C C . TRP B 1 212 ? 2.689 -0.595 -17.344 1 89.19 212 TRP B C 1
ATOM 5363 O O . TRP B 1 212 ? 2.648 0.635 -17.438 1 89.19 212 TRP B O 1
ATOM 5373 N N . THR B 1 213 ? 1.683 -1.258 -16.984 1 87.19 213 THR B N 1
ATOM 5374 C CA . THR B 1 213 ? 0.395 -0.638 -16.703 1 87.19 213 THR B CA 1
ATOM 5375 C C . THR B 1 213 ? 0.494 0.256 -15.461 1 87.19 213 THR B C 1
ATOM 5377 O O . THR B 1 213 ? -0.076 1.349 -15.438 1 87.19 213 THR B O 1
ATOM 5380 N N . THR B 1 214 ? 1.163 -0.192 -14.445 1 85.31 214 THR B N 1
ATOM 5381 C CA . THR B 1 214 ? 1.318 0.604 -13.234 1 85.31 214 THR B CA 1
ATOM 5382 C C . THR B 1 214 ? 2.109 1.877 -13.523 1 85.31 214 THR B C 1
ATOM 5384 O O . THR B 1 214 ? 1.78 2.947 -13.008 1 85.31 214 THR B O 1
ATOM 5387 N N . ASN B 1 215 ? 3.129 1.765 -14.344 1 83.62 215 ASN B N 1
ATOM 5388 C CA . ASN B 1 215 ? 3.91 2.939 -14.719 1 83.62 215 ASN B CA 1
ATOM 5389 C C . ASN B 1 215 ? 3.086 3.924 -15.539 1 83.62 215 ASN B C 1
ATOM 5391 O O . ASN B 1 215 ? 3.195 5.137 -15.359 1 83.62 215 ASN B O 1
ATOM 5395 N N . LYS B 1 216 ? 2.254 3.41 -16.375 1 84.12 216 LYS B N 1
ATOM 5396 C CA . LYS B 1 216 ? 1.417 4.25 -17.219 1 84.12 216 LYS B CA 1
ATOM 5397 C C . LYS B 1 216 ? 0.337 4.953 -16.406 1 84.12 216 LYS B C 1
ATOM 5399 O O . LYS B 1 216 ? 0.036 6.125 -16.641 1 84.12 216 LYS B O 1
ATOM 5404 N N . LEU B 1 217 ? -0.154 4.324 -15.492 1 77.88 217 LEU B N 1
ATOM 5405 C CA . LEU B 1 217 ? -1.213 4.879 -14.656 1 77.88 217 LEU B CA 1
ATOM 5406 C C . LEU B 1 217 ? -0.674 5.992 -13.766 1 77.88 217 LEU B C 1
ATOM 5408 O O . LEU B 1 217 ? -1.374 6.973 -13.5 1 77.88 217 LEU B O 1
ATOM 5412 N N . VAL B 1 218 ? 0.514 5.891 -13.336 1 74.5 218 VAL B N 1
ATOM 5413 C CA . VAL B 1 218 ? 1.134 6.922 -12.508 1 74.5 218 VAL B CA 1
ATOM 5414 C C . VAL B 1 218 ? 1.35 8.188 -13.344 1 74.5 218 VAL B C 1
ATOM 5416 O O . VAL B 1 218 ? 1.228 9.297 -12.828 1 74.5 218 VAL B O 1
ATOM 5419 N N . GLY B 1 219 ? 1.571 8.008 -14.617 1 68.12 219 GLY B N 1
ATOM 5420 C CA . GLY B 1 219 ? 1.854 9.141 -15.484 1 68.12 219 GLY B CA 1
ATOM 5421 C C . GLY B 1 219 ? 0.603 9.797 -16.031 1 68.12 219 GLY B C 1
ATOM 5422 O O . GLY B 1 219 ? 0.63 10.961 -16.438 1 68.12 219 GLY B O 1
ATOM 5423 N N . TRP B 1 220 ? -0.508 9.07 -16.062 1 63.53 220 TRP B N 1
ATOM 5424 C CA . TRP B 1 220 ? -1.722 9.586 -16.688 1 63.53 220 TRP B CA 1
ATOM 5425 C C . TRP B 1 220 ? -2.377 10.648 -15.812 1 63.53 220 TRP B C 1
ATOM 5427 O O . TRP B 1 220 ? -2.594 10.43 -14.617 1 63.53 220 TRP B O 1
ATOM 5437 N N . ARG B 1 221 ? -2.225 11.836 -16.141 1 57.34 221 ARG B N 1
ATOM 5438 C CA . ARG B 1 221 ? -2.771 13 -15.453 1 57.34 221 ARG B CA 1
ATOM 5439 C C . ARG B 1 221 ? -4.215 13.258 -15.867 1 57.34 221 ARG B C 1
ATOM 5441 O O . ARG B 1 221 ? -4.496 14.219 -16.594 1 57.34 221 ARG B O 1
ATOM 5448 N N . LEU B 1 222 ? -4.98 12.289 -15.914 1 54.53 222 LEU B N 1
ATOM 5449 C CA . LEU B 1 222 ? -6.367 12.5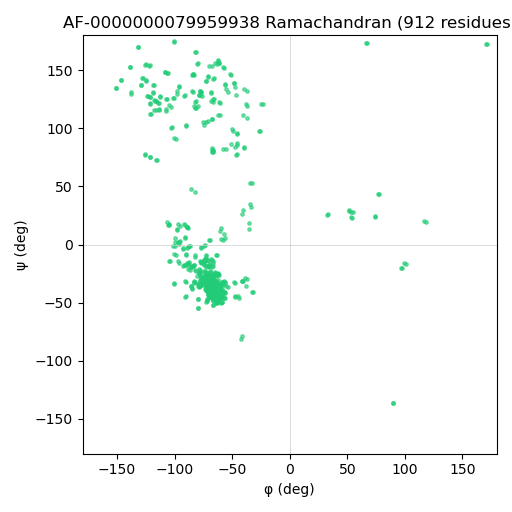78 -16.25 1 54.53 222 LEU B CA 1
ATOM 5450 C C . LEU B 1 222 ? -7.113 13.172 -15.062 1 54.53 222 LEU B C 1
ATOM 5452 O O . LEU B 1 222 ? -6.898 12.75 -13.922 1 54.53 222 LEU B O 1
ATOM 5456 N N . ALA B 1 223 ? -7.707 14.234 -15.273 1 55.91 223 ALA B N 1
ATOM 5457 C CA . ALA B 1 223 ? -8.5 14.945 -14.266 1 55.91 223 ALA B CA 1
ATOM 5458 C C . ALA B 1 223 ? -9.398 13.977 -13.5 1 55.91 223 ALA B C 1
ATOM 5460 O O . ALA B 1 223 ? -9.539 14.102 -12.273 1 55.91 223 ALA B O 1
ATOM 5461 N N . LYS B 1 224 ? -10.016 13.125 -14.141 1 58 224 LYS B N 1
ATOM 5462 C CA . LYS B 1 224 ? -10.945 12.203 -13.5 1 58 224 LYS B CA 1
ATOM 5463 C C . LYS B 1 224 ? -10.219 11.297 -12.508 1 58 224 LYS B C 1
ATOM 5465 O O . LYS B 1 224 ? -10.75 10.992 -11.438 1 58 224 LYS B O 1
ATOM 5470 N N . LEU B 1 225 ? -9.047 11.031 -12.859 1 59.66 225 LEU B N 1
ATOM 5471 C CA . LEU B 1 225 ? -8.266 10.164 -11.984 1 59.66 225 LEU B CA 1
ATOM 5472 C C . LEU B 1 225 ? -7.797 10.922 -10.742 1 59.66 225 LEU B C 1
ATOM 5474 O O . LEU B 1 225 ? -7.688 10.344 -9.664 1 59.66 225 LEU B O 1
ATOM 5478 N N . LYS B 1 226 ? -7.746 12.227 -10.922 1 63.62 226 LYS B N 1
ATOM 5479 C CA . LYS B 1 226 ? -7.336 13.055 -9.789 1 63.62 226 LYS B CA 1
ATOM 5480 C C . LYS B 1 226 ? -8.414 13.094 -8.719 1 63.62 226 LYS B C 1
ATOM 5482 O O . LYS B 1 226 ? -8.117 13.156 -7.523 1 63.62 226 LYS B O 1
ATOM 5487 N N . LYS B 1 227 ? -9.625 13.062 -9.195 1 68.06 227 LYS B N 1
ATOM 5488 C CA . LYS B 1 227 ? -10.727 13.117 -8.234 1 68.06 227 LYS B CA 1
ATOM 5489 C C . LYS B 1 227 ? -10.898 11.773 -7.527 1 68.06 227 LYS B C 1
ATOM 5491 O O . LYS B 1 227 ? -11.172 11.734 -6.328 1 68.06 227 LYS B O 1
ATOM 5496 N N . LYS B 1 228 ? -10.578 10.789 -8.273 1 70.88 228 LYS B N 1
ATOM 5497 C CA . LYS B 1 228 ? -10.766 9.453 -7.707 1 70.88 228 LYS B CA 1
ATOM 5498 C C . LYS B 1 228 ? -9.586 9.055 -6.828 1 70.88 228 LYS B C 1
ATOM 5500 O O . LYS B 1 228 ? -9.758 8.383 -5.809 1 70.88 228 LYS B O 1
ATOM 5505 N N . PHE B 1 229 ? -8.43 9.57 -7.25 1 70.94 229 PHE B N 1
ATOM 5506 C CA . PHE B 1 229 ? -7.223 9.266 -6.492 1 70.94 229 PHE B CA 1
ATOM 5507 C C . PHE B 1 229 ? -6.5 10.547 -6.09 1 70.94 229 PHE B C 1
ATOM 5509 O O . PHE B 1 229 ? -5.5 10.922 -6.707 1 70.94 229 PHE B O 1
ATOM 5516 N N . PRO B 1 230 ? -7.051 11.086 -5.145 1 65.5 230 PRO B N 1
ATOM 5517 C CA . PRO B 1 230 ? -6.488 12.391 -4.77 1 65.5 230 PRO B CA 1
ATOM 5518 C C . PRO B 1 230 ? -5.016 12.305 -4.367 1 65.5 230 PRO B C 1
ATOM 5520 O O . PRO B 1 230 ? -4.258 13.25 -4.594 1 65.5 230 PRO B O 1
ATOM 5523 N N . VAL B 1 231 ? -4.738 11.172 -3.709 1 67.88 231 VAL B N 1
ATOM 5524 C CA . VAL B 1 231 ? -3.365 11.078 -3.223 1 67.88 231 VAL B CA 1
ATOM 5525 C C . VAL B 1 231 ? -2.832 9.664 -3.459 1 67.88 231 VAL B C 1
ATOM 5527 O O . VAL B 1 231 ? -3.6 8.703 -3.477 1 67.88 231 VAL B O 1
ATOM 5530 N N . GLY B 1 232 ? -1.675 9.516 -4.047 1 62.09 232 GLY B N 1
ATOM 5531 C CA . GLY B 1 232 ? -1.057 8.211 -3.863 1 62.09 232 GLY B CA 1
ATOM 5532 C C . GLY B 1 232 ? -0.856 7.453 -5.164 1 62.09 232 GLY B C 1
ATOM 5533 O O . GLY B 1 232 ? -0.894 6.223 -5.188 1 62.09 232 GLY B O 1
ATOM 5534 N N . ARG B 1 233 ? -0.858 8.055 -6.27 1 73.31 233 ARG B N 1
ATOM 5535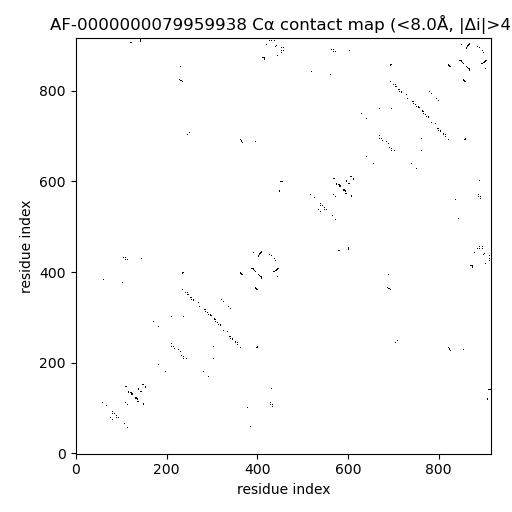 C CA . ARG B 1 233 ? -0.651 7.332 -7.52 1 73.31 233 ARG B CA 1
ATOM 5536 C C . ARG B 1 233 ? 0.75 6.734 -7.578 1 73.31 233 ARG B C 1
ATOM 5538 O O . ARG B 1 233 ? 0.968 5.715 -8.242 1 73.31 233 ARG B O 1
ATOM 5545 N N . ARG B 1 234 ? 1.609 7.352 -6.863 1 77.75 234 ARG B N 1
ATOM 5546 C CA . ARG B 1 234 ? 2.977 6.84 -6.852 1 77.75 234 ARG B CA 1
ATOM 5547 C C . ARG B 1 234 ? 3.061 5.516 -6.098 1 77.75 234 ARG B C 1
ATOM 5549 O O . ARG B 1 234 ? 4.02 4.762 -6.266 1 77.75 234 ARG B O 1
ATOM 5556 N N . ARG B 1 235 ? 2.025 5.238 -5.398 1 84.06 235 ARG B N 1
ATOM 5557 C CA . ARG B 1 235 ? 2.01 4 -4.625 1 84.06 235 ARG B CA 1
ATOM 5558 C C . ARG B 1 235 ? 1.718 2.801 -5.523 1 84.06 235 ARG B C 1
ATOM 5560 O O . ARG B 1 235 ? 1.939 1.654 -5.129 1 84.06 235 ARG B O 1
ATOM 5567 N N . LEU B 1 236 ? 1.254 3.074 -6.699 1 84.56 236 LEU B N 1
ATOM 5568 C CA . LEU B 1 236 ? 0.94 1.99 -7.621 1 84.56 236 LEU B CA 1
ATOM 5569 C C . LEU B 1 236 ? 2.209 1.276 -8.07 1 84.56 236 LEU B C 1
ATOM 5571 O O . LEU B 1 236 ? 2.178 0.085 -8.391 1 84.56 236 LEU B O 1
ATOM 5575 N N . GLU B 1 237 ? 3.285 2.004 -8.055 1 85.69 237 GLU B N 1
ATOM 5576 C CA . GLU B 1 237 ? 4.543 1.422 -8.523 1 85.69 237 GLU B CA 1
ATOM 5577 C C . GLU B 1 237 ? 5.008 0.303 -7.594 1 85.69 237 GLU B C 1
ATOM 5579 O O . GLU B 1 237 ? 5.195 -0.834 -8.031 1 85.69 237 GLU B O 1
ATOM 5584 N N . PRO B 1 238 ? 5.094 0.523 -6.309 1 87.56 238 PRO B N 1
ATOM 5585 C CA . PRO B 1 238 ? 5.48 -0.573 -5.418 1 87.56 238 PRO B CA 1
ATOM 5586 C C . PRO B 1 238 ? 4.438 -1.687 -5.363 1 87.56 238 PRO B C 1
ATOM 5588 O O . PRO B 1 238 ? 4.785 -2.852 -5.148 1 87.56 238 PRO B O 1
ATOM 5591 N N . ILE B 1 239 ? 3.195 -1.393 -5.531 1 89.25 239 ILE B N 1
ATOM 5592 C CA . ILE B 1 239 ? 2.152 -2.41 -5.547 1 89.25 239 ILE B CA 1
ATOM 5593 C C . ILE B 1 239 ? 2.334 -3.316 -6.766 1 89.25 239 ILE B C 1
ATOM 5595 O O . ILE B 1 239 ? 2.168 -4.535 -6.672 1 89.25 239 ILE B O 1
ATOM 5599 N N . GLY B 1 240 ? 2.631 -2.658 -7.891 1 89.19 240 GLY B N 1
ATOM 5600 C CA . GLY B 1 240 ? 2.912 -3.451 -9.078 1 89.19 240 GLY B CA 1
ATOM 5601 C C . GLY B 1 240 ? 4.07 -4.41 -8.891 1 89.19 240 GLY B C 1
ATOM 5602 O O . GLY B 1 240 ? 4.004 -5.566 -9.32 1 89.19 240 GLY B O 1
ATOM 5603 N N . ILE B 1 241 ? 5.117 -3.963 -8.258 1 91.31 241 ILE B N 1
ATOM 5604 C CA . ILE B 1 241 ? 6.289 -4.793 -8.008 1 91.31 241 ILE B CA 1
ATOM 5605 C C . ILE B 1 241 ? 5.93 -5.914 -7.031 1 91.31 241 ILE B C 1
ATOM 5607 O O . ILE B 1 241 ? 6.41 -7.039 -7.168 1 91.31 241 ILE B O 1
ATOM 5611 N N . LEU B 1 242 ? 5.062 -5.57 -6.117 1 91.31 242 LEU B N 1
ATOM 5612 C CA . LEU B 1 242 ? 4.605 -6.566 -5.152 1 91.31 242 LEU B CA 1
ATOM 5613 C C . LEU B 1 242 ? 3.84 -7.684 -5.852 1 91.31 242 LEU B C 1
ATOM 5615 O O . LEU B 1 242 ? 4.117 -8.867 -5.625 1 91.31 242 LEU B O 1
ATOM 5619 N N . VAL B 1 243 ? 2.904 -7.301 -6.664 1 91 243 VAL B N 1
ATOM 5620 C CA . VAL B 1 243 ? 2.117 -8.273 -7.414 1 91 243 VAL B CA 1
ATOM 5621 C C . VAL B 1 243 ? 3.043 -9.133 -8.273 1 91 243 VAL B C 1
ATOM 5623 O O . VAL B 1 243 ? 2.926 -10.367 -8.289 1 91 243 VAL B O 1
ATOM 5626 N N . PHE B 1 244 ? 3.926 -8.461 -8.898 1 89.69 244 PHE B N 1
ATOM 5627 C CA . PHE B 1 244 ? 4.914 -9.133 -9.742 1 89.69 244 PHE B CA 1
ATOM 5628 C C . PHE B 1 244 ? 5.727 -10.125 -8.922 1 89.69 244 PHE B C 1
ATOM 5630 O O . PHE B 1 244 ? 5.914 -11.273 -9.344 1 89.69 244 PHE B O 1
ATOM 5637 N N . SER B 1 245 ? 6.219 -9.734 -7.855 1 91.69 245 SER B N 1
ATOM 5638 C CA . SER B 1 245 ? 7.07 -10.57 -7.02 1 91.69 245 SER B CA 1
ATOM 5639 C C . SER B 1 245 ? 6.312 -11.797 -6.504 1 91.69 245 SER B C 1
ATOM 5641 O O . SER B 1 245 ? 6.852 -12.898 -6.48 1 91.69 245 SER B O 1
ATOM 5643 N N . ILE B 1 246 ? 5.098 -11.617 -6.125 1 90.62 246 ILE B N 1
ATOM 5644 C CA . ILE B 1 246 ? 4.297 -12.719 -5.602 1 90.62 246 ILE B CA 1
ATOM 5645 C C . ILE B 1 246 ? 4.031 -13.734 -6.707 1 90.62 246 ILE B C 1
ATOM 5647 O O . ILE B 1 246 ? 4.117 -14.945 -6.484 1 90.62 246 ILE B O 1
ATOM 5651 N N . ILE B 1 247 ? 3.68 -13.273 -7.848 1 88.62 247 ILE B N 1
ATOM 5652 C CA . ILE B 1 247 ? 3.449 -14.156 -8.992 1 88.62 247 ILE B CA 1
ATOM 5653 C C . ILE B 1 247 ? 4.695 -15 -9.25 1 88.62 247 ILE B C 1
ATOM 5655 O O . ILE B 1 247 ? 4.594 -16.203 -9.492 1 88.62 247 ILE B O 1
ATOM 5659 N N . MET B 1 248 ? 5.859 -14.383 -9.148 1 88.5 248 MET B N 1
ATOM 5660 C CA . MET B 1 248 ? 7.109 -15.094 -9.383 1 88.5 248 MET B CA 1
ATOM 5661 C C . MET B 1 248 ? 7.352 -16.141 -8.312 1 88.5 248 MET B C 1
ATOM 5663 O O . MET B 1 248 ? 7.766 -17.266 -8.617 1 88.5 248 MET B O 1
ATOM 5667 N N . ILE B 1 249 ? 7.051 -15.805 -7.121 1 88.38 249 ILE B N 1
ATOM 5668 C CA . ILE B 1 249 ? 7.266 -16.719 -6.008 1 88.38 249 ILE B CA 1
ATOM 5669 C C . ILE B 1 249 ? 6.363 -17.938 -6.168 1 88.38 249 ILE B C 1
ATOM 5671 O O . ILE B 1 249 ? 6.824 -19.078 -6.047 1 88.38 249 ILE B O 1
ATOM 5675 N N . VAL B 1 250 ? 5.145 -17.734 -6.477 1 86.62 250 VAL B N 1
ATOM 5676 C CA . VAL B 1 250 ? 4.191 -18.844 -6.609 1 86.62 250 VAL B CA 1
ATOM 5677 C C . VAL B 1 250 ? 4.551 -19.688 -7.828 1 86.62 250 VAL B C 1
ATOM 5679 O O . VAL B 1 250 ? 4.473 -20.922 -7.781 1 86.62 250 VAL B O 1
ATOM 5682 N N . SER B 1 251 ? 4.887 -19.078 -8.875 1 85.12 251 SER B N 1
ATOM 5683 C CA . SER B 1 251 ? 5.277 -19.797 -10.086 1 85.12 251 SER B CA 1
ATOM 5684 C C . SER B 1 251 ? 6.461 -20.719 -9.812 1 85.12 251 SER B C 1
ATOM 5686 O O . SER B 1 251 ? 6.473 -21.859 -10.266 1 85.12 251 SER B O 1
ATOM 5688 N N . PHE B 1 252 ? 7.438 -20.281 -9.062 1 86 252 PHE B N 1
ATOM 5689 C CA . PHE B 1 252 ? 8.625 -21.078 -8.812 1 86 252 PHE B CA 1
ATOM 5690 C C . PHE B 1 252 ? 8.367 -22.094 -7.699 1 86 252 PHE B C 1
ATOM 5692 O O . PHE B 1 252 ? 9.07 -23.094 -7.594 1 86 252 PHE B O 1
ATOM 5699 N N . LEU B 1 253 ? 7.375 -21.781 -6.867 1 83.5 253 LEU B N 1
ATOM 5700 C CA . LEU B 1 253 ? 6.938 -22.797 -5.922 1 83.5 253 LEU B CA 1
ATOM 5701 C C . LEU B 1 253 ? 6.324 -24 -6.648 1 83.5 253 LEU B C 1
ATOM 5703 O O . LEU B 1 253 ? 6.516 -25.141 -6.238 1 83.5 253 LEU B O 1
ATOM 5707 N N . GLN B 1 254 ? 5.648 -23.719 -7.684 1 81.94 254 GLN B N 1
ATOM 5708 C CA . GLN B 1 254 ? 5.066 -24.781 -8.492 1 81.94 254 GLN B CA 1
ATOM 5709 C C . GLN B 1 254 ? 6.152 -25.609 -9.18 1 81.94 254 GLN B C 1
ATOM 5711 O O . GLN B 1 254 ? 6.051 -26.828 -9.258 1 81.94 254 GLN B O 1
ATOM 5716 N N . ILE B 1 255 ? 7.117 -24.906 -9.695 1 79.38 255 ILE B N 1
ATOM 5717 C CA . ILE B 1 255 ? 8.227 -25.609 -10.328 1 79.38 255 ILE B CA 1
ATOM 5718 C C . ILE B 1 255 ? 8.953 -26.469 -9.289 1 79.38 255 ILE B C 1
ATOM 5720 O O . ILE B 1 255 ? 9.359 -27.594 -9.586 1 79.38 255 ILE B O 1
ATOM 5724 N N . LEU B 1 256 ? 9.078 -25.922 -8.109 1 80.75 256 LEU B N 1
ATOM 5725 C CA . LEU B 1 256 ? 9.688 -26.672 -7.02 1 80.75 256 LEU B CA 1
ATOM 5726 C C . LEU B 1 256 ? 8.883 -27.922 -6.707 1 80.75 256 LEU B C 1
ATOM 5728 O O . LEU B 1 256 ? 9.461 -29 -6.508 1 80.75 256 LEU B O 1
ATOM 5732 N N . GLN B 1 257 ? 7.617 -27.844 -6.727 1 78.62 257 GLN B N 1
ATOM 5733 C CA . GLN B 1 257 ? 6.742 -28.984 -6.469 1 78.62 257 GLN B CA 1
ATOM 5734 C C . GLN B 1 257 ? 6.883 -30.047 -7.559 1 78.62 257 GLN B C 1
ATOM 5736 O O . GLN B 1 257 ? 6.945 -31.234 -7.266 1 78.62 257 GLN B O 1
ATOM 5741 N N . GLU B 1 258 ? 6.926 -29.609 -8.781 1 75.25 258 GLU B N 1
ATOM 5742 C CA . GLU B 1 258 ? 7.086 -30.547 -9.891 1 75.25 258 GLU B CA 1
ATOM 5743 C C . GLU B 1 258 ? 8.438 -31.234 -9.836 1 75.25 258 GLU B C 1
ATOM 5745 O O . GLU B 1 258 ? 8.539 -32.438 -10.141 1 75.25 258 GLU B O 1
ATOM 5750 N N . SER B 1 259 ? 9.43 -30.469 -9.469 1 76.44 259 SER B N 1
ATOM 5751 C CA . SER B 1 259 ? 10.766 -31.047 -9.391 1 76.44 259 SER B CA 1
ATOM 5752 C C . SER B 1 259 ? 10.859 -32.094 -8.273 1 76.44 259 SER B C 1
ATOM 5754 O O . SER B 1 259 ? 11.523 -33.125 -8.43 1 76.44 259 SER B O 1
ATOM 5756 N N . ILE B 1 260 ? 10.195 -31.844 -7.254 1 73.94 260 ILE B N 1
ATOM 5757 C CA . ILE B 1 260 ? 10.211 -32.781 -6.133 1 73.94 260 ILE B CA 1
ATOM 5758 C C . ILE B 1 260 ? 9.422 -34.031 -6.496 1 73.94 260 ILE B C 1
ATOM 5760 O O . ILE B 1 260 ? 9.812 -35.125 -6.121 1 73.94 260 ILE B O 1
ATOM 5764 N N . GLN B 1 261 ? 8.352 -33.906 -7.211 1 72.25 261 GLN B N 1
ATOM 5765 C CA . GLN B 1 261 ? 7.559 -35.031 -7.652 1 72.25 261 GLN B CA 1
ATOM 5766 C C . GLN B 1 261 ? 8.352 -35.906 -8.617 1 72.25 261 GLN B C 1
ATOM 5768 O O . GLN B 1 261 ? 8.227 -37.125 -8.594 1 72.25 261 GLN B O 1
ATOM 5773 N N . LYS B 1 262 ? 9.164 -35.25 -9.406 1 71.44 262 LYS B N 1
ATOM 5774 C CA . LYS B 1 262 ? 9.977 -36 -10.352 1 71.44 262 LYS B CA 1
ATOM 5775 C C . LYS B 1 262 ? 11.094 -36.75 -9.641 1 71.44 262 LYS B C 1
ATOM 5777 O O . LYS B 1 262 ? 11.57 -37.781 -10.133 1 71.44 262 LYS B O 1
ATOM 5782 N N . LEU B 1 263 ? 11.461 -36.219 -8.555 1 68.38 263 LEU B N 1
ATOM 5783 C CA . LEU B 1 263 ? 12.523 -36.844 -7.789 1 68.38 263 LEU B CA 1
ATOM 5784 C C . LEU B 1 263 ? 12.008 -38.062 -7.027 1 68.38 263 LEU B C 1
ATOM 5786 O O . LEU B 1 263 ? 12.773 -38.969 -6.684 1 68.38 263 LEU B O 1
ATOM 5790 N N . LEU B 1 264 ? 10.656 -38.125 -6.938 1 62.53 264 LEU B N 1
ATOM 5791 C CA . LEU B 1 264 ? 10.078 -39.281 -6.266 1 62.53 264 LEU B CA 1
ATOM 5792 C C . LEU B 1 264 ? 10.094 -40.5 -7.176 1 62.53 264 LEU B C 1
ATOM 5794 O O . LEU B 1 264 ? 10.047 -40.375 -8.398 1 62.53 264 LEU B O 1
ATOM 5798 N N . PRO B 1 265 ? 10.516 -41.625 -6.754 1 56.03 265 PRO B N 1
ATOM 5799 C CA . PRO B 1 265 ? 10.688 -42.844 -7.523 1 56.03 265 PRO B CA 1
ATOM 5800 C C . PRO B 1 265 ? 9.539 -43.094 -8.5 1 56.03 265 PRO B C 1
ATOM 5802 O O . PRO B 1 265 ? 9.742 -43.688 -9.562 1 56.03 265 PRO B O 1
ATOM 5805 N N . SER B 1 266 ? 8.336 -42.719 -8.25 1 50.72 266 SER B N 1
ATOM 5806 C CA . SER B 1 266 ? 7.203 -43.031 -9.109 1 50.72 266 SER B CA 1
ATOM 5807 C C . SER B 1 266 ? 7.035 -42 -10.203 1 50.72 266 SER B C 1
ATOM 5809 O O . SER B 1 266 ? 6.066 -42.031 -10.969 1 50.72 266 SER B O 1
ATOM 5811 N N . GLY B 1 267 ? 7.859 -41 -10.227 1 52.88 267 GLY B N 1
ATOM 5812 C CA . GLY B 1 267 ? 7.684 -39.938 -11.188 1 52.88 267 GLY B CA 1
ATOM 5813 C C . GLY B 1 267 ? 8.297 -40.25 -12.547 1 52.88 267 GLY B C 1
ATOM 5814 O O . GLY B 1 267 ? 9 -41.25 -12.695 1 52.88 267 GLY B O 1
ATOM 5815 N N . ASP B 1 268 ? 7.711 -39.781 -13.68 1 51.09 268 ASP B N 1
ATOM 5816 C CA . ASP B 1 268 ? 8.18 -40 -15.039 1 51.09 268 ASP B CA 1
ATOM 5817 C C . ASP B 1 268 ? 9.672 -39.719 -15.164 1 51.09 268 ASP B C 1
ATOM 5819 O O . ASP B 1 268 ? 10.102 -38.562 -15 1 51.09 268 ASP B O 1
ATOM 5823 N N . HIS B 1 269 ? 10.547 -40.688 -14.828 1 50.16 269 HIS B N 1
ATOM 5824 C CA . HIS B 1 269 ? 12.008 -40.688 -14.875 1 50.16 269 HIS B CA 1
ATOM 5825 C C . HIS B 1 269 ? 12.516 -40.406 -16.281 1 50.16 269 HIS B C 1
ATOM 5827 O O . HIS B 1 269 ? 13.688 -40.625 -16.578 1 50.16 269 HIS B O 1
ATOM 5833 N N . THR B 1 270 ? 11.578 -40.125 -17.188 1 48.59 270 THR B N 1
ATOM 5834 C CA . THR B 1 270 ? 12.117 -40.062 -18.547 1 48.59 270 THR B CA 1
ATOM 5835 C C . THR B 1 270 ? 12.961 -38.781 -18.734 1 48.59 270 THR B C 1
ATOM 5837 O O . THR B 1 270 ? 12.555 -37.688 -18.312 1 48.59 270 THR B O 1
ATOM 5840 N N . THR B 1 271 ? 14.25 -39.031 -18.75 1 49.81 271 THR B N 1
ATOM 5841 C CA . THR B 1 271 ? 15.195 -37.969 -19.141 1 49.81 271 THR B CA 1
ATOM 5842 C C . THR B 1 271 ? 14.641 -37.156 -20.297 1 49.81 271 THR B C 1
ATOM 5844 O O . THR B 1 271 ? 14.32 -37.719 -21.359 1 49.81 271 THR B O 1
ATOM 5847 N N . ALA B 1 272 ? 13.836 -36.188 -20.109 1 52.31 272 ALA B N 1
ATOM 5848 C CA . ALA B 1 272 ? 13.133 -35.375 -21.094 1 52.31 272 ALA B CA 1
ATOM 5849 C C . ALA B 1 272 ? 14.07 -34.938 -22.219 1 52.31 272 ALA B C 1
ATOM 5851 O O . ALA B 1 272 ? 15.102 -34.312 -21.969 1 52.31 272 ALA B O 1
ATOM 5852 N N . THR B 1 273 ? 14.312 -35.75 -23.328 1 56.59 273 THR B N 1
ATOM 5853 C CA . THR B 1 273 ? 15 -35.25 -24.516 1 56.59 273 THR B CA 1
ATOM 5854 C C . THR B 1 273 ? 14.391 -33.938 -24.984 1 56.59 273 THR B C 1
ATOM 5856 O O . THR B 1 273 ? 13.188 -33.844 -25.219 1 56.59 273 THR B O 1
ATOM 5859 N N . LEU B 1 274 ? 15 -32.812 -24.609 1 63.12 274 LEU B N 1
ATOM 5860 C CA . LEU B 1 274 ? 14.531 -31.5 -25.031 1 63.12 274 LEU B CA 1
ATOM 5861 C C . LEU B 1 274 ? 14.578 -31.375 -26.547 1 63.12 274 LEU B C 1
ATOM 5863 O O . LEU B 1 274 ? 15.641 -31.531 -27.156 1 63.12 274 LEU B O 1
ATOM 5867 N N . PRO B 1 275 ? 13.445 -31.312 -27.25 1 70.88 275 PRO B N 1
ATOM 5868 C CA . PRO B 1 275 ? 13.453 -31.047 -28.688 1 70.88 275 PRO B CA 1
ATOM 5869 C C . PRO B 1 275 ? 14.328 -29.859 -29.078 1 70.88 275 PRO B C 1
ATOM 5871 O O . PRO B 1 275 ? 14.508 -28.938 -28.281 1 70.88 275 PRO B O 1
ATOM 5874 N N . PRO B 1 276 ? 15.062 -29.969 -30.156 1 75.31 276 PRO B N 1
ATOM 5875 C CA . PRO B 1 276 ? 15.945 -28.891 -30.609 1 75.31 276 PRO B CA 1
ATOM 5876 C C . PRO B 1 276 ? 15.25 -27.531 -30.625 1 75.31 276 PRO B C 1
ATOM 5878 O O . PRO B 1 276 ? 15.883 -26.5 -30.359 1 75.31 276 PRO B O 1
ATOM 5881 N N . ALA B 1 277 ? 13.984 -27.547 -30.906 1 73.56 277 ALA B N 1
ATOM 5882 C CA . ALA B 1 277 ? 13.25 -26.297 -30.938 1 73.56 277 ALA B CA 1
ATOM 5883 C C . ALA B 1 277 ? 13.188 -25.656 -29.547 1 73.56 277 ALA B C 1
ATOM 5885 O O . ALA B 1 277 ? 13.258 -24.438 -29.406 1 73.56 277 ALA B O 1
ATOM 5886 N N . ALA B 1 278 ? 13.125 -26.594 -28.594 1 71.69 278 ALA B N 1
ATOM 5887 C CA . ALA B 1 278 ? 13.078 -26.094 -27.219 1 71.69 278 ALA B CA 1
ATOM 5888 C C . ALA B 1 278 ? 14.43 -25.516 -26.797 1 71.69 278 ALA B C 1
ATOM 5890 O O . ALA B 1 278 ? 14.484 -24.484 -26.125 1 71.69 278 ALA B O 1
ATOM 5891 N N . ILE B 1 279 ? 15.484 -26.078 -27.297 1 77.38 279 ILE B N 1
ATOM 5892 C CA . ILE B 1 279 ? 16.828 -25.625 -26.969 1 77.38 279 ILE B CA 1
ATOM 5893 C C . ILE B 1 279 ? 17.078 -24.266 -27.594 1 77.38 279 ILE B C 1
ATOM 5895 O O . ILE B 1 279 ? 17.609 -23.359 -26.953 1 77.38 279 ILE B O 1
ATOM 5899 N N . PHE B 1 280 ? 16.609 -24.109 -28.844 1 80 280 PHE B N 1
ATOM 5900 C CA . PHE B 1 280 ? 16.812 -22.844 -29.547 1 80 280 PHE B CA 1
ATOM 5901 C C . PHE B 1 280 ? 16.047 -21.734 -28.859 1 80 280 PHE B C 1
ATOM 5903 O O . PHE B 1 280 ? 16.547 -20.609 -28.734 1 80 280 PHE B O 1
ATOM 5910 N N . SER B 1 281 ? 14.828 -22.062 -28.484 1 78.69 281 SER B N 1
ATOM 5911 C CA . SER B 1 281 ? 14 -21.047 -27.828 1 78.69 281 SER B CA 1
ATOM 5912 C C . SER B 1 281 ? 14.609 -20.609 -26.5 1 78.69 281 SER B C 1
ATOM 5914 O O . SER B 1 281 ? 14.586 -19.422 -26.172 1 78.69 281 SER B O 1
ATOM 5916 N N . MET B 1 282 ? 15.211 -21.547 -25.812 1 81 282 MET B N 1
ATOM 5917 C CA . MET B 1 282 ? 15.797 -21.234 -24.5 1 81 282 MET B CA 1
ATOM 5918 C C . MET B 1 282 ? 17.062 -20.406 -24.672 1 81 282 MET B C 1
ATOM 5920 O O . MET B 1 282 ? 17.297 -19.453 -23.906 1 81 282 MET B O 1
ATOM 5924 N N . VAL B 1 283 ? 17.812 -20.75 -25.656 1 85.44 283 VAL B N 1
ATOM 5925 C CA . VAL B 1 283 ? 19.047 -20 -25.906 1 85.44 283 VAL B CA 1
ATOM 5926 C C . VAL B 1 283 ? 18.719 -18.578 -26.359 1 85.44 283 VAL B C 1
ATOM 5928 O O . VAL B 1 283 ? 19.375 -17.625 -25.938 1 85.44 283 VAL B O 1
ATOM 5931 N N . ALA B 1 284 ? 17.688 -18.516 -27.219 1 83.94 284 ALA B N 1
ATOM 5932 C CA . ALA B 1 284 ? 17.25 -17.203 -27.672 1 83.94 284 ALA B CA 1
ATOM 5933 C C . ALA B 1 284 ? 16.797 -16.344 -26.5 1 83.94 284 ALA B C 1
ATOM 5935 O O . ALA B 1 284 ? 17.094 -15.148 -26.438 1 83.94 284 ALA B O 1
ATOM 5936 N N . THR B 1 285 ? 16.094 -16.938 -25.562 1 83.94 285 THR B N 1
ATOM 5937 C CA . THR B 1 285 ? 15.617 -16.219 -24.391 1 83.94 285 THR B CA 1
ATOM 5938 C C . THR B 1 285 ? 16.781 -15.75 -23.531 1 83.94 285 THR B C 1
ATOM 5940 O O . THR B 1 285 ? 16.781 -14.617 -23.031 1 83.94 285 THR B O 1
ATOM 5943 N N . ILE B 1 286 ? 17.844 -16.516 -23.422 1 88 286 ILE B N 1
ATOM 5944 C CA . ILE B 1 286 ? 19.016 -16.203 -22.609 1 88 286 ILE B CA 1
ATOM 5945 C C . ILE B 1 286 ? 19.734 -14.992 -23.188 1 88 286 ILE B C 1
ATOM 5947 O O . ILE B 1 286 ? 20.078 -14.055 -22.469 1 88 286 ILE B O 1
ATOM 5951 N N . VAL B 1 287 ? 19.844 -15.016 -24.484 1 89.88 287 VAL B N 1
ATOM 5952 C CA . VAL B 1 287 ? 20.609 -13.961 -25.156 1 89.88 287 VAL B CA 1
ATOM 5953 C C . VAL B 1 287 ? 19.828 -12.648 -25.109 1 89.88 287 VAL B C 1
ATOM 5955 O O . VAL B 1 287 ? 20.375 -11.602 -24.766 1 89.88 287 VAL B O 1
ATOM 5958 N N . VAL B 1 288 ? 18.578 -12.758 -25.438 1 88.69 288 VAL B N 1
ATOM 5959 C CA . VAL B 1 288 ? 17.75 -11.555 -25.516 1 88.69 288 VAL B CA 1
ATOM 5960 C C . VAL B 1 288 ? 17.578 -10.953 -24.125 1 88.69 288 VAL B C 1
ATOM 5962 O O . VAL B 1 288 ? 17.797 -9.758 -23.938 1 88.69 288 VAL B O 1
ATOM 5965 N N . LYS B 1 289 ? 17.234 -11.758 -23.172 1 88.31 289 LYS B N 1
ATOM 5966 C CA . LYS B 1 289 ? 17.016 -11.25 -21.812 1 88.31 289 LYS B CA 1
ATOM 5967 C C . LYS B 1 289 ? 18.328 -10.844 -21.156 1 88.31 289 LYS B C 1
ATOM 5969 O O . LYS B 1 289 ? 18.359 -9.898 -20.375 1 88.31 289 LYS B O 1
ATOM 5974 N N . GLY B 1 290 ? 19.375 -11.5 -21.547 1 89.94 290 GLY B N 1
ATOM 5975 C CA . GLY B 1 290 ? 20.688 -11.109 -21.047 1 89.94 290 GLY B CA 1
ATOM 5976 C C . GLY B 1 290 ? 21.109 -9.727 -21.531 1 89.94 290 GLY B C 1
ATOM 5977 O O . GLY B 1 290 ? 21.656 -8.938 -20.75 1 89.94 290 GLY B O 1
ATOM 5978 N N . THR B 1 291 ? 20.766 -9.469 -22.734 1 90.12 291 THR B N 1
ATOM 5979 C CA . THR B 1 291 ? 21.094 -8.172 -23.297 1 90.12 291 THR B CA 1
ATOM 5980 C C . THR B 1 291 ? 20.281 -7.066 -22.641 1 90.12 291 THR B C 1
ATOM 5982 O O . THR B 1 291 ? 20.797 -5.988 -22.344 1 90.12 291 THR B O 1
ATOM 5985 N N . ILE B 1 292 ? 19.062 -7.332 -22.359 1 87.69 292 ILE B N 1
ATOM 5986 C CA . ILE B 1 292 ? 18.188 -6.355 -21.719 1 87.69 292 ILE B CA 1
ATOM 5987 C C . ILE B 1 292 ? 18.656 -6.102 -20.281 1 87.69 292 ILE B C 1
ATOM 5989 O O . ILE B 1 292 ? 18.609 -4.965 -19.812 1 87.69 292 ILE B O 1
ATOM 5993 N N . TRP B 1 293 ? 19.062 -7.148 -19.672 1 88.12 293 TRP B N 1
ATOM 5994 C CA . TRP B 1 293 ? 19.531 -7.031 -18.281 1 88.12 293 TRP B CA 1
ATOM 5995 C C . TRP B 1 293 ? 20.703 -6.055 -18.188 1 88.12 293 TRP B C 1
ATOM 5997 O O . TRP B 1 293 ? 20.75 -5.238 -17.266 1 88.12 293 TRP B O 1
ATOM 6007 N N . PHE B 1 294 ? 21.578 -6.066 -19.141 1 86.44 294 PHE B N 1
ATOM 6008 C CA . PHE B 1 294 ? 22.75 -5.188 -19.141 1 86.44 294 PHE B CA 1
ATOM 6009 C C . PHE B 1 294 ? 22.328 -3.732 -19.297 1 86.44 294 PHE B C 1
ATOM 6011 O O . PHE B 1 294 ? 22.906 -2.842 -18.672 1 86.44 294 PHE B O 1
ATOM 6018 N N . GLY B 1 295 ? 21.328 -3.518 -20.016 1 82.69 295 GLY B N 1
ATOM 6019 C CA . GLY B 1 295 ? 20.844 -2.16 -20.234 1 82.69 295 GLY B CA 1
ATOM 6020 C C . GLY B 1 295 ? 20.031 -1.629 -19.062 1 82.69 295 GLY B C 1
ATOM 6021 O O . GLY B 1 295 ? 20.172 -0.461 -18.688 1 82.69 295 GLY B O 1
ATOM 6022 N N . CYS B 1 296 ? 19.297 -2.457 -18.453 1 84.5 296 CYS B N 1
ATOM 6023 C CA . CYS B 1 296 ? 18.375 -2.037 -17.406 1 84.5 296 CYS B CA 1
ATOM 6024 C C . CYS B 1 296 ? 19.094 -1.959 -16.062 1 84.5 296 CYS B C 1
ATOM 6026 O O . CYS B 1 296 ? 18.656 -1.254 -15.156 1 84.5 296 CYS B O 1
ATOM 6028 N N . ALA B 1 297 ? 20.234 -2.584 -15.914 1 84.19 297 ALA B N 1
ATOM 6029 C CA . ALA B 1 297 ? 20.953 -2.635 -14.641 1 84.19 297 ALA B CA 1
ATOM 6030 C C . ALA B 1 297 ? 21.484 -1.26 -14.25 1 84.19 297 ALA B C 1
ATOM 6032 O O . ALA B 1 297 ? 21.672 -0.972 -13.07 1 84.19 297 ALA B O 1
ATOM 6033 N N . ARG B 1 298 ? 21.5 -0.256 -15.148 1 79.38 298 ARG B N 1
ATOM 6034 C CA . ARG B 1 298 ? 22.094 1.051 -14.891 1 79.38 298 ARG B CA 1
ATOM 6035 C C . ARG B 1 298 ? 21.078 2.025 -14.328 1 79.38 298 ARG B C 1
ATOM 6037 O O . ARG B 1 298 ? 21.438 3.029 -13.711 1 79.38 298 ARG B O 1
ATOM 6044 N N . VAL B 1 299 ? 19.875 1.644 -14.516 1 81.06 299 VAL B N 1
ATOM 6045 C CA . VAL B 1 299 ? 18.828 2.545 -14.062 1 81.06 299 VAL B CA 1
ATOM 6046 C C . VAL B 1 299 ? 18.438 2.199 -12.633 1 81.06 299 VAL B C 1
ATOM 6048 O O . VAL B 1 299 ? 18.141 1.041 -12.32 1 81.06 299 VAL B O 1
ATOM 6051 N N . LYS B 1 300 ? 18.422 3.164 -11.727 1 78.62 300 LYS B N 1
ATOM 6052 C CA . LYS B 1 300 ? 18.281 2.912 -10.297 1 78.62 300 LYS B CA 1
ATOM 6053 C C . LYS B 1 300 ? 16.844 3.072 -9.844 1 78.62 300 LYS B C 1
ATOM 6055 O O . LYS B 1 300 ? 16.547 3.051 -8.648 1 78.62 300 LYS B O 1
ATOM 6060 N N . THR B 1 301 ? 15.906 3.045 -10.727 1 82.81 301 THR B N 1
ATOM 6061 C CA . THR B 1 301 ? 14.516 3.139 -10.305 1 82.81 301 THR B CA 1
ATOM 6062 C C . THR B 1 301 ? 13.977 1.766 -9.914 1 82.81 301 THR B C 1
ATOM 6064 O O . THR B 1 301 ? 14.43 0.743 -10.43 1 82.81 301 THR B O 1
ATOM 6067 N N . THR B 1 302 ? 13.148 1.688 -8.992 1 83 302 THR B N 1
ATOM 6068 C CA . THR B 1 302 ? 12.648 0.436 -8.438 1 83 302 THR B CA 1
ATOM 6069 C C . THR B 1 302 ? 11.93 -0.385 -9.5 1 83 302 THR B C 1
ATOM 6071 O O . THR B 1 302 ? 12.039 -1.612 -9.531 1 83 302 THR B O 1
ATOM 6074 N N . GLN B 1 303 ? 11.227 0.183 -10.406 1 85.31 303 GLN B N 1
ATOM 6075 C CA . GLN B 1 303 ? 10.492 -0.534 -11.438 1 85.31 303 GLN B CA 1
ATOM 6076 C C . GLN B 1 303 ? 11.438 -1.222 -12.414 1 85.31 303 GLN B C 1
ATOM 6078 O O . GLN B 1 303 ? 11.25 -2.393 -12.758 1 85.31 303 GLN B O 1
ATOM 6083 N N . VAL B 1 304 ? 12.477 -0.479 -12.797 1 87.31 304 VAL B N 1
ATOM 6084 C CA . VAL B 1 304 ? 13.414 -1.014 -13.773 1 87.31 304 VAL B CA 1
ATOM 6085 C C . VAL B 1 304 ? 14.297 -2.072 -13.117 1 87.31 304 VAL B C 1
ATOM 6087 O O . VAL B 1 304 ? 14.695 -3.047 -13.758 1 87.31 304 VAL B O 1
ATOM 6090 N N . GLN B 1 305 ? 14.523 -1.913 -11.883 1 88.56 305 GLN B N 1
ATOM 6091 C CA . GLN B 1 305 ? 15.312 -2.902 -11.148 1 88.56 305 GLN B CA 1
ATOM 6092 C C . GLN B 1 305 ? 14.547 -4.215 -11.008 1 88.56 305 GLN B C 1
ATOM 6094 O O . GLN B 1 305 ? 15.141 -5.293 -11.031 1 88.56 305 GLN B O 1
ATOM 6099 N N . ALA B 1 306 ? 13.281 -4.055 -10.82 1 88 306 ALA B N 1
ATOM 6100 C CA . ALA B 1 306 ? 12.469 -5.266 -10.766 1 88 306 ALA B CA 1
ATOM 6101 C C . ALA B 1 306 ? 12.484 -6.004 -12.102 1 88 306 ALA B C 1
ATOM 6103 O O . ALA B 1 306 ? 12.539 -7.234 -12.133 1 88 306 ALA B O 1
ATOM 6104 N N . LEU B 1 307 ? 12.461 -5.27 -13.172 1 88.19 307 LEU B N 1
ATOM 6105 C CA . LEU B 1 307 ? 12.523 -5.867 -14.5 1 88.19 307 LEU B CA 1
ATOM 6106 C C . LEU B 1 307 ? 13.891 -6.5 -14.742 1 88.19 307 LEU B C 1
ATOM 6108 O O . LEU B 1 307 ? 13.984 -7.574 -15.344 1 88.19 307 LEU B O 1
ATOM 6112 N N . ALA B 1 308 ? 14.891 -5.816 -14.289 1 89.88 308 ALA B N 1
ATOM 6113 C CA . ALA B 1 308 ? 16.234 -6.352 -14.414 1 89.88 308 ALA B CA 1
ATOM 6114 C C . ALA B 1 308 ? 16.391 -7.648 -13.625 1 89.88 308 ALA B C 1
ATOM 6116 O O . ALA B 1 308 ? 17.062 -8.586 -14.086 1 89.88 308 ALA B O 1
ATOM 6117 N N . GLN B 1 309 ? 15.82 -7.641 -12.477 1 89.38 309 GLN B N 1
ATOM 6118 C CA . GLN B 1 309 ? 15.852 -8.852 -11.664 1 89.38 309 GLN B CA 1
ATOM 6119 C C . GLN B 1 309 ? 15.133 -10 -12.359 1 89.38 309 GLN B C 1
ATOM 6121 O O . GLN B 1 309 ? 15.57 -11.156 -12.289 1 89.38 309 GLN B O 1
ATOM 6126 N N . ASP B 1 310 ? 14.016 -9.695 -12.938 1 89.44 310 ASP B N 1
ATOM 6127 C CA . ASP B 1 310 ? 13.273 -10.703 -13.688 1 89.44 310 ASP B CA 1
ATOM 6128 C C . ASP B 1 310 ? 14.109 -11.266 -14.836 1 89.44 310 ASP B C 1
ATOM 6130 O O . ASP B 1 310 ? 14.164 -12.477 -15.039 1 89.44 310 ASP B O 1
ATOM 6134 N N . CYS B 1 311 ? 14.766 -10.352 -15.562 1 88.5 311 CYS B N 1
ATOM 6135 C CA . CYS B 1 311 ? 15.625 -10.773 -16.656 1 88.5 311 CYS B CA 1
ATOM 6136 C C . CYS B 1 311 ? 16.75 -11.672 -16.156 1 88.5 311 CYS B C 1
ATOM 6138 O O . CYS B 1 311 ? 17.094 -12.664 -16.797 1 88.5 311 CYS B O 1
ATOM 6140 N N . LYS B 1 312 ? 17.297 -11.312 -15.086 1 89.19 312 LYS B N 1
ATOM 6141 C CA . LYS B 1 312 ? 18.359 -12.117 -14.484 1 89.19 312 LYS B CA 1
ATOM 6142 C C . LYS B 1 312 ? 17.844 -13.508 -14.109 1 89.19 312 LYS B C 1
ATOM 6144 O O . LYS B 1 312 ? 18.516 -14.508 -14.352 1 89.19 312 LYS B O 1
ATOM 6149 N N . THR B 1 313 ? 16.688 -13.516 -13.5 1 87.94 313 THR B N 1
ATOM 6150 C CA . THR B 1 313 ? 16.078 -14.781 -13.109 1 87.94 313 THR B CA 1
ATOM 6151 C C . THR B 1 313 ? 15.828 -15.664 -14.328 1 87.94 313 THR B C 1
ATOM 6153 O O . THR B 1 313 ? 16.094 -16.875 -14.297 1 87.94 313 THR B O 1
ATOM 6156 N N . ASP B 1 314 ? 15.32 -15.055 -15.352 1 87.12 314 ASP B N 1
ATOM 6157 C CA . ASP B 1 314 ? 15.047 -15.805 -16.578 1 87.12 314 ASP B CA 1
ATOM 6158 C C . ASP B 1 314 ? 16.328 -16.375 -17.172 1 87.12 314 ASP B C 1
ATOM 6160 O O . ASP B 1 314 ? 16.344 -17.516 -17.656 1 87.12 314 ASP B O 1
ATOM 6164 N N . VAL B 1 315 ? 17.391 -15.633 -17.156 1 86.62 315 VAL B N 1
ATOM 6165 C CA . VAL B 1 315 ? 18.672 -16.078 -17.703 1 86.62 315 VAL B CA 1
ATOM 6166 C C . VAL B 1 315 ? 19.219 -17.234 -16.875 1 86.62 315 VAL B C 1
ATOM 6168 O O . VAL B 1 315 ? 19.656 -18.25 -17.422 1 86.62 315 VAL B O 1
ATOM 6171 N N . TYR B 1 316 ? 19.125 -17.078 -15.586 1 85.62 316 TYR B N 1
ATOM 6172 C CA . TYR B 1 316 ? 19.609 -18.125 -14.703 1 85.62 316 TYR B CA 1
ATOM 6173 C C . TYR B 1 316 ? 18.766 -19.391 -14.875 1 85.62 316 TYR B C 1
ATOM 6175 O O . TYR B 1 316 ? 19.312 -20.5 -15.008 1 85.62 316 TYR B O 1
ATOM 6183 N N . PHE B 1 317 ? 17.484 -19.234 -14.93 1 82 317 PHE B N 1
ATOM 6184 C CA . PHE B 1 317 ? 16.578 -20.375 -15.016 1 82 317 PHE B CA 1
ATOM 6185 C C . PHE B 1 317 ? 16.766 -21.109 -16.344 1 82 317 PHE B C 1
ATOM 6187 O O . PHE B 1 317 ? 16.859 -22.344 -16.375 1 82 317 PHE B O 1
ATOM 6194 N N . ASN B 1 318 ? 16.844 -20.359 -17.406 1 80.38 318 ASN B N 1
ATOM 6195 C CA . ASN B 1 318 ? 16.969 -20.984 -18.719 1 80.38 318 ASN B CA 1
ATOM 6196 C C . ASN B 1 318 ? 18.359 -21.578 -18.922 1 80.38 318 ASN B C 1
ATOM 6198 O O . ASN B 1 318 ? 18.5 -22.641 -19.547 1 80.38 318 ASN B O 1
ATOM 6202 N N . THR B 1 319 ? 19.344 -21 -18.391 1 83.56 319 THR B N 1
ATOM 6203 C CA . THR B 1 319 ? 20.719 -21.5 -18.516 1 83.56 319 THR B CA 1
ATOM 6204 C C . THR B 1 319 ? 20.859 -22.812 -17.75 1 83.56 319 THR B C 1
ATOM 6206 O O . THR B 1 319 ? 21.391 -23.797 -18.297 1 83.56 319 THR B O 1
ATOM 6209 N N . PHE B 1 320 ? 20.344 -22.828 -16.594 1 81.56 320 PHE B N 1
ATOM 6210 C CA . PHE B 1 320 ? 20.484 -24.016 -15.758 1 81.56 320 PHE B CA 1
ATOM 6211 C C . PHE B 1 320 ? 19.547 -25.125 -16.203 1 81.56 320 PHE B C 1
ATOM 6213 O O . PHE B 1 320 ? 19.859 -26.312 -16.094 1 81.56 320 PHE B O 1
ATOM 6220 N N . SER B 1 321 ? 18.344 -24.719 -16.672 1 77.88 321 SER B N 1
ATOM 6221 C CA . SER B 1 321 ? 17.391 -25.703 -17.172 1 77.88 321 SER B CA 1
ATOM 6222 C C . SER B 1 321 ? 17.906 -26.391 -18.438 1 77.88 321 SER B C 1
ATOM 6224 O O . SER B 1 321 ? 17.5 -27.5 -18.766 1 77.88 321 SER B O 1
ATOM 6226 N N . LEU B 1 322 ? 18.766 -25.672 -19.172 1 76.94 322 LEU B N 1
ATOM 6227 C CA . LEU B 1 322 ? 19.406 -26.266 -20.344 1 76.94 322 LEU B CA 1
ATOM 6228 C C . LEU B 1 322 ? 20.641 -27.047 -19.953 1 76.94 322 LEU B C 1
ATOM 6230 O O . LEU B 1 322 ? 20.875 -28.141 -20.484 1 76.94 322 LEU B O 1
ATOM 6234 N N . ALA B 1 323 ? 21.391 -26.594 -19.016 1 78.12 323 ALA B N 1
ATOM 6235 C CA . ALA B 1 323 ? 22.688 -27.172 -18.641 1 78.12 323 ALA B CA 1
ATOM 6236 C C . ALA B 1 323 ? 22.484 -28.5 -17.906 1 78.12 323 ALA B C 1
ATOM 6238 O O . ALA B 1 323 ? 23.219 -29.469 -18.156 1 78.12 323 ALA B O 1
ATOM 6239 N N . PHE B 1 324 ? 21.531 -28.594 -17.094 1 77.06 324 PHE B N 1
ATOM 6240 C CA . PHE B 1 324 ? 21.391 -29.766 -16.234 1 77.06 324 PHE B CA 1
ATOM 6241 C C . PHE B 1 324 ? 20.938 -30.984 -17.031 1 77.06 324 PHE B C 1
ATOM 6243 O O . PHE B 1 324 ? 21.516 -32.062 -16.891 1 77.06 324 PHE B O 1
ATOM 6250 N N . PRO B 1 325 ? 19.875 -30.844 -17.859 1 70.94 325 PRO B N 1
ATOM 6251 C CA . PRO B 1 325 ? 19.516 -32 -18.672 1 70.94 325 PRO B CA 1
ATOM 6252 C C . PRO B 1 325 ? 20.594 -32.406 -19.656 1 70.94 325 PRO B C 1
ATOM 6254 O O . PRO B 1 325 ? 20.781 -33.594 -19.938 1 70.94 325 PRO B O 1
ATOM 6257 N N . LEU B 1 326 ? 21.344 -31.375 -20.188 1 72.38 326 LEU B N 1
ATOM 6258 C CA . LEU B 1 326 ? 22.406 -31.703 -21.109 1 72.38 326 LEU B CA 1
ATOM 6259 C C . LEU B 1 326 ? 23.531 -32.469 -20.406 1 72.38 326 LEU B C 1
ATOM 6261 O O . LEU B 1 326 ? 24.062 -33.438 -20.938 1 72.38 326 LEU B O 1
ATOM 6265 N N . ILE B 1 327 ? 23.828 -31.953 -19.266 1 72.81 327 ILE B N 1
ATOM 6266 C CA . ILE B 1 327 ? 24.875 -32.594 -18.484 1 72.81 327 ILE B CA 1
ATOM 6267 C C . ILE B 1 327 ? 24.359 -33.938 -17.953 1 72.81 327 ILE B C 1
ATOM 6269 O O . ILE B 1 327 ? 25.109 -34.938 -17.906 1 72.81 327 ILE B O 1
ATOM 6273 N N . GLY B 1 328 ? 23.078 -33.938 -17.562 1 67.75 328 GLY B N 1
ATOM 6274 C CA . GLY B 1 328 ? 22.484 -35.188 -17.078 1 67.75 328 GLY B CA 1
ATOM 6275 C C . GLY B 1 328 ? 22.406 -36.25 -18.141 1 67.75 328 GLY B C 1
ATOM 6276 O O . GLY B 1 328 ? 22.625 -37.438 -17.844 1 67.75 328 GLY B O 1
ATOM 6277 N N . HIS B 1 329 ? 22.062 -35.844 -19.328 1 69.81 329 HIS B N 1
ATOM 6278 C CA . HIS B 1 329 ? 22.016 -36.781 -20.438 1 69.81 329 HIS B CA 1
ATOM 6279 C C . HIS B 1 329 ? 23.406 -37.344 -20.734 1 69.81 329 HIS B C 1
ATOM 6281 O O . HIS B 1 329 ? 23.562 -38.531 -21.031 1 69.81 329 HIS B O 1
ATOM 6287 N N . GLN B 1 330 ? 24.344 -36.469 -20.578 1 69.69 330 GLN B N 1
ATOM 6288 C CA . GLN B 1 330 ? 25.703 -36.938 -20.891 1 69.69 330 GLN B CA 1
ATOM 6289 C C . GLN B 1 330 ? 26.25 -37.844 -19.781 1 69.69 330 GLN B C 1
ATOM 6291 O O . GLN B 1 330 ? 26.969 -38.781 -20.062 1 69.69 330 GLN B O 1
ATOM 6296 N N . LEU B 1 331 ? 25.812 -37.531 -18.578 1 68.94 331 LEU B N 1
ATOM 6297 C CA . LEU B 1 331 ? 26.328 -38.312 -17.453 1 68.94 331 LEU B CA 1
ATOM 6298 C C . LEU B 1 331 ? 25.344 -39.375 -17.016 1 68.94 331 LEU B C 1
ATOM 6300 O O . LEU B 1 331 ? 25.656 -40.188 -16.141 1 68.94 331 LEU B O 1
ATOM 6304 N N . ASP B 1 332 ? 24.25 -39.625 -17.641 1 63.56 332 ASP B N 1
ATOM 6305 C CA . ASP B 1 332 ? 23.203 -40.594 -17.359 1 63.56 332 ASP B CA 1
ATOM 6306 C C . ASP B 1 332 ? 22.688 -40.469 -15.938 1 63.56 332 ASP B C 1
ATOM 6308 O O . ASP B 1 332 ? 22.516 -41.469 -15.242 1 63.56 332 ASP B O 1
ATOM 6312 N N . VAL B 1 333 ? 22.797 -39.312 -15.477 1 68.12 333 VAL B N 1
ATOM 6313 C CA . VAL B 1 333 ? 22.328 -39.094 -14.117 1 68.12 333 VAL B CA 1
ATOM 6314 C C . VAL B 1 333 ? 20.969 -38.375 -14.156 1 68.12 333 VAL B C 1
ATOM 6316 O O . VAL B 1 333 ? 20.875 -37.219 -14.508 1 68.12 333 VAL B O 1
ATOM 6319 N N . TRP B 1 334 ? 19.891 -39.094 -13.992 1 64.38 334 TRP B N 1
ATOM 6320 C CA . TRP B 1 334 ? 18.516 -38.594 -14.109 1 64.38 334 TRP B CA 1
ATOM 6321 C C . TRP B 1 334 ? 18.172 -37.656 -12.977 1 64.38 334 TRP B C 1
ATOM 6323 O O . TRP B 1 334 ? 17.312 -36.781 -13.133 1 64.38 334 TRP B O 1
ATOM 6333 N N . TRP B 1 335 ? 19.016 -37.719 -11.875 1 68.19 335 TRP B N 1
ATOM 6334 C CA . TRP B 1 335 ? 18.609 -36.969 -10.703 1 68.19 335 TRP B CA 1
ATOM 6335 C C . TRP B 1 335 ? 19.172 -35.562 -10.742 1 68.19 335 TRP B C 1
ATOM 6337 O O . TRP B 1 335 ? 18.766 -34.688 -9.953 1 68.19 335 TRP B O 1
ATOM 6347 N N . LEU B 1 336 ? 20.047 -35.312 -11.68 1 72.38 336 LEU B N 1
ATOM 6348 C CA . LEU B 1 336 ? 20.703 -34.031 -11.727 1 72.38 336 LEU B CA 1
ATOM 6349 C C . LEU B 1 336 ? 19.719 -32.938 -12.141 1 72.38 336 LEU B C 1
ATOM 6351 O O . LEU B 1 336 ? 19.766 -31.828 -11.609 1 72.38 336 LEU B O 1
ATOM 6355 N N . ASP B 1 337 ? 18.797 -33.25 -13.008 1 76.38 337 ASP B N 1
ATOM 6356 C CA . ASP B 1 337 ? 17.844 -32.25 -13.516 1 76.38 337 ASP B CA 1
ATOM 6357 C C . ASP B 1 337 ? 16.859 -31.828 -12.422 1 76.38 337 ASP B C 1
ATOM 6359 O O . ASP B 1 337 ? 16.781 -30.641 -12.094 1 76.38 337 ASP B O 1
ATOM 6363 N N . PRO B 1 338 ? 16.406 -32.844 -11.742 1 77.88 338 PRO B N 1
ATOM 6364 C CA . PRO B 1 338 ? 15.445 -32.438 -10.711 1 77.88 338 PRO B CA 1
ATOM 6365 C C . PRO B 1 338 ? 16.125 -31.781 -9.508 1 77.88 338 PRO B C 1
ATOM 6367 O O . PRO B 1 338 ? 15.578 -30.859 -8.906 1 77.88 338 PRO B O 1
ATOM 6370 N N . VAL B 1 339 ? 17.266 -32.188 -9.219 1 79.81 339 VAL B N 1
ATOM 6371 C CA . VAL B 1 339 ? 17.984 -31.578 -8.102 1 79.81 339 VAL B CA 1
ATOM 6372 C C . VAL B 1 339 ? 18.406 -30.141 -8.469 1 79.81 339 VAL B C 1
ATOM 6374 O O . VAL B 1 339 ? 18.297 -29.234 -7.645 1 79.81 339 VAL B O 1
ATOM 6377 N N . GLY B 1 340 ? 18.922 -29.969 -9.648 1 79.38 340 GLY B N 1
ATOM 6378 C CA . GLY B 1 340 ? 19.281 -28.641 -10.109 1 79.38 340 GLY B CA 1
ATOM 6379 C C . GLY B 1 340 ? 18.094 -27.688 -10.148 1 79.38 340 GLY B C 1
ATOM 6380 O O . GLY B 1 340 ? 18.203 -26.531 -9.734 1 79.38 340 GLY B O 1
ATOM 6381 N N . ALA B 1 341 ? 16.953 -28.188 -10.57 1 81.12 341 ALA B N 1
ATOM 6382 C CA . ALA B 1 341 ? 15.742 -27.375 -10.633 1 81.12 341 ALA B CA 1
ATOM 6383 C C . ALA B 1 341 ? 15.266 -26.984 -9.234 1 81.12 341 ALA B C 1
ATOM 6385 O O . ALA B 1 341 ? 14.781 -25.875 -9.023 1 81.12 341 ALA B O 1
ATOM 6386 N N . THR B 1 342 ? 15.523 -27.922 -8.32 1 84.81 342 THR B N 1
ATOM 6387 C CA . THR B 1 342 ? 15.109 -27.656 -6.941 1 84.81 342 THR B CA 1
ATOM 6388 C C . THR B 1 342 ? 15.969 -26.562 -6.312 1 84.81 342 THR B C 1
ATOM 6390 O O . THR B 1 342 ? 15.453 -25.625 -5.703 1 84.81 342 THR B O 1
ATOM 6393 N N . LEU B 1 343 ? 17.188 -26.656 -6.516 1 86.44 343 LEU B N 1
ATOM 6394 C CA . LEU B 1 343 ? 18.109 -25.688 -5.934 1 86.44 343 LEU B CA 1
ATOM 6395 C C . LEU B 1 343 ? 17.906 -24.297 -6.555 1 86.44 343 LEU B C 1
ATOM 6397 O O . LEU B 1 343 ? 17.891 -23.297 -5.848 1 86.44 343 LEU B O 1
ATOM 6401 N N . LEU B 1 344 ? 17.75 -24.297 -7.82 1 86.38 344 LEU B N 1
ATOM 6402 C CA . LEU B 1 344 ? 17.547 -23.031 -8.523 1 86.38 344 LEU B CA 1
ATOM 6403 C C . LEU B 1 344 ? 16.234 -22.391 -8.086 1 86.38 344 LEU B C 1
ATOM 6405 O O . LEU B 1 344 ? 16.172 -21.172 -7.879 1 86.38 344 LEU B O 1
ATOM 6409 N N . SER B 1 345 ? 15.188 -23.188 -7.961 1 89.56 345 SER B N 1
ATOM 6410 C CA . SER B 1 345 ? 13.883 -22.672 -7.551 1 89.56 345 SER B CA 1
ATOM 6411 C C . SER B 1 345 ? 13.945 -22.078 -6.145 1 89.56 345 SER B C 1
ATOM 6413 O O . SER B 1 345 ? 13.375 -21.016 -5.887 1 89.56 345 SER B O 1
ATOM 6415 N N . LEU B 1 346 ? 14.711 -22.719 -5.297 1 90.12 346 LEU B N 1
ATOM 6416 C CA . LEU B 1 346 ? 14.844 -22.219 -3.932 1 90.12 346 LEU B CA 1
ATOM 6417 C C . LEU B 1 346 ? 15.594 -20.891 -3.91 1 90.12 346 LEU B C 1
ATOM 6419 O O . LEU B 1 346 ? 15.219 -19.969 -3.166 1 90.12 346 LEU B O 1
ATOM 6423 N N . PHE B 1 347 ? 16.547 -20.828 -4.676 1 89.75 347 PHE B N 1
ATOM 6424 C CA . PHE B 1 347 ? 17.328 -19.594 -4.766 1 89.75 347 PHE B CA 1
ATOM 6425 C C . PHE B 1 347 ? 16.469 -18.453 -5.293 1 89.75 347 PHE B C 1
ATOM 6427 O O . PHE B 1 347 ? 16.5 -17.344 -4.762 1 89.75 347 PHE B O 1
ATOM 6434 N N . ILE B 1 348 ? 15.672 -18.641 -6.316 1 89.06 348 ILE B N 1
ATOM 6435 C CA . ILE B 1 348 ? 14.844 -17.625 -6.945 1 89.06 348 ILE B CA 1
ATOM 6436 C C . ILE B 1 348 ? 13.742 -17.188 -5.98 1 89.06 348 ILE B C 1
ATOM 6438 O O . ILE B 1 348 ? 13.445 -16 -5.867 1 89.06 348 ILE B O 1
ATOM 6442 N N . ILE B 1 349 ? 13.203 -18.156 -5.301 1 90.75 349 ILE B N 1
ATOM 6443 C CA . ILE B 1 349 ? 12.156 -17.859 -4.332 1 90.75 349 ILE B CA 1
ATOM 6444 C C . ILE B 1 349 ? 12.719 -16.953 -3.232 1 90.75 349 ILE B C 1
ATOM 6446 O O . ILE B 1 349 ? 12.07 -15.992 -2.82 1 90.75 349 ILE B O 1
ATOM 6450 N N . TYR B 1 350 ? 13.922 -17.25 -2.863 1 92.62 350 TYR B N 1
ATOM 6451 C CA . TYR B 1 350 ? 14.562 -16.438 -1.827 1 92.62 350 TYR B CA 1
ATOM 6452 C C . TYR B 1 350 ? 14.82 -15.023 -2.314 1 92.62 350 TYR B C 1
ATOM 6454 O O . TYR B 1 350 ? 14.578 -14.055 -1.587 1 92.62 350 TYR B O 1
ATOM 6462 N N . ASP B 1 351 ? 15.281 -14.914 -3.479 1 91 351 ASP B N 1
ATOM 6463 C CA . ASP B 1 351 ? 15.586 -13.609 -4.059 1 91 351 ASP B CA 1
ATOM 6464 C C . ASP B 1 351 ? 14.32 -12.766 -4.203 1 91 351 ASP B C 1
ATOM 6466 O O . ASP B 1 351 ? 14.297 -11.602 -3.805 1 91 351 ASP B O 1
ATOM 6470 N N . TRP B 1 352 ? 13.266 -13.312 -4.715 1 90.94 352 TRP B N 1
ATOM 6471 C CA . TRP B 1 352 ? 12.023 -12.586 -4.941 1 90.94 352 TRP B CA 1
ATOM 6472 C C . TRP B 1 352 ? 11.289 -12.336 -3.627 1 90.94 352 TRP B C 1
ATOM 6474 O O . TRP B 1 352 ? 10.555 -11.359 -3.494 1 90.94 352 TRP B O 1
ATOM 6484 N N . ALA B 1 353 ? 11.484 -13.25 -2.672 1 91.75 353 ALA B N 1
ATOM 6485 C CA . ALA B 1 353 ? 10.914 -13.016 -1.349 1 91.75 353 ALA B CA 1
ATOM 6486 C C . ALA B 1 353 ? 11.531 -11.781 -0.695 1 91.75 353 ALA B C 1
ATOM 6488 O O . ALA B 1 353 ? 10.836 -11.023 -0.011 1 91.75 353 ALA B O 1
ATOM 6489 N N . GLY B 1 354 ? 12.805 -11.617 -0.922 1 91.88 354 GLY B N 1
ATOM 6490 C CA . GLY B 1 354 ? 13.461 -10.414 -0.442 1 91.88 354 GLY B CA 1
ATOM 6491 C C . GLY B 1 354 ? 12.891 -9.141 -1.042 1 91.88 354 GLY B C 1
ATOM 6492 O O . GLY B 1 354 ? 12.617 -8.18 -0.324 1 91.88 354 GLY B O 1
ATOM 6493 N N . THR B 1 355 ? 12.672 -9.148 -2.281 1 90.25 355 THR B N 1
ATOM 6494 C CA . THR B 1 355 ? 12.094 -8 -2.975 1 90.25 355 THR B CA 1
ATOM 6495 C C . THR B 1 355 ? 10.664 -7.75 -2.51 1 90.25 355 THR B C 1
ATOM 6497 O O . THR B 1 355 ? 10.258 -6.598 -2.33 1 90.25 355 THR B O 1
ATOM 6500 N N . CYS B 1 356 ? 9.945 -8.797 -2.328 1 91.81 356 CYS B N 1
ATOM 6501 C CA . CYS B 1 356 ? 8.562 -8.695 -1.858 1 91.81 356 CYS B CA 1
ATOM 6502 C C . CYS B 1 356 ? 8.508 -8.039 -0.484 1 91.81 356 CYS B C 1
ATOM 6504 O O . CYS B 1 356 ? 7.738 -7.102 -0.273 1 91.81 356 CYS B O 1
ATOM 6506 N N . LEU B 1 357 ? 9.375 -8.422 0.419 1 90.44 357 LEU B N 1
ATOM 6507 C CA . LEU B 1 357 ? 9.383 -7.902 1.781 1 90.44 357 LEU B CA 1
ATOM 6508 C C . LEU B 1 357 ? 9.836 -6.445 1.805 1 90.44 357 LEU B C 1
ATOM 6510 O O . LEU B 1 357 ? 9.328 -5.645 2.592 1 90.44 357 LEU B O 1
ATOM 6514 N N . GLU B 1 358 ? 10.75 -6.188 0.963 1 88.81 358 GLU B N 1
ATOM 6515 C CA . GLU B 1 358 ? 11.219 -4.805 0.881 1 88.81 358 GLU B CA 1
ATOM 6516 C C . GLU B 1 358 ? 10.102 -3.873 0.423 1 88.81 358 GLU B C 1
ATOM 6518 O O . GLU B 1 358 ? 9.938 -2.779 0.967 1 88.81 358 GLU B O 1
ATOM 6523 N N . ASN B 1 359 ? 9.359 -4.305 -0.533 1 88.5 359 ASN B N 1
ATOM 6524 C CA . ASN B 1 359 ? 8.273 -3.467 -1.029 1 88.5 359 ASN B CA 1
ATOM 6525 C C . ASN B 1 359 ? 7.113 -3.41 -0.04 1 88.5 359 ASN B C 1
ATOM 6527 O O . ASN B 1 359 ? 6.441 -2.383 0.079 1 88.5 359 ASN B O 1
ATOM 6531 N N . VAL B 1 360 ? 6.906 -4.457 0.693 1 87.62 360 VAL B N 1
ATOM 6532 C CA . VAL B 1 360 ? 5.875 -4.461 1.726 1 87.62 360 VAL B CA 1
ATOM 6533 C C . VAL B 1 360 ? 6.242 -3.469 2.826 1 87.62 360 VAL B C 1
ATOM 6535 O O . VAL B 1 360 ? 5.391 -2.711 3.297 1 87.62 360 VAL B O 1
ATOM 6538 N N . THR B 1 361 ? 7.453 -3.438 3.209 1 85.94 361 THR B N 1
ATOM 6539 C CA . THR B 1 361 ? 7.902 -2.539 4.27 1 85.94 361 THR B CA 1
ATOM 6540 C C . THR B 1 361 ? 7.824 -1.085 3.814 1 85.94 361 THR B C 1
ATOM 6542 O O . THR B 1 361 ? 7.504 -0.198 4.609 1 85.94 361 THR B O 1
ATOM 6545 N N . ARG B 1 362 ? 8.055 -0.907 2.598 1 84.56 362 ARG B N 1
ATOM 6546 C CA . ARG B 1 362 ? 7.977 0.449 2.064 1 84.56 362 ARG B CA 1
ATOM 6547 C C . ARG B 1 362 ? 6.527 0.925 1.992 1 84.56 362 ARG B C 1
ATOM 6549 O O . ARG B 1 362 ? 6.25 2.115 2.154 1 84.56 362 ARG B O 1
ATOM 6556 N N . LEU B 1 363 ? 5.691 0.023 1.761 1 85.56 363 LEU B N 1
ATOM 6557 C CA . LEU B 1 363 ? 4.277 0.368 1.65 1 85.56 363 LEU B CA 1
ATOM 6558 C C . LEU B 1 363 ? 3.652 0.546 3.029 1 85.56 363 LEU B C 1
ATOM 6560 O O . LEU B 1 363 ? 2.635 1.229 3.172 1 85.56 363 LEU B O 1
ATOM 6564 N N . THR B 1 364 ? 4.273 -0.108 4.062 1 83.56 364 THR B N 1
ATOM 6565 C CA . THR B 1 364 ? 3.689 -0.068 5.398 1 83.56 364 THR B CA 1
ATOM 6566 C C . THR B 1 364 ? 4.258 1.099 6.199 1 83.56 364 THR B C 1
ATOM 6568 O O . THR B 1 364 ? 4.031 1.198 7.41 1 83.56 364 THR B O 1
ATOM 6571 N N . GLY B 1 365 ? 4.832 2.025 5.637 1 79 365 GLY B N 1
ATOM 6572 C CA . GLY B 1 365 ? 5.273 3.232 6.32 1 79 365 GLY B CA 1
ATOM 6573 C C . GLY B 1 365 ? 6.539 3.029 7.133 1 79 365 GLY B C 1
ATOM 6574 O O . GLY B 1 365 ? 6.625 3.473 8.281 1 79 365 GLY B O 1
ATOM 6575 N N . GLU B 1 366 ? 7.402 2.41 6.617 1 81.69 366 GLU B N 1
ATOM 6576 C CA . GLU B 1 366 ? 8.688 2.252 7.285 1 81.69 366 GLU B CA 1
ATOM 6577 C C . GLU B 1 366 ? 9.422 3.588 7.402 1 81.69 366 GLU B C 1
ATOM 6579 O O . GLU B 1 366 ? 9.297 4.445 6.527 1 81.69 366 GLU B O 1
ATOM 6584 N N . ALA B 1 367 ? 10.062 3.682 8.562 1 83.94 367 ALA B N 1
ATOM 6585 C CA . ALA B 1 367 ? 10.844 4.902 8.758 1 83.94 367 ALA B CA 1
ATOM 6586 C C . ALA B 1 367 ? 11.859 5.09 7.629 1 83.94 367 ALA B C 1
ATOM 6588 O O . ALA B 1 367 ? 12.453 4.125 7.156 1 83.94 367 ALA B O 1
ATOM 6589 N N . ALA B 1 368 ? 11.953 6.266 7.191 1 84.12 368 ALA B N 1
ATOM 6590 C CA . ALA B 1 368 ? 12.875 6.586 6.109 1 84.12 368 ALA B CA 1
ATOM 6591 C C . ALA B 1 368 ? 14.32 6.289 6.516 1 84.12 368 ALA B C 1
ATOM 6593 O O . ALA B 1 368 ? 14.625 6.199 7.703 1 84.12 368 ALA B O 1
ATOM 6594 N N . ASN B 1 369 ? 15.117 6.082 5.613 1 85.19 369 ASN B N 1
ATOM 6595 C CA . ASN B 1 369 ? 16.531 5.844 5.832 1 85.19 369 ASN B CA 1
ATOM 6596 C C . ASN B 1 369 ? 17.219 7.055 6.473 1 85.19 369 ASN B C 1
ATOM 6598 O O . ASN B 1 369 ? 16.703 8.172 6.383 1 85.19 369 ASN B O 1
ATOM 6602 N N . ASP B 1 370 ? 18.328 6.859 7.105 1 86.25 370 ASP B N 1
ATOM 6603 C CA . ASP B 1 370 ? 19.078 7.895 7.816 1 86.25 370 ASP B CA 1
ATOM 6604 C C . ASP B 1 370 ? 19.469 9.023 6.875 1 86.25 370 ASP B C 1
ATOM 6606 O O . ASP B 1 370 ? 19.484 10.195 7.273 1 86.25 370 ASP B O 1
ATOM 6610 N N . ARG B 1 371 ? 19.719 8.664 5.719 1 87.81 371 ARG B N 1
ATOM 6611 C CA . ARG B 1 371 ? 20.125 9.672 4.75 1 87.81 371 ARG B CA 1
ATOM 6612 C C . ARG B 1 371 ? 19 10.672 4.492 1 87.81 371 ARG B C 1
ATOM 6614 O O . ARG B 1 371 ? 19.203 11.883 4.555 1 87.81 371 ARG B O 1
ATOM 6621 N N . ILE B 1 372 ? 17.844 10.117 4.27 1 88.19 372 ILE B N 1
ATOM 6622 C CA . ILE B 1 372 ? 16.703 10.969 3.975 1 88.19 372 ILE B CA 1
ATOM 6623 C C . ILE B 1 372 ? 16.297 11.75 5.223 1 88.19 372 ILE B C 1
ATOM 6625 O O . ILE B 1 372 ? 15.945 12.93 5.133 1 88.19 372 ILE B O 1
ATOM 6629 N N . ALA B 1 373 ? 16.391 11.125 6.348 1 88.5 373 ALA B N 1
ATOM 6630 C CA . ALA B 1 373 ? 16.062 11.797 7.602 1 88.5 373 ALA B CA 1
ATOM 6631 C C . ALA B 1 373 ? 16.984 12.984 7.844 1 88.5 373 ALA B C 1
ATOM 6633 O O . ALA B 1 373 ? 16.531 14.047 8.273 1 88.5 373 ALA B O 1
ATOM 6634 N N . ARG B 1 374 ? 18.203 12.766 7.539 1 88.06 374 ARG B N 1
ATOM 6635 C CA . ARG B 1 374 ? 19.172 13.844 7.703 1 88.06 374 ARG B CA 1
ATOM 6636 C C . ARG B 1 374 ? 18.891 14.984 6.727 1 88.06 374 ARG B C 1
ATOM 6638 O O . ARG B 1 374 ? 19.047 16.156 7.07 1 88.06 374 ARG B O 1
ATOM 6645 N N . LYS B 1 375 ? 18.594 14.586 5.578 1 90.25 375 LYS B N 1
ATOM 6646 C CA . LYS B 1 375 ? 18.266 15.578 4.562 1 90.25 375 LYS B CA 1
ATOM 6647 C C . LYS B 1 375 ? 17.062 16.422 4.996 1 90.25 375 LYS B C 1
ATOM 6649 O O . LYS B 1 375 ? 17.062 17.641 4.816 1 90.25 375 LYS B O 1
ATOM 6654 N N . MET B 1 376 ? 16.078 15.789 5.594 1 90.75 376 MET B N 1
ATOM 6655 C CA . MET B 1 376 ? 14.891 16.5 6.059 1 90.75 376 MET B CA 1
ATOM 6656 C C . MET B 1 376 ? 15.219 17.375 7.258 1 90.75 376 MET B C 1
ATOM 6658 O O . MET B 1 376 ? 14.664 18.469 7.398 1 90.75 376 MET B O 1
ATOM 6662 N N . MET B 1 377 ? 16.094 16.906 8.047 1 89.56 377 MET B N 1
ATOM 6663 C CA . MET B 1 377 ? 16.531 17.719 9.188 1 89.56 377 MET B CA 1
ATOM 6664 C C . MET B 1 377 ? 17.25 18.984 8.719 1 89.56 377 MET B C 1
ATOM 6666 O O . MET B 1 377 ? 17.062 20.047 9.289 1 89.56 377 MET B O 1
ATOM 6670 N N . TYR B 1 378 ? 18.031 18.797 7.727 1 88.69 378 TYR B N 1
ATOM 6671 C CA . TYR B 1 378 ? 18.734 19.953 7.176 1 88.69 378 TYR B CA 1
ATOM 6672 C C . TYR B 1 378 ? 17.75 20.953 6.57 1 88.69 378 TYR B C 1
ATOM 6674 O O . TYR B 1 378 ? 17.938 22.172 6.676 1 88.69 378 TYR B O 1
ATOM 6682 N N . MET B 1 379 ? 16.781 20.5 5.887 1 90.5 379 MET B N 1
ATOM 6683 C CA . MET B 1 379 ? 15.734 21.359 5.348 1 90.5 379 MET B CA 1
ATOM 6684 C C . MET B 1 379 ? 15.062 22.156 6.457 1 90.5 379 MET B C 1
ATOM 6686 O O . MET B 1 379 ? 14.859 23.375 6.32 1 90.5 379 MET B O 1
ATOM 6690 N N . ALA B 1 380 ? 14.75 21.438 7.504 1 89.19 380 ALA B N 1
ATOM 6691 C CA . ALA B 1 380 ? 14.148 22.109 8.648 1 89.19 380 ALA B CA 1
ATOM 6692 C C . ALA B 1 380 ? 15.109 23.141 9.25 1 89.19 380 ALA B C 1
ATOM 6694 O O . ALA B 1 380 ? 14.688 24.234 9.641 1 89.19 380 ALA B O 1
ATOM 6695 N N . TYR B 1 381 ? 16.328 22.812 9.281 1 86.56 381 TYR B N 1
ATOM 6696 C CA . TYR B 1 381 ? 17.344 23.688 9.852 1 86.56 381 TYR B CA 1
ATOM 6697 C C . TYR B 1 381 ? 17.469 24.984 9.047 1 86.56 381 TYR B C 1
ATOM 6699 O O . TYR B 1 381 ? 17.719 26.047 9.617 1 86.56 381 TYR B O 1
ATOM 6707 N N . ARG B 1 382 ? 17.312 24.922 7.824 1 86.06 382 ARG B N 1
ATOM 6708 C CA . ARG B 1 382 ? 17.406 26.094 6.961 1 86.06 382 ARG B CA 1
ATOM 6709 C C . ARG B 1 382 ? 16.328 27.109 7.324 1 86.06 382 ARG B C 1
ATOM 6711 O O . ARG B 1 382 ? 16.516 28.312 7.102 1 86.06 382 ARG B O 1
ATOM 6718 N N . PHE B 1 383 ? 15.242 26.672 7.906 1 87.38 383 PHE B N 1
ATOM 6719 C CA . PHE B 1 383 ? 14.148 27.547 8.289 1 87.38 383 PHE B CA 1
ATOM 6720 C C . PHE B 1 383 ? 14.234 27.906 9.766 1 87.38 383 PHE B C 1
ATOM 6722 O O . PHE B 1 383 ? 13.312 28.516 10.312 1 87.38 383 PHE B O 1
ATOM 6729 N N . SER B 1 384 ? 15.289 27.641 10.391 1 85.31 384 SER B N 1
ATOM 6730 C CA . SER B 1 384 ? 15.477 27.828 11.828 1 85.31 384 SER B CA 1
ATOM 6731 C C . SER B 1 384 ? 15.414 29.312 12.203 1 85.31 384 SER B C 1
ATOM 6733 O O . SER B 1 384 ? 14.922 29.656 13.281 1 85.31 384 SER B O 1
ATOM 6735 N N . PRO B 1 385 ? 15.859 30.172 11.281 1 83.69 385 PRO B N 1
ATOM 6736 C CA . PRO B 1 385 ? 15.805 31.578 11.648 1 83.69 385 PRO B CA 1
ATOM 6737 C C . PRO B 1 385 ? 14.375 32.125 11.711 1 83.69 385 PRO B C 1
ATOM 6739 O O . PRO B 1 385 ? 14.133 33.156 12.328 1 83.69 385 PRO B O 1
ATOM 6742 N N . LEU B 1 386 ? 13.484 31.453 11.125 1 84.5 386 LEU B N 1
ATOM 6743 C CA . LEU B 1 386 ? 12.109 31.922 11.047 1 84.5 386 LEU B CA 1
ATOM 6744 C C . LEU B 1 386 ? 11.258 31.281 12.133 1 84.5 386 LEU B C 1
ATOM 6746 O O . LEU B 1 386 ? 10.148 31.75 12.414 1 84.5 386 LEU B O 1
ATOM 6750 N N . VAL B 1 387 ? 11.812 30.25 12.711 1 85.31 387 VAL B N 1
ATOM 6751 C CA . VAL B 1 387 ? 11 29.484 13.656 1 85.31 387 VAL B CA 1
ATOM 6752 C C . VAL B 1 387 ? 11.727 29.391 14.992 1 85.31 387 VAL B C 1
ATOM 6754 O O . VAL B 1 387 ? 12.93 29.656 15.078 1 85.31 387 VAL B O 1
ATOM 6757 N N . GLY B 1 388 ? 10.992 29.203 16.109 1 80.94 388 GLY B N 1
ATOM 6758 C CA . GLY B 1 388 ? 11.578 29.109 17.438 1 80.94 388 GLY B CA 1
ATOM 6759 C C . GLY B 1 388 ? 12.273 27.781 17.672 1 80.94 388 GLY B C 1
ATOM 6760 O O . GLY B 1 388 ? 13.18 27.688 18.5 1 80.94 388 GLY B O 1
ATOM 6761 N N . GLY B 1 389 ? 11.766 26.781 16.969 1 85.06 389 GLY B N 1
ATOM 6762 C CA . GLY B 1 389 ? 12.312 25.438 17.156 1 85.06 389 GLY B CA 1
ATOM 6763 C C . GLY B 1 389 ? 11.5 24.359 16.469 1 85.06 389 GLY B C 1
ATOM 6764 O O . GLY B 1 389 ? 10.516 24.656 15.797 1 85.06 389 GLY B O 1
ATOM 6765 N N . PHE B 1 390 ? 12.141 23.234 16.547 1 86.38 390 PHE B N 1
ATOM 6766 C CA . PHE B 1 390 ? 11.461 22.094 15.953 1 86.38 390 PHE B CA 1
ATOM 6767 C C . PHE B 1 390 ? 11.172 21.031 17.016 1 86.38 390 PHE B C 1
ATOM 6769 O O . PHE B 1 390 ? 12.055 20.656 17.781 1 86.38 390 PHE B O 1
ATOM 6776 N N . LYS B 1 391 ? 9.938 20.672 17.141 1 82.19 391 LYS B N 1
ATOM 6777 C CA . LYS B 1 391 ? 9.508 19.688 18.125 1 82.19 391 LYS B CA 1
ATOM 6778 C C . LYS B 1 391 ? 9.781 18.266 17.641 1 82.19 391 LYS B C 1
ATOM 6780 O O . LYS B 1 391 ? 10.391 17.469 18.344 1 82.19 391 LYS B O 1
ATOM 6785 N N . ASN B 1 392 ? 9.25 17.969 16.453 1 86.44 392 ASN B N 1
ATOM 6786 C CA . ASN B 1 392 ? 9.383 16.609 15.914 1 86.44 392 ASN B CA 1
ATOM 6787 C C . ASN B 1 392 ? 9.391 16.609 14.391 1 86.44 392 ASN B C 1
ATOM 6789 O O . ASN B 1 392 ? 8.664 17.391 13.758 1 86.44 392 ASN B O 1
ATOM 6793 N N . ILE B 1 393 ? 10.352 15.828 13.875 1 88.19 393 ILE B N 1
ATOM 6794 C CA . ILE B 1 393 ? 10.398 15.578 12.438 1 88.19 393 ILE B CA 1
ATOM 6795 C C . ILE B 1 393 ? 10.289 14.078 12.172 1 88.19 393 ILE B C 1
ATOM 6797 O O . ILE B 1 393 ? 11.133 13.297 12.617 1 88.19 393 ILE B O 1
ATOM 6801 N N . THR B 1 394 ? 9.203 13.711 11.594 1 87.31 394 THR B N 1
ATOM 6802 C CA . THR B 1 394 ? 8.992 12.305 11.281 1 87.31 394 THR B CA 1
ATOM 6803 C C . THR B 1 394 ? 8.898 12.094 9.773 1 87.31 394 THR B C 1
ATOM 6805 O O . THR B 1 394 ? 8.148 12.805 9.086 1 87.31 394 THR B O 1
ATOM 6808 N N . SER B 1 395 ? 9.742 11.25 9.32 1 89.88 395 SER B N 1
ATOM 6809 C CA . SER B 1 395 ? 9.727 10.891 7.906 1 89.88 395 SER B CA 1
ATOM 6810 C C . SER B 1 395 ? 9.508 9.391 7.723 1 89.88 395 SER B C 1
ATOM 6812 O O . SER B 1 395 ? 10.18 8.578 8.367 1 89.88 395 SER B O 1
ATOM 6814 N N . TYR B 1 396 ? 8.539 9.008 6.945 1 87.19 396 TYR B N 1
ATOM 6815 C CA . TYR B 1 396 ? 8.25 7.598 6.711 1 87.19 396 TYR B CA 1
ATOM 6816 C C . TYR B 1 396 ? 7.918 7.344 5.246 1 87.19 396 TYR B C 1
ATOM 6818 O O . TYR B 1 396 ? 7.527 8.266 4.523 1 87.19 396 TYR B O 1
ATOM 6826 N N . HIS B 1 397 ? 8.18 6.207 4.887 1 85.75 397 HIS B N 1
ATOM 6827 C CA . HIS B 1 397 ? 7.941 5.844 3.494 1 85.75 397 HIS B CA 1
ATOM 6828 C C . HIS B 1 397 ? 6.457 5.598 3.238 1 85.75 397 HIS B C 1
ATOM 6830 O O . HIS B 1 397 ? 5.77 5.012 4.074 1 85.75 397 HIS B O 1
ATOM 6836 N N . ALA B 1 398 ? 5.949 6.152 2.268 1 81.44 398 ALA B N 1
ATOM 6837 C CA . ALA B 1 398 ? 4.629 5.867 1.717 1 81.44 398 ALA B CA 1
ATOM 6838 C C . ALA B 1 398 ? 4.727 5.434 0.257 1 81.44 398 ALA B C 1
ATOM 6840 O O . ALA B 1 398 ? 4.445 6.219 -0.651 1 81.44 398 ALA B O 1
ATOM 6841 N N . GLY B 1 399 ? 5.156 4.207 -0.011 1 79.12 399 GLY B N 1
ATOM 6842 C CA . GLY B 1 399 ? 5.496 3.754 -1.351 1 79.12 399 GLY B CA 1
ATOM 6843 C C . GLY B 1 399 ? 6.949 4 -1.712 1 79.12 399 GLY B C 1
ATOM 6844 O O . GLY B 1 399 ? 7.848 3.719 -0.918 1 79.12 399 GLY B O 1
ATOM 6845 N N . ASP B 1 400 ? 7.188 4.484 -2.91 1 79.44 400 ASP B N 1
ATOM 6846 C CA . ASP B 1 400 ? 8.555 4.781 -3.316 1 79.44 400 ASP B CA 1
ATOM 6847 C C . ASP B 1 400 ? 8.992 6.156 -2.812 1 79.44 400 ASP B C 1
ATOM 6849 O O . ASP B 1 400 ? 10.188 6.398 -2.615 1 79.44 400 ASP B O 1
ATOM 6853 N N . GLY B 1 401 ? 8.047 6.926 -2.463 1 85.25 401 GLY B N 1
ATOM 6854 C CA . GLY B 1 401 ? 8.336 8.242 -1.91 1 85.25 401 GLY B CA 1
ATOM 6855 C C . GLY B 1 401 ? 8.234 8.289 -0.397 1 85.25 401 GLY B C 1
ATOM 6856 O O . GLY B 1 401 ? 7.98 7.266 0.245 1 85.25 401 GLY B O 1
ATOM 6857 N N . VAL B 1 402 ? 8.633 9.523 0.117 1 88.38 402 VAL B N 1
ATOM 6858 C CA . VAL B 1 402 ? 8.641 9.672 1.569 1 88.38 402 VAL B CA 1
ATOM 6859 C C . VAL B 1 402 ? 7.664 10.766 1.982 1 88.38 402 VAL B C 1
ATOM 6861 O O . VAL B 1 402 ? 7.535 11.781 1.294 1 88.38 402 VAL B O 1
ATOM 6864 N N . TRP B 1 403 ? 6.926 10.531 2.998 1 88.12 403 TRP B N 1
ATOM 6865 C CA . TRP B 1 403 ? 6.094 11.531 3.648 1 88.12 403 TRP B CA 1
ATOM 6866 C C . TRP B 1 403 ? 6.809 12.133 4.852 1 88.12 403 TRP B C 1
ATOM 6868 O O . TRP B 1 403 ? 7.465 11.422 5.613 1 88.12 403 TRP B O 1
ATOM 6878 N N . VAL B 1 404 ? 6.703 13.391 4.926 1 91 404 VAL B N 1
ATOM 6879 C CA . VAL B 1 404 ? 7.414 14.078 6 1 91 404 VAL B CA 1
ATOM 6880 C C . VAL B 1 404 ? 6.43 14.891 6.836 1 91 404 VAL B C 1
ATOM 6882 O O . VAL B 1 404 ? 5.566 15.586 6.293 1 91 404 VAL B O 1
ATOM 6885 N N . GLU B 1 405 ? 6.461 14.703 8.117 1 89.94 405 GLU B N 1
ATOM 6886 C CA . GLU B 1 405 ? 5.715 15.523 9.062 1 89.94 405 GLU B CA 1
ATOM 6887 C C . GLU B 1 405 ? 6.656 16.328 9.953 1 89.94 405 GLU B C 1
ATOM 6889 O O . GLU B 1 405 ? 7.551 15.773 10.594 1 89.94 405 GLU B O 1
ATOM 6894 N N . MET B 1 406 ? 6.496 17.578 9.906 1 90.5 406 MET B N 1
ATOM 6895 C CA . MET B 1 406 ? 7.34 18.453 10.719 1 90.5 406 MET B CA 1
ATOM 6896 C C . MET B 1 406 ? 6.5 19.25 11.703 1 90.5 406 MET B C 1
ATOM 6898 O O . MET B 1 406 ? 5.441 19.766 11.344 1 90.5 406 MET B O 1
ATOM 6902 N N . ASP B 1 407 ? 6.867 19.25 12.898 1 89.44 407 ASP B N 1
ATOM 6903 C CA . ASP B 1 407 ? 6.258 20.078 13.938 1 89.44 407 ASP B CA 1
ATOM 6904 C C . ASP B 1 407 ? 7.188 21.219 14.344 1 89.44 407 ASP B C 1
ATOM 6906 O O . ASP B 1 407 ? 8.258 20.984 14.914 1 89.44 407 ASP B O 1
ATOM 6910 N N . VAL B 1 408 ? 6.734 22.422 14.062 1 89.44 408 VAL B N 1
ATOM 6911 C CA . VAL B 1 408 ? 7.555 23.609 14.305 1 89.44 408 VAL B CA 1
ATOM 6912 C C . VAL B 1 408 ? 7.035 24.359 15.523 1 89.44 408 VAL B C 1
ATOM 6914 O O . VAL B 1 408 ? 5.832 24.359 15.797 1 89.44 408 VAL B O 1
ATOM 6917 N N . LEU B 1 409 ? 7.965 25 16.25 1 90.19 409 LEU B N 1
ATOM 6918 C CA . LEU B 1 409 ? 7.613 25.75 17.453 1 90.19 409 LEU B CA 1
ATOM 6919 C C . LEU B 1 409 ? 7.711 27.25 17.188 1 90.19 409 LEU B C 1
ATOM 6921 O O . LEU B 1 409 ? 8.703 27.719 16.625 1 90.19 409 LEU B O 1
ATOM 6925 N N . MET B 1 410 ? 6.656 27.906 17.453 1 89.12 410 MET B N 1
ATOM 6926 C CA . MET B 1 410 ? 6.633 29.375 17.375 1 89.12 410 MET B CA 1
ATOM 6927 C C . MET B 1 410 ? 6.004 29.969 18.641 1 89.12 410 MET B C 1
ATOM 6929 O O . MET B 1 410 ? 5.469 29.234 19.469 1 89.12 410 MET B O 1
ATOM 6933 N N . ASP B 1 411 ? 6.121 31.25 18.766 1 86.06 411 ASP B N 1
ATOM 6934 C CA . ASP B 1 411 ? 5.57 31.922 19.938 1 86.06 411 ASP B CA 1
ATOM 6935 C C . ASP B 1 411 ? 4.043 31.938 19.891 1 86.06 411 ASP B C 1
ATOM 6937 O O . ASP B 1 411 ? 3.443 32.031 18.828 1 86.06 411 ASP B O 1
ATOM 6941 N N . GLU B 1 412 ? 3.443 31.828 21.031 1 83.62 412 GLU B N 1
ATOM 6942 C CA . GLU B 1 412 ? 1.998 31.688 21.172 1 83.62 412 GLU B CA 1
ATOM 6943 C C . GLU B 1 412 ? 1.27 32.906 20.641 1 83.62 412 GLU B C 1
ATOM 6945 O O . GLU B 1 412 ? 0.121 32.812 20.203 1 83.62 412 GLU B O 1
ATOM 6950 N N . LYS B 1 413 ? 1.916 34.062 20.594 1 84.25 413 LYS B N 1
ATOM 6951 C CA . LYS B 1 413 ? 1.254 35.312 20.219 1 84.25 413 LYS B CA 1
ATOM 6952 C C . LYS B 1 413 ? 1.479 35.625 18.75 1 84.25 413 LYS B C 1
ATOM 6954 O O . LYS B 1 413 ? 0.947 36.594 18.219 1 84.25 413 LYS B O 1
ATOM 6959 N N . THR B 1 414 ? 2.16 34.719 18.094 1 87.38 414 THR B N 1
ATOM 6960 C CA . THR B 1 414 ? 2.428 34.969 16.672 1 87.38 414 THR B CA 1
ATOM 6961 C C . THR B 1 414 ? 1.139 34.906 15.859 1 87.38 414 THR B C 1
ATOM 6963 O O . THR B 1 414 ? 0.316 34.031 16.047 1 87.38 414 THR B O 1
ATOM 6966 N N . PRO B 1 415 ? 0.979 35.906 15.086 1 87.69 415 PRO B N 1
ATOM 6967 C CA . PRO B 1 415 ? -0.237 35.906 14.266 1 87.69 415 PRO B CA 1
ATOM 6968 C C . PRO B 1 415 ? -0.28 34.781 13.258 1 87.69 415 PRO B C 1
ATOM 6970 O O . PRO B 1 415 ? 0.768 34.281 12.82 1 87.69 415 PRO B O 1
ATOM 6973 N N . LEU B 1 416 ? -1.428 34.438 12.875 1 87.69 416 LEU B N 1
ATOM 6974 C CA . LEU B 1 416 ? -1.672 33.312 11.984 1 87.69 416 LEU B CA 1
ATOM 6975 C C . LEU B 1 416 ? -1.025 33.531 10.625 1 87.69 416 LEU B C 1
ATOM 6977 O O . LEU B 1 416 ? -0.528 32.594 10 1 87.69 416 LEU B O 1
ATOM 6981 N N . ARG B 1 417 ? -0.952 34.688 10.125 1 84.19 417 ARG B N 1
ATOM 6982 C CA . ARG B 1 417 ? -0.402 35 8.805 1 84.19 417 ARG B CA 1
ATOM 6983 C C . ARG B 1 417 ? 1.059 34.562 8.711 1 84.19 417 ARG B C 1
ATOM 6985 O O . ARG B 1 417 ? 1.463 33.906 7.742 1 84.19 417 ARG B O 1
ATOM 6992 N N . ARG B 1 418 ? 1.776 34.969 9.68 1 84.56 418 ARG B N 1
ATOM 6993 C CA . ARG B 1 418 ? 3.193 34.594 9.695 1 84.56 418 ARG B CA 1
ATOM 6994 C C . ARG B 1 418 ? 3.379 33.094 9.82 1 84.56 418 ARG B C 1
ATOM 6996 O O . ARG B 1 418 ? 4.211 32.5 9.125 1 84.56 418 ARG B O 1
ATOM 7003 N N . CYS B 1 419 ? 2.602 32.531 10.703 1 86.12 419 CYS B N 1
ATOM 7004 C CA . CYS B 1 419 ? 2.693 31.078 10.914 1 86.12 419 CYS B CA 1
ATOM 7005 C C . CYS B 1 419 ? 2.359 30.328 9.633 1 86.12 419 CYS B C 1
ATOM 7007 O O . CYS B 1 419 ? 3.07 29.391 9.258 1 86.12 419 CYS B O 1
ATOM 7009 N N . HIS B 1 420 ? 1.322 30.766 9.055 1 86 420 HIS B N 1
ATOM 7010 C CA . HIS B 1 420 ? 0.851 30.125 7.84 1 86 420 HIS B CA 1
ATOM 7011 C C . HIS B 1 420 ? 1.878 30.234 6.719 1 86 420 HIS B C 1
ATOM 7013 O O . HIS B 1 420 ? 2.164 29.25 6.031 1 86 420 HIS B O 1
ATOM 7019 N N . ASP B 1 421 ? 2.443 31.375 6.48 1 83.69 421 ASP B N 1
ATOM 7020 C CA . ASP B 1 421 ? 3.375 31.594 5.379 1 83.69 421 ASP B CA 1
ATOM 7021 C C . ASP B 1 421 ? 4.652 30.781 5.562 1 83.69 421 ASP B C 1
ATOM 7023 O O . ASP B 1 421 ? 5.184 30.234 4.594 1 83.69 421 ASP B O 1
ATOM 7027 N N . VAL B 1 422 ? 5.086 30.719 6.766 1 85.62 422 VAL B N 1
ATOM 7028 C CA . VAL B 1 422 ? 6.293 29.953 7.043 1 85.62 422 VAL B CA 1
ATOM 7029 C C . VAL B 1 422 ? 6.02 28.469 6.836 1 85.62 422 VAL B C 1
ATOM 7031 O O . VAL B 1 422 ? 6.809 27.766 6.199 1 85.62 422 VAL B O 1
ATOM 7034 N N . ALA B 1 423 ? 4.926 28.047 7.371 1 87.25 423 ALA B N 1
ATOM 7035 C CA . ALA B 1 423 ? 4.57 26.625 7.27 1 87.25 423 ALA B CA 1
ATOM 7036 C C . ALA B 1 423 ? 4.367 26.219 5.812 1 87.25 423 ALA B C 1
ATOM 7038 O O . ALA B 1 423 ? 4.84 25.172 5.387 1 87.25 423 ALA B O 1
ATOM 7039 N N . GLU B 1 424 ? 3.676 26.969 5.078 1 86.31 424 GLU B N 1
ATOM 7040 C CA . GLU B 1 424 ? 3.389 26.641 3.686 1 86.31 424 GLU B CA 1
ATOM 7041 C C . GLU B 1 424 ? 4.66 26.656 2.84 1 86.31 424 GLU B C 1
ATOM 7043 O O . GLU B 1 424 ? 4.82 25.844 1.929 1 86.31 424 GLU B O 1
ATOM 7048 N N . THR B 1 425 ? 5.504 27.641 3.078 1 84.94 425 THR B N 1
ATOM 7049 C CA . THR B 1 425 ? 6.766 27.719 2.348 1 84.94 425 THR B CA 1
ATOM 7050 C C . THR B 1 425 ? 7.625 26.484 2.631 1 84.94 425 THR B C 1
ATOM 7052 O O . THR B 1 425 ? 8.195 25.906 1.712 1 84.94 425 THR B O 1
ATOM 7055 N N . LEU B 1 426 ? 7.676 26.188 3.879 1 88 426 LEU B N 1
ATOM 7056 C CA . LEU B 1 426 ? 8.43 25 4.262 1 88 426 LEU B CA 1
ATOM 7057 C C . LEU B 1 426 ? 7.836 23.75 3.625 1 88 426 LEU B C 1
ATOM 7059 O O . LEU B 1 426 ? 8.57 22.859 3.193 1 88 426 LEU B O 1
ATOM 7063 N N . GLN B 1 427 ? 6.559 23.688 3.584 1 88.69 427 GLN B N 1
ATOM 7064 C CA . GLN B 1 427 ? 5.871 22.547 2.994 1 88.69 427 GLN B CA 1
ATOM 7065 C C . GLN B 1 427 ? 6.188 22.422 1.506 1 88.69 427 GLN B C 1
ATOM 7067 O O . GLN B 1 427 ? 6.555 21.344 1.03 1 88.69 427 GLN B O 1
ATOM 7072 N N . TYR B 1 428 ? 6.066 23.469 0.76 1 86.19 428 TYR B N 1
ATOM 7073 C CA . TYR B 1 428 ? 6.32 23.438 -0.675 1 86.19 428 TYR B CA 1
ATOM 7074 C C . TYR B 1 428 ? 7.793 23.172 -0.961 1 86.19 428 TYR B C 1
ATOM 7076 O O . TYR B 1 428 ? 8.125 22.453 -1.911 1 86.19 428 TYR B O 1
ATOM 7084 N N . CYS B 1 429 ? 8.656 23.734 -0.178 1 85.94 429 CYS B N 1
ATOM 7085 C CA . CYS B 1 429 ? 10.078 23.5 -0.363 1 85.94 429 CYS B CA 1
ATOM 7086 C C . CYS B 1 429 ? 10.43 22.031 -0.119 1 85.94 429 CYS B C 1
ATOM 7088 O O . CYS B 1 429 ? 11.242 21.453 -0.838 1 85.94 429 CYS B O 1
ATOM 7090 N N . THR B 1 430 ? 9.836 21.516 0.868 1 89.12 430 THR B N 1
ATOM 7091 C CA . THR B 1 430 ? 10.094 20.109 1.166 1 89.12 430 THR B CA 1
ATOM 7092 C C . THR B 1 430 ? 9.539 19.219 0.059 1 89.12 430 THR B C 1
ATOM 7094 O O . THR B 1 430 ? 10.164 18.219 -0.309 1 89.12 430 THR B O 1
ATOM 7097 N N . GLU B 1 431 ? 8.391 19.578 -0.457 1 87.44 431 GLU B N 1
ATOM 7098 C CA . GLU B 1 431 ? 7.777 18.797 -1.53 1 87.44 431 GLU B CA 1
ATOM 7099 C C . GLU B 1 431 ? 8.516 19 -2.85 1 87.44 431 GLU B C 1
ATOM 7101 O O . GLU B 1 431 ? 8.289 18.281 -3.816 1 87.44 431 GLU B O 1
ATOM 7106 N N . GLY B 1 432 ? 9.312 19.938 -2.891 1 83.19 432 GLY B N 1
ATOM 7107 C CA . GLY B 1 432 ? 10.125 20.188 -4.074 1 83.19 432 GLY B CA 1
ATOM 7108 C C . GLY B 1 432 ? 11.242 19.172 -4.246 1 83.19 432 GLY B C 1
ATOM 7109 O O . GLY B 1 432 ? 11.789 19.031 -5.34 1 83.19 432 GLY B O 1
ATOM 7110 N N . LEU B 1 433 ? 11.508 18.531 -3.18 1 85.94 433 LEU B N 1
ATOM 7111 C CA . LEU B 1 433 ? 12.508 17.469 -3.264 1 85.94 433 LEU B CA 1
ATOM 7112 C C . LEU B 1 433 ? 11.953 16.25 -3.996 1 85.94 433 LEU B C 1
ATOM 7114 O O . LEU B 1 433 ? 10.781 15.906 -3.83 1 85.94 433 LEU B O 1
ATOM 7118 N N . ASN B 1 434 ? 12.703 15.664 -4.766 1 79 434 ASN B N 1
ATOM 7119 C CA . ASN B 1 434 ? 12.281 14.555 -5.617 1 79 434 ASN B CA 1
ATOM 7120 C C . ASN B 1 434 ? 11.836 13.352 -4.789 1 79 434 ASN B C 1
ATOM 7122 O O . ASN B 1 434 ? 10.969 12.594 -5.215 1 79 434 ASN B O 1
ATOM 7126 N N . GLU B 1 435 ? 12.352 13.234 -3.621 1 85.12 435 GLU B N 1
ATOM 7127 C CA . GLU B 1 435 ? 12.102 12.047 -2.812 1 85.12 435 GLU B CA 1
ATOM 7128 C C . GLU B 1 435 ? 10.836 12.211 -1.973 1 85.12 435 GLU B C 1
ATOM 7130 O O . GLU B 1 435 ? 10.281 11.234 -1.475 1 85.12 435 GLU B O 1
ATOM 7135 N N . VAL B 1 436 ? 10.359 13.438 -1.844 1 87.88 436 VAL B N 1
ATOM 7136 C CA . VAL B 1 436 ? 9.242 13.688 -0.944 1 87.88 436 VAL B CA 1
ATOM 7137 C C . VAL B 1 436 ? 7.945 13.797 -1.748 1 87.88 436 VAL B C 1
ATOM 7139 O O . VAL B 1 436 ? 7.863 14.562 -2.709 1 87.88 436 VAL B O 1
ATOM 7142 N N . ASP B 1 437 ? 7.023 13.039 -1.369 1 84.69 437 ASP B N 1
ATOM 7143 C CA . ASP B 1 437 ? 5.73 13.07 -2.045 1 84.69 437 ASP B CA 1
ATOM 7144 C C . ASP B 1 437 ? 4.789 14.07 -1.377 1 84.69 437 ASP B C 1
ATOM 7146 O O . ASP B 1 437 ? 4.082 14.812 -2.057 1 84.69 437 ASP B O 1
ATOM 7150 N N . ARG B 1 438 ? 4.762 14.031 -0.106 1 87.25 438 ARG B N 1
ATOM 7151 C CA . ARG B 1 438 ? 3.869 14.914 0.64 1 87.25 438 ARG B CA 1
ATOM 7152 C C . ARG B 1 438 ? 4.492 15.328 1.968 1 87.25 438 ARG B C 1
ATOM 7154 O O . ARG B 1 438 ? 5.164 14.531 2.623 1 87.25 438 ARG B O 1
ATOM 7161 N N . ALA B 1 439 ? 4.281 16.516 2.295 1 89.69 439 ALA B N 1
ATOM 7162 C CA . ALA B 1 439 ? 4.809 17.062 3.543 1 89.69 439 ALA B CA 1
ATOM 7163 C C . ALA B 1 439 ? 3.709 17.75 4.344 1 89.69 439 ALA B C 1
ATOM 7165 O O . ALA B 1 439 ? 2.828 18.391 3.771 1 89.69 439 ALA B O 1
ATOM 7166 N N . PHE B 1 440 ? 3.697 17.531 5.633 1 88.88 440 PHE B N 1
ATOM 7167 C CA . PHE B 1 440 ? 2.771 18.188 6.547 1 88.88 440 PHE B CA 1
ATOM 7168 C C . PHE B 1 440 ? 3.527 18.969 7.621 1 88.88 440 PHE B C 1
ATOM 7170 O O . PHE B 1 440 ? 4.363 18.406 8.328 1 88.88 440 PHE B O 1
ATOM 7177 N N . VAL B 1 441 ? 3.256 20.219 7.652 1 90.69 441 VAL B N 1
ATOM 7178 C CA . VAL B 1 441 ? 3.914 21.062 8.648 1 90.69 441 VAL B CA 1
ATOM 7179 C C . VAL B 1 441 ? 2.881 21.594 9.641 1 90.69 441 VAL B C 1
ATOM 7181 O O . VAL B 1 441 ? 1.905 22.234 9.242 1 90.69 441 VAL B O 1
ATOM 7184 N N . THR B 1 442 ? 3.01 21.219 10.844 1 87.25 442 THR B N 1
ATOM 7185 C CA . THR B 1 442 ? 2.146 21.734 11.898 1 87.25 442 THR B CA 1
ATOM 7186 C C . THR B 1 442 ? 2.916 22.688 12.812 1 87.25 442 THR B C 1
ATOM 7188 O O . THR B 1 442 ? 4.137 22.562 12.953 1 87.25 442 THR B O 1
ATOM 7191 N N . ILE B 1 443 ? 2.229 23.656 13.344 1 86.94 443 ILE B N 1
ATOM 7192 C CA . ILE B 1 443 ? 2.861 24.641 14.211 1 86.94 443 ILE B CA 1
ATOM 7193 C C . ILE B 1 443 ? 2.348 24.484 15.641 1 86.94 443 ILE B C 1
ATOM 7195 O O . ILE B 1 443 ? 1.138 24.406 15.867 1 86.94 443 ILE B O 1
ATOM 7199 N N . ASP B 1 444 ? 3.279 24.375 16.547 1 84.69 444 ASP B N 1
ATOM 7200 C CA . ASP B 1 444 ? 2.963 24.266 17.969 1 84.69 444 ASP B CA 1
ATOM 7201 C C . ASP B 1 444 ? 3.625 25.391 18.766 1 84.69 444 ASP B C 1
ATOM 7203 O O . ASP B 1 444 ? 4.586 26 18.312 1 84.69 444 ASP B O 1
ATOM 7207 N N . TYR B 1 445 ? 2.99 25.734 19.938 1 82.81 445 TYR B N 1
ATOM 7208 C CA . TYR B 1 445 ? 3.576 26.797 20.766 1 82.81 445 TYR B CA 1
ATOM 7209 C C . TYR B 1 445 ? 4.273 26.203 21.984 1 82.81 445 TYR B C 1
ATOM 7211 O O . TYR B 1 445 ? 4.984 26.922 22.703 1 82.81 445 TYR B O 1
ATOM 7219 N N . THR B 1 446 ? 3.973 24.859 22.25 1 75.19 446 THR B N 1
ATOM 7220 C CA . THR B 1 446 ? 4.621 24.25 23.406 1 75.19 446 THR B CA 1
ATOM 7221 C C . THR B 1 446 ? 5.375 22.984 22.984 1 75.19 446 THR B C 1
ATOM 7223 O O . THR B 1 446 ? 4.941 22.266 22.094 1 75.19 446 THR B O 1
ATOM 7226 N N . SER B 1 447 ? 6.512 22.797 23.562 1 71.5 447 SER B N 1
ATOM 7227 C CA . SER B 1 447 ? 7.32 21.625 23.266 1 71.5 447 SER B CA 1
ATOM 7228 C C . SER B 1 447 ? 6.793 20.391 23.984 1 71.5 447 SER B C 1
ATOM 7230 O O . SER B 1 447 ? 7.023 19.266 23.531 1 71.5 447 SER B O 1
ATOM 7232 N N . GLN B 1 448 ? 6.07 20.516 25 1 66.81 448 GLN B N 1
ATOM 7233 C CA . GLN B 1 448 ? 5.664 19.375 25.812 1 66.81 448 GLN B CA 1
ATOM 7234 C C . GLN B 1 448 ? 4.199 19.016 25.578 1 66.81 448 GLN B C 1
ATOM 7236 O O . GLN B 1 448 ? 3.596 18.266 26.344 1 66.81 448 GLN B O 1
ATOM 7241 N N . GLY B 1 449 ? 3.664 19.438 24.625 1 64.44 449 GLY B N 1
ATOM 7242 C CA . GLY B 1 449 ? 2.271 19.141 24.312 1 64.44 449 GLY B CA 1
ATOM 7243 C C . GLY B 1 449 ? 2.076 17.797 23.641 1 64.44 449 GLY B C 1
ATOM 7244 O O . GLY B 1 449 ? 3.039 17.062 23.422 1 64.44 449 GLY B O 1
ATOM 7245 N N . PRO B 1 450 ? 0.865 17.391 23.625 1 69.5 450 PRO B N 1
ATOM 7246 C CA . PRO B 1 450 ? 0.565 16.109 22.953 1 69.5 450 PRO B CA 1
ATOM 7247 C C . PRO B 1 450 ? 1.129 16.047 21.531 1 69.5 450 PRO B C 1
ATOM 7249 O O . PRO B 1 450 ? 1.435 17.078 20.938 1 69.5 450 PRO B O 1
ATOM 7252 N N . THR B 1 451 ? 1.539 14.961 21.047 1 67 451 THR B N 1
ATOM 7253 C CA . THR B 1 451 ? 2.195 14.742 19.766 1 67 451 THR B CA 1
ATOM 7254 C C . THR B 1 451 ? 1.235 15.023 18.609 1 67 451 THR B C 1
ATOM 7256 O O . THR B 1 451 ? 1.666 15.234 17.484 1 67 451 THR B O 1
ATOM 7259 N N . GLY B 1 452 ? -0.02 15.117 18.891 1 67.75 452 GLY B N 1
ATOM 7260 C CA . GLY B 1 452 ? -0.95 15.523 17.844 1 67.75 452 GLY B CA 1
ATOM 7261 C C . GLY B 1 452 ? -1.685 14.367 17.203 1 67.75 452 GLY B C 1
ATOM 7262 O O . GLY B 1 452 ? -2.607 14.562 16.406 1 67.75 452 GLY B O 1
ATOM 7263 N N . HIS B 1 453 ? -1.179 13.133 17.422 1 73.25 453 HIS B N 1
ATOM 7264 C CA . HIS B 1 453 ? -1.854 11.984 16.828 1 73.25 453 HIS B CA 1
ATOM 7265 C C . HIS B 1 453 ? -2.145 10.922 17.875 1 73.25 453 HIS B C 1
ATOM 7267 O O . HIS B 1 453 ? -1.357 10.727 18.812 1 73.25 453 HIS B O 1
ATOM 7273 N N . ALA B 1 454 ? -3.275 10.32 17.703 1 71.56 454 ALA B N 1
ATOM 7274 C CA . ALA B 1 454 ? -3.633 9.227 18.594 1 71.56 454 ALA B CA 1
ATOM 7275 C C . ALA B 1 454 ? -2.697 8.039 18.406 1 71.56 454 ALA B C 1
ATOM 7277 O O . ALA B 1 454 ? -2.447 7.609 17.281 1 71.56 454 ALA B O 1
ATOM 7278 N N . THR B 1 455 ? -2.084 7.578 19.469 1 64.94 455 THR B N 1
ATOM 7279 C CA . THR B 1 455 ? -1.073 6.531 19.438 1 64.94 455 THR B CA 1
ATOM 7280 C C . THR B 1 455 ? -1.688 5.203 19 1 64.94 455 THR B C 1
ATOM 7282 O O . THR B 1 455 ? -1.002 4.352 18.422 1 64.94 455 THR B O 1
ATOM 7285 N N . GLU B 1 456 ? -3.008 5.031 19.25 1 62.91 456 GLU B N 1
ATOM 7286 C CA . GLU B 1 456 ? -3.639 3.746 18.953 1 62.91 456 GLU B CA 1
ATOM 7287 C C . GLU B 1 456 ? -3.723 3.498 17.453 1 62.91 456 GLU B C 1
ATOM 7289 O O . GLU B 1 456 ? -3.693 2.348 17 1 62.91 456 GLU B O 1
ATOM 7294 N N . ASN B 1 457 ? -3.811 4.598 16.766 1 59.28 457 ASN B N 1
ATOM 7295 C CA . ASN B 1 457 ? -4.016 4.469 15.32 1 59.28 457 ASN B CA 1
ATOM 7296 C C . ASN B 1 457 ? -2.691 4.387 14.57 1 59.28 457 ASN B C 1
ATOM 7298 O O . ASN B 1 457 ? -2.676 4.207 13.352 1 59.28 457 ASN B O 1
ATOM 7302 N N . GLN B 1 458 ? -1.579 4.504 15.344 1 65.25 458 GLN B N 1
ATOM 7303 C CA . GLN B 1 458 ? -0.29 4.531 14.664 1 65.25 458 GLN B CA 1
ATOM 7304 C C . GLN B 1 458 ? 0.218 3.117 14.391 1 65.25 458 GLN B C 1
ATOM 7306 O O . GLN B 1 458 ? -0.035 2.201 15.18 1 65.25 458 GLN B O 1
#

Radius of gyration: 33.1 Å; Cα contacts (8 Å, |Δi|>4): 1117; chains: 2; bounding box: 88×101×85 Å

Nearest PDB structures (foldseek):
  8f6e-assembly1_B  TM=7.649E-01  e=4.716E-10  Shewanella oneidensis
  8j7t-assembly1_B  TM=7.756E-01  e=2.551E-08  Homo sapiens
  8j80-assembly1_A  TM=7.733E-01  e=4.154E-08  Homo sapiens
  8j7u-assembly1_B  TM=7.642E-01  e=1.375E-07  Homo sapiens
  8j80-assembly1_B  TM=6.834E-01  e=1.152E-07  Homo sapiens

Organism: NCBI:txid1448308